Protein 1RQP (pdb70)

Structure (mmCIF, N/CA/C/O backbone):
data_1RQP
#
_entry.id   1RQP
#
_cell.length_a   75.908
_cell.length_b   130.302
_cell.length_c   183.435
_cell.angle_alpha   90.00
_cell.angle_beta   90.00
_cell.angle_gamma   90.00
#
_symmetry.space_group_name_H-M   'C 2 2 21'
#
loop_
_entity.id
_entity.type
_entity.pdbx_description
1 polymer "5'-fluoro-5'-deoxyadenosine synthase"
2 non-polymer S-ADENOSYLMETHIONINE
3 water water
#
loop_
_atom_site.group_PDB
_atom_site.id
_atom_site.type_symbol
_atom_site.label_atom_id
_atom_site.label_alt_id
_atom_site.label_comp_id
_atom_site.label_asym_id
_atom_site.label_entity_id
_atom_site.label_seq_id
_atom_site.pdbx_PDB_ins_code
_atom_site.Cartn_x
_atom_site.Cartn_y
_atom_site.Cartn_z
_atom_site.occupancy
_atom_site.B_iso_or_equiv
_atom_site.auth_seq_id
_atom_site.auth_comp_id
_atom_site.auth_asym_id
_atom_site.auth_atom_id
_atom_site.pdbx_PDB_model_num
ATOM 1 N N . ARG A 1 8 ? 23.975 22.528 92.039 1.00 28.65 8 ARG A N 1
ATOM 2 C CA . ARG A 1 8 ? 24.719 23.129 90.883 1.00 27.05 8 ARG A CA 1
ATOM 3 C C . ARG A 1 8 ? 24.175 22.755 89.480 1.00 24.54 8 ARG A C 1
ATOM 4 O O . ARG A 1 8 ? 24.794 21.953 88.735 1.00 23.49 8 ARG A O 1
ATOM 12 N N . PRO A 1 9 ? 23.077 23.383 89.073 1.00 21.15 9 PRO A N 1
ATOM 13 C CA . PRO A 1 9 ? 22.391 22.991 87.839 1.00 19.44 9 PRO A CA 1
ATOM 14 C C . PRO A 1 9 ? 23.243 23.227 86.617 1.00 17.74 9 PRO A C 1
ATOM 15 O O . PRO A 1 9 ? 23.994 24.201 86.638 1.00 16.31 9 PRO A O 1
ATOM 19 N N . ILE A 1 10 ? 23.139 22.338 85.624 1.00 16.04 10 ILE A N 1
ATOM 20 C CA . ILE A 1 10 ? 23.758 22.498 84.301 1.00 14.69 10 ILE A CA 1
ATOM 21 C C . ILE A 1 10 ? 22.680 22.597 83.208 1.00 13.75 10 ILE A C 1
ATOM 22 O O . ILE A 1 10 ? 21.736 21.807 83.176 1.00 12.83 10 ILE A O 1
ATOM 27 N N . ILE A 1 11 ? 22.859 23.539 82.290 1.00 12.93 11 ILE A N 1
ATOM 28 C CA . ILE A 1 11 ? 22.143 23.507 81.025 1.00 12.30 11 ILE A CA 1
ATOM 29 C C . ILE A 1 11 ? 23.192 23.260 79.950 1.00 12.54 11 ILE A C 1
ATOM 30 O O . ILE A 1 11 ? 24.177 23.982 79.868 1.00 11.66 11 ILE A O 1
ATOM 35 N N . ALA A 1 12 ? 22.954 22.260 79.118 1.00 11.85 12 ALA A N 1
ATOM 36 C CA . ALA A 1 12 ? 23.829 21.971 77.970 1.00 12.17 12 ALA A CA 1
ATOM 37 C C . ALA A 1 12 ? 23.097 22.470 76.732 1.00 11.47 12 ALA A C 1
ATOM 38 O O . ALA A 1 12 ? 21.972 22.097 76.512 1.00 11.59 12 ALA A O 1
ATOM 40 N N . PHE A 1 13 ? 23.755 23.321 75.942 1.00 11.13 13 PHE A N 1
ATOM 41 C CA . PHE A 1 13 ? 23.093 24.178 74.964 1.00 11.29 13 PHE A CA 1
ATOM 42 C C . PHE A 1 13 ? 23.637 23.871 73.577 1.00 11.54 13 PHE A C 1
ATOM 43 O O . PHE A 1 13 ? 24.828 24.081 73.321 1.00 10.45 13 PHE A O 1
ATOM 51 N N . MET A 1 14 ? 22.757 23.362 72.708 1.00 10.81 14 MET A N 1
ATOM 52 C CA . MET A 1 14 ? 23.083 23.108 71.304 1.00 11.46 14 MET A CA 1
ATOM 53 C C . MET A 1 14 ? 22.161 23.950 70.437 1.00 11.68 14 MET A C 1
ATOM 54 O O . MET A 1 14 ? 20.950 23.871 70.579 1.00 12.06 14 MET A O 1
ATOM 59 N N . SER A 1 15 ? 22.710 24.798 69.561 1.00 12.07 15 SER A N 1
ATOM 60 C CA . SER A 1 15 ? 21.853 25.618 68.683 1.00 11.52 15 SER A CA 1
ATOM 61 C C . SER A 1 15 ? 22.425 25.699 67.264 1.00 10.94 15 SER A C 1
ATOM 62 O O . SER A 1 15 ? 23.511 25.165 66.965 1.00 10.60 15 SER A O 1
ATOM 65 N N . ASP A 1 16 ? 21.699 26.408 66.427 1.00 9.91 16 ASP A N 1
ATOM 66 C CA . ASP A 1 16 ? 22.151 26.820 65.097 1.00 10.23 16 ASP A CA 1
ATOM 67 C C . ASP A 1 16 ? 22.448 28.338 65.019 1.00 9.96 16 ASP A C 1
ATOM 68 O O . ASP A 1 16 ? 22.452 28.938 63.957 1.00 10.07 16 ASP A O 1
ATOM 73 N N . LEU A 1 17 ? 22.752 28.944 66.151 1.00 10.07 17 LEU A N 1
ATOM 74 C CA . LEU A 1 17 ? 22.935 30.403 66.208 1.00 10.60 17 LEU A CA 1
ATOM 75 C C . LEU A 1 17 ? 24.299 30.884 65.751 1.00 10.05 17 LEU A C 1
ATOM 76 O O . LEU A 1 17 ? 24.508 32.079 65.527 1.00 9.91 17 LEU A O 1
ATOM 81 N N . GLY A 1 18 ? 25.228 29.966 65.594 1.00 10.70 18 GLY A N 1
ATOM 82 C CA . GLY A 1 18 ? 26.561 30.334 65.200 1.00 10.91 18 GLY A CA 1
ATOM 83 C C . GLY A 1 18 ? 27.411 30.921 66.311 1.00 11.65 18 GLY A C 1
ATOM 84 O O . GLY A 1 18 ? 26.995 31.090 67.462 1.00 10.06 18 GLY A O 1
ATOM 85 N N . THR A 1 19 ? 28.643 31.193 65.945 1.00 14.05 19 THR A N 1
ATOM 86 C CA . THR A 1 19 ? 29.651 31.755 66.830 1.00 15.99 19 THR A CA 1
ATOM 87 C C . THR A 1 19 ? 30.167 33.109 66.317 1.00 16.16 19 THR A C 1
ATOM 88 O O . THR A 1 19 ? 31.277 33.501 66.643 1.00 17.35 19 THR A O 1
ATOM 92 N N . THR A 1 20 ? 29.412 33.827 65.471 1.00 15.97 20 THR A N 1
ATOM 93 C CA . THR A 1 20 ? 29.963 35.015 64.832 1.00 15.95 20 THR A CA 1
ATOM 94 C C . THR A 1 20 ? 29.354 36.330 65.297 1.00 15.56 20 THR A C 1
ATOM 95 O O . THR A 1 20 ? 29.783 37.407 64.878 1.00 15.86 20 THR A O 1
ATOM 99 N N . ASP A 1 21 ? 28.378 36.246 66.169 1.00 13.96 21 ASP A N 1
ATOM 100 C CA . ASP A 1 21 ? 27.813 37.438 66.766 1.00 12.96 21 ASP A CA 1
ATOM 101 C C . ASP A 1 21 ? 27.409 37.103 68.203 1.00 11.01 21 ASP A C 1
ATOM 102 O O . ASP A 1 21 ? 27.846 36.083 68.773 1.00 10.42 21 ASP A O 1
ATOM 107 N N . ASP A 1 22 ? 26.604 37.965 68.781 1.00 10.83 22 ASP A N 1
ATOM 108 C CA . ASP A 1 22 ? 26.269 37.907 70.205 1.00 10.43 22 ASP A CA 1
ATOM 109 C C . ASP A 1 22 ? 25.057 37.087 70.545 1.00 9.84 22 ASP A C 1
ATOM 110 O O . ASP A 1 22 ? 24.603 37.094 71.698 1.00 9.78 22 ASP A O 1
ATOM 115 N N . SER A 1 23 ? 24.539 36.357 69.564 1.00 9.78 23 SER A N 1
ATOM 116 C CA . SER A 1 23 ? 23.268 35.621 69.734 1.00 9.66 23 SER A CA 1
ATOM 117 C C . SER A 1 23 ? 23.296 34.658 70.872 1.00 8.50 23 SER A C 1
ATOM 118 O O . SER A 1 23 ? 22.420 34.679 71.726 1.00 9.34 23 SER A O 1
ATOM 121 N N . VAL A 1 24 ? 24.333 33.829 70.936 1.00 9.07 24 VAL A N 1
ATOM 122 C CA . VAL A 1 24 ? 24.423 32.856 72.007 1.00 8.47 24 VAL A CA 1
ATOM 123 C C . VAL A 1 24 ? 24.530 33.559 73.354 1.00 8.67 24 VAL A C 1
ATOM 124 O O . VAL A 1 24 ? 23.905 33.151 74.339 1.00 9.27 24 VAL A O 1
ATOM 128 N N . ALA A 1 25 ? 25.266 34.681 73.378 1.00 9.48 25 ALA A N 1
ATOM 129 C CA . ALA A 1 25 ? 25.520 35.412 74.603 1.00 9.19 25 ALA A CA 1
ATOM 130 C C . ALA A 1 25 ? 24.269 36.028 75.181 1.00 9.33 25 ALA A C 1
ATOM 131 O O . ALA A 1 25 ? 24.148 36.130 76.409 1.00 8.08 25 ALA A O 1
ATOM 133 N N . GLN A 1 26 ? 23.364 36.483 74.306 1.00 9.00 26 GLN A N 1
ATOM 134 C CA . GLN A 1 26 ? 22.096 36.999 74.770 1.00 9.71 26 GLN A CA 1
ATOM 135 C C . GLN A 1 26 ? 21.310 35.911 75.523 1.00 9.00 26 GLN A C 1
ATOM 136 O O . GLN A 1 26 ? 20.693 36.201 76.549 1.00 11.10 26 GLN A O 1
ATOM 142 N N . CYS A 1 27 ? 21.270 34.726 74.952 1.00 7.69 27 CYS A N 1
ATOM 143 C CA . CYS A 1 27 ? 20.702 33.543 75.593 1.00 9.81 27 CYS A CA 1
ATOM 144 C C . CYS A 1 27 ? 21.346 33.253 76.958 1.00 9.91 27 CYS A C 1
ATOM 145 O O . CYS A 1 27 ? 20.662 33.122 77.938 1.00 10.21 27 CYS A O 1
ATOM 148 N N . LYS A 1 28 ? 22.674 33.200 77.010 1.00 10.83 28 LYS A N 1
ATOM 149 C CA . LYS A 1 28 ? 23.375 32.920 78.255 1.00 10.94 28 LYS A CA 1
ATOM 150 C C . LYS A 1 28 ? 23.093 33.990 79.303 1.00 11.44 28 LYS A C 1
ATOM 151 O O . LYS A 1 28 ? 22.945 33.664 80.510 1.00 11.92 28 LYS A O 1
ATOM 157 N N . GLY A 1 29 ? 23.089 35.260 78.907 1.00 10.32 29 GLY A N 1
ATOM 158 C CA . GLY A 1 29 ? 22.763 36.332 79.841 1.00 10.62 29 GLY A CA 1
ATOM 159 C C . GLY A 1 29 ? 21.429 36.054 80.567 1.00 9.93 29 GLY A C 1
ATOM 160 O O . GLY A 1 29 ? 21.321 36.174 81.805 1.00 9.87 29 GLY A O 1
ATOM 161 N N . LEU A 1 30 ? 20.416 35.660 79.814 1.00 9.40 30 LEU A N 1
ATOM 162 C CA . LEU A 1 30 ? 19.117 35.377 80.397 1.00 10.31 30 LEU A CA 1
ATOM 163 C C . LEU A 1 30 ? 19.157 34.127 81.247 1.00 10.85 30 LEU A C 1
ATOM 164 O O . LEU A 1 30 ? 18.516 34.074 82.306 1.00 11.90 30 LEU A O 1
ATOM 169 N N . MET A 1 31 ? 19.927 33.135 80.812 1.00 10.59 31 MET A N 1
ATOM 170 C CA . MET A 1 31 ? 20.070 31.897 81.612 1.00 11.94 31 MET A CA 1
ATOM 171 C C . MET A 1 31 ? 20.672 32.156 83.005 1.00 10.93 31 MET A C 1
ATOM 172 O O . MET A 1 31 ? 20.123 31.674 83.984 1.00 10.92 31 MET A O 1
ATOM 177 N N . TYR A 1 32 ? 21.738 32.964 83.084 1.00 11.13 32 TYR A N 1
ATOM 178 C CA . TYR A 1 32 ? 22.332 33.409 84.356 1.00 11.37 32 TYR A CA 1
ATOM 179 C C . TYR A 1 32 ? 21.416 34.305 85.106 1.00 10.92 32 TYR A C 1
ATOM 180 O O . TYR A 1 32 ? 21.454 34.332 86.331 1.00 12.87 32 TYR A O 1
ATOM 189 N N . SER A 1 33 ? 20.574 35.046 84.406 1.00 10.84 33 SER A N 1
ATOM 190 C CA . SER A 1 33 ? 19.631 35.951 85.048 1.00 10.90 33 SER A CA 1
ATOM 191 C C . SER A 1 33 ? 18.596 35.150 85.838 1.00 11.19 33 SER A C 1
ATOM 192 O O . SER A 1 33 ? 18.354 35.401 87.041 1.00 11.48 33 SER A O 1
ATOM 195 N N . ILE A 1 34 ? 18.051 34.133 85.188 1.00 10.84 34 ILE A N 1
ATOM 196 C CA . ILE A 1 34 ? 16.949 33.328 85.722 1.00 10.35 34 ILE A CA 1
ATOM 197 C C . ILE A 1 34 ? 17.418 32.311 86.780 1.00 10.77 34 ILE A C 1
ATOM 198 O O . ILE A 1 34 ? 16.729 32.083 87.759 1.00 10.67 34 ILE A O 1
ATOM 203 N N . CYS A 1 35 ? 18.588 31.720 86.561 1.00 11.49 35 CYS A N 1
ATOM 204 C CA . CYS A 1 35 ? 19.144 30.657 87.387 1.00 12.63 35 CYS A CA 1
ATOM 205 C C . CYS A 1 35 ? 20.577 31.038 87.742 1.00 12.33 35 CYS A C 1
ATOM 206 O O . CYS A 1 35 ? 21.515 30.615 87.080 1.00 12.79 35 CYS A O 1
ATOM 209 N N . PRO A 1 36 ? 20.738 31.859 88.773 1.00 12.31 36 PRO A N 1
ATOM 210 C CA . PRO A 1 36 ? 22.032 32.480 89.092 1.00 12.58 36 PRO A CA 1
ATOM 211 C C . PRO A 1 36 ? 23.179 31.510 89.355 1.00 13.40 36 PRO A C 1
ATOM 212 O O . PRO A 1 36 ? 24.351 31.869 89.106 1.00 14.67 36 PRO A O 1
ATOM 216 N N . ASP A 1 37 ? 22.834 30.314 89.825 1.00 12.76 37 ASP A N 1
ATOM 217 C CA . ASP A 1 37 ? 23.802 29.281 90.157 1.00 14.70 37 ASP A CA 1
ATOM 218 C C . ASP A 1 37 ? 24.193 28.385 88.984 1.00 13.48 37 ASP A C 1
ATOM 219 O O . ASP A 1 37 ? 25.015 27.487 89.154 1.00 13.36 37 ASP A O 1
ATOM 224 N N . VAL A 1 38 ? 23.614 28.627 87.804 1.00 13.48 38 VAL A N 1
ATOM 225 C CA . VAL A 1 38 ? 23.703 27.689 86.693 1.00 13.00 38 VAL A CA 1
ATOM 226 C C . VAL A 1 38 ? 25.106 27.696 86.059 1.00 12.96 38 VAL A C 1
ATOM 227 O O . VAL A 1 38 ? 25.850 28.698 86.145 1.00 13.71 38 VAL A O 1
ATOM 231 N N . THR A 1 39 ? 25.476 26.550 85.486 1.00 12.80 39 THR A N 1
ATOM 232 C CA . THR A 1 39 ? 26.635 26.393 84.600 1.00 13.47 39 THR A CA 1
ATOM 233 C C . THR A 1 39 ? 26.115 26.138 83.200 1.00 12.75 39 THR A C 1
ATOM 234 O O . THR A 1 39 ? 25.302 25.223 82.991 1.00 11.86 39 THR A O 1
ATOM 238 N N . VAL A 1 40 ? 26.519 26.954 82.224 1.00 12.50 40 VAL A N 1
ATOM 239 C CA . VAL A 1 40 ? 26.028 26.695 80.871 1.00 12.79 40 VAL A CA 1
ATOM 240 C C . VAL A 1 40 ? 27.153 26.043 80.100 1.00 12.63 40 VAL A C 1
ATOM 241 O O . VAL A 1 40 ? 28.262 26.603 79.997 1.00 13.58 40 VAL A O 1
ATOM 245 N N . VAL A 1 41 ? 26.895 24.840 79.606 1.00 12.02 41 VAL A N 1
ATOM 246 C CA . VAL A 1 41 ? 27.857 24.118 78.798 1.00 11.36 41 VAL A CA 1
ATOM 247 C C . VAL A 1 41 ? 27.459 24.165 77.301 1.00 10.68 41 VAL A C 1
ATOM 248 O O . VAL A 1 41 ? 26.388 23.674 76.914 1.00 10.67 41 VAL A O 1
ATOM 252 N N . ASP A 1 42 ? 28.345 24.704 76.470 1.00 8.96 42 ASP A N 1
ATOM 253 C CA . ASP A 1 42 ? 28.141 24.693 75.032 1.00 10.79 42 ASP A CA 1
ATOM 254 C C . ASP A 1 42 ? 28.368 23.302 74.484 1.00 11.49 42 ASP A C 1
ATOM 255 O O . ASP A 1 42 ? 29.383 22.657 74.779 1.00 12.49 42 ASP A O 1
ATOM 260 N N . VAL A 1 43 ? 27.397 22.808 73.742 1.00 12.75 43 VAL A N 1
ATOM 261 C CA . VAL A 1 43 ? 27.510 21.541 73.022 1.00 11.78 43 VAL A CA 1
ATOM 262 C C . VAL A 1 43 ? 28.138 21.939 71.685 1.00 13.24 43 VAL A C 1
ATOM 263 O O . VAL A 1 43 ? 29.349 21.743 71.466 1.00 14.01 43 VAL A O 1
ATOM 267 N N . CYS A 1 44 ? 27.368 22.620 70.858 1.00 13.07 44 CYS A N 1
ATOM 268 C CA . CYS A 1 44 ? 27.879 23.226 69.600 1.00 14.47 44 CYS A CA 1
ATOM 269 C C . CYS A 1 44 ? 26.824 24.180 69.043 1.00 12.61 44 CYS A C 1
ATOM 270 O O . CYS A 1 44 ? 25.642 24.066 69.345 1.00 11.58 44 CYS A O 1
ATOM 273 N N . HIS A 1 45 ? 27.262 25.143 68.256 1.00 12.04 45 HIS A N 1
ATOM 274 C CA . HIS A 1 45 ? 26.354 26.130 67.696 1.00 12.08 45 HIS A CA 1
ATOM 275 C C . HIS A 1 45 ? 26.572 26.262 66.192 1.00 13.77 45 HIS A C 1
ATOM 276 O O . HIS A 1 45 ? 26.091 27.206 65.568 1.00 13.97 45 HIS A O 1
ATOM 283 N N . SER A 1 46 ? 27.268 25.270 65.643 1.00 14.49 46 SER A N 1
ATOM 284 C CA . SER A 1 46 ? 27.776 25.258 64.270 1.00 15.62 46 SER A CA 1
ATOM 285 C C . SER A 1 46 ? 26.948 24.421 63.283 1.00 14.75 46 SER A C 1
ATOM 286 O O . SER A 1 46 ? 27.282 24.364 62.108 1.00 15.88 46 SER A O 1
ATOM 289 N N . MET A 1 47 ? 25.879 23.768 63.729 1.00 14.24 47 MET A N 1
ATOM 290 C CA . MET A 1 47 ? 25.071 22.958 62.833 1.00 14.05 47 MET A CA 1
ATOM 291 C C . MET A 1 47 ? 24.559 23.736 61.617 1.00 13.12 47 MET A C 1
ATOM 292 O O . MET A 1 47 ? 24.307 24.930 61.664 1.00 14.83 47 MET A O 1
ATOM 297 N N . THR A 1 48 ? 24.432 23.044 60.504 1.00 13.47 48 THR A N 1
ATOM 298 C CA . THR A 1 48 ? 23.721 23.570 59.376 1.00 12.97 48 THR A CA 1
ATOM 299 C C . THR A 1 48 ? 22.338 23.984 59.817 1.00 12.70 48 THR A C 1
ATOM 300 O O . THR A 1 48 ? 21.569 23.150 60.316 1.00 12.42 48 THR A O 1
ATOM 304 N N . PRO A 1 49 ? 21.994 25.254 59.641 1.00 12.10 49 PRO A N 1
ATOM 305 C CA . PRO A 1 49 ? 20.653 25.701 60.020 1.00 12.28 49 PRO A CA 1
ATOM 306 C C . PRO A 1 49 ? 19.539 24.868 59.375 1.00 12.16 49 PRO A C 1
ATOM 307 O O . PRO A 1 49 ? 19.556 24.503 58.168 1.00 10.94 49 PRO A O 1
ATOM 311 N N . TRP A 1 50 ? 18.567 24.558 60.207 1.00 12.24 50 TRP A N 1
ATOM 312 C CA . TRP A 1 50 ? 17.297 23.947 59.809 1.00 13.69 50 TRP A CA 1
ATOM 313 C C . TRP A 1 50 ? 17.437 22.443 59.527 1.00 14.47 50 TRP A C 1
ATOM 314 O O . TRP A 1 50 ? 16.476 21.772 59.191 1.00 16.70 50 TRP A O 1
ATOM 325 N N . ASP A 1 51 ? 18.606 21.896 59.774 1.00 15.51 51 ASP A N 1
ATOM 326 C CA . ASP A 1 51 ? 18.854 20.496 59.451 1.00 15.67 51 ASP A CA 1
ATOM 327 C C . ASP A 1 51 ? 18.606 19.686 60.735 1.00 14.94 51 ASP A C 1
ATOM 328 O O . ASP A 1 51 ? 19.524 19.476 61.515 1.00 13.58 51 ASP A O 1
ATOM 333 N N . VAL A 1 52 ? 17.352 19.266 60.960 1.00 14.66 52 VAL A N 1
ATOM 334 C CA . VAL A 1 52 ? 16.985 18.648 62.231 1.00 14.74 52 VAL A CA 1
ATOM 335 C C . VAL A 1 52 ? 17.675 17.309 62.435 1.00 14.08 52 VAL A C 1
ATOM 336 O O . VAL A 1 52 ? 17.927 16.920 63.541 1.00 14.08 52 VAL A O 1
ATOM 340 N N . GLU A 1 53 ? 17.974 16.585 61.361 1.00 14.63 53 GLU A N 1
ATOM 341 C CA . GLU A 1 53 ? 18.639 15.301 61.477 1.00 14.97 53 GLU A CA 1
ATOM 342 C C . GLU A 1 53 ? 20.080 15.456 61.929 1.00 14.01 53 GLU A C 1
ATOM 343 O O . GLU A 1 53 ? 20.561 14.639 62.686 1.00 13.31 53 GLU A O 1
ATOM 349 N N . GLU A 1 54 ? 20.756 16.522 61.491 1.00 13.31 54 GLU A N 1
ATOM 350 C CA . GLU A 1 54 ? 22.091 16.833 61.956 1.00 12.69 54 GLU A CA 1
ATOM 351 C C . GLU A 1 54 ? 22.086 17.241 63.414 1.00 12.99 54 GLU A C 1
ATOM 352 O O . GLU A 1 54 ? 22.876 16.763 64.200 1.00 12.78 54 GLU A O 1
ATOM 358 N N . GLY A 1 55 ? 21.178 18.131 63.784 1.00 12.43 55 GLY A N 1
ATOM 359 C CA . GLY A 1 55 ? 21.092 18.539 65.186 1.00 13.10 55 GLY A CA 1
ATOM 360 C C . GLY A 1 55 ? 20.869 17.341 66.103 1.00 12.47 55 GLY A C 1
ATOM 361 O O . GLY A 1 55 ? 21.410 17.278 67.225 1.00 12.47 55 GLY A O 1
ATOM 362 N N . ALA A 1 56 ? 20.042 16.410 65.638 1.00 12.38 56 ALA A N 1
ATOM 363 C CA . ALA A 1 56 ? 19.709 15.223 66.401 1.00 12.39 56 ALA A CA 1
ATOM 364 C C . ALA A 1 56 ? 20.994 14.435 66.733 1.00 12.33 56 ALA A C 1
ATOM 365 O O . ALA A 1 56 ? 21.176 13.978 67.859 1.00 12.49 56 ALA A O 1
ATOM 367 N N . ARG A 1 57 ? 21.909 14.347 65.791 1.00 12.88 57 ARG A N 1
ATOM 368 C CA . ARG A 1 57 ? 23.129 13.568 66.017 1.00 15.03 57 ARG A CA 1
ATOM 369 C C . ARG A 1 57 ? 24.008 14.165 67.102 1.00 14.55 57 ARG A C 1
ATOM 370 O O . ARG A 1 57 ? 24.778 13.441 67.738 1.00 14.96 57 ARG A O 1
ATOM 378 N N . TYR A 1 58 ? 23.921 15.480 67.292 1.00 13.05 58 TYR A N 1
ATOM 379 C CA . TYR A 1 58 ? 24.766 16.165 68.255 1.00 13.57 58 TYR A CA 1
ATOM 380 C C . TYR A 1 58 ? 24.198 16.089 69.647 1.00 13.22 58 TYR A C 1
ATOM 381 O O . TYR A 1 58 ? 24.861 16.506 70.577 1.00 13.59 58 TYR A O 1
ATOM 390 N N . ILE A 1 59 ? 22.965 15.587 69.812 1.00 13.05 59 ILE A N 1
ATOM 391 C CA . ILE A 1 59 ? 22.350 15.590 71.140 1.00 12.19 59 ILE A CA 1
ATOM 392 C C . ILE A 1 59 ? 21.929 14.242 71.692 1.00 12.14 59 ILE A C 1
ATOM 393 O O . ILE A 1 59 ? 21.767 14.081 72.899 1.00 11.86 59 ILE A O 1
ATOM 398 N N . VAL A 1 60 ? 21.763 13.272 70.821 1.00 12.68 60 VAL A N 1
ATOM 399 C CA . VAL A 1 60 ? 21.265 11.938 71.242 1.00 12.92 60 VAL A CA 1
ATOM 400 C C . VAL A 1 60 ? 22.198 11.189 72.224 1.00 13.24 60 VAL A C 1
ATOM 401 O O . VAL A 1 60 ? 21.691 10.439 73.059 1.00 13.51 60 VAL A O 1
ATOM 405 N N . ASP A 1 61 ? 23.523 11.428 72.116 1.00 12.77 61 ASP A N 1
ATOM 406 C CA . ASP A 1 61 ? 24.536 10.696 72.873 1.00 13.23 61 ASP A CA 1
ATOM 407 C C . ASP A 1 61 ? 24.890 11.397 74.206 1.00 12.48 61 ASP A C 1
ATOM 408 O O . ASP A 1 61 ? 25.646 10.863 75.010 1.00 13.18 61 ASP A O 1
ATOM 413 N N . LEU A 1 62 ? 24.303 12.553 74.479 1.00 11.11 62 LEU A N 1
ATOM 414 C CA . LEU A 1 62 ? 24.746 13.357 75.605 1.00 11.38 62 LEU A CA 1
ATOM 415 C C . LEU A 1 62 ? 24.409 12.866 77.015 1.00 11.57 62 LEU A C 1
ATOM 416 O O . LEU A 1 62 ? 25.258 12.995 77.873 1.00 10.43 62 LEU A O 1
ATOM 421 N N . PRO A 1 63 ? 23.217 12.325 77.307 1.00 12.41 63 PRO A N 1
ATOM 422 C CA . PRO A 1 63 ? 22.831 12.096 78.721 1.00 12.51 63 PRO A CA 1
ATOM 423 C C . PRO A 1 63 ? 23.818 11.340 79.613 1.00 12.53 63 PRO A C 1
ATOM 424 O O . PRO A 1 63 ? 24.054 11.739 80.732 1.00 11.84 63 PRO A O 1
ATOM 428 N N . ARG A 1 64 ? 24.375 10.249 79.131 1.00 12.70 64 ARG A N 1
ATOM 429 C CA . ARG A 1 64 ? 25.246 9.444 79.998 1.00 12.72 64 ARG A CA 1
ATOM 430 C C . ARG A 1 64 ? 26.503 10.171 80.466 1.00 12.37 64 ARG A C 1
ATOM 431 O O . ARG A 1 64 ? 27.054 9.868 81.501 1.00 12.79 64 ARG A O 1
ATOM 439 N N . PHE A 1 65 ? 26.884 11.190 79.740 1.00 12.12 65 PHE A N 1
ATOM 440 C CA . PHE A 1 65 ? 28.038 11.997 80.089 1.00 12.27 65 PHE A CA 1
ATOM 441 C C . PHE A 1 65 ? 27.835 13.038 81.231 1.00 12.97 65 PHE A C 1
ATOM 442 O O . PHE A 1 65 ? 28.810 13.500 81.862 1.00 13.38 65 PHE A O 1
ATOM 450 N N . PHE A 1 66 ? 26.593 13.418 81.457 1.00 12.85 66 PHE A N 1
ATOM 451 C CA . PHE A 1 66 ? 26.255 14.552 82.292 1.00 12.43 66 PHE A CA 1
ATOM 452 C C . PHE A 1 66 ? 25.716 14.157 83.637 1.00 12.19 66 PHE A C 1
ATOM 453 O O . PHE A 1 66 ? 25.047 13.145 83.785 1.00 13.22 66 PHE A O 1
ATOM 461 N N . PRO A 1 67 ? 25.926 15.006 84.622 1.00 12.09 67 PRO A N 1
ATOM 462 C CA . PRO A 1 67 ? 25.291 14.766 85.914 1.00 12.23 67 PRO A CA 1
ATOM 463 C C . PRO A 1 67 ? 23.783 14.664 85.820 1.00 11.96 67 PRO A C 1
ATOM 464 O O . PRO A 1 67 ? 23.090 15.317 85.036 1.00 11.65 67 PRO A O 1
ATOM 468 N N . GLU A 1 68 ? 23.235 13.806 86.648 1.00 12.39 68 GLU A N 1
ATOM 469 C CA . GLU A 1 68 ? 21.767 13.680 86.723 1.00 13.28 68 GLU A CA 1
ATOM 470 C C . GLU A 1 68 ? 21.169 15.040 87.044 1.00 13.40 68 GLU A C 1
ATOM 471 O O . GLU A 1 68 ? 21.757 15.811 87.789 1.00 13.22 68 GLU A O 1
ATOM 477 N N . GLY A 1 69 ? 20.027 15.356 86.431 1.00 12.78 69 GLY A N 1
ATOM 478 C CA . GLY A 1 69 ? 19.384 16.647 86.617 1.00 12.59 69 GLY A CA 1
ATOM 479 C C . GLY A 1 69 ? 19.738 17.700 85.564 1.00 12.73 69 GLY A C 1
ATOM 480 O O . GLY A 1 69 ? 19.133 18.760 85.525 1.00 12.27 69 GLY A O 1
ATOM 481 N N . THR A 1 70 ? 20.712 17.397 84.712 1.00 12.84 70 THR A N 1
ATOM 482 C CA . THR A 1 70 ? 21.056 18.245 83.585 1.00 13.05 70 THR A CA 1
ATOM 483 C C . THR A 1 70 ? 19.870 18.466 82.625 1.00 12.70 70 THR A C 1
ATOM 484 O O . THR A 1 70 ? 19.085 17.552 82.335 1.00 12.92 70 THR A O 1
ATOM 488 N N . VAL A 1 71 ? 19.701 19.728 82.219 1.00 12.54 71 VAL A N 1
ATOM 489 C CA . VAL A 1 71 ? 18.756 20.152 81.207 1.00 12.13 71 VAL A CA 1
ATOM 490 C C . VAL A 1 71 ? 19.469 20.381 79.872 1.00 11.17 71 VAL A C 1
ATOM 491 O O . VAL A 1 71 ? 20.414 21.213 79.774 1.00 11.45 71 VAL A O 1
ATOM 495 N N . PHE A 1 72 ? 18.964 19.726 78.833 1.00 9.54 72 PHE A N 1
ATOM 496 C CA . PHE A 1 72 ? 19.479 19.899 77.469 1.00 11.03 72 PHE A CA 1
ATOM 497 C C . PHE A 1 72 ? 18.594 20.878 76.695 1.00 10.40 72 PHE A C 1
ATOM 498 O O . PHE A 1 72 ? 17.409 20.615 76.446 1.00 11.24 72 PHE A O 1
ATOM 506 N N . ALA A 1 73 ? 19.164 22.023 76.362 1.00 10.13 73 ALA A N 1
ATOM 507 C CA . ALA A 1 73 ? 18.445 23.081 75.630 1.00 10.65 73 ALA A CA 1
ATOM 508 C C . ALA A 1 73 ? 18.912 22.953 74.195 1.00 11.25 73 ALA A C 1
ATOM 509 O O . ALA A 1 73 ? 20.085 23.243 73.871 1.00 12.96 73 ALA A O 1
ATOM 511 N N . THR A 1 74 ? 18.057 22.460 73.332 1.00 11.06 74 THR A N 1
ATOM 512 C CA . THR A 1 74 ? 18.506 22.105 71.987 1.00 11.31 74 THR A CA 1
ATOM 513 C C . THR A 1 74 ? 17.620 22.694 70.928 1.00 11.88 74 THR A C 1
ATOM 514 O O . THR A 1 74 ? 16.410 22.404 70.938 1.00 11.85 74 THR A O 1
ATOM 518 N N . THR A 1 75 ? 18.195 23.457 69.971 1.00 11.71 75 THR A N 1
ATOM 519 C CA . THR A 1 75 ? 17.361 24.189 69.033 1.00 11.49 75 THR A CA 1
ATOM 520 C C . THR A 1 75 ? 17.920 24.551 67.638 1.00 11.06 75 THR A C 1
ATOM 521 O O . THR A 1 75 ? 18.987 25.119 67.498 1.00 10.47 75 THR A O 1
ATOM 525 N N . THR A 1 76 ? 17.137 24.197 66.626 1.00 11.22 76 THR A N 1
ATOM 526 C CA . THR A 1 76 ? 17.084 24.892 65.358 1.00 11.52 76 THR A CA 1
ATOM 527 C C . THR A 1 76 ? 15.597 25.188 65.173 1.00 10.94 76 THR A C 1
ATOM 528 O O . THR A 1 76 ? 14.754 24.291 65.334 1.00 9.59 76 THR A O 1
ATOM 532 N N . TYR A 1 77 ? 15.267 26.447 64.872 1.00 11.14 77 TYR A N 1
ATOM 533 C CA . TYR A 1 77 ? 13.888 26.898 64.975 1.00 10.64 77 TYR A CA 1
ATOM 534 C C . TYR A 1 77 ? 13.345 27.619 63.716 1.00 10.05 77 TYR A C 1
ATOM 535 O O . TYR A 1 77 ? 12.902 28.746 63.790 1.00 8.62 77 TYR A O 1
ATOM 544 N N . PRO A 1 78 ? 13.330 26.942 62.559 1.00 10.47 78 PRO A N 1
ATOM 545 C CA . PRO A 1 78 ? 12.831 27.570 61.324 1.00 10.89 78 PRO A CA 1
ATOM 546 C C . PRO A 1 78 ? 11.384 28.046 61.408 1.00 10.99 78 PRO A C 1
ATOM 547 O O . PRO A 1 78 ? 10.964 28.943 60.644 1.00 11.86 78 PRO A O 1
ATOM 551 N N . ALA A 1 79 ? 10.584 27.459 62.319 1.00 11.38 79 ALA A N 1
ATOM 552 C CA . ALA A 1 79 ? 9.205 27.946 62.553 1.00 10.81 79 ALA A CA 1
ATOM 553 C C . ALA A 1 79 ? 9.106 29.008 63.643 1.00 11.34 79 ALA A C 1
ATOM 554 O O . ALA A 1 79 ? 8.018 29.221 64.232 1.00 11.71 79 ALA A O 1
ATOM 556 N N . THR A 1 80 ? 10.216 29.708 63.905 1.00 10.69 80 THR A N 1
ATOM 557 C CA . THR A 1 80 ? 10.186 30.789 64.889 1.00 10.01 80 THR A CA 1
ATOM 558 C C . THR A 1 80 ? 9.121 31.844 64.504 1.00 9.98 80 THR A C 1
ATOM 559 O O . THR A 1 80 ? 8.929 32.154 63.329 1.00 9.99 80 THR A O 1
ATOM 563 N N . GLY A 1 81 ? 8.398 32.332 65.492 1.00 10.01 81 GLY A N 1
ATOM 564 C CA . GLY A 1 81 ? 7.374 33.365 65.333 1.00 9.90 81 GLY A CA 1
ATOM 565 C C . GLY A 1 81 ? 5.996 32.864 64.943 1.00 9.89 81 GLY A C 1
ATOM 566 O O . GLY A 1 81 ? 5.075 33.652 64.795 1.00 9.16 81 GLY A O 1
ATOM 567 N N . THR A 1 82 ? 5.826 31.568 64.786 1.00 10.46 82 THR A N 1
ATOM 568 C CA . THR A 1 82 ? 4.505 31.023 64.448 1.00 11.69 82 THR A CA 1
ATOM 569 C C . THR A 1 82 ? 3.839 30.530 65.748 1.00 12.37 82 THR A C 1
ATOM 570 O O . THR A 1 82 ? 4.404 30.667 66.825 1.00 12.71 82 THR A O 1
ATOM 574 N N . THR A 1 83 ? 2.642 29.946 65.637 1.00 12.88 83 THR A N 1
ATOM 575 C CA . THR A 1 83 ? 1.934 29.439 66.822 1.00 13.29 83 THR A CA 1
ATOM 576 C C . THR A 1 83 ? 2.513 28.163 67.421 1.00 13.88 83 THR A C 1
ATOM 577 O O . THR A 1 83 ? 2.069 27.703 68.489 1.00 13.40 83 THR A O 1
ATOM 581 N N . THR A 1 84 ? 3.528 27.594 66.788 1.00 14.68 84 THR A N 1
ATOM 582 C CA . THR A 1 84 ? 4.129 26.417 67.358 1.00 14.58 84 THR A CA 1
ATOM 583 C C . THR A 1 84 ? 4.730 26.749 68.713 1.00 13.68 84 THR A C 1
ATOM 584 O O . THR A 1 84 ? 5.072 27.901 68.983 1.00 11.83 84 THR A O 1
ATOM 588 N N . ARG A 1 85 ? 4.786 25.729 69.553 1.00 12.67 85 ARG A N 1
ATOM 589 C CA . ARG A 1 85 ? 5.360 25.822 70.864 1.00 12.63 85 ARG A CA 1
ATOM 590 C C . ARG A 1 85 ? 6.318 24.671 71.103 1.00 12.71 85 ARG A C 1
ATOM 591 O O . ARG A 1 85 ? 6.097 23.546 70.638 1.00 13.46 85 ARG A O 1
ATOM 599 N N . SER A 1 86 ? 7.359 24.974 71.859 1.00 12.55 86 SER A N 1
ATOM 600 C CA . SER A 1 86 ? 8.381 24.004 72.205 1.00 11.60 86 SER A CA 1
ATOM 601 C C . SER A 1 86 ? 7.802 22.847 73.006 1.00 11.35 86 SER A C 1
ATOM 602 O O . SER A 1 86 ? 6.703 22.925 73.545 1.00 11.82 86 SER A O 1
ATOM 605 N N . VAL A 1 87 ? 8.528 21.732 72.989 1.00 11.26 87 VAL A N 1
ATOM 606 C CA . VAL A 1 87 ? 8.202 20.548 73.806 1.00 11.86 87 VAL A CA 1
ATOM 607 C C . VAL A 1 87 ? 9.303 20.382 74.846 1.00 12.02 87 VAL A C 1
ATOM 608 O O . VAL A 1 87 ? 10.504 20.616 74.557 1.00 12.79 87 VAL A O 1
ATOM 612 N N . ALA A 1 88 ? 8.911 20.034 76.071 1.00 11.39 88 ALA A N 1
ATOM 613 C CA . ALA A 1 88 ? 9.849 19.695 77.110 1.00 11.93 88 ALA A CA 1
ATOM 614 C C . ALA A 1 88 ? 9.541 18.249 77.578 1.00 12.81 88 ALA A C 1
ATOM 615 O O . ALA A 1 88 ? 8.392 17.942 77.915 1.00 12.68 88 ALA A O 1
ATOM 617 N N . VAL A 1 89 ? 10.547 17.374 77.577 1.00 13.75 89 VAL A N 1
ATOM 618 C CA . VAL A 1 89 ? 10.354 15.968 77.907 1.00 15.00 89 VAL A CA 1
ATOM 619 C C . VAL A 1 89 ? 11.401 15.515 78.895 1.00 14.54 89 VAL A C 1
ATOM 620 O O . VAL A 1 89 ? 12.586 15.946 78.842 1.00 15.82 89 VAL A O 1
ATOM 624 N N . ARG A 1 90 ? 10.982 14.653 79.786 1.00 13.52 90 ARG A N 1
ATOM 625 C CA . ARG A 1 90 ? 11.895 13.998 80.714 1.00 13.78 90 ARG A CA 1
ATOM 626 C C . ARG A 1 90 ? 12.115 12.639 80.083 1.00 13.07 90 ARG A C 1
ATOM 627 O O . ARG A 1 90 ? 11.157 11.872 79.864 1.00 12.70 90 ARG A O 1
ATOM 635 N N . ILE A 1 91 ? 13.351 12.328 79.760 1.00 13.17 91 ILE A N 1
ATOM 636 C CA . ILE A 1 91 ? 13.679 11.010 79.184 1.00 12.63 91 ILE A CA 1
ATOM 637 C C . ILE A 1 91 ? 13.654 9.911 80.222 1.00 13.03 91 ILE A C 1
ATOM 638 O O . ILE A 1 91 ? 13.587 10.190 81.410 1.00 11.29 91 ILE A O 1
ATOM 643 N N . LYS A 1 92 ? 13.604 8.655 79.761 1.00 14.14 92 LYS A N 1
ATOM 644 C CA . LYS A 1 92 ? 13.539 7.518 80.669 1.00 15.76 92 LYS A CA 1
ATOM 645 C C . LYS A 1 92 ? 14.954 6.977 80.907 1.00 16.54 92 LYS A C 1
ATOM 646 O O . LYS A 1 92 ? 15.547 7.196 81.944 1.00 17.57 92 LYS A O 1
ATOM 652 N N . GLN A 1 93 ? 15.504 6.272 79.924 1.00 16.63 93 GLN A N 1
ATOM 653 C CA . GLN A 1 93 ? 16.787 5.622 80.103 1.00 17.48 93 GLN A CA 1
ATOM 654 C C . GLN A 1 93 ? 17.908 6.528 79.608 1.00 16.99 93 GLN A C 1
ATOM 655 O O . GLN A 1 93 ? 17.816 7.116 78.516 1.00 16.55 93 GLN A O 1
ATOM 661 N N . ALA A 1 94 ? 18.957 6.673 80.414 1.00 16.96 94 ALA A N 1
ATOM 662 C CA . ALA A 1 94 ? 20.097 7.517 80.036 1.00 17.99 94 ALA A CA 1
ATOM 663 C C . ALA A 1 94 ? 20.874 6.843 78.909 1.00 19.11 94 ALA A C 1
ATOM 664 O O . ALA A 1 94 ? 21.367 7.498 78.003 1.00 21.38 94 ALA A O 1
ATOM 666 N N . ALA A 1 95 ? 20.988 5.532 78.995 1.00 19.91 95 ALA A N 1
ATOM 667 C CA . ALA A 1 95 ? 21.415 4.679 77.891 1.00 20.39 95 ALA A CA 1
ATOM 668 C C . ALA A 1 95 ? 22.898 4.600 77.755 1.00 20.79 95 ALA A C 1
ATOM 669 O O . ALA A 1 95 ? 23.600 5.612 77.585 1.00 20.49 95 ALA A O 1
ATOM 671 N N . LYS A 1 96 ? 23.371 3.364 77.807 1.00 20.28 96 LYS A N 1
ATOM 672 C CA . LYS A 1 96 ? 24.739 3.042 77.462 1.00 20.68 96 LYS A CA 1
ATOM 673 C C . LYS A 1 96 ? 25.056 3.404 76.005 1.00 20.21 96 LYS A C 1
ATOM 674 O O . LYS A 1 96 ? 24.162 3.584 75.162 1.00 19.92 96 LYS A O 1
ATOM 680 N N . GLY A 1 97 ? 26.330 3.546 75.713 1.00 19.87 97 GLY A N 1
ATOM 681 C CA . GLY A 1 97 ? 26.720 3.866 74.348 1.00 20.37 97 GLY A CA 1
ATOM 682 C C . GLY A 1 97 ? 28.112 3.418 74.004 1.00 20.76 97 GLY A C 1
ATOM 683 O O . GLY A 1 97 ? 28.722 2.604 74.721 1.00 21.13 97 GLY A O 1
ATOM 684 N N . GLY A 1 98 ? 28.633 3.991 72.913 1.00 21.56 98 GLY A N 1
ATOM 685 C CA . GLY A 1 98 ? 29.974 3.697 72.441 1.00 22.04 98 GLY A CA 1
ATOM 686 C C . GLY A 1 98 ? 29.970 2.470 71.527 1.00 23.16 98 GLY A C 1
ATOM 687 O O . GLY A 1 98 ? 28.900 1.863 71.249 1.00 24.00 98 GLY A O 1
ATOM 688 N N . ALA A 1 99 ? 31.170 2.053 71.126 1.00 24.22 99 ALA A N 1
ATOM 689 C CA . ALA A 1 99 ? 31.335 0.912 70.232 1.00 25.89 99 ALA A CA 1
ATOM 690 C C . ALA A 1 99 ? 30.894 -0.372 70.903 1.00 27.03 99 ALA A C 1
ATOM 691 O O . ALA A 1 99 ? 30.471 -1.286 70.225 1.00 27.71 99 ALA A O 1
ATOM 693 N N . ARG A 1 100 ? 31.000 -0.433 72.228 1.00 28.14 100 ARG A N 1
ATOM 694 C CA . ARG A 1 100 ? 30.749 -1.667 72.970 1.00 29.03 100 ARG A CA 1
ATOM 695 C C . ARG A 1 100 ? 29.347 -1.635 73.586 1.00 27.91 100 ARG A C 1
ATOM 696 O O . ARG A 1 100 ? 28.718 -2.676 73.765 1.00 28.24 100 ARG A O 1
ATOM 704 N N . GLY A 1 101 ? 28.888 -0.446 73.960 1.00 26.83 101 GLY A N 1
ATOM 705 C CA . GLY A 1 101 ? 27.661 -0.305 74.750 1.00 25.65 101 GLY A CA 1
ATOM 706 C C . GLY A 1 101 ? 27.890 -0.354 76.262 1.00 24.39 101 GLY A C 1
ATOM 707 O O . GLY A 1 101 ? 27.619 -1.365 76.902 1.00 24.75 101 GLY A O 1
ATOM 708 N N . GLN A 1 102 ? 28.362 0.750 76.839 1.00 22.80 102 GLN A N 1
ATOM 709 C CA . GLN A 1 102 ? 28.727 0.814 78.257 1.00 20.96 102 GLN A CA 1
ATOM 710 C C . GLN A 1 102 ? 28.392 2.186 78.880 1.00 19.18 102 GLN A C 1
ATOM 711 O O . GLN A 1 102 ? 28.099 3.123 78.148 1.00 17.81 102 GLN A O 1
ATOM 717 N N . TRP A 1 103 ? 28.460 2.296 80.207 1.00 16.54 103 TRP A N 1
ATOM 718 C CA . TRP A 1 103 ? 28.434 3.603 80.887 1.00 15.85 103 TRP A CA 1
ATOM 719 C C . TRP A 1 103 ? 29.743 4.329 80.675 1.00 15.08 103 TRP A C 1
ATOM 720 O O . TRP A 1 103 ? 30.795 3.721 80.444 1.00 15.89 103 TRP A O 1
ATOM 731 N N . ALA A 1 104 ? 29.664 5.650 80.711 1.00 14.55 104 ALA A N 1
ATOM 732 C CA . ALA A 1 104 ? 30.807 6.507 80.531 1.00 13.04 104 ALA A CA 1
ATOM 733 C C . ALA A 1 104 ? 31.457 6.760 81.886 1.00 13.26 104 ALA A C 1
ATOM 734 O O . ALA A 1 104 ? 30.787 6.718 82.929 1.00 13.76 104 ALA A O 1
ATOM 736 N N . GLY A 1 105 ? 32.752 7.039 81.858 1.00 13.12 105 GLY A N 1
ATOM 737 C CA . GLY A 1 105 ? 33.467 7.485 83.048 1.00 13.87 105 GLY A CA 1
ATOM 738 C C . GLY A 1 105 ? 34.577 6.520 83.419 1.00 13.62 105 GLY A C 1
ATOM 739 O O . GLY A 1 105 ? 34.745 5.473 82.782 1.00 12.80 105 GLY A O 1
ATOM 740 N N . SER A 1 106 ? 35.295 6.890 84.486 1.00 13.71 106 SER A N 1
ATOM 741 C CA . SER A 1 106 ? 36.389 6.076 85.033 1.00 14.00 106 SER A CA 1
ATOM 742 C C . SER A 1 106 ? 35.838 4.784 85.690 1.00 13.64 106 SER A C 1
ATOM 743 O O . SER A 1 106 ? 34.618 4.632 85.955 1.00 12.74 106 SER A O 1
ATOM 746 N N . GLY A 1 107 ? 36.732 3.846 85.968 1.00 14.22 107 GLY A N 1
ATOM 747 C CA . GLY A 1 107 ? 36.323 2.560 86.527 1.00 14.70 107 GLY A CA 1
ATOM 748 C C . GLY A 1 107 ? 35.344 1.839 85.613 1.00 15.21 107 GLY A C 1
ATOM 749 O O . GLY A 1 107 ? 35.541 1.797 84.400 1.00 15.35 107 GLY A O 1
ATOM 750 N N . ALA A 1 108 ? 34.273 1.309 86.186 1.00 15.59 108 ALA A N 1
ATOM 751 C CA . ALA A 1 108 ? 33.219 0.645 85.404 1.00 17.16 108 ALA A CA 1
ATOM 752 C C . ALA A 1 108 ? 32.208 1.622 84.782 1.00 17.31 108 ALA A C 1
ATOM 753 O O . ALA A 1 108 ? 31.158 1.213 84.307 1.00 18.90 108 ALA A O 1
ATOM 755 N N . GLY A 1 109 ? 32.503 2.918 84.807 1.00 17.70 109 GLY A N 1
ATOM 756 C CA . GLY A 1 109 ? 31.554 3.960 84.409 1.00 16.87 109 GLY A CA 1
ATOM 757 C C . GLY A 1 109 ? 30.554 4.444 85.465 1.00 16.50 109 GLY A C 1
ATOM 758 O O . GLY A 1 109 ? 30.395 3.861 86.541 1.00 17.10 109 GLY A O 1
ATOM 759 N N . PHE A 1 110 ? 29.839 5.511 85.133 1.00 15.52 110 PHE A N 1
ATOM 760 C CA . PHE A 1 110 ? 28.925 6.174 86.027 1.00 15.60 110 PHE A CA 1
ATOM 761 C C . PHE A 1 110 ? 27.518 5.774 85.634 1.00 16.23 110 PHE A C 1
ATOM 762 O O . PHE A 1 110 ? 26.970 6.306 84.669 1.00 16.46 110 PHE A O 1
ATOM 770 N N . GLU A 1 111 ? 26.899 4.835 86.352 1.00 16.50 111 GLU A N 1
ATOM 771 C CA . GLU A 1 111 ? 25.557 4.436 85.922 1.00 17.02 111 GLU A CA 1
ATOM 772 C C . GLU A 1 111 ? 24.587 5.548 86.280 1.00 16.13 111 GLU A C 1
ATOM 773 O O . GLU A 1 111 ? 24.744 6.186 87.305 1.00 17.24 111 GLU A O 1
ATOM 779 N N . ARG A 1 112 ? 23.671 5.873 85.379 1.00 15.28 112 ARG A N 1
ATOM 780 C CA . ARG A 1 112 ? 22.735 6.961 85.590 1.00 15.30 112 ARG A CA 1
ATOM 781 C C . ARG A 1 112 ? 21.313 6.424 85.798 1.00 15.87 112 ARG A C 1
ATOM 782 O O . ARG A 1 112 ? 20.869 5.557 85.052 1.00 14.90 112 ARG A O 1
ATOM 790 N N . ALA A 1 113 ? 20.629 6.952 86.814 1.00 16.14 113 ALA A N 1
ATOM 791 C CA . ALA A 1 113 ? 19.256 6.582 87.147 1.00 16.77 113 ALA A CA 1
ATOM 792 C C . ALA A 1 113 ? 18.296 7.005 86.075 1.00 16.65 113 ALA A C 1
ATOM 793 O O . ALA A 1 113 ? 18.549 7.980 85.348 1.00 16.12 113 ALA A O 1
ATOM 795 N N . GLU A 1 114 ? 17.180 6.278 85.974 1.00 16.86 114 GLU A N 1
ATOM 796 C CA . GLU A 1 114 ? 16.133 6.634 85.036 1.00 17.74 114 GLU A CA 1
ATOM 797 C C . GLU A 1 114 ? 15.538 7.968 85.376 1.00 17.14 114 GLU A C 1
ATOM 798 O O . GLU A 1 114 ? 15.567 8.391 86.530 1.00 16.49 114 GLU A O 1
ATOM 804 N N . GLY A 1 115 ? 14.958 8.610 84.371 1.00 17.05 115 GLY A N 1
ATOM 805 C CA . GLY A 1 115 ? 14.169 9.808 84.576 1.00 17.01 115 GLY A CA 1
ATOM 806 C C . GLY A 1 115 ? 14.947 11.016 85.050 1.00 17.30 115 GLY A C 1
ATOM 807 O O . GLY A 1 115 ? 14.393 11.844 85.742 1.00 17.98 115 GLY A O 1
ATOM 808 N N . SER A 1 116 ? 16.208 11.135 84.647 1.00 16.70 116 SER A N 1
ATOM 809 C CA . SER A 1 116 ? 17.119 12.088 85.287 1.00 17.16 116 SER A CA 1
ATOM 810 C C . SER A 1 116 ? 17.554 13.224 84.366 1.00 15.90 116 SER A C 1
ATOM 811 O O . SER A 1 116 ? 18.447 14.013 84.719 1.00 15.86 116 SER A O 1
ATOM 814 N N . TYR A 1 117 ? 16.966 13.310 83.171 1.00 14.74 117 TYR A N 1
ATOM 815 C CA . TYR A 1 117 ? 17.372 14.339 82.187 1.00 13.62 117 TYR A CA 1
ATOM 816 C C . TYR A 1 117 ? 16.155 14.892 81.485 1.00 13.31 117 TYR A C 1
ATOM 817 O O . TYR A 1 117 ? 15.188 14.139 81.199 1.00 12.54 117 TYR A O 1
ATOM 826 N N . ILE A 1 118 ? 16.186 16.200 81.248 1.00 12.74 118 ILE A N 1
ATOM 827 C CA . ILE A 1 118 ? 15.126 16.877 80.497 1.00 13.34 118 ILE A CA 1
ATOM 828 C C . ILE A 1 118 ? 15.695 17.452 79.223 1.00 12.33 118 ILE A C 1
ATOM 829 O O . ILE A 1 118 ? 16.775 18.089 79.232 1.00 12.56 118 ILE A O 1
ATOM 834 N N . TYR A 1 119 ? 15.012 17.195 78.120 1.00 10.82 119 TYR A N 1
ATOM 835 C CA . TYR A 1 119 ? 15.273 17.948 76.907 1.00 10.58 119 TYR A CA 1
ATOM 836 C C . TYR A 1 119 ? 14.199 19.013 76.644 1.00 10.57 119 TYR A C 1
ATOM 837 O O . TYR A 1 119 ? 12.980 18.760 76.844 1.00 11.60 119 TYR A O 1
ATOM 846 N N . ILE A 1 120 ? 14.617 20.190 76.189 1.00 10.16 120 ILE A N 1
ATOM 847 C CA . ILE A 1 120 ? 13.625 21.191 75.706 1.00 10.13 120 ILE A CA 1
ATOM 848 C C . ILE A 1 120 ? 14.033 21.612 74.283 1.00 9.98 120 ILE A C 1
ATOM 849 O O . ILE A 1 120 ? 15.199 21.946 74.006 1.00 9.17 120 ILE A O 1
ATOM 854 N N . ALA A 1 121 ? 13.069 21.582 73.393 1.00 9.67 121 ALA A N 1
ATOM 855 C CA . ALA A 1 121 ? 13.351 21.805 71.963 1.00 10.00 121 ALA A CA 1
ATOM 856 C C . ALA A 1 121 ? 12.142 22.318 71.221 1.00 10.38 121 ALA A C 1
ATOM 857 O O . ALA A 1 121 ? 11.025 22.127 71.669 1.00 10.76 121 ALA A O 1
ATOM 859 N N . PRO A 1 122 ? 12.335 22.876 70.019 1.00 10.65 122 PRO A N 1
ATOM 860 C CA . PRO A 1 122 ? 11.195 23.036 69.120 1.00 10.52 122 PRO A CA 1
ATOM 861 C C . PRO A 1 122 ? 10.527 21.703 68.888 1.00 10.74 122 PRO A C 1
ATOM 862 O O . PRO A 1 122 ? 11.212 20.645 68.806 1.00 11.07 122 PRO A O 1
ATOM 866 N N . ASN A 1 123 ? 9.212 21.749 68.733 1.00 10.20 123 ASN A N 1
ATOM 867 C CA . ASN A 1 123 ? 8.500 20.549 68.360 1.00 11.23 123 ASN A CA 1
ATOM 868 C C . ASN A 1 123 ? 8.518 20.412 66.833 1.00 11.08 123 ASN A C 1
ATOM 869 O O . ASN A 1 123 ? 7.469 20.564 66.190 1.00 11.83 123 ASN A O 1
ATOM 874 N N . ASN A 1 124 ? 9.693 20.080 66.269 1.00 9.86 124 ASN A N 1
ATOM 875 C CA . ASN A 1 124 ? 9.893 19.963 64.816 1.00 9.88 124 ASN A CA 1
ATOM 876 C C . ASN A 1 124 ? 10.684 18.708 64.396 1.00 10.48 124 ASN A C 1
ATOM 877 O O . ASN A 1 124 ? 11.168 18.596 63.260 1.00 10.55 124 ASN A O 1
ATOM 882 N N . GLY A 1 125 ? 10.788 17.752 65.311 1.00 10.86 125 GLY A N 1
ATOM 883 C CA . GLY A 1 125 ? 11.443 16.502 65.047 1.00 11.47 125 GLY A CA 1
ATOM 884 C C . GLY A 1 125 ? 12.842 16.434 65.571 1.00 11.44 125 GLY A C 1
ATOM 885 O O . GLY A 1 125 ? 13.511 15.417 65.432 1.00 12.66 125 GLY A O 1
ATOM 886 N N . LEU A 1 126 ? 13.339 17.509 66.150 1.00 12.12 126 LEU A N 1
ATOM 887 C CA . LEU A 1 126 ? 14.732 17.517 66.588 1.00 12.11 126 LEU A CA 1
ATOM 888 C C . LEU A 1 126 ? 15.013 16.391 67.565 1.00 11.58 126 LEU A C 1
ATOM 889 O O . LEU A 1 126 ? 16.096 15.853 67.552 1.00 9.82 126 LEU A O 1
ATOM 894 N N . LEU A 1 127 ? 14.036 16.050 68.404 1.00 11.99 127 LEU A N 1
ATOM 895 C CA . LEU A 1 127 ? 14.209 15.052 69.475 1.00 12.56 127 LEU A CA 1
ATOM 896 C C . LEU A 1 127 ? 13.872 13.616 69.029 1.00 11.65 127 LEU A C 1
ATOM 897 O O . LEU A 1 127 ? 13.852 12.713 69.828 1.00 12.83 127 LEU A O 1
ATOM 902 N N . THR A 1 128 ? 13.711 13.401 67.746 1.00 12.07 128 THR A N 1
ATOM 903 C CA . THR A 1 128 ? 13.286 12.115 67.235 1.00 11.22 128 THR A CA 1
ATOM 904 C C . THR A 1 128 ? 14.164 10.957 67.766 1.00 12.00 128 THR A C 1
ATOM 905 O O . THR A 1 128 ? 13.632 9.970 68.311 1.00 12.44 128 THR A O 1
ATOM 909 N N . THR A 1 129 ? 15.486 11.094 67.624 1.00 11.13 129 THR A N 1
ATOM 910 C CA . THR A 1 129 ? 16.387 10.006 67.993 1.00 12.18 129 THR A CA 1
ATOM 911 C C . THR A 1 129 ? 16.589 9.910 69.526 1.00 11.37 129 THR A C 1
ATOM 912 O O . THR A 1 129 ? 16.775 8.827 70.063 1.00 13.00 129 THR A O 1
ATOM 916 N N . VAL A 1 130 ? 16.486 11.041 70.212 1.00 11.84 130 VAL A N 1
ATOM 917 C CA . VAL A 1 130 ? 16.485 11.103 71.671 1.00 11.97 130 VAL A CA 1
ATOM 918 C C . VAL A 1 130 ? 15.313 10.2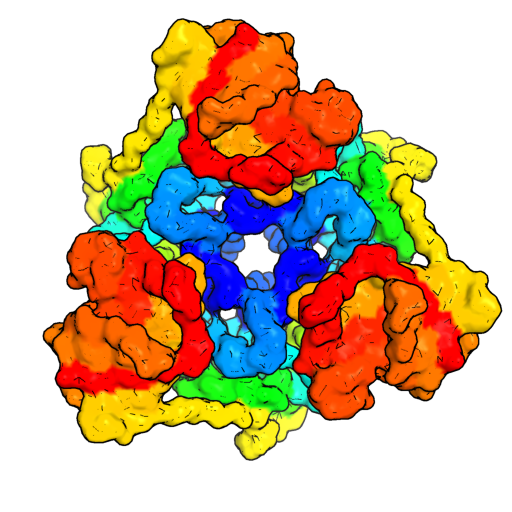41 72.193 1.00 12.65 130 VAL A C 1
ATOM 919 O O . VAL A 1 130 ? 15.493 9.377 73.038 1.00 12.53 130 VAL A O 1
ATOM 923 N N . LEU A 1 131 ? 14.147 10.409 71.621 1.00 13.84 131 LEU A N 1
ATOM 924 C CA . LEU A 1 131 ? 12.998 9.636 72.095 1.00 14.63 131 LEU A CA 1
ATOM 925 C C . LEU A 1 131 ? 13.093 8.141 71.720 1.00 15.45 131 LEU A C 1
ATOM 926 O O . LEU A 1 131 ? 12.743 7.254 72.529 1.00 15.52 131 LEU A O 1
ATOM 931 N N . GLU A 1 132 ? 13.602 7.845 70.525 1.00 16.62 132 GLU A N 1
ATOM 932 C CA . GLU A 1 132 ? 13.784 6.472 70.100 1.00 18.10 132 GLU A CA 1
ATOM 933 C C . GLU A 1 132 ? 14.746 5.691 70.992 1.00 18.30 132 GLU A C 1
ATOM 934 O O . GLU A 1 132 ? 14.465 4.574 71.332 1.00 17.89 132 GLU A O 1
ATOM 940 N N . GLU A 1 133 ? 15.890 6.288 71.326 1.00 17.88 133 GLU A N 1
ATOM 941 C CA . GLU A 1 133 ? 16.951 5.570 71.984 1.00 18.17 133 GLU A CA 1
ATOM 942 C C . GLU A 1 133 ? 16.843 5.637 73.497 1.00 17.72 133 GLU A C 1
ATOM 943 O O . GLU A 1 133 ? 17.317 4.727 74.177 1.00 18.40 133 GLU A O 1
ATOM 949 N N . HIS A 1 134 ? 16.247 6.700 74.035 1.00 15.41 134 HIS A N 1
ATOM 950 C CA . HIS A 1 134 ? 16.129 6.815 75.492 1.00 15.03 134 HIS A CA 1
ATOM 951 C C . HIS A 1 134 ? 14.743 6.528 76.048 1.00 14.69 134 HIS A C 1
ATOM 952 O O . HIS A 1 134 ? 14.625 6.265 77.234 1.00 15.61 134 HIS A O 1
ATOM 959 N N . GLY A 1 135 ? 13.702 6.648 75.234 1.00 13.71 135 GLY A N 1
ATOM 960 C CA . GLY A 1 135 ? 12.332 6.686 75.744 1.00 13.90 135 GLY A CA 1
ATOM 961 C C . GLY A 1 135 ? 12.062 7.992 76.507 1.00 13.75 135 GLY A C 1
ATOM 962 O O . GLY A 1 135 ? 12.941 8.846 76.693 1.00 13.34 135 GLY A O 1
ATOM 963 N N . TYR A 1 136 ? 10.818 8.161 76.922 1.00 13.70 136 TYR A N 1
ATOM 964 C CA . TYR A 1 136 ? 10.467 9.256 77.816 1.00 13.23 136 TYR A CA 1
ATOM 965 C C . TYR A 1 136 ? 9.369 8.877 78.791 1.00 14.09 136 TYR A C 1
ATOM 966 O O . TYR A 1 136 ? 8.597 7.957 78.572 1.00 12.45 136 TYR A O 1
ATOM 975 N N . LEU A 1 137 ? 9.275 9.666 79.859 1.00 14.27 137 LEU A N 1
ATOM 976 C CA . LEU A 1 137 ? 8.313 9.457 80.906 1.00 14.81 137 LEU A CA 1
ATOM 977 C C . LEU A 1 137 ? 7.139 10.401 80.818 1.00 15.47 137 LEU A C 1
ATOM 978 O O . LEU A 1 137 ? 6.038 10.063 81.214 1.00 15.28 137 LEU A O 1
ATOM 983 N N . GLU A 1 138 ? 7.405 11.620 80.383 1.00 16.28 138 GLU A N 1
ATOM 984 C CA . GLU A 1 138 ? 6.391 12.643 80.280 1.00 15.83 138 GLU A CA 1
ATOM 985 C C . GLU A 1 138 ? 6.869 13.705 79.324 1.00 14.83 138 GLU A C 1
ATOM 986 O O . GLU A 1 138 ? 8.091 13.915 79.145 1.00 15.47 138 GLU A O 1
ATOM 992 N N . ALA A 1 139 ? 5.912 14.358 78.680 1.00 14.22 139 ALA A N 1
ATOM 993 C CA . ALA A 1 139 ? 6.195 15.427 77.720 1.00 13.73 139 ALA A CA 1
ATOM 994 C C . ALA A 1 139 ? 5.118 16.506 77.825 1.00 13.58 139 ALA A C 1
ATOM 995 O O . ALA A 1 139 ? 3.918 16.199 77.931 1.00 14.19 139 ALA A O 1
ATOM 997 N N . TYR A 1 140 ? 5.530 17.764 77.736 1.00 13.01 140 TYR A N 1
ATOM 998 C CA . TYR A 1 140 ? 4.632 18.904 77.913 1.00 12.48 140 TYR A CA 1
ATOM 999 C C . TYR A 1 140 ? 4.864 19.959 76.854 1.00 12.69 140 TYR A C 1
ATOM 1000 O O . TYR A 1 140 ? 5.995 20.131 76.411 1.00 11.79 140 TYR A O 1
ATOM 1009 N N . GLU A 1 141 ? 3.800 20.673 76.467 1.00 12.51 141 GLU A N 1
ATOM 1010 C CA . GLU A 1 141 ? 3.917 21.837 75.599 1.00 13.78 141 GLU A CA 1
ATOM 1011 C C . GLU A 1 141 ? 4.358 23.042 76.450 1.00 13.57 141 GLU A C 1
ATOM 1012 O O . GLU A 1 141 ? 3.877 23.203 77.563 1.00 13.87 141 GLU A O 1
ATOM 1018 N N . VAL A 1 142 ? 5.277 23.860 75.948 1.00 12.24 142 VAL A N 1
ATOM 1019 C CA . VAL A 1 142 ? 5.841 24.945 76.729 1.00 12.01 142 VAL A CA 1
ATOM 1020 C C . VAL A 1 142 ? 5.090 26.224 76.391 1.00 12.01 142 VAL A C 1
ATOM 1021 O O . VAL A 1 142 ? 5.327 26.827 75.348 1.00 11.93 142 VAL A O 1
ATOM 1025 N N . THR A 1 143 ? 4.165 26.605 77.271 1.00 12.09 143 THR A N 1
ATOM 1026 C CA . THR A 1 143 ? 3.213 27.738 77.003 1.00 11.98 143 THR A CA 1
ATOM 1027 C C . THR A 1 143 ? 3.059 28.797 78.086 1.00 11.94 143 THR A C 1
ATOM 1028 O O . THR A 1 143 ? 2.520 29.894 77.815 1.00 13.25 143 THR A O 1
ATOM 1032 N N . SER A 1 144 ? 3.454 28.470 79.305 1.00 11.81 144 SER A N 1
ATOM 1033 C CA . SER A 1 144 ? 3.204 29.298 80.479 1.00 11.77 144 SER A CA 1
ATOM 1034 C C . SER A 1 144 ? 4.040 30.563 80.433 1.00 12.52 144 SER A C 1
ATOM 1035 O O . SER A 1 144 ? 5.263 30.464 80.265 1.00 12.93 144 SER A O 1
ATOM 1038 N N . PRO A 1 145 ? 3.429 31.744 80.573 1.00 13.52 145 PRO A N 1
ATOM 1039 C CA . PRO A 1 145 ? 4.217 32.971 80.689 1.00 13.66 145 PRO A CA 1
ATOM 1040 C C . PRO A 1 145 ? 5.075 33.054 81.926 1.00 13.35 145 PRO A C 1
ATOM 1041 O O . PRO A 1 145 ? 5.830 34.011 82.008 1.00 13.14 145 PRO A O 1
ATOM 1045 N N . LYS A 1 146 ? 4.995 32.094 82.844 1.00 13.78 146 LYS A N 1
ATOM 1046 C CA . LYS A 1 146 ? 5.989 31.975 83.915 1.00 14.29 146 LYS A CA 1
ATOM 1047 C C . LYS A 1 146 ? 7.352 31.552 83.360 1.00 13.92 146 LYS A C 1
ATOM 1048 O O . LYS A 1 146 ? 8.373 31.875 83.951 1.00 14.33 146 LYS A O 1
ATOM 1054 N N . VAL A 1 147 ? 7.380 30.892 82.195 1.00 12.46 147 VAL A N 1
ATOM 1055 C CA . VAL A 1 147 ? 8.626 30.342 81.638 1.00 13.37 147 VAL A CA 1
ATOM 1056 C C . VAL A 1 147 ? 8.997 30.785 80.198 1.00 12.39 147 VAL A C 1
ATOM 1057 O O . VAL A 1 147 ? 10.056 30.463 79.736 1.00 13.61 147 VAL A O 1
ATOM 1061 N N . ILE A 1 148 ? 8.090 31.438 79.491 1.00 12.21 148 ILE A N 1
ATOM 1062 C CA . ILE A 1 148 ? 8.359 32.074 78.207 1.00 11.19 148 ILE A CA 1
ATOM 1063 C C . ILE A 1 148 ? 7.862 33.515 78.240 1.00 11.43 148 ILE A C 1
ATOM 1064 O O . ILE A 1 148 ? 7.059 33.875 79.097 1.00 10.17 148 ILE A O 1
ATOM 1069 N N . PRO A 1 149 ? 8.340 34.352 77.315 1.00 11.46 149 PRO A N 1
ATOM 1070 C CA . PRO A 1 149 ? 7.836 35.735 77.209 1.00 11.77 149 PRO A CA 1
ATOM 1071 C C . PRO A 1 149 ? 6.367 35.829 76.800 1.00 12.71 149 PRO A C 1
ATOM 1072 O O . PRO A 1 149 ? 5.902 35.049 75.943 1.00 12.07 149 PRO A O 1
ATOM 1076 N N . GLU A 1 150 ? 5.670 36.799 77.410 1.00 14.05 150 GLU A N 1
ATOM 1077 C CA . GLU A 1 150 ? 4.342 37.253 76.997 1.00 14.62 150 GLU A CA 1
ATOM 1078 C C . GLU A 1 150 ? 4.259 37.755 75.563 1.00 14.39 150 GLU A C 1
ATOM 1079 O O . GLU A 1 150 ? 3.251 37.508 74.883 1.00 12.49 150 GLU A O 1
ATOM 1085 N N . GLN A 1 151 ? 5.282 38.491 75.136 1.00 14.16 151 GLN A N 1
ATOM 1086 C CA . GLN A 1 151 ? 5.416 38.977 73.776 1.00 14.69 151 GLN A CA 1
ATOM 1087 C C . GLN A 1 151 ? 6.783 38.504 73.220 1.00 13.47 151 GLN A C 1
ATOM 1088 O O . GLN A 1 151 ? 7.783 39.210 73.244 1.00 12.74 151 GLN A O 1
ATOM 1094 N N . PRO A 1 152 ? 6.819 37.258 72.782 1.00 12.96 152 PRO A N 1
ATOM 1095 C CA . PRO A 1 152 ? 8.079 36.660 72.342 1.00 13.05 152 PRO A CA 1
ATOM 1096 C C . PRO A 1 152 ? 8.548 37.317 71.018 1.00 12.03 152 PRO A C 1
ATOM 1097 O O . PRO A 1 152 ? 7.737 37.621 70.153 1.00 11.69 152 PRO A O 1
ATOM 1101 N N . GLU A 1 153 ? 9.829 37.630 70.939 1.00 11.33 153 GLU A N 1
ATOM 1102 C CA . GLU A 1 153 ? 10.476 38.107 69.691 1.00 10.71 153 GLU A CA 1
ATOM 1103 C C . GLU A 1 153 ? 10.187 37.186 68.510 1.00 10.31 153 GLU A C 1
ATOM 1104 O O . GLU A 1 153 ? 10.510 35.997 68.588 1.00 9.25 153 GLU A O 1
ATOM 1110 N N . PRO A 1 154 ? 9.531 37.667 67.442 1.00 10.87 154 PRO A N 1
ATOM 1111 C CA . PRO A 1 154 ? 9.120 36.726 66.402 1.00 10.61 154 PRO A CA 1
ATOM 1112 C C . PRO A 1 154 ? 10.275 35.937 65.770 1.00 10.54 154 PRO A C 1
ATOM 1113 O O . PRO A 1 154 ? 10.030 34.807 65.425 1.00 12.19 154 PRO A O 1
ATOM 1117 N N . THR A 1 155 ? 11.451 36.520 65.581 1.00 10.70 155 THR A N 1
ATOM 1118 C CA . THR A 1 155 ? 12.519 35.815 64.897 1.00 10.58 155 THR A CA 1
ATOM 1119 C C . THR A 1 155 ? 13.537 35.124 65.817 1.00 10.36 155 THR A C 1
ATOM 1120 O O . THR A 1 155 ? 14.522 34.632 65.341 1.00 11.81 155 THR A O 1
ATOM 1124 N N . PHE A 1 156 ? 13.310 35.066 67.124 1.00 9.87 156 PHE A N 1
ATOM 1125 C CA . PHE A 1 156 ? 14.287 34.462 68.008 1.00 9.38 156 PHE A CA 1
ATOM 1126 C C . PHE A 1 156 ? 13.678 33.465 68.996 1.00 9.21 156 PHE A C 1
ATOM 1127 O O . PHE A 1 156 ? 13.943 33.551 70.208 1.00 7.53 156 PHE A O 1
ATOM 1135 N N . TYR A 1 157 ? 12.869 32.509 68.496 1.00 9.55 157 TYR A N 1
ATOM 1136 C CA . TYR A 1 157 ? 12.269 31.515 69.369 1.00 9.03 157 TYR A CA 1
ATOM 1137 C C . TYR A 1 157 ? 13.327 30.597 70.000 1.00 10.01 157 TYR A C 1
ATOM 1138 O O . TYR A 1 157 ? 13.082 30.030 71.072 1.00 10.73 157 TYR A O 1
ATOM 1147 N N . SER A 1 158 ? 14.499 30.474 69.390 1.00 10.34 158 SER A N 1
ATOM 1148 C CA . SER A 1 158 ? 15.586 29.732 70.058 1.00 11.11 158 SER A CA 1
ATOM 1149 C C . SER A 1 158 ? 15.926 30.337 71.428 1.00 11.20 158 SER A C 1
ATOM 1150 O O . SER A 1 158 ? 16.317 29.636 72.348 1.00 12.14 158 SER A O 1
ATOM 1153 N N . ARG A 1 159 ? 15.738 31.635 71.587 1.00 11.15 159 ARG A N 1
ATOM 1154 C CA . ARG A 1 159 ? 15.956 32.245 72.895 1.00 10.42 159 ARG A CA 1
ATOM 1155 C C . ARG A 1 159 ? 14.651 32.212 73.698 1.00 10.16 159 ARG A C 1
ATOM 1156 O O . ARG A 1 159 ? 14.606 31.854 74.883 1.00 9.64 159 ARG A O 1
ATOM 1164 N N . GLU A 1 160 ? 13.586 32.631 73.048 1.00 10.04 160 GLU A N 1
ATOM 1165 C CA . GLU A 1 160 ? 12.315 32.870 73.748 1.00 10.06 160 GLU A CA 1
ATOM 1166 C C . GLU A 1 160 ? 11.687 31.580 74.251 1.00 9.98 160 GLU A C 1
ATOM 1167 O O . GLU A 1 160 ? 11.147 31.534 75.349 1.00 10.71 160 GLU A O 1
ATOM 1173 N N . MET A 1 161 ? 11.758 30.517 73.449 1.00 9.98 161 MET A N 1
ATOM 1174 C CA . MET A 1 161 ? 10.992 29.275 73.677 1.00 10.01 161 MET A CA 1
ATOM 1175 C C . MET A 1 161 ? 11.872 28.077 74.002 1.00 10.25 161 MET A C 1
ATOM 1176 O O . MET A 1 161 ? 11.387 26.943 74.128 1.00 10.29 161 MET A O 1
ATOM 1181 N N . VAL A 1 162 ? 13.175 28.311 74.070 1.00 9.82 162 VAL A N 1
ATOM 1182 C CA . VAL A 1 162 ? 14.123 27.261 74.453 1.00 10.30 162 VAL A CA 1
ATOM 1183 C C . VAL A 1 162 ? 15.091 27.726 75.558 1.00 10.41 162 VAL A C 1
ATOM 1184 O O . VAL A 1 162 ? 15.070 27.168 76.665 1.00 10.78 162 VAL A O 1
ATOM 1188 N N . ALA A 1 163 ? 15.933 28.720 75.290 1.00 9.54 163 ALA A N 1
ATOM 1189 C CA . ALA A 1 163 ? 16.904 29.154 76.294 1.00 10.39 163 ALA A CA 1
ATOM 1190 C C . ALA A 1 163 ? 16.264 29.598 77.635 1.00 9.36 163 ALA A C 1
ATOM 1191 O O . ALA A 1 163 ? 16.619 29.065 78.685 1.00 9.51 163 ALA A O 1
ATOM 1193 N N . ILE A 1 164 ? 15.338 30.544 77.576 1.00 9.78 164 ILE A N 1
ATOM 1194 C CA . ILE A 1 164 ? 14.613 31.059 78.738 1.00 10.37 164 ILE A CA 1
ATOM 1195 C C . ILE A 1 164 ? 13.879 29.943 79.528 1.00 10.68 164 ILE A C 1
ATOM 1196 O O . ILE A 1 164 ? 14.151 29.750 80.694 1.00 11.38 164 ILE A O 1
ATOM 1201 N N . PRO A 1 165 ? 12.990 29.174 78.924 1.00 10.40 165 PRO A N 1
ATOM 1202 C CA . PRO A 1 165 ? 12.368 28.105 79.704 1.00 10.49 165 PRO A CA 1
ATOM 1203 C C . PRO A 1 165 ? 13.367 27.049 80.220 1.00 10.03 165 PRO A C 1
ATOM 1204 O O . PRO A 1 165 ? 13.181 26.533 81.340 1.00 10.26 165 PRO A O 1
ATOM 1208 N N . SER A 1 166 ? 14.430 26.773 79.484 1.00 9.98 166 SER A N 1
ATOM 1209 C CA . SER A 1 166 ? 15.436 25.820 79.975 1.00 10.08 166 SER A CA 1
ATOM 1210 C C . SER A 1 166 ? 16.005 26.302 81.325 1.00 9.53 166 SER A C 1
ATOM 1211 O O . SER A 1 166 ? 16.244 25.519 82.248 1.00 9.83 166 SER A O 1
ATOM 1214 N N . ALA A 1 167 ? 16.240 27.599 81.422 1.00 10.22 167 ALA A N 1
ATOM 1215 C CA . ALA A 1 167 ? 16.787 28.213 82.637 1.00 9.76 167 ALA A CA 1
ATOM 1216 C C . ALA A 1 167 ? 15.792 28.135 83.786 1.00 10.20 167 ALA A C 1
ATOM 1217 O O . ALA A 1 167 ? 16.182 27.915 84.934 1.00 10.41 167 ALA A O 1
ATOM 1219 N N . HIS A 1 168 ? 14.491 28.318 83.496 1.00 10.49 168 HIS A N 1
ATOM 1220 C CA . HIS A 1 168 ? 13.481 28.133 84.533 1.00 10.37 168 HIS A CA 1
ATOM 1221 C C . HIS A 1 168 ? 13.481 26.680 85.048 1.00 11.30 168 HIS A C 1
ATOM 1222 O O . HIS A 1 168 ? 13.407 26.465 86.251 1.00 10.99 168 HIS A O 1
ATOM 1229 N N . LEU A 1 169 ? 13.612 25.686 84.154 1.00 10.70 169 LEU A N 1
ATOM 1230 C CA . LEU A 1 169 ? 13.647 24.300 84.595 1.00 11.64 169 LEU A CA 1
ATOM 1231 C C . LEU A 1 169 ? 14.900 24.034 85.421 1.00 11.36 169 LEU A C 1
ATOM 1232 O O . LEU A 1 169 ? 14.832 23.407 86.464 1.00 12.81 169 LEU A O 1
ATOM 1237 N N . ALA A 1 170 ? 16.037 24.565 85.006 1.00 11.05 170 ALA A N 1
ATOM 1238 C CA . ALA A 1 170 ? 17.261 24.382 85.782 1.00 12.84 170 ALA A CA 1
ATOM 1239 C C . ALA A 1 170 ? 17.119 25.004 87.183 1.00 13.06 170 ALA A C 1
ATOM 1240 O O . ALA A 1 170 ? 17.694 24.484 88.160 1.00 13.89 170 ALA A O 1
ATOM 1242 N N . ALA A 1 171 ? 16.376 26.112 87.259 1.00 13.39 171 ALA A N 1
ATOM 1243 C CA . ALA A 1 171 ? 16.091 26.834 88.500 1.00 13.94 171 ALA A CA 1
ATOM 1244 C C . ALA A 1 171 ? 15.018 26.171 89.365 1.00 14.02 171 ALA A C 1
ATOM 1245 O O . ALA A 1 171 ? 14.712 26.676 90.440 1.00 14.63 171 ALA A O 1
ATOM 1247 N N . GLY A 1 172 ? 14.382 25.114 88.876 1.00 13.81 172 GLY A N 1
ATOM 1248 C CA . GLY A 1 172 ? 13.532 24.283 89.710 1.00 13.27 172 GLY A CA 1
ATOM 1249 C C . GLY A 1 172 ? 12.068 24.419 89.443 1.00 13.36 172 GLY A C 1
ATOM 1250 O O . GLY A 1 172 ? 11.258 23.865 90.161 1.00 14.69 172 GLY A O 1
ATOM 1251 N N . PHE A 1 173 ? 11.719 25.134 88.390 1.00 12.33 173 PHE A N 1
ATOM 1252 C CA . PHE A 1 173 ? 10.326 25.255 87.983 1.00 12.64 173 PHE A CA 1
ATOM 1253 C C . PHE A 1 173 ? 9.805 23.868 87.632 1.00 12.86 173 PHE A C 1
ATOM 1254 O O . PHE A 1 173 ? 10.460 23.164 86.847 1.00 12.57 173 PHE A O 1
ATOM 1262 N N . PRO A 1 174 ? 8.678 23.456 88.227 1.00 13.18 174 PRO A N 1
ATOM 1263 C CA . PRO A 1 174 ? 8.164 22.089 87.996 1.00 13.94 174 PRO A CA 1
ATOM 1264 C C . PRO A 1 174 ? 7.888 21.842 86.524 1.00 14.28 174 PRO A C 1
ATOM 1265 O O . PRO A 1 174 ? 7.225 22.642 85.879 1.00 14.66 174 PRO A O 1
ATOM 1269 N N . LEU A 1 175 ? 8.379 20.732 85.998 1.00 14.69 175 LEU A N 1
ATOM 1270 C CA . LEU A 1 175 ? 8.250 20.466 84.578 1.00 14.84 175 LEU A CA 1
ATOM 1271 C C . LEU A 1 175 ? 6.793 20.458 84.134 1.00 15.17 175 LEU A C 1
ATOM 1272 O O . LEU A 1 175 ? 6.439 20.975 83.062 1.00 15.60 175 LEU A O 1
ATOM 1277 N N . SER A 1 176 ? 5.941 19.875 84.965 1.00 15.19 176 SER A N 1
ATOM 1278 C CA . SER A 1 176 ? 4.544 19.668 84.588 1.00 15.32 176 SER A CA 1
ATOM 1279 C C . SER A 1 176 ? 3.780 20.974 84.549 1.00 15.13 176 SER A C 1
ATOM 1280 O O . SER A 1 176 ? 2.630 20.991 84.114 1.00 15.43 176 SER A O 1
ATOM 1283 N N . GLU A 1 177 ? 4.374 22.056 85.050 1.00 14.83 177 GLU A N 1
ATOM 1284 C CA . GLU A 1 177 ? 3.704 23.364 85.078 1.00 15.36 177 GLU A CA 1
ATOM 1285 C C . GLU A 1 177 ? 4.069 24.206 83.831 1.00 14.91 177 GLU A C 1
ATOM 1286 O O . GLU A 1 177 ? 3.553 25.323 83.651 1.00 13.18 177 GLU A O 1
ATOM 1292 N N . VAL A 1 178 ? 4.928 23.693 82.941 1.00 14.28 178 VAL A N 1
ATOM 1293 C CA . VAL A 1 178 ? 5.242 24.494 81.740 1.00 13.95 178 VAL A CA 1
ATOM 1294 C C . VAL A 1 178 ? 4.105 24.597 80.756 1.00 13.87 178 VAL A C 1
ATOM 1295 O O . VAL A 1 178 ? 4.081 25.490 79.938 1.00 13.81 178 VAL A O 1
ATOM 1299 N N . GLY A 1 179 ? 3.157 23.674 80.828 1.00 14.06 179 GLY A N 1
ATOM 1300 C CA . GLY A 1 179 ? 2.069 23.670 79.884 1.00 14.07 179 GLY A CA 1
ATOM 1301 C C . GLY A 1 179 ? 1.370 22.335 79.901 1.00 13.60 179 GLY A C 1
ATOM 1302 O O . GLY A 1 179 ? 1.697 21.515 80.708 1.00 13.49 179 GLY A O 1
ATOM 1303 N N . ARG A 1 180 ? 0.431 22.123 78.996 1.00 14.98 180 ARG A N 1
ATOM 1304 C CA . ARG A 1 180 ? -0.361 20.896 78.974 1.00 15.37 180 ARG A CA 1
ATOM 1305 C C . ARG A 1 180 ? 0.448 19.667 78.537 1.00 15.44 180 ARG A C 1
ATOM 1306 O O . ARG A 1 180 ? 1.375 19.770 77.717 1.00 15.87 180 ARG A O 1
ATOM 1314 N N . PRO A 1 181 ? 0.089 18.484 79.020 1.00 15.56 181 PRO A N 1
ATOM 1315 C CA . PRO A 1 181 ? 0.787 17.278 78.576 1.00 15.30 181 PRO A CA 1
ATOM 1316 C C . PRO A 1 181 ? 0.526 17.001 77.102 1.00 15.70 181 PRO A C 1
ATOM 1317 O O . PRO A 1 181 ? -0.631 17.222 76.621 1.00 15.83 181 PRO A O 1
ATOM 1321 N N . LEU A 1 182 ? 1.539 16.462 76.414 1.00 15.09 182 LEU A N 1
ATOM 1322 C CA . LEU A 1 182 ? 1.428 16.097 74.997 1.00 17.00 182 LEU A CA 1
ATOM 1323 C C . LEU A 1 182 ? 1.214 14.593 74.830 1.00 17.91 182 LEU A C 1
ATOM 1324 O O . LEU A 1 182 ? 1.852 13.781 75.497 1.00 19.44 182 LEU A O 1
ATOM 1329 N N . GLU A 1 183 ? 0.301 14.212 73.946 1.00 17.79 183 GLU A N 1
ATOM 1330 C CA . GLU A 1 183 ? 0.205 12.823 73.549 1.00 18.62 183 GLU A CA 1
ATOM 1331 C C . GLU A 1 183 ? 1.298 12.517 72.535 1.00 17.57 183 GLU A C 1
ATOM 1332 O O . GLU A 1 183 ? 1.807 13.407 71.845 1.00 16.66 183 GLU A O 1
ATOM 1338 N N . ASP A 1 184 ? 1.694 11.260 72.484 1.00 17.38 184 ASP A N 1
ATOM 1339 C CA . ASP A 1 184 ? 2.817 10.846 71.661 1.00 17.06 184 ASP A CA 1
ATOM 1340 C C . ASP A 1 184 ? 2.654 11.260 70.176 1.00 16.83 184 ASP A C 1
ATOM 1341 O O . ASP A 1 184 ? 3.613 11.743 69.536 1.00 15.83 184 ASP A O 1
ATOM 1346 N N . HIS A 1 185 ? 1.460 11.066 69.624 1.00 15.91 185 HIS A N 1
ATOM 1347 C CA . HIS A 1 185 ? 1.237 11.432 68.219 1.00 16.67 185 HIS A CA 1
ATOM 1348 C C . HIS A 1 185 ? 1.410 12.955 67.968 1.00 15.75 185 HIS A C 1
ATOM 1349 O O . HIS A 1 185 ? 1.578 13.374 66.842 1.00 15.65 185 HIS A O 1
ATOM 1356 N N . GLU A 1 186 ? 1.362 13.763 69.016 1.00 14.95 186 GLU A N 1
ATOM 1357 C CA . GLU A 1 186 ? 1.559 15.218 68.888 1.00 15.00 186 GLU A CA 1
ATOM 1358 C C . GLU A 1 186 ? 3.021 15.637 68.889 1.00 14.98 186 GLU A C 1
ATOM 1359 O O . GLU A 1 186 ? 3.316 16.851 68.799 1.00 16.22 186 GLU A O 1
ATOM 1365 N N . ILE A 1 187 ? 3.941 14.702 69.119 1.00 14.30 187 ILE A N 1
ATOM 1366 C CA . ILE A 1 187 ? 5.364 15.067 69.099 1.00 14.14 187 ILE A CA 1
ATOM 1367 C C . ILE A 1 187 ? 5.875 14.719 67.699 1.00 13.81 187 ILE A C 1
ATOM 1368 O O . ILE A 1 187 ? 5.792 13.579 67.278 1.00 12.20 187 ILE A O 1
ATOM 1373 N N . VAL A 1 188 ? 6.345 15.726 66.965 1.00 12.76 188 VAL A N 1
ATOM 1374 C CA . VAL A 1 188 ? 6.752 15.539 65.604 1.00 12.69 188 VAL A CA 1
ATOM 1375 C C . VAL A 1 188 ? 8.011 14.653 65.530 1.00 13.95 188 VAL A C 1
ATOM 1376 O O . VAL A 1 188 ? 8.905 14.757 66.383 1.00 12.94 188 VAL A O 1
ATOM 1380 N N . ARG A 1 189 ? 8.034 13.776 64.527 1.00 14.59 189 ARG A N 1
ATOM 1381 C CA . ARG A 1 189 ? 9.176 12.925 64.250 1.00 15.82 189 ARG A CA 1
ATOM 1382 C C . ARG A 1 189 ? 9.608 13.099 62.798 1.00 16.47 189 ARG A C 1
ATOM 1383 O O . ARG A 1 189 ? 8.760 13.310 61.915 1.00 16.98 189 ARG A O 1
ATOM 1391 N N . PHE A 1 190 ? 10.893 12.933 62.534 1.00 16.52 190 PHE A N 1
ATOM 1392 C CA . PHE A 1 190 ? 11.337 12.655 61.166 1.00 17.41 190 PHE A CA 1
ATOM 1393 C C . PHE A 1 190 ? 11.518 11.157 60.980 1.00 18.68 190 PHE A C 1
ATOM 1394 O O . PHE A 1 190 ? 11.584 10.412 61.940 1.00 17.04 190 PHE A O 1
ATOM 1402 N N . ASN A 1 191 ? 11.550 10.747 59.717 1.00 21.55 191 ASN A N 1
ATOM 1403 C CA . ASN A 1 191 ? 11.790 9.378 59.303 1.00 24.13 191 ASN A CA 1
ATOM 1404 C C . ASN A 1 191 ? 13.271 9.113 59.220 1.00 25.96 191 ASN A C 1
ATOM 1405 O O . ASN A 1 191 ? 14.005 9.859 58.566 1.00 25.96 191 ASN A O 1
ATOM 1410 N N . ARG A 1 192 ? 13.717 8.066 59.904 1.00 28.00 192 ARG A N 1
ATOM 1411 C CA . ARG A 1 192 ? 15.114 7.676 59.856 1.00 29.70 192 ARG A CA 1
ATOM 1412 C C . ARG A 1 192 ? 15.288 6.773 58.624 1.00 30.35 192 ARG A C 1
ATOM 1413 O O . ARG A 1 192 ? 14.563 5.803 58.474 1.00 30.36 192 ARG A O 1
ATOM 1421 N N . PRO A 1 193 ? 16.268 7.053 57.773 1.00 31.62 193 PRO A N 1
ATOM 1422 C CA . PRO A 1 193 ? 16.513 6.174 56.613 1.00 31.77 193 PRO A CA 1
ATOM 1423 C C . PRO A 1 193 ? 16.928 4.768 57.109 1.00 31.15 193 PRO A C 1
ATOM 1424 O O . PRO A 1 193 ? 17.720 4.653 58.050 1.00 30.66 193 PRO A O 1
ATOM 1428 N N . ALA A 1 194 ? 16.358 3.726 56.513 1.00 30.53 194 ALA A N 1
ATOM 1429 C CA . ALA A 1 194 ? 16.528 2.359 57.013 1.00 29.49 194 ALA A CA 1
ATOM 1430 C C . ALA A 1 194 ? 17.783 1.770 56.384 1.00 27.91 194 ALA A C 1
ATOM 1431 O O . ALA A 1 194 ? 18.041 2.025 55.239 1.00 27.95 194 ALA A O 1
ATOM 1433 N N . VAL A 1 195 ? 18.562 1.013 57.140 1.00 26.57 195 VAL A N 1
ATOM 1434 C CA . VAL A 1 195 ? 19.657 0.207 56.562 1.00 26.56 195 VAL A CA 1
ATOM 1435 C C . VAL A 1 195 ? 18.992 -0.974 55.847 1.00 27.21 195 VAL A C 1
ATOM 1436 O O . VAL A 1 195 ? 18.168 -1.657 56.443 1.00 26.65 195 VAL A O 1
ATOM 1440 N N . GLU A 1 196 ? 19.316 -1.195 54.575 1.00 28.85 196 GLU A N 1
ATOM 1441 C CA . GLU A 1 196 ? 18.657 -2.260 53.799 1.00 30.12 196 GLU A CA 1
ATOM 1442 C C . GLU A 1 196 ? 19.584 -3.467 53.667 1.00 30.93 196 GLU A C 1
ATOM 1443 O O . GLU A 1 196 ? 20.806 -3.349 53.709 1.00 30.18 196 GLU A O 1
ATOM 1449 N N . GLN A 1 197 ? 18.990 -4.639 53.525 1.00 31.86 197 GLN A N 1
ATOM 1450 C CA . GLN A 1 197 ? 19.747 -5.846 53.250 1.00 32.66 197 GLN A CA 1
ATOM 1451 C C . GLN A 1 197 ? 19.635 -6.059 51.739 1.00 32.50 197 GLN A C 1
ATOM 1452 O O . GLN A 1 197 ? 18.544 -5.981 51.182 1.00 32.24 197 GLN A O 1
ATOM 1458 N N . ASP A 1 198 ? 20.768 -6.237 51.069 1.00 32.60 198 ASP A N 1
ATOM 1459 C CA . ASP A 1 198 ? 20.786 -6.432 49.620 1.00 32.91 198 ASP A CA 1
ATOM 1460 C C . ASP A 1 198 ? 21.730 -7.576 49.240 1.00 32.74 198 ASP A C 1
ATOM 1461 O O . ASP A 1 198 ? 22.900 -7.355 48.907 1.00 32.61 198 ASP A O 1
ATOM 1466 N N . GLY A 1 199 ? 21.192 -8.797 49.272 1.00 32.87 199 GLY A N 1
ATOM 1467 C CA . GLY A 1 199 ? 22.002 -10.013 49.223 1.00 32.52 199 GLY A CA 1
ATOM 1468 C C . GLY A 1 199 ? 22.474 -10.364 50.632 1.00 32.34 199 GLY A C 1
ATOM 1469 O O . GLY A 1 199 ? 21.659 -10.606 51.520 1.00 32.37 199 GLY A O 1
ATOM 1470 N N . GLU A 1 200 ? 23.789 -10.406 50.847 1.00 32.01 200 GLU A N 1
ATOM 1471 C CA . GLU A 1 200 ? 24.310 -10.440 52.216 1.00 32.01 200 GLU A CA 1
ATOM 1472 C C . GLU A 1 200 ? 25.110 -9.149 52.460 1.00 30.32 200 GLU A C 1
ATOM 1473 O O . GLU A 1 200 ? 25.939 -9.080 53.358 1.00 30.58 200 GLU A O 1
ATOM 1479 N N . ALA A 1 201 ? 24.834 -8.123 51.653 1.00 28.39 201 ALA A N 1
ATOM 1480 C CA . ALA A 1 201 ? 25.395 -6.789 51.868 1.00 27.00 201 ALA A CA 1
ATOM 1481 C C . ALA A 1 201 ? 24.395 -5.894 52.612 1.00 26.06 201 ALA A C 1
ATOM 1482 O O . ALA A 1 201 ? 23.185 -6.131 52.566 1.00 24.79 201 ALA A O 1
ATOM 1484 N N . LEU A 1 202 ? 24.916 -4.882 53.322 1.00 25.14 202 LEU A N 1
ATOM 1485 C CA . LEU A 1 202 ? 24.096 -3.926 54.061 1.00 23.98 202 LEU A CA 1
ATOM 1486 C C . LEU A 1 202 ? 24.265 -2.598 53.361 1.00 23.33 202 LEU A C 1
ATOM 1487 O O . LEU A 1 202 ? 25.388 -2.208 53.049 1.00 22.98 202 LEU A O 1
ATOM 1492 N N . VAL A 1 203 ? 23.165 -1.891 53.096 1.00 22.24 203 VAL A N 1
ATOM 1493 C CA . VAL A 1 203 ? 23.210 -0.699 52.268 1.00 21.78 203 VAL A CA 1
ATOM 1494 C C . VAL A 1 203 ? 22.664 0.453 53.080 1.00 20.99 203 VAL A C 1
ATOM 1495 O O . VAL A 1 203 ? 21.494 0.439 53.451 1.00 21.09 203 VAL A O 1
ATOM 1499 N N . GLY A 1 204 ? 23.542 1.411 53.371 1.00 19.18 204 GLY A N 1
ATOM 1500 C CA . GLY A 1 204 ? 23.207 2.602 54.120 1.00 18.90 204 GLY A CA 1
ATOM 1501 C C . GLY A 1 204 ? 23.633 3.850 53.399 1.00 17.96 204 GLY A C 1
ATOM 1502 O O . GLY A 1 204 ? 23.645 3.910 52.171 1.00 16.94 204 GLY A O 1
ATOM 1503 N N . VAL A 1 205 ? 24.015 4.837 54.201 1.00 17.27 205 VAL A N 1
ATOM 1504 C CA . VAL A 1 205 ? 24.439 6.138 53.739 1.00 16.62 205 VAL A CA 1
ATOM 1505 C C . VAL A 1 205 ? 25.596 6.628 54.627 1.00 15.78 205 VAL A C 1
ATOM 1506 O O . VAL A 1 205 ? 25.762 6.190 55.772 1.00 15.32 205 VAL A O 1
ATOM 1510 N N . VAL A 1 206 ? 26.386 7.559 54.097 1.00 14.42 206 VAL A N 1
ATOM 1511 C CA . VAL A 1 206 ? 27.298 8.345 54.897 1.00 14.06 206 VAL A CA 1
ATOM 1512 C C . VAL A 1 206 ? 26.437 9.324 55.695 1.00 14.21 206 VAL A C 1
ATOM 1513 O O . VAL A 1 206 ? 25.715 10.145 55.129 1.00 14.31 206 VAL A O 1
ATOM 1517 N N . SER A 1 207 ? 26.473 9.195 57.009 1.00 13.87 207 SER A N 1
ATOM 1518 C CA . SER A 1 207 ? 25.609 9.979 57.869 1.00 15.65 207 SER A CA 1
ATOM 1519 C C . SER A 1 207 ? 26.273 11.293 58.220 1.00 15.27 207 SER A C 1
ATOM 1520 O O . SER A 1 207 ? 25.582 12.271 58.485 1.00 16.29 207 SER A O 1
ATOM 1523 N N . ALA A 1 208 ? 27.607 11.315 58.201 1.00 14.19 208 ALA A N 1
ATOM 1524 C CA . ALA A 1 208 ? 28.385 12.477 58.602 1.00 14.39 208 ALA A CA 1
ATOM 1525 C C . ALA A 1 208 ? 29.837 12.310 58.215 1.00 14.34 208 ALA A C 1
ATOM 1526 O O . ALA A 1 208 ? 30.380 11.175 58.191 1.00 13.98 208 ALA A O 1
ATOM 1528 N N . ILE A 1 209 ? 30.461 13.437 57.888 1.00 14.43 209 ILE A N 1
ATOM 1529 C CA . ILE A 1 209 ? 31.912 13.560 57.908 1.00 14.75 209 ILE A CA 1
ATOM 1530 C C . ILE A 1 209 ? 32.310 14.034 59.323 1.00 15.09 209 ILE A C 1
ATOM 1531 O O . ILE A 1 209 ? 31.783 15.025 59.842 1.00 15.75 209 ILE A O 1
ATOM 1536 N N . ASP A 1 210 ? 33.250 13.324 59.920 1.00 14.90 210 ASP A N 1
ATOM 1537 C CA . ASP A 1 210 ? 33.651 13.541 61.296 1.00 15.01 210 ASP A CA 1
ATOM 1538 C C . ASP A 1 210 ? 34.764 14.579 61.309 1.00 15.60 210 ASP A C 1
ATOM 1539 O O . ASP A 1 210 ? 35.939 14.226 61.189 1.00 16.11 210 ASP A O 1
ATOM 1544 N N . HIS A 1 211 ? 34.386 15.863 61.409 1.00 15.27 211 HIS A N 1
ATOM 1545 C CA . HIS A 1 211 ? 35.356 16.969 61.419 1.00 15.54 211 HIS A CA 1
ATOM 1546 C C . HIS A 1 211 ? 35.990 17.042 62.798 1.00 15.77 211 HIS A C 1
ATOM 1547 O O . HIS A 1 211 ? 35.294 16.705 63.767 1.00 16.92 211 HIS A O 1
ATOM 1554 N N . PRO A 1 212 ? 37.258 17.493 62.942 1.00 14.66 212 PRO A N 1
ATOM 1555 C CA . PRO A 1 212 ? 38.117 18.009 61.883 1.00 14.88 212 PRO A CA 1
ATOM 1556 C C . PRO A 1 212 ? 39.005 17.002 61.168 1.00 14.52 212 PRO A C 1
ATOM 1557 O O . PRO A 1 212 ? 39.916 17.402 60.477 1.00 16.66 212 PRO A O 1
ATOM 1561 N N . PHE A 1 213 ? 38.783 15.724 61.369 1.00 13.75 213 PHE A N 1
ATOM 1562 C CA . PHE A 1 213 ? 39.705 14.673 60.912 1.00 13.61 213 PHE A CA 1
ATOM 1563 C C . PHE A 1 213 ? 39.432 14.221 59.467 1.00 14.21 213 PHE A C 1
ATOM 1564 O O . PHE A 1 213 ? 40.304 13.748 58.804 1.00 15.36 213 PHE A O 1
ATOM 1572 N N . GLY A 1 214 ? 38.187 14.327 59.036 1.00 14.01 214 GLY A N 1
ATOM 1573 C CA . GLY A 1 214 ? 37.760 13.760 57.796 1.00 14.29 214 GLY A CA 1
ATOM 1574 C C . GLY A 1 214 ? 37.500 12.273 57.794 1.00 14.11 214 GLY A C 1
ATOM 1575 O O . GLY A 1 214 ? 37.645 11.615 56.749 1.00 13.47 214 GLY A O 1
ATOM 1576 N N . ASN A 1 215 ? 37.108 11.722 58.942 1.00 13.59 215 ASN A N 1
ATOM 1577 C CA . ASN A 1 215 ? 36.655 10.352 58.975 1.00 12.42 215 ASN A CA 1
ATOM 1578 C C . ASN A 1 215 ? 35.246 10.286 58.386 1.00 12.46 215 ASN A C 1
ATOM 1579 O O . ASN A 1 215 ? 34.538 11.278 58.342 1.00 11.63 215 ASN A O 1
ATOM 1584 N N . VAL A 1 216 ? 34.857 9.113 57.928 1.00 12.79 216 VAL A N 1
ATOM 1585 C CA . VAL A 1 216 ? 33.540 8.895 57.341 1.00 13.37 216 VAL A CA 1
ATOM 1586 C C . VAL A 1 216 ? 32.701 7.995 58.220 1.00 13.29 216 VAL A C 1
ATOM 1587 O O . VAL A 1 216 ? 33.068 6.873 58.473 1.00 13.27 216 VAL A O 1
ATOM 1591 N N . TRP A 1 217 ? 31.583 8.534 58.689 1.00 14.02 217 TRP A N 1
ATOM 1592 C CA . TRP A 1 217 ? 30.607 7.820 59.496 1.00 14.02 217 TRP A CA 1
ATOM 1593 C C . TRP A 1 217 ? 29.432 7.386 58.642 1.00 14.45 217 TRP A C 1
ATOM 1594 O O . TRP A 1 217 ? 28.899 8.169 57.825 1.00 14.22 217 TRP A O 1
ATOM 1605 N N . THR A 1 218 ? 28.992 6.152 58.844 1.00 13.95 218 THR A N 1
ATOM 1606 C CA . THR A 1 218 ? 27.773 5.663 58.196 1.00 14.24 218 THR A CA 1
ATOM 1607 C C . THR A 1 218 ? 26.667 5.513 59.198 1.00 14.59 218 THR A C 1
ATOM 1608 O O . THR A 1 218 ? 26.892 5.594 60.409 1.00 14.13 218 THR A O 1
ATOM 1612 N N . ASN A 1 219 ? 25.472 5.241 58.690 1.00 15.27 219 ASN A N 1
ATOM 1613 C CA . ASN A 1 219 ? 24.313 4.868 59.548 1.00 15.11 219 ASN A CA 1
ATOM 1614 C C . ASN A 1 219 ? 24.166 3.361 59.764 1.00 15.28 219 ASN A C 1
ATOM 1615 O O . ASN A 1 219 ? 23.140 2.893 60.240 1.00 14.69 219 ASN A O 1
ATOM 1620 N N . ILE A 1 220 ? 25.218 2.597 59.492 1.00 15.84 220 ILE A N 1
ATOM 1621 C CA . ILE A 1 220 ? 25.177 1.149 59.728 1.00 17.14 220 ILE A CA 1
ATOM 1622 C C . ILE A 1 220 ? 25.648 0.906 61.164 1.00 17.33 220 ILE A C 1
ATOM 1623 O O . ILE A 1 220 ? 26.804 1.161 61.466 1.00 17.14 220 ILE A O 1
ATOM 1628 N N . HIS A 1 221 ? 24.730 0.454 62.044 1.00 17.83 221 HIS A N 1
ATOM 1629 C CA . HIS A 1 221 ? 25.016 0.286 63.496 1.00 18.87 221 HIS A CA 1
ATOM 1630 C C . HIS A 1 221 ? 25.743 -1.015 63.836 1.00 18.91 221 HIS A C 1
ATOM 1631 O O . HIS A 1 221 ? 25.618 -1.973 63.108 1.00 18.28 221 HIS A O 1
ATOM 1638 N N . ARG A 1 222 ? 26.437 -1.052 64.977 1.00 20.03 222 ARG A N 1
ATOM 1639 C CA . ARG A 1 222 ? 27.037 -2.287 65.494 1.00 21.38 222 ARG A CA 1
ATOM 1640 C C . ARG A 1 222 ? 26.018 -3.427 65.613 1.00 21.34 222 ARG A C 1
ATOM 1641 O O . ARG A 1 222 ? 26.371 -4.585 65.415 1.00 20.09 222 ARG A O 1
ATOM 1649 N N . THR A 1 223 ? 24.771 -3.098 65.945 1.00 21.03 223 THR A N 1
ATOM 1650 C CA . THR A 1 223 ? 23.714 -4.128 66.003 1.00 22.12 223 THR A CA 1
ATOM 1651 C C . THR A 1 223 ? 23.391 -4.681 64.633 1.00 23.14 223 THR A C 1
ATOM 1652 O O . THR A 1 223 ? 23.058 -5.856 64.519 1.00 23.53 223 THR A O 1
ATOM 1656 N N . ASP A 1 224 ? 23.462 -3.844 63.596 1.00 24.19 224 ASP A N 1
ATOM 1657 C CA . ASP A 1 224 ? 23.330 -4.338 62.220 1.00 25.00 224 ASP A CA 1
ATOM 1658 C C . ASP A 1 224 ? 24.490 -5.274 61.873 1.00 26.14 224 ASP A C 1
ATOM 1659 O O . ASP A 1 224 ? 24.318 -6.193 61.076 1.00 26.48 224 ASP A O 1
ATOM 1664 N N . LEU A 1 225 ? 25.668 -5.030 62.444 1.00 27.13 225 LEU A N 1
ATOM 1665 C CA . LEU A 1 225 ? 26.852 -5.857 62.171 1.00 27.90 225 LEU A CA 1
ATOM 1666 C C . LEU A 1 225 ? 26.794 -7.166 62.960 1.00 29.73 225 LEU A C 1
ATOM 1667 O O . LEU A 1 225 ? 27.113 -8.224 62.415 1.00 30.71 225 LEU A O 1
ATOM 1672 N N . GLU A 1 226 ? 26.381 -7.126 64.229 1.00 31.18 226 GLU A N 1
ATOM 1673 C CA . GLU A 1 226 ? 26.378 -8.361 65.029 1.00 32.29 226 GLU A CA 1
ATOM 1674 C C . GLU A 1 226 ? 25.256 -9.285 64.589 1.00 32.45 226 GLU A C 1
ATOM 1675 O O . GLU A 1 226 ? 25.337 -10.496 64.812 1.00 32.89 226 GLU A O 1
ATOM 1681 N N . LYS A 1 227 ? 24.260 -8.737 63.900 1.00 32.22 227 LYS A N 1
ATOM 1682 C CA . LYS A 1 227 ? 23.182 -9.551 63.355 1.00 32.58 227 LYS A CA 1
ATOM 1683 C C . LYS A 1 227 ? 23.589 -10.182 62.015 1.00 31.87 227 LYS A C 1
ATOM 1684 O O . LYS A 1 227 ? 22.922 -11.102 61.519 1.00 31.99 227 LYS A O 1
ATOM 1690 N N . ALA A 1 228 ? 24.685 -9.710 61.439 1.00 30.77 228 ALA A N 1
ATOM 1691 C CA . ALA A 1 228 ? 25.267 -10.372 60.270 1.00 30.31 228 ALA A CA 1
ATOM 1692 C C . ALA A 1 228 ? 26.423 -11.304 60.638 1.00 29.87 228 ALA A C 1
ATOM 1693 O O . ALA A 1 228 ? 27.065 -11.878 59.744 1.00 29.35 228 ALA A O 1
ATOM 1695 N N . GLY A 1 229 ? 26.665 -11.474 61.949 1.00 29.45 229 GLY A N 1
ATOM 1696 C CA . GLY A 1 229 ? 27.811 -12.230 62.460 1.00 29.35 229 GLY A CA 1
ATOM 1697 C C . GLY A 1 229 ? 29.158 -11.585 62.130 1.00 29.13 229 GLY A C 1
ATOM 1698 O O . GLY A 1 229 ? 30.208 -12.260 62.063 1.00 28.49 229 GLY A O 1
ATOM 1699 N N . ILE A 1 230 ? 29.121 -10.276 61.897 1.00 28.81 230 ILE A N 1
ATOM 1700 C CA . ILE A 1 230 ? 30.328 -9.507 61.601 1.00 28.67 230 ILE A CA 1
ATOM 1701 C C . ILE A 1 230 ? 30.857 -8.934 62.903 1.00 28.33 230 ILE A C 1
ATOM 1702 O O . ILE A 1 230 ? 30.182 -8.144 63.552 1.00 28.97 230 ILE A O 1
ATOM 1707 N N . GLY A 1 231 ? 32.035 -9.403 63.305 1.00 27.54 231 GLY A N 1
ATOM 1708 C CA . GLY A 1 231 ? 32.724 -8.909 64.486 1.00 27.41 231 GLY A CA 1
ATOM 1709 C C . GLY A 1 231 ? 34.096 -8.366 64.112 1.00 26.71 231 GLY A C 1
ATOM 1710 O O . GLY A 1 231 ? 34.518 -8.490 62.967 1.00 26.79 231 GLY A O 1
ATOM 1711 N N . TYR A 1 232 ? 34.796 -7.775 65.077 1.00 26.34 232 TYR A N 1
ATOM 1712 C CA . TYR A 1 232 ? 36.173 -7.357 64.864 1.00 26.65 232 TYR A CA 1
ATOM 1713 C C . TYR A 1 232 ? 36.933 -8.529 64.267 1.00 26.59 232 TYR A C 1
ATOM 1714 O O . TYR A 1 232 ? 36.712 -9.667 64.659 1.00 25.97 232 TYR A O 1
ATOM 1723 N N . GLY A 1 233 ? 37.807 -8.265 63.304 1.00 26.54 233 GLY A N 1
ATOM 1724 C CA . GLY A 1 233 ? 38.537 -9.351 62.653 1.00 26.60 233 GLY A CA 1
ATOM 1725 C C . GLY A 1 233 ? 38.045 -9.735 61.272 1.00 26.23 233 GLY A C 1
ATOM 1726 O O . GLY A 1 233 ? 38.749 -10.463 60.555 1.00 26.56 233 GLY A O 1
ATOM 1727 N N . ALA A 1 234 ? 36.902 -9.197 60.862 1.00 25.84 234 ALA A N 1
ATOM 1728 C CA . ALA A 1 234 ? 36.230 -9.574 59.609 1.00 25.96 234 ALA A CA 1
ATOM 1729 C C . ALA A 1 234 ? 36.673 -8.743 58.379 1.00 26.12 234 ALA A C 1
ATOM 1730 O O . ALA A 1 234 ? 36.782 -7.533 58.444 1.00 26.01 234 ALA A O 1
ATOM 1732 N N . ARG A 1 235 ? 36.882 -9.397 57.239 1.00 25.92 235 ARG A N 1
ATOM 1733 C CA . ARG A 1 235 ? 37.349 -8.715 56.037 1.00 25.48 235 ARG A CA 1
ATOM 1734 C C . ARG A 1 235 ? 36.212 -8.128 55.226 1.00 24.70 235 ARG A C 1
ATOM 1735 O O . ARG A 1 235 ? 35.400 -8.851 54.640 1.00 24.74 235 ARG A O 1
ATOM 1743 N N . LEU A 1 236 ? 36.170 -6.805 55.179 1.00 23.33 236 LEU A N 1
ATOM 1744 C CA . LEU A 1 236 ? 35.044 -6.082 54.608 1.00 22.41 236 LEU A CA 1
ATOM 1745 C C . LEU A 1 236 ? 35.427 -5.377 53.333 1.00 21.76 236 LEU A C 1
ATOM 1746 O O . LEU A 1 236 ? 36.577 -4.901 53.160 1.00 20.47 236 LEU A O 1
ATOM 1751 N N . ARG A 1 237 ? 34.464 -5.336 52.426 1.00 21.07 237 ARG A N 1
ATOM 1752 C CA . ARG A 1 237 ? 34.475 -4.410 51.321 1.00 21.92 237 ARG A CA 1
ATOM 1753 C C . ARG A 1 237 ? 33.413 -3.335 51.583 1.00 22.20 237 ARG A C 1
ATOM 1754 O O . ARG A 1 237 ? 32.249 -3.646 51.761 1.00 22.39 237 ARG A O 1
ATOM 1762 N N . LEU A 1 238 ? 33.823 -2.071 51.624 1.00 22.61 238 LEU A N 1
ATOM 1763 C CA . LEU A 1 238 ? 32.918 -0.986 51.942 1.00 22.63 238 LEU A CA 1
ATOM 1764 C C . LEU A 1 238 ? 32.985 -0.015 50.786 1.00 22.08 238 LEU A C 1
ATOM 1765 O O . LEU A 1 238 ? 34.003 0.586 50.515 1.00 22.57 238 LEU A O 1
ATOM 1770 N N . THR A 1 239 ? 31.886 0.106 50.063 1.00 22.08 239 THR A N 1
ATOM 1771 C CA . THR A 1 239 ? 31.802 0.895 48.850 1.00 22.39 239 THR A CA 1
ATOM 1772 C C . THR A 1 239 ? 31.066 2.274 49.036 1.00 23.32 239 THR A C 1
ATOM 1773 O O . THR A 1 239 ? 29.962 2.276 49.589 1.00 23.73 239 THR A O 1
ATOM 1777 N N . LEU A 1 240 ? 31.620 3.401 48.555 1.00 23.49 240 LEU A N 1
ATOM 1778 C CA . LEU A 1 240 ? 31.032 4.782 48.741 1.00 24.29 240 LEU A CA 1
ATOM 1779 C C . LEU A 1 240 ? 30.652 5.650 47.478 1.00 25.97 240 LEU A C 1
ATOM 1780 O O . LEU A 1 240 ? 31.410 5.708 46.500 1.00 27.43 240 LEU A O 1
ATOM 1785 N N . ASP A 1 241 ? 29.551 6.403 47.529 1.00 26.67 241 ASP A N 1
ATOM 1786 C CA . ASP A 1 241 ? 29.070 7.223 46.384 1.00 28.04 241 ASP A CA 1
ATOM 1787 C C . ASP A 1 241 ? 28.854 6.362 45.154 1.00 28.43 241 ASP A C 1
ATOM 1788 O O . ASP A 1 241 ? 28.744 6.890 44.054 1.00 29.85 241 ASP A O 1
ATOM 1793 N N . GLY A 1 242 ? 28.834 5.044 45.318 1.00 28.50 242 GLY A N 1
ATOM 1794 C CA . GLY A 1 242 ? 28.517 4.155 44.230 1.00 28.67 242 GLY A CA 1
ATOM 1795 C C . GLY A 1 242 ? 29.648 3.988 43.224 1.00 29.06 242 GLY A C 1
ATOM 1796 O O . GLY A 1 242 ? 29.381 3.604 42.091 1.00 29.28 242 GLY A O 1
ATOM 1797 N N . VAL A 1 243 ? 30.892 4.256 43.627 1.00 29.31 243 VAL A N 1
ATOM 1798 C CA . VAL A 1 243 ? 32.077 3.954 42.788 1.00 29.45 243 VAL A CA 1
ATOM 1799 C C . VAL A 1 243 ? 33.423 3.799 43.528 1.00 28.74 243 VAL A C 1
ATOM 1800 O O . VAL A 1 243 ? 34.166 2.852 43.208 1.00 28.12 243 VAL A O 1
ATOM 1804 N N . LEU A 1 244 ? 33.703 4.713 44.491 1.00 28.42 244 LEU A N 1
ATOM 1805 C CA . LEU A 1 244 ? 34.937 4.729 45.315 1.00 27.45 244 LEU A CA 1
ATOM 1806 C C . LEU A 1 244 ? 34.898 3.607 46.336 1.00 26.17 244 LEU A C 1
ATOM 1807 O O . LEU A 1 244 ? 34.347 3.795 47.394 1.00 24.95 244 LEU A O 1
ATOM 1812 N N . PRO A 1 245 ? 35.484 2.450 46.034 1.00 25.34 245 PRO A N 1
ATOM 1813 C CA . PRO A 1 245 ? 35.417 1.282 46.916 1.00 24.98 245 PRO A CA 1
ATOM 1814 C C . PRO A 1 245 ? 36.587 1.243 47.941 1.00 25.12 245 PRO A C 1
ATOM 1815 O O . PRO A 1 245 ? 37.550 2.004 47.732 1.00 26.88 245 PRO A O 1
ATOM 1819 N N . PHE A 1 246 ? 36.509 0.414 49.000 1.00 22.88 246 PHE A N 1
ATOM 1820 C CA . PHE A 1 246 ? 37.585 0.232 50.004 1.00 21.00 246 PHE A CA 1
ATOM 1821 C C . PHE A 1 246 ? 37.608 -1.184 50.614 1.00 20.93 246 PHE A C 1
ATOM 1822 O O . PHE A 1 246 ? 36.596 -1.846 50.729 1.00 22.22 246 PHE A O 1
ATOM 1830 N N . GLU A 1 247 ? 38.771 -1.658 51.037 1.00 20.56 247 GLU A N 1
ATOM 1831 C CA . GLU A 1 247 ? 38.870 -2.989 51.609 1.00 20.03 247 GLU A CA 1
ATOM 1832 C C . GLU A 1 247 ? 39.752 -3.006 52.841 1.00 20.09 247 GLU A C 1
ATOM 1833 O O . GLU A 1 247 ? 40.870 -2.448 52.818 1.00 20.35 247 GLU A O 1
ATOM 1839 N N . ALA A 1 248 ? 39.257 -3.636 53.914 1.00 19.21 248 ALA A N 1
ATOM 1840 C CA . ALA A 1 248 ? 39.995 -3.735 55.188 1.00 18.35 248 ALA A CA 1
ATOM 1841 C C . ALA A 1 248 ? 39.249 -4.587 56.169 1.00 18.02 248 ALA A C 1
ATOM 1842 O O . ALA A 1 248 ? 38.027 -4.663 56.122 1.00 18.16 248 ALA A O 1
ATOM 1844 N N . PRO A 1 249 ? 39.956 -5.138 57.140 1.00 17.33 249 PRO A N 1
ATOM 1845 C CA . PRO A 1 249 ? 39.281 -5.810 58.241 1.00 17.12 249 PRO A CA 1
ATOM 1846 C C . PRO A 1 249 ? 38.647 -4.789 59.208 1.00 16.41 249 PRO A C 1
ATOM 1847 O O . PRO A 1 249 ? 39.040 -3.609 59.282 1.00 14.77 249 PRO A O 1
ATOM 1851 N N . LEU A 1 250 ? 37.655 -5.258 59.944 1.00 16.48 250 LEU A N 1
ATOM 1852 C CA . LEU A 1 250 ? 37.024 -4.450 60.984 1.00 17.09 250 LEU A CA 1
ATOM 1853 C C . LEU A 1 250 ? 37.932 -4.406 62.202 1.00 17.26 250 LEU A C 1
ATOM 1854 O O . LEU A 1 250 ? 38.231 -5.453 62.760 1.00 18.05 250 LEU A O 1
ATOM 1859 N N . THR A 1 251 ? 38.389 -3.216 62.624 1.00 17.16 251 THR A N 1
ATOM 1860 C CA . THR A 1 251 ? 39.305 -3.129 63.766 1.00 16.85 251 THR A CA 1
ATOM 1861 C C . THR A 1 251 ? 38.792 -2.124 64.796 1.00 17.38 251 THR A C 1
ATOM 1862 O O . THR A 1 251 ? 37.998 -1.242 64.459 1.00 18.05 251 THR A O 1
ATOM 1866 N N . PRO A 1 252 ? 39.240 -2.239 66.039 1.00 17.23 252 PRO A N 1
ATOM 1867 C CA . PRO A 1 252 ? 38.793 -1.288 67.072 1.00 16.82 252 PRO A CA 1
ATOM 1868 C C . PRO A 1 252 ? 39.176 0.176 66.792 1.00 16.41 252 PRO A C 1
ATOM 1869 O O . PRO A 1 252 ? 38.405 1.096 67.131 1.00 15.80 252 PRO A O 1
ATOM 1873 N N . THR A 1 253 ? 40.330 0.394 66.180 1.00 16.62 253 THR A N 1
ATOM 1874 C CA . THR A 1 253 ? 40.873 1.752 66.076 1.00 16.65 253 THR A CA 1
ATOM 1875 C C . THR A 1 253 ? 41.716 2.021 64.827 1.00 17.46 253 THR A C 1
ATOM 1876 O O . THR A 1 253 ? 41.992 1.097 64.022 1.00 18.71 253 THR A O 1
ATOM 1880 N N . PHE A 1 254 ? 42.137 3.268 64.698 1.00 16.89 254 PHE A N 1
ATOM 1881 C CA . PHE A 1 254 ? 42.808 3.772 63.488 1.00 17.51 254 PHE A CA 1
ATOM 1882 C C . PHE A 1 254 ? 44.186 3.189 63.333 1.00 17.41 254 PHE A C 1
ATOM 1883 O O . PHE A 1 254 ? 44.587 2.835 62.228 1.00 18.34 254 PHE A O 1
ATOM 1891 N N . ALA A 1 255 ? 44.939 3.141 64.429 1.00 18.38 255 ALA A N 1
ATOM 1892 C CA . ALA A 1 255 ? 46.311 2.598 64.406 1.00 18.77 255 ALA A CA 1
ATOM 1893 C C . ALA A 1 255 ? 46.430 1.152 63.966 1.00 19.00 255 ALA A C 1
ATOM 1894 O O . ALA A 1 255 ? 47.524 0.719 63.605 1.00 19.45 255 ALA A O 1
ATOM 1896 N N . ASP A 1 256 ? 45.338 0.399 64.008 1.00 19.12 256 ASP A N 1
ATOM 1897 C CA . ASP A 1 256 ? 45.338 -1.024 63.576 1.00 20.17 256 ASP A CA 1
ATOM 1898 C C . ASP A 1 256 ? 45.505 -1.192 62.057 1.00 20.52 256 ASP A C 1
ATOM 1899 O O . ASP A 1 256 ? 45.665 -2.301 61.565 1.00 21.55 256 ASP A O 1
ATOM 1904 N N . ALA A 1 257 ? 45.454 -0.096 61.306 1.00 20.84 257 ALA A N 1
ATOM 1905 C CA . ALA A 1 257 ? 45.672 -0.150 59.872 1.00 20.79 257 ALA A CA 1
ATOM 1906 C C . ALA A 1 257 ? 47.176 -0.176 59.544 1.00 20.78 257 ALA A C 1
ATOM 1907 O O . ALA A 1 257 ? 47.576 -0.375 58.391 1.00 20.35 257 ALA A O 1
ATOM 1909 N N . GLY A 1 258 ? 48.011 0.005 60.566 1.00 20.80 258 GLY A N 1
ATOM 1910 C CA . GLY A 1 258 ? 49.452 -0.098 60.388 1.00 21.52 258 GLY A CA 1
ATOM 1911 C C . GLY A 1 258 ? 50.040 1.253 60.021 1.00 21.69 258 GLY A C 1
ATOM 1912 O O . GLY A 1 258 ? 49.952 2.181 60.811 1.00 20.28 258 GLY A O 1
ATOM 1913 N N . GLU A 1 259 ? 50.620 1.369 58.823 1.00 22.02 259 GLU A N 1
ATOM 1914 C CA . GLU A 1 259 ? 51.329 2.589 58.447 1.00 23.21 259 GLU A CA 1
ATOM 1915 C C . GLU A 1 259 ? 50.309 3.732 58.353 1.00 22.01 259 GLU A C 1
ATOM 1916 O O . GLU A 1 259 ? 49.128 3.498 58.104 1.00 20.58 259 GLU A O 1
ATOM 1922 N N . ILE A 1 260 ? 50.798 4.944 58.574 1.00 21.52 260 ILE A N 1
ATOM 1923 C CA . ILE A 1 260 ? 50.020 6.174 58.524 1.00 21.33 260 ILE A CA 1
ATOM 1924 C C . ILE A 1 260 ? 49.517 6.295 57.109 1.00 19.80 260 ILE A C 1
ATOM 1925 O O . ILE A 1 260 ? 50.281 6.011 56.152 1.00 19.59 260 ILE A O 1
ATOM 1930 N N . GLY A 1 261 ? 48.262 6.732 56.963 1.00 18.38 261 GLY A N 1
ATOM 1931 C CA . GLY A 1 261 ? 47.593 6.826 55.675 1.00 16.87 261 GLY A CA 1
ATOM 1932 C C . GLY A 1 261 ? 46.794 5.600 55.268 1.00 17.00 261 GLY A C 1
ATOM 1933 O O . GLY A 1 261 ? 45.972 5.688 54.358 1.00 16.91 261 GLY A O 1
ATOM 1934 N N . ASN A 1 262 ? 47.036 4.452 55.911 1.00 16.23 262 ASN A N 1
ATOM 1935 C CA . ASN A 1 262 ? 46.348 3.215 55.535 1.00 15.36 262 ASN A CA 1
ATOM 1936 C C . ASN A 1 262 ? 44.894 3.296 56.001 1.00 14.67 262 ASN A C 1
ATOM 1937 O O . ASN A 1 262 ? 44.574 3.957 57.005 1.00 13.26 262 ASN A O 1
ATOM 1942 N N . ILE A 1 263 ? 44.049 2.593 55.278 1.00 12.89 263 ILE A N 1
ATOM 1943 C CA . ILE A 1 263 ? 42.612 2.556 55.546 1.00 13.43 263 ILE A CA 1
ATOM 1944 C C . ILE A 1 263 ? 42.277 1.707 56.774 1.00 13.26 263 ILE A C 1
ATOM 1945 O O . ILE A 1 263 ? 42.673 0.572 56.877 1.00 12.08 263 ILE A O 1
ATOM 1950 N N . ALA A 1 264 ? 41.493 2.289 57.673 1.00 12.88 264 ALA A N 1
ATOM 1951 C CA . ALA A 1 264 ? 40.870 1.537 58.773 1.00 13.15 264 ALA A CA 1
ATOM 1952 C C . ALA A 1 264 ? 39.337 1.487 58.614 1.00 12.67 264 ALA A C 1
ATOM 1953 O O . ALA A 1 264 ? 38.678 2.493 58.335 1.00 12.43 264 ALA A O 1
ATOM 1955 N N . ILE A 1 265 ? 38.764 0.307 58.813 1.00 13.17 265 ILE A N 1
ATOM 1956 C CA . ILE A 1 265 ? 37.326 0.175 58.928 1.00 12.59 265 ILE A CA 1
ATOM 1957 C C . ILE A 1 265 ? 37.070 -0.186 60.393 1.00 13.40 265 ILE A C 1
ATOM 1958 O O . ILE A 1 265 ? 37.689 -1.116 60.939 1.00 13.41 265 ILE A O 1
ATOM 1963 N N . TYR A 1 266 ? 36.213 0.606 61.053 1.00 13.19 266 TYR A N 1
ATOM 1964 C CA . TYR A 1 266 ? 36.090 0.536 62.514 1.00 13.23 266 TYR A CA 1
ATOM 1965 C C . TYR A 1 266 ? 34.709 0.908 63.017 1.00 13.75 266 TYR A C 1
ATOM 1966 O O . TYR A 1 266 ? 33.845 1.344 62.243 1.00 12.91 266 TYR A O 1
ATOM 1975 N N . LEU A 1 267 ? 34.484 0.713 64.318 1.00 14.27 267 LEU A N 1
ATOM 1976 C CA . LEU A 1 267 ? 33.267 1.224 64.978 1.00 13.74 267 LEU A CA 1
ATOM 1977 C C . LEU A 1 267 ? 33.591 2.523 65.738 1.00 13.58 267 LEU A C 1
ATOM 1978 O O . LEU A 1 267 ? 34.489 2.547 66.595 1.00 13.82 267 LEU A O 1
ATOM 1983 N N . ASN A 1 268 ? 32.888 3.599 65.409 1.00 12.97 268 ASN A N 1
ATOM 1984 C CA . ASN A 1 268 ? 33.154 4.902 66.036 1.00 13.86 268 ASN A CA 1
ATOM 1985 C C . ASN A 1 268 ? 32.592 4.941 67.456 1.00 13.49 268 ASN A C 1
ATOM 1986 O O . ASN A 1 268 ? 31.919 4.022 67.886 1.00 13.42 268 ASN A O 1
ATOM 1991 N N . SER A 1 269 ? 32.840 6.042 68.145 1.00 14.34 269 SER A N 1
ATOM 1992 C CA . SER A 1 269 ? 32.544 6.138 69.571 1.00 14.60 269 SER A CA 1
ATOM 1993 C C . SER A 1 269 ? 31.055 6.295 69.820 1.00 15.14 269 SER A C 1
ATOM 1994 O O . SER A 1 269 ? 30.634 6.374 70.964 1.00 14.97 269 SER A O 1
ATOM 1997 N N . ARG A 1 270 ? 30.270 6.388 68.746 1.00 15.35 270 ARG A N 1
ATOM 1998 C CA . ARG A 1 270 ? 28.825 6.443 68.833 1.00 15.78 270 ARG A CA 1
ATOM 1999 C C . ARG A 1 270 ? 28.162 5.128 68.495 1.00 16.07 270 ARG A C 1
ATOM 2000 O O . ARG A 1 270 ? 26.950 5.050 68.621 1.00 16.38 270 ARG A O 1
ATOM 2008 N N . GLY A 1 271 ? 28.948 4.109 68.112 1.00 16.54 271 GLY A N 1
ATOM 2009 C CA . GLY A 1 271 ? 28.475 2.749 67.831 1.00 16.01 271 GLY A CA 1
ATOM 2010 C C . GLY A 1 271 ? 28.274 2.373 66.368 1.00 15.70 271 GLY A C 1
ATOM 2011 O O . GLY A 1 271 ? 27.592 1.385 66.074 1.00 17.16 271 GLY A O 1
ATOM 2012 N N . TYR A 1 272 ? 28.824 3.143 65.430 1.00 15.02 272 TYR A N 1
ATOM 2013 C CA . TYR A 1 272 ? 28.465 2.987 64.010 1.00 13.91 272 TYR A CA 1
ATOM 2014 C C . TYR A 1 272 ? 29.672 2.670 63.142 1.00 13.56 272 TYR A C 1
ATOM 2015 O O . TYR A 1 272 ? 30.759 3.186 63.366 1.00 14.27 272 TYR A O 1
ATOM 2024 N N . LEU A 1 273 ? 29.464 1.843 62.132 1.00 12.36 273 LEU A N 1
ATOM 2025 C CA . LEU A 1 273 ? 30.479 1.558 61.135 1.00 14.22 273 LEU A CA 1
ATOM 2026 C C . LEU A 1 273 ? 31.015 2.839 60.458 1.00 12.59 273 LEU A C 1
ATOM 2027 O O . LEU A 1 273 ? 30.271 3.688 59.988 1.00 12.53 273 LEU A O 1
ATOM 2032 N N . SER A 1 274 ? 32.318 2.959 60.441 1.00 12.54 274 SER A N 1
ATOM 2033 C CA . SER A 1 274 ? 32.958 4.144 59.950 1.00 12.13 274 SER A CA 1
ATOM 2034 C C . SER A 1 274 ? 34.222 3.741 59.141 1.00 12.38 274 SER A C 1
ATOM 2035 O O . SER A 1 274 ? 34.670 2.598 59.228 1.00 12.18 274 SER A O 1
ATOM 2038 N N . ILE A 1 275 ? 34.780 4.662 58.342 1.00 11.16 275 ILE A N 1
ATOM 2039 C CA . ILE A 1 275 ? 35.993 4.399 57.607 1.00 11.30 275 ILE A CA 1
ATOM 2040 C C . ILE A 1 275 ? 36.850 5.658 57.665 1.00 10.84 275 ILE A C 1
ATOM 2041 O O . ILE A 1 275 ? 36.327 6.777 57.672 1.00 9.14 275 ILE A O 1
ATOM 2046 N N . ALA A 1 276 ? 38.146 5.443 57.793 1.00 10.85 276 ALA A N 1
ATOM 2047 C CA . ALA A 1 276 ? 39.152 6.476 57.933 1.00 11.35 276 ALA A CA 1
ATOM 2048 C C . ALA A 1 276 ? 40.475 6.071 57.368 1.00 13.22 276 ALA A C 1
ATOM 2049 O O . ALA A 1 276 ? 40.692 4.938 56.926 1.00 13.99 276 ALA A O 1
ATOM 2051 N N . ARG A 1 277 ? 41.400 7.007 57.402 1.00 15.25 277 ARG A N 1
ATOM 2052 C CA . ARG A 1 277 ? 42.821 6.710 57.244 1.00 16.08 277 ARG A CA 1
ATOM 2053 C C . ARG A 1 277 ? 43.483 6.891 58.588 1.00 15.69 277 ARG A C 1
ATOM 2054 O O . ARG A 1 277 ? 43.061 7.710 59.399 1.00 15.64 277 ARG A O 1
ATOM 2062 N N . ASN A 1 278 ? 44.543 6.124 58.827 1.00 15.47 278 ASN A N 1
ATOM 2063 C CA . ASN A 1 278 ? 45.290 6.225 60.053 1.00 15.55 278 ASN A CA 1
ATOM 2064 C C . ASN A 1 278 ? 46.110 7.539 60.096 1.00 15.55 278 ASN A C 1
ATOM 2065 O O . ASN A 1 278 ? 47.032 7.677 59.349 1.00 15.34 278 ASN A O 1
ATOM 2070 N N . ALA A 1 279 ? 45.726 8.467 60.972 1.00 14.89 279 ALA A N 1
ATOM 2071 C CA . ALA A 1 279 ? 46.350 9.781 61.150 1.00 15.20 279 ALA A CA 1
ATOM 2072 C C . ALA A 1 279 ? 46.575 10.480 59.795 1.00 15.91 279 ALA A C 1
ATOM 2073 O O . ALA A 1 279 ? 47.615 11.079 59.525 1.00 16.74 279 ALA A O 1
ATOM 2075 N N . ALA A 1 280 ? 45.577 10.346 58.941 1.00 15.85 280 ALA A N 1
ATOM 2076 C CA . ALA A 1 280 ? 45.431 11.176 57.774 1.00 16.24 280 ALA A CA 1
ATOM 2077 C C . ALA A 1 280 ? 43.935 11.324 57.505 1.00 16.18 280 ALA A C 1
ATOM 2078 O O . ALA A 1 280 ? 43.113 10.538 57.986 1.00 15.29 280 ALA A O 1
ATOM 2080 N N . SER A 1 281 ? 43.579 12.326 56.730 1.00 16.22 281 SER A N 1
ATOM 2081 C CA . SER A 1 281 ? 42.164 12.513 56.362 1.00 17.31 281 SER A CA 1
ATOM 2082 C C . SER A 1 281 ? 41.732 11.689 55.148 1.00 16.64 281 SER A C 1
ATOM 2083 O O . SER A 1 281 ? 42.406 11.682 54.097 1.00 17.30 281 SER A O 1
ATOM 2086 N N . LEU A 1 282 ? 40.615 10.990 55.289 1.00 14.91 282 LEU A N 1
ATOM 2087 C CA . LEU A 1 282 ? 40.048 10.262 54.179 1.00 14.91 282 LEU A CA 1
ATOM 2088 C C . LEU A 1 282 ? 39.133 11.133 53.345 1.00 15.04 282 LEU A C 1
ATOM 2089 O O . LEU A 1 282 ? 39.218 11.133 52.117 1.00 15.07 282 LEU A O 1
ATOM 2094 N N . ALA A 1 283 ? 38.265 11.891 54.004 1.00 15.25 283 ALA A N 1
ATOM 2095 C CA . ALA A 1 283 ? 37.197 12.583 53.310 1.00 15.44 283 ALA A CA 1
ATOM 2096 C C . ALA A 1 283 ? 37.698 13.820 52.572 1.00 15.49 283 ALA A C 1
ATOM 2097 O O . ALA A 1 283 ? 37.184 14.130 51.501 1.00 15.69 283 ALA A O 1
ATOM 2099 N N . TYR A 1 284 ? 38.639 14.553 53.144 1.00 16.05 284 TYR A N 1
ATOM 2100 C CA . TYR A 1 284 ? 38.973 15.852 52.562 1.00 16.44 284 TYR A CA 1
ATOM 2101 C C . TYR A 1 284 ? 39.657 15.801 51.215 1.00 16.04 284 TYR A C 1
ATOM 2102 O O . TYR A 1 284 ? 39.219 16.536 50.308 1.00 16.00 284 TYR A O 1
ATOM 2111 N N . PRO A 1 285 ? 40.675 14.960 51.025 1.00 15.52 285 PRO A N 1
ATOM 2112 C CA . PRO A 1 285 ? 41.335 14.949 49.722 1.00 15.69 285 PRO A CA 1
ATOM 2113 C C . PRO A 1 285 ? 40.407 14.525 48.597 1.00 16.06 285 PRO A C 1
ATOM 2114 O O . PRO A 1 285 ? 40.627 14.998 47.482 1.00 16.29 285 PRO A O 1
ATOM 2118 N N . TYR A 1 286 ? 39.407 13.680 48.883 1.00 15.61 286 TYR A N 1
ATOM 2119 C CA . TYR A 1 286 ? 38.545 13.108 47.846 1.00 16.19 286 TYR A CA 1
ATOM 2120 C C . TYR A 1 286 ? 37.173 13.740 47.886 1.00 15.14 286 TYR A C 1
ATOM 2121 O O . TYR A 1 286 ? 36.293 13.337 47.137 1.00 13.15 286 TYR A O 1
ATOM 2130 N N . HIS A 1 287 ? 37.009 14.759 48.736 1.00 15.00 287 HIS A N 1
ATOM 2131 C CA . HIS A 1 287 ? 35.749 15.512 48.824 1.00 16.56 287 HIS A CA 1
ATOM 2132 C C . HIS A 1 287 ? 34.531 14.560 49.033 1.00 17.27 287 HIS A C 1
ATOM 2133 O O . HIS A 1 287 ? 33.513 14.681 48.373 1.00 17.13 287 HIS A O 1
ATOM 2140 N N . LEU A 1 288 ? 34.702 13.583 49.923 1.00 17.78 288 LEU A N 1
ATOM 2141 C CA . LEU A 1 288 ? 33.631 12.702 50.363 1.00 18.18 288 LEU A CA 1
ATOM 2142 C C . LEU A 1 288 ? 32.635 13.454 51.242 1.00 18.63 288 LEU A C 1
ATOM 2143 O O . LEU A 1 288 ? 32.988 14.398 51.941 1.00 17.35 288 LEU A O 1
ATOM 2148 N N . LYS A 1 289 ? 31.373 13.045 51.197 1.00 20.15 289 LYS A N 1
ATOM 2149 C CA . LYS A 1 289 ? 30.293 13.894 51.682 1.00 21.69 289 LYS A CA 1
ATOM 2150 C C . LYS A 1 289 ? 29.163 13.099 52.334 1.00 22.14 289 LYS A C 1
ATOM 2151 O O . LYS A 1 289 ? 28.849 12.007 51.927 1.00 22.43 289 LYS A O 1
ATOM 2157 N N . GLU A 1 290 ? 28.561 13.694 53.340 1.00 22.32 290 GLU A N 1
ATOM 2158 C CA . GLU A 1 290 ? 27.322 13.211 53.899 1.00 23.15 290 GLU A CA 1
ATOM 2159 C C . GLU A 1 290 ? 26.277 13.043 52.761 1.00 22.55 290 GLU A C 1
ATOM 2160 O O . GLU A 1 290 ? 26.264 13.821 51.797 1.00 21.97 290 GLU A O 1
ATOM 2166 N N . GLY A 1 291 ? 25.456 11.991 52.820 1.00 21.69 291 GLY A N 1
ATOM 2167 C CA . GLY A 1 291 ? 24.475 11.748 51.793 1.00 21.18 291 GLY A CA 1
ATOM 2168 C C . GLY A 1 291 ? 24.888 10.766 50.730 1.00 20.58 291 GLY A C 1
ATOM 2169 O O . GLY A 1 291 ? 24.050 10.269 50.044 1.00 20.46 291 GLY A O 1
ATOM 2170 N N . MET A 1 292 ? 26.179 10.499 50.584 1.00 20.38 292 MET A N 1
ATOM 2171 C CA . MET A 1 292 ? 26.680 9.498 49.669 1.00 19.78 292 MET A CA 1
ATOM 2172 C C . MET A 1 292 ? 26.321 8.098 50.157 1.00 19.43 292 MET A C 1
ATOM 2173 O O . MET A 1 292 ? 26.238 7.839 51.360 1.00 19.17 292 MET A O 1
ATOM 2178 N N . SER A 1 293 ? 26.078 7.214 49.214 1.00 19.13 293 SER A N 1
ATOM 2179 C CA . SER A 1 293 ? 25.720 5.850 49.506 1.00 18.58 293 SER A CA 1
ATOM 2180 C C . SER A 1 293 ? 26.913 5.146 50.146 1.00 18.64 293 SER A C 1
ATOM 2181 O O . SER A 1 293 ? 28.089 5.525 49.947 1.00 19.27 293 SER A O 1
ATOM 2184 N N . ALA A 1 294 ? 26.593 4.184 50.984 1.00 18.58 294 ALA A N 1
ATOM 2185 C CA . ALA A 1 294 ? 27.567 3.394 51.721 1.00 19.67 294 ALA A CA 1
ATOM 2186 C C . ALA A 1 294 ? 27.079 1.968 51.773 1.00 21.57 294 ALA A C 1
ATOM 2187 O O . ALA A 1 294 ? 26.013 1.697 52.315 1.00 20.35 294 ALA A O 1
ATOM 2189 N N . ARG A 1 295 ? 27.831 1.059 51.160 1.00 23.94 295 ARG A N 1
ATOM 2190 C CA . ARG A 1 295 ? 27.474 -0.358 51.085 1.00 26.51 295 ARG A CA 1
ATOM 2191 C C . ARG A 1 295 ? 28.598 -1.194 51.655 1.00 27.67 295 ARG A C 1
ATOM 2192 O O . ARG A 1 295 ? 29.736 -1.004 51.233 1.00 28.75 295 ARG A O 1
ATOM 2200 N N . VAL A 1 296 ? 28.297 -2.121 52.564 1.00 28.85 296 VAL A N 1
ATOM 2201 C CA . VAL A 1 296 ? 29.295 -3.017 53.166 1.00 29.75 296 VAL A CA 1
ATOM 2202 C C . VAL A 1 296 ? 28.948 -4.478 52.869 1.00 31.50 296 VAL A C 1
ATOM 2203 O O . VAL A 1 296 ? 27.818 -4.922 53.094 1.00 30.83 296 VAL A O 1
ATOM 2207 N N . GLU A 1 297 ? 29.939 -5.196 52.321 1.00 33.07 297 GLU A N 1
ATOM 2208 C CA . GLU A 1 297 ? 29.875 -6.637 52.019 1.00 34.59 297 GLU A CA 1
ATOM 2209 C C . GLU A 1 297 ? 31.017 -7.353 52.775 1.00 35.47 297 GLU A C 1
ATOM 2210 O O . GLU A 1 297 ? 32.102 -6.798 52.917 1.00 35.22 297 GLU A O 1
ATOM 2216 N N . ALA A 1 298 ? 30.757 -8.549 53.293 1.00 37.12 298 ALA A N 1
ATOM 2217 C CA . ALA A 1 298 ? 31.785 -9.413 53.897 1.00 37.92 298 ALA A CA 1
ATOM 2218 C C . ALA A 1 298 ? 32.019 -10.632 53.021 1.00 39.03 298 ALA A C 1
ATOM 2219 O O . ALA A 1 298 ? 32.506 -10.476 51.897 1.00 40.97 298 ALA A O 1
ATOM 2221 N N . ARG B 1 8 ? 28.197 37.127 92.652 1.00 28.38 8 ARG B N 1
ATOM 2222 C CA . ARG B 1 8 ? 28.451 36.279 91.462 1.00 28.59 8 ARG B CA 1
ATOM 2223 C C . ARG B 1 8 ? 28.716 37.165 90.252 1.00 25.42 8 ARG B C 1
ATOM 2224 O O . ARG B 1 8 ? 27.893 37.239 89.340 1.00 26.00 8 ARG B O 1
ATOM 2232 N N . PRO B 1 9 ? 29.864 37.831 90.217 1.00 21.34 9 PRO B N 1
ATOM 2233 C CA . PRO B 1 9 ? 30.084 38.819 89.168 1.00 18.98 9 PRO B CA 1
ATOM 2234 C C . PRO B 1 9 ? 30.265 38.158 87.827 1.00 16.40 9 PRO B C 1
ATOM 2235 O O . PRO B 1 9 ? 30.717 37.013 87.744 1.00 15.05 9 PRO B O 1
ATOM 2239 N N . ILE B 1 10 ? 29.892 38.871 86.790 1.00 14.66 10 ILE B N 1
ATOM 2240 C CA . ILE B 1 10 ? 29.979 38.364 85.427 1.00 14.45 10 ILE B CA 1
ATOM 2241 C C . ILE B 1 10 ? 30.784 39.349 84.602 1.00 13.53 10 ILE B C 1
ATOM 2242 O O . ILE B 1 10 ? 30.555 40.537 84.685 1.00 13.14 10 ILE B O 1
ATOM 2247 N N . ILE B 1 11 ? 31.689 38.826 83.777 1.00 12.40 11 ILE B N 1
ATOM 2248 C CA . ILE B 1 11 ? 32.337 39.605 82.709 1.00 12.76 11 ILE B CA 1
ATOM 2249 C C . ILE B 1 11 ? 31.869 38.998 81.405 1.00 12.61 11 ILE B C 1
ATOM 2250 O O . ILE B 1 11 ? 31.972 37.782 81.219 1.00 13.10 11 ILE B O 1
ATOM 2255 N N . ALA B 1 12 ? 31.312 39.818 80.527 1.00 11.28 12 ALA B N 1
ATOM 2256 C CA . ALA B 1 12 ? 30.942 39.347 79.197 1.00 11.87 12 ALA B CA 1
ATOM 2257 C C . ALA B 1 12 ? 32.002 39.903 78.254 1.00 11.54 12 ALA B C 1
ATOM 2258 O O . ALA B 1 12 ? 32.225 41.109 78.235 1.00 10.99 12 ALA B O 1
ATOM 2260 N N . PHE B 1 13 ? 32.673 39.010 77.506 1.00 11.72 13 PHE B N 1
ATOM 2261 C CA . PHE B 1 13 ? 33.950 39.307 76.823 1.00 11.93 13 PHE B CA 1
ATOM 2262 C C . PHE B 1 13 ? 33.775 39.225 75.301 1.00 10.70 13 PHE B C 1
ATOM 2263 O O . PHE B 1 13 ? 33.463 38.165 74.766 1.00 11.63 13 PHE B O 1
ATOM 2271 N N . MET B 1 14 ? 33.965 40.329 74.608 1.00 9.71 14 MET B N 1
ATOM 2272 C CA . MET B 1 14 ? 33.906 40.354 73.152 1.00 11.07 14 MET B CA 1
ATOM 2273 C C . MET B 1 14 ? 35.267 40.826 72.672 1.00 11.70 14 MET B C 1
ATOM 2274 O O . MET B 1 14 ? 35.680 41.909 73.078 1.00 12.15 14 MET B O 1
ATOM 2279 N N . SER B 1 15 ? 35.938 40.091 71.777 1.00 11.70 15 SER B N 1
ATOM 2280 C CA . SER B 1 15 ? 37.246 40.557 71.287 1.00 11.66 15 SER B CA 1
ATOM 2281 C C . SER B 1 15 ? 37.446 40.263 69.817 1.00 10.92 15 SER B C 1
ATOM 2282 O O . SER B 1 15 ? 36.654 39.530 69.219 1.00 11.32 15 SER B O 1
ATOM 2285 N N . ASP B 1 16 ? 38.586 40.681 69.284 1.00 11.90 16 ASP B N 1
ATOM 2286 C CA . ASP B 1 16 ? 39.026 40.231 67.961 1.00 11.65 16 ASP B CA 1
ATOM 2287 C C . ASP B 1 16 ? 40.183 39.195 67.998 1.00 11.59 16 ASP B C 1
ATOM 2288 O O . ASP B 1 16 ? 40.990 39.096 67.051 1.00 11.92 16 ASP B O 1
ATOM 2293 N N . LEU B 1 17 ? 40.254 38.436 69.073 1.00 10.33 17 LEU B N 1
ATOM 2294 C CA . LEU B 1 17 ? 41.406 37.561 69.343 1.00 10.56 17 LEU B CA 1
ATOM 2295 C C . LEU B 1 17 ? 41.343 36.200 68.616 1.00 11.67 17 LEU B C 1
ATOM 2296 O O . LEU B 1 17 ? 42.360 35.491 68.509 1.00 11.59 17 LEU B O 1
ATOM 2301 N N . GLY B 1 18 ? 40.160 35.865 68.073 1.00 12.49 18 GLY B N 1
ATOM 2302 C CA . GLY B 1 18 ? 39.910 34.601 67.402 1.00 12.46 18 GLY B CA 1
ATOM 2303 C C . GLY B 1 18 ? 39.758 33.410 68.318 1.00 12.75 18 GLY B C 1
ATOM 2304 O O . GLY B 1 18 ? 39.794 33.564 69.531 1.00 13.12 18 GLY B O 1
ATOM 2305 N N . THR B 1 19 ? 39.513 32.256 67.718 1.00 12.81 19 THR B N 1
ATOM 2306 C CA . THR B 1 19 ? 39.238 31.003 68.407 1.00 14.74 19 THR B CA 1
ATOM 2307 C C . THR B 1 19 ? 40.293 29.947 68.049 1.00 14.73 19 THR B C 1
ATOM 2308 O O . THR B 1 19 ? 40.067 28.748 68.173 1.00 14.45 19 THR B O 1
ATOM 2312 N N . THR B 1 20 ? 41.467 30.367 67.590 1.00 14.36 20 THR B N 1
ATOM 2313 C CA . THR B 1 20 ? 42.384 29.363 67.032 1.00 14.88 20 THR B CA 1
ATOM 2314 C C . THR B 1 20 ? 43.698 29.202 67.808 1.00 15.20 20 THR B C 1
ATOM 2315 O O . THR B 1 20 ? 44.581 28.432 67.407 1.00 16.97 20 THR B O 1
ATOM 2319 N N . ASP B 1 21 ? 43.862 29.950 68.883 1.00 14.28 21 ASP B N 1
ATOM 2320 C CA . ASP B 1 21 ? 45.034 29.871 69.718 1.00 14.88 21 ASP B CA 1
ATOM 2321 C C . ASP B 1 21 ? 44.651 30.162 71.166 1.00 13.27 21 ASP B C 1
ATOM 2322 O O . ASP B 1 21 ? 43.463 30.211 71.486 1.00 12.30 21 ASP B O 1
ATOM 2327 N N . ASP B 1 22 ? 45.640 30.389 72.007 1.00 12.95 22 ASP B N 1
ATOM 2328 C CA . ASP B 1 22 ? 45.393 30.527 73.461 1.00 13.33 22 ASP B CA 1
ATOM 2329 C C . ASP B 1 22 ? 45.213 31.947 73.955 1.00 12.96 22 ASP B C 1
ATOM 2330 O O . ASP B 1 22 ? 45.173 32.195 75.154 1.00 13.24 22 ASP B O 1
ATOM 2335 N N . SER B 1 23 ? 45.066 32.898 73.042 1.00 11.99 23 SER B N 1
ATOM 2336 C CA . SER B 1 23 ? 44.944 34.324 73.430 1.00 12.22 23 SER B CA 1
ATOM 2337 C C . SER B 1 23 ? 43.775 34.629 74.380 1.00 11.45 23 SER B C 1
ATOM 2338 O O . SER B 1 23 ? 43.935 35.312 75.385 1.00 11.16 23 SER B O 1
ATOM 2341 N N . VAL B 1 24 ? 42.586 34.125 74.063 1.00 11.55 24 VAL B N 1
ATOM 2342 C CA . VAL B 1 24 ? 41.420 34.309 74.917 1.00 11.56 24 VAL B CA 1
ATOM 2343 C C . VAL B 1 24 ? 41.621 33.632 76.251 1.00 10.62 24 VAL B C 1
ATOM 2344 O O . VAL B 1 24 ? 41.314 34.214 77.269 1.00 10.80 24 VAL B O 1
ATOM 2348 N N . ALA B 1 25 ? 42.195 32.431 76.249 1.00 11.41 25 ALA B N 1
ATOM 2349 C CA . ALA B 1 25 ? 42.484 31.712 77.502 1.00 11.27 25 ALA B CA 1
ATOM 2350 C C . ALA B 1 25 ? 43.470 32.444 78.407 1.00 10.47 25 ALA B C 1
ATOM 2351 O O . ALA B 1 25 ? 43.283 32.498 79.617 1.00 10.22 25 ALA B O 1
ATOM 2353 N N . GLN B 1 26 ? 44.480 33.082 77.850 1.00 10.48 26 GLN B N 1
ATOM 2354 C CA . GLN B 1 26 ? 45.372 33.920 78.641 1.00 10.80 26 GLN B CA 1
ATOM 2355 C C . GLN B 1 26 ? 44.593 34.967 79.412 1.00 10.65 26 GLN B C 1
ATOM 2356 O O . GLN B 1 26 ? 44.813 35.145 80.606 1.00 9.63 26 GLN B O 1
ATOM 2362 N N . CYS B 1 27 ? 43.761 35.712 78.698 1.00 10.78 27 CYS B N 1
ATOM 2363 C CA . CYS B 1 27 ? 42.907 36.743 79.303 1.00 11.28 27 CYS B CA 1
ATOM 2364 C C . CYS B 1 27 ? 41.967 36.171 80.388 1.00 11.20 27 CYS B C 1
ATOM 2365 O O . CYS B 1 27 ? 41.861 36.741 81.508 1.00 10.37 27 CYS B O 1
ATOM 2368 N N . LYS B 1 28 ? 41.281 35.062 80.082 1.00 11.06 28 LYS B N 1
ATOM 2369 C CA . LYS B 1 28 ? 40.455 34.367 81.087 1.00 10.78 28 LYS B CA 1
ATOM 2370 C C . LYS B 1 28 ? 41.201 33.925 82.337 1.00 10.84 28 LYS B C 1
ATOM 2371 O O . LYS B 1 28 ? 40.733 34.150 83.481 1.00 9.83 28 LYS B O 1
ATOM 2377 N N . GLY B 1 29 ? 42.360 33.306 82.146 1.00 10.15 29 GLY B N 1
ATOM 2378 C CA . GLY B 1 29 ? 43.208 32.927 83.259 1.00 10.82 29 GLY B CA 1
ATOM 2379 C C . GLY B 1 29 ? 43.449 34.087 84.206 1.00 9.85 29 GLY B C 1
ATOM 2380 O O . GLY B 1 29 ? 43.358 33.948 85.445 1.00 9.90 29 GLY B O 1
ATOM 2381 N N . LEU B 1 30 ? 43.685 35.260 83.639 1.00 10.85 30 LEU B N 1
ATOM 2382 C CA . LEU B 1 30 ? 43.920 36.463 84.437 1.00 10.84 30 LEU B CA 1
ATOM 2383 C C . LEU B 1 30 ? 42.642 36.982 85.136 1.00 11.19 30 LEU B C 1
ATOM 2384 O O . LEU B 1 30 ? 42.715 37.438 86.295 1.00 9.87 30 LEU B O 1
ATOM 2389 N N . MET B 1 31 ? 41.496 36.866 84.464 1.00 11.62 31 MET B N 1
ATOM 2390 C CA . MET B 1 31 ? 40.189 37.159 85.034 1.00 12.13 31 MET B CA 1
ATOM 2391 C C . MET B 1 31 ? 39.910 36.318 86.293 1.00 11.74 31 MET B C 1
ATOM 2392 O O . MET B 1 31 ? 39.619 36.910 87.329 1.00 11.89 31 MET B O 1
ATOM 2397 N N . TYR B 1 32 ? 40.076 34.992 86.223 1.00 11.50 32 TYR B N 1
ATOM 2398 C CA . TYR B 1 32 ? 39.945 34.133 87.405 1.00 12.21 32 TYR B CA 1
ATOM 2399 C C . TYR B 1 32 ? 40.982 34.398 88.492 1.00 11.96 32 TYR B C 1
ATOM 2400 O O . TYR B 1 32 ? 40.709 34.246 89.689 1.00 13.68 32 TYR B O 1
ATOM 2409 N N . SER B 1 33 ? 42.185 34.793 88.109 1.00 11.05 33 SER B N 1
ATOM 2410 C CA . SER B 1 33 ? 43.229 35.153 89.088 1.00 11.12 33 SER B CA 1
ATOM 2411 C C . SER B 1 33 ? 42.842 36.367 89.901 1.00 11.42 33 SER B C 1
ATOM 2412 O O . SER B 1 33 ? 43.071 36.418 91.119 1.00 12.04 33 SER B O 1
ATOM 2415 N N . ILE B 1 34 ? 42.246 37.344 89.237 1.00 10.73 34 ILE B N 1
ATOM 2416 C CA . ILE B 1 34 ? 41.892 38.615 89.880 1.00 11.18 34 ILE B CA 1
ATOM 2417 C C . ILE B 1 34 ? 40.538 38.567 90.616 1.00 11.32 34 ILE B C 1
ATOM 2418 O O . ILE B 1 34 ? 40.417 39.137 91.719 1.00 11.14 34 ILE B O 1
ATOM 2423 N N . CYS B 1 35 ? 39.588 37.815 90.065 1.00 11.84 35 CYS B N 1
ATOM 2424 C CA . CYS B 1 35 ? 38.206 37.737 90.548 1.00 12.96 35 CYS B CA 1
ATOM 2425 C C . CYS B 1 35 ? 37.815 36.256 90.567 1.00 13.99 35 CYS B C 1
ATOM 2426 O O . CYS B 1 35 ? 37.199 35.735 89.656 1.00 13.60 35 CYS B O 1
ATOM 2429 N N . PRO B 1 36 ? 38.249 35.558 91.604 1.00 15.19 36 PRO B N 1
ATOM 2430 C CA . PRO B 1 36 ? 38.085 34.097 91.661 1.00 15.84 36 PRO B CA 1
ATOM 2431 C C . PRO B 1 36 ? 36.652 33.613 91.499 1.00 16.37 36 PRO B C 1
ATOM 2432 O O . PRO B 1 36 ? 36.509 32.572 90.912 1.00 17.18 36 PRO B O 1
ATOM 2436 N N . ASP B 1 37 ? 35.642 34.382 91.923 1.00 16.54 37 ASP B N 1
ATOM 2437 C CA . ASP B 1 37 ? 34.236 33.921 91.828 1.00 17.23 37 ASP B CA 1
ATOM 2438 C C . ASP B 1 37 ? 33.525 34.360 90.533 1.00 16.42 37 ASP B C 1
ATOM 2439 O O . ASP B 1 37 ? 32.297 34.169 90.388 1.00 15.85 37 ASP B O 1
ATOM 2444 N N . VAL B 1 38 ? 34.292 34.869 89.574 1.00 14.96 38 VAL B N 1
ATOM 2445 C CA . VAL B 1 38 ? 33.704 35.411 88.351 1.00 15.04 38 VAL B CA 1
ATOM 2446 C C . VAL B 1 38 ? 33.207 34.330 87.412 1.00 13.94 38 VAL B C 1
ATOM 2447 O O . VAL B 1 38 ? 33.703 33.208 87.409 1.00 13.22 38 VAL B O 1
ATOM 2451 N N . THR B 1 39 ? 32.191 34.674 86.627 1.00 15.28 39 THR B N 1
ATOM 2452 C CA . THR B 1 39 ? 31.787 33.890 85.477 1.00 15.48 39 THR B CA 1
ATOM 2453 C C . THR B 1 39 ? 32.116 34.710 84.234 1.00 15.54 39 THR B C 1
ATOM 2454 O O . THR B 1 39 ? 31.667 35.865 84.111 1.00 14.68 39 THR B O 1
ATOM 2458 N N . VAL B 1 40 ? 32.837 34.113 83.291 1.00 14.01 40 VAL B N 1
ATOM 2459 C CA . VAL B 1 40 ? 33.182 34.799 82.044 1.00 14.23 40 VAL B CA 1
ATOM 2460 C C . VAL B 1 40 ? 32.304 34.227 80.971 1.00 14.02 40 VAL B C 1
ATOM 2461 O O . VAL B 1 40 ? 32.288 32.983 80.741 1.00 14.97 40 VAL B O 1
ATOM 2465 N N . VAL B 1 41 ? 31.538 35.115 80.341 1.00 13.46 41 VAL B N 1
ATOM 2466 C CA . VAL B 1 41 ? 30.623 34.730 79.277 1.00 13.45 41 VAL B CA 1
ATOM 2467 C C . VAL B 1 41 ? 31.241 35.236 77.974 1.00 13.44 41 VAL B C 1
ATOM 2468 O O . VAL B 1 41 ? 31.521 36.430 77.810 1.00 13.54 41 VAL B O 1
ATOM 2472 N N . ASP B 1 42 ? 31.478 34.316 77.047 1.00 13.54 42 ASP B N 1
ATOM 2473 C CA . ASP B 1 42 ? 31.956 34.721 75.712 1.00 13.84 42 ASP B CA 1
ATOM 2474 C C . ASP B 1 42 ? 30.811 35.307 74.920 1.00 13.89 42 ASP B C 1
ATOM 2475 O O . ASP B 1 42 ? 29.747 34.677 74.818 1.00 12.93 42 ASP B O 1
ATOM 2480 N N . VAL B 1 43 ? 31.047 36.502 74.385 1.00 14.21 43 VAL B N 1
ATOM 2481 C CA . VAL B 1 43 ? 30.171 37.158 73.457 1.00 14.99 43 VAL B CA 1
ATOM 2482 C C . VAL B 1 43 ? 30.558 36.598 72.071 1.00 16.09 43 VAL B C 1
ATOM 2483 O O . VAL B 1 43 ? 29.869 35.748 71.564 1.00 16.38 43 VAL B O 1
ATOM 2487 N N . CYS B 1 44 ? 31.645 37.086 71.471 1.00 16.32 44 CYS B N 1
ATOM 2488 C CA . CYS B 1 44 ? 32.227 36.445 70.292 1.00 17.08 44 CYS B CA 1
ATOM 2489 C C . CYS B 1 44 ? 33.640 36.946 70.164 1.00 15.06 44 CYS B C 1
ATOM 2490 O O . CYS B 1 44 ? 33.989 37.966 70.735 1.00 11.71 44 CYS B O 1
ATOM 2493 N N . HIS B 1 45 ? 34.459 36.186 69.444 1.00 14.48 45 HIS B N 1
ATOM 2494 C CA . HIS B 1 45 ? 35.839 36.476 69.296 1.00 13.10 45 HIS B CA 1
ATOM 2495 C C . HIS B 1 45 ? 36.229 36.441 67.825 1.00 14.42 45 HIS B C 1
ATOM 2496 O O . HIS B 1 45 ? 37.401 36.503 67.498 1.00 13.93 45 HIS B O 1
ATOM 2503 N N . SER B 1 46 ? 35.208 36.495 66.965 1.00 14.93 46 SER B N 1
ATOM 2504 C CA . SER B 1 46 ? 35.332 36.216 65.549 1.00 16.78 46 SER B CA 1
ATOM 2505 C C . SER B 1 46 ? 35.189 37.413 64.660 1.00 17.13 46 SER B C 1
ATOM 2506 O O . SER B 1 46 ? 35.266 37.288 63.436 1.00 19.07 46 SER B O 1
ATOM 2509 N N . MET B 1 47 ? 35.058 38.594 65.241 1.00 17.68 47 MET B N 1
ATOM 2510 C CA . MET B 1 47 ? 34.899 39.798 64.467 1.00 18.43 47 MET B CA 1
ATOM 2511 C C . MET B 1 47 ? 36.057 40.027 63.522 1.00 18.68 47 MET B C 1
ATOM 2512 O O . MET B 1 47 ? 37.190 39.535 63.729 1.00 19.33 47 MET B O 1
ATOM 2517 N N . THR B 1 48 ? 35.798 40.792 62.467 1.00 17.90 48 THR B N 1
ATOM 2518 C CA . THR B 1 48 ? 36.873 41.276 61.641 1.00 17.99 48 THR B CA 1
ATOM 2519 C C . THR B 1 48 ? 37.769 42.181 62.432 1.00 18.04 48 THR B C 1
ATOM 2520 O O . THR B 1 48 ? 37.299 43.187 62.969 1.00 17.16 48 THR B O 1
ATOM 2524 N N . PRO B 1 49 ? 39.046 41.837 62.515 1.00 17.65 49 PRO B N 1
ATOM 2525 C CA . PRO B 1 49 ? 39.979 42.663 63.283 1.00 17.87 49 PRO B CA 1
ATOM 2526 C C . PRO B 1 49 ? 39.923 44.113 62.815 1.00 17.97 49 PRO B C 1
ATOM 2527 O O . PRO B 1 49 ? 39.874 44.379 61.611 1.00 15.90 49 PRO B O 1
ATOM 2531 N N . TRP B 1 50 ? 39.881 45.018 63.794 1.00 18.29 50 TRP B N 1
ATOM 2532 C CA . TRP B 1 50 ? 40.008 46.474 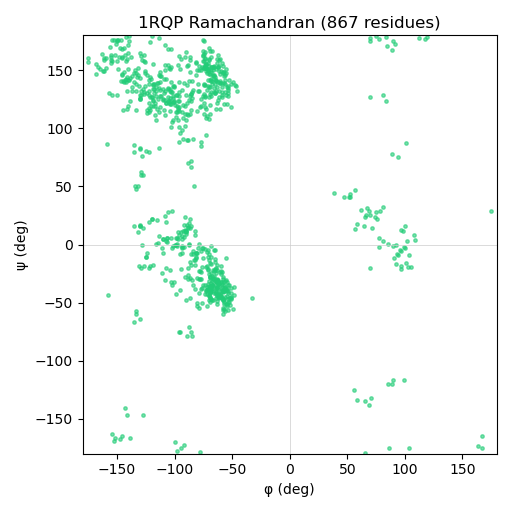63.608 1.00 18.32 50 TRP B CA 1
ATOM 2533 C C . TRP B 1 50 ? 38.737 47.163 63.089 1.00 18.91 50 TRP B C 1
ATOM 2534 O O . TRP B 1 50 ? 38.713 48.393 62.984 1.00 20.49 50 TRP B O 1
ATOM 2545 N N . ASP B 1 51 ? 37.672 46.393 62.818 1.00 18.14 51 ASP B N 1
ATOM 2546 C CA . ASP B 1 51 ? 36.426 46.959 62.305 1.00 18.22 51 ASP B CA 1
ATOM 2547 C C . ASP B 1 51 ? 35.616 47.326 63.521 1.00 16.74 51 ASP B C 1
ATOM 2548 O O . ASP B 1 51 ? 34.839 46.542 64.023 1.00 14.73 51 ASP B O 1
ATOM 2553 N N . VAL B 1 52 ? 35.804 48.541 63.984 1.00 16.94 52 VAL B N 1
ATOM 2554 C CA . VAL B 1 52 ? 35.179 48.983 65.208 1.00 16.35 52 VAL B CA 1
ATOM 2555 C C . VAL B 1 52 ? 33.674 49.087 65.050 1.00 15.89 52 VAL B C 1
ATOM 2556 O O . VAL B 1 52 ? 32.966 48.823 65.975 1.00 14.16 52 VAL B O 1
ATOM 2560 N N . GLU B 1 53 ? 33.191 49.413 63.852 1.00 17.00 53 GLU B N 1
ATOM 2561 C CA . GLU B 1 53 ? 31.746 49.420 63.564 1.00 17.25 53 GLU B CA 1
ATOM 2562 C C . GLU B 1 53 ? 31.049 48.024 63.676 1.00 16.22 53 GLU B C 1
ATOM 2563 O O . GLU B 1 53 ? 29.920 47.956 64.115 1.00 16.54 53 GLU B O 1
ATOM 2569 N N . GLU B 1 54 ? 31.726 46.948 63.287 1.00 15.64 54 GLU B N 1
ATOM 2570 C CA . GLU B 1 54 ? 31.222 45.562 63.435 1.00 15.81 54 GLU B CA 1
ATOM 2571 C C . GLU B 1 54 ? 31.222 45.179 64.908 1.00 15.18 54 GLU B C 1
ATOM 2572 O O . GLU B 1 54 ? 30.281 44.623 65.391 1.00 14.34 54 GLU B O 1
ATOM 2578 N N . GLY B 1 55 ? 32.330 45.453 65.594 1.00 14.85 55 GLY B N 1
ATOM 2579 C CA . GLY B 1 55 ? 32.430 45.247 67.023 1.00 14.18 55 GLY B CA 1
ATOM 2580 C C . GLY B 1 55 ? 31.317 45.917 67.791 1.00 14.57 55 GLY B C 1
ATOM 2581 O O . GLY B 1 55 ? 30.732 45.313 68.696 1.00 13.03 55 GLY B O 1
ATOM 2582 N N . ALA B 1 56 ? 31.042 47.193 67.443 1.00 14.02 56 ALA B N 1
ATOM 2583 C CA . ALA B 1 56 ? 29.982 47.924 68.079 1.00 13.91 56 ALA B CA 1
ATOM 2584 C C . ALA B 1 56 ? 28.690 47.121 67.995 1.00 13.34 56 ALA B C 1
ATOM 2585 O O . ALA B 1 56 ? 27.941 47.056 68.964 1.00 13.25 56 ALA B O 1
ATOM 2587 N N . ARG B 1 57 ? 28.443 46.513 66.853 1.00 13.75 57 ARG B N 1
ATOM 2588 C CA . ARG B 1 57 ? 27.192 45.793 66.634 1.00 15.02 57 ARG B CA 1
ATOM 2589 C C . ARG B 1 57 ? 26.991 44.614 67.535 1.00 14.11 57 ARG B C 1
ATOM 2590 O O . ARG B 1 57 ? 25.873 44.293 67.868 1.00 14.18 57 ARG B O 1
ATOM 2598 N N . TYR B 1 58 ? 28.086 43.983 67.919 1.00 12.24 58 TYR B N 1
ATOM 2599 C CA . TYR B 1 58 ? 28.018 42.817 68.775 1.00 12.46 58 TYR B CA 1
ATOM 2600 C C . TYR B 1 58 ? 27.874 43.162 70.215 1.00 12.71 58 TYR B C 1
ATOM 2601 O O . TYR B 1 58 ? 27.643 42.248 71.026 1.00 13.61 58 TYR B O 1
ATOM 2610 N N . ILE B 1 59 ? 27.981 44.443 70.575 1.00 11.42 59 ILE B N 1
ATOM 2611 C CA . ILE B 1 59 ? 27.905 44.735 72.001 1.00 12.25 59 ILE B CA 1
ATOM 2612 C C . ILE B 1 59 ? 26.795 45.681 72.427 1.00 12.27 59 ILE B C 1
ATOM 2613 O O . ILE B 1 59 ? 26.486 45.741 73.590 1.00 13.00 59 ILE B O 1
ATOM 2618 N N . VAL B 1 60 ? 26.241 46.442 71.500 1.00 13.00 60 VAL B N 1
ATOM 2619 C CA . VAL B 1 60 ? 25.310 47.537 71.844 1.00 13.43 60 VAL B CA 1
ATOM 2620 C C . VAL B 1 60 ? 23.985 46.983 72.438 1.00 13.25 60 VAL B C 1
ATOM 2621 O O . VAL B 1 60 ? 23.319 47.641 73.244 1.00 14.11 60 VAL B O 1
ATOM 2625 N N . ASP B 1 61 ? 23.624 45.754 72.072 1.00 13.36 61 ASP B N 1
ATOM 2626 C CA . ASP B 1 61 ? 22.342 45.166 72.455 1.00 14.12 61 ASP B CA 1
ATOM 2627 C C . ASP B 1 61 ? 22.395 44.321 73.747 1.00 14.38 61 ASP B C 1
ATOM 2628 O O . ASP B 1 61 ? 21.367 43.788 74.187 1.00 14.22 61 ASP B O 1
ATOM 2633 N N . LEU B 1 62 ? 23.578 44.189 74.342 1.00 13.26 62 LEU B N 1
ATOM 2634 C CA . LEU B 1 62 ? 23.798 43.266 75.427 1.00 13.46 62 LEU B CA 1
ATOM 2635 C C . LEU B 1 62 ? 23.157 43.518 76.779 1.00 12.69 62 LEU B C 1
ATOM 2636 O O . LEU B 1 62 ? 22.730 42.566 77.424 1.00 12.12 62 LEU B O 1
ATOM 2641 N N . PRO B 1 63 ? 23.140 44.753 77.266 1.00 12.60 63 PRO B N 1
ATOM 2642 C CA . PRO B 1 63 ? 22.844 44.979 78.690 1.00 12.75 63 PRO B CA 1
ATOM 2643 C C . PRO B 1 63 ? 21.525 44.401 79.193 1.00 12.79 63 PRO B C 1
ATOM 2644 O O . PRO B 1 63 ? 21.504 43.754 80.259 1.00 12.70 63 PRO B O 1
ATOM 2648 N N . ARG B 1 64 ? 20.433 44.572 78.449 1.00 12.89 64 ARG B N 1
ATOM 2649 C CA . ARG B 1 64 ? 19.126 44.107 78.951 1.00 12.43 64 ARG B CA 1
ATOM 2650 C C . ARG B 1 64 ? 19.092 42.593 79.228 1.00 13.06 64 ARG B C 1
ATOM 2651 O O . ARG B 1 64 ? 18.287 42.122 80.060 1.00 13.37 64 ARG B O 1
ATOM 2659 N N . PHE B 1 65 ? 19.982 41.838 78.575 1.00 12.68 65 PHE B N 1
ATOM 2660 C CA . PHE B 1 65 ? 20.001 40.377 78.734 1.00 12.19 65 PHE B CA 1
ATOM 2661 C C . PHE B 1 65 ? 20.752 39.904 79.975 1.00 12.68 65 PHE B C 1
ATOM 2662 O O . PHE B 1 65 ? 20.626 38.727 80.332 1.00 13.58 65 PHE B O 1
ATOM 2670 N N . PHE B 1 66 ? 21.598 40.766 80.576 1.00 13.16 66 PHE B N 1
ATOM 2671 C CA . PHE B 1 66 ? 22.499 40.370 81.667 1.00 12.81 66 PHE B CA 1
ATOM 2672 C C . PHE B 1 66 ? 22.093 40.913 83.033 1.00 13.15 66 PHE B C 1
ATOM 2673 O O . PHE B 1 66 ? 21.423 41.940 83.125 1.00 12.06 66 PHE B O 1
ATOM 2681 N N . PRO B 1 67 ? 22.502 40.226 84.090 1.00 12.86 67 PRO B N 1
ATOM 2682 C CA . PRO B 1 67 ? 22.255 40.737 85.445 1.00 12.88 67 PRO B CA 1
ATOM 2683 C C . PRO B 1 67 ? 22.921 42.092 85.664 1.00 12.77 67 PRO B C 1
ATOM 2684 O O . PRO B 1 67 ? 24.020 42.331 85.153 1.00 12.83 67 PRO B O 1
ATOM 2688 N N . GLU B 1 68 ? 22.237 42.981 86.371 1.00 12.49 68 GLU B N 1
ATOM 2689 C CA . GLU B 1 68 ? 22.821 44.219 86.788 1.00 12.73 68 GLU B CA 1
ATOM 2690 C C . GLU B 1 68 ? 24.153 43.988 87.477 1.00 11.92 68 GLU B C 1
ATOM 2691 O O . GLU B 1 68 ? 24.298 43.089 88.277 1.00 11.98 68 GLU B O 1
ATOM 2697 N N . GLY B 1 69 ? 25.117 44.840 87.166 1.00 12.29 69 GLY B N 1
ATOM 2698 C CA . GLY B 1 69 ? 26.466 44.738 87.699 1.00 12.34 69 GLY B CA 1
ATOM 2699 C C . GLY B 1 69 ? 27.420 44.024 86.769 1.00 12.56 69 GLY B C 1
ATOM 2700 O O . GLY B 1 69 ? 28.605 43.928 87.052 1.00 13.56 69 GLY B O 1
ATOM 2701 N N . THR B 1 70 ? 26.903 43.490 85.663 1.00 12.61 70 THR B N 1
ATOM 2702 C CA . THR B 1 70 ? 27.735 42.903 84.645 1.00 12.02 70 THR B CA 1
ATOM 2703 C C . THR B 1 70 ? 28.699 43.944 84.057 1.00 11.03 70 THR B C 1
ATOM 2704 O O . THR B 1 70 ? 28.372 45.131 83.925 1.00 12.51 70 THR B O 1
ATOM 2708 N N . VAL B 1 71 ? 29.921 43.508 83.845 1.00 10.22 71 VAL B N 1
ATOM 2709 C CA . VAL B 1 71 ? 30.975 44.271 83.229 1.00 10.37 71 VAL B CA 1
ATOM 2710 C C . VAL B 1 71 ? 31.166 43.715 81.824 1.00 10.95 71 VAL B C 1
ATOM 2711 O O . VAL B 1 71 ? 31.397 42.495 81.649 1.00 11.56 71 VAL B O 1
ATOM 2715 N N . PHE B 1 72 ? 31.123 44.603 80.847 1.00 11.02 72 PHE B N 1
ATOM 2716 C CA . PHE B 1 72 ? 31.364 44.261 79.439 1.00 11.51 72 PHE B CA 1
ATOM 2717 C C . PHE B 1 72 ? 32.798 44.602 79.054 1.00 11.82 72 PHE B C 1
ATOM 2718 O O . PHE B 1 72 ? 33.183 45.791 79.026 1.00 12.74 72 PHE B O 1
ATOM 2726 N N . ALA B 1 73 ? 33.612 43.567 78.845 1.00 10.28 73 ALA B N 1
ATOM 2727 C CA . ALA B 1 73 ? 34.994 43.751 78.419 1.00 11.39 73 ALA B CA 1
ATOM 2728 C C . ALA B 1 73 ? 35.026 43.584 76.868 1.00 11.25 73 ALA B C 1
ATOM 2729 O O . ALA B 1 73 ? 34.840 42.500 76.328 1.00 10.58 73 ALA B O 1
ATOM 2731 N N . THR B 1 74 ? 35.191 44.683 76.176 1.00 10.77 74 THR B N 1
ATOM 2732 C CA . THR B 1 74 ? 35.046 44.709 74.728 1.00 11.64 74 THR B CA 1
ATOM 2733 C C . THR B 1 74 ? 36.188 45.370 74.040 1.00 12.76 74 THR B C 1
ATOM 2734 O O . THR B 1 74 ? 36.468 46.518 74.316 1.00 12.06 74 THR B O 1
ATOM 2738 N N . THR B 1 75 ? 36.813 44.674 73.083 1.00 14.61 75 THR B N 1
ATOM 2739 C CA . THR B 1 75 ? 38.082 45.175 72.542 1.00 14.88 75 THR B CA 1
ATOM 2740 C C . THR B 1 75 ? 38.436 44.657 71.135 1.00 15.68 75 THR B C 1
ATOM 2741 O O . THR B 1 75 ? 38.374 43.469 70.868 1.00 16.05 75 THR B O 1
ATOM 2745 N N . THR B 1 76 ? 38.791 45.601 70.271 1.00 16.26 76 THR B N 1
ATOM 2746 C CA . THR B 1 76 ? 39.630 45.397 69.120 1.00 15.65 76 THR B CA 1
ATOM 2747 C C . THR B 1 76 ? 40.652 46.547 69.306 1.00 16.10 76 THR B C 1
ATOM 2748 O O . THR B 1 76 ? 40.280 47.695 69.476 1.00 16.44 76 THR B O 1
ATOM 2752 N N . TYR B 1 77 ? 41.925 46.244 69.310 1.00 16.39 77 TYR B N 1
ATOM 2753 C CA . TYR B 1 77 ? 42.894 47.220 69.795 1.00 17.27 77 TYR B CA 1
ATOM 2754 C C . TYR B 1 77 ? 44.062 47.478 68.851 1.00 17.78 77 TYR B C 1
ATOM 2755 O O . TYR B 1 77 ? 45.215 47.234 69.200 1.00 17.80 77 TYR B O 1
ATOM 2764 N N . PRO B 1 78 ? 43.783 47.988 67.656 1.00 18.02 78 PRO B N 1
ATOM 2765 C CA . PRO B 1 78 ? 44.858 48.265 66.695 1.00 17.87 78 PRO B CA 1
ATOM 2766 C C . PRO B 1 78 ? 45.920 49.266 67.204 1.00 17.23 78 PRO B C 1
ATOM 2767 O O . PRO B 1 78 ? 47.041 49.180 66.723 1.00 18.46 78 PRO B O 1
ATOM 2771 N N . ALA B 1 79 ? 45.590 50.156 68.145 1.00 16.90 79 ALA B N 1
ATOM 2772 C CA . ALA B 1 79 ? 46.587 51.068 68.758 1.00 17.06 79 ALA B CA 1
ATOM 2773 C C . ALA B 1 79 ? 47.319 50.459 69.953 1.00 16.94 79 ALA B C 1
ATOM 2774 O O . ALA B 1 79 ? 47.898 51.171 70.796 1.00 16.37 79 ALA B O 1
ATOM 2776 N N . THR B 1 80 ? 47.339 49.132 70.009 1.00 17.33 80 THR B N 1
ATOM 2777 C CA . THR B 1 80 ? 47.959 48.449 71.132 1.00 16.49 80 THR B CA 1
ATOM 2778 C C . THR B 1 80 ? 49.417 48.868 71.128 1.00 17.29 80 THR B C 1
ATOM 2779 O O . THR B 1 80 ? 50.034 49.030 70.050 1.00 18.75 80 THR B O 1
ATOM 2783 N N . GLY B 1 81 ? 49.952 49.127 72.322 1.00 17.41 81 GLY B N 1
ATOM 2784 C CA . GLY B 1 81 ? 51.374 49.454 72.477 1.00 17.15 81 GLY B CA 1
ATOM 2785 C C . GLY B 1 81 ? 51.723 50.924 72.462 1.00 17.31 81 GLY B C 1
ATOM 2786 O O . GLY B 1 81 ? 52.855 51.311 72.743 1.00 17.26 81 GLY B O 1
ATOM 2787 N N . THR B 1 82 ? 50.747 51.760 72.142 1.00 18.68 82 THR B N 1
ATOM 2788 C CA . THR B 1 82 ? 50.959 53.197 72.134 1.00 19.08 82 THR B CA 1
ATOM 2789 C C . THR B 1 82 ? 50.575 53.733 73.507 1.00 19.47 82 THR B C 1
ATOM 2790 O O . THR B 1 82 ? 50.278 52.972 74.431 1.00 19.30 82 THR B O 1
ATOM 2794 N N . THR B 1 83 ? 50.567 55.060 73.618 1.00 20.20 83 THR B N 1
ATOM 2795 C CA . THR B 1 83 ? 50.289 55.754 74.880 1.00 19.58 83 THR B CA 1
ATOM 2796 C C . THR B 1 83 ? 48.787 55.974 75.063 1.00 19.88 83 THR B C 1
ATOM 2797 O O . THR B 1 83 ? 48.360 56.563 76.057 1.00 20.01 83 THR B O 1
ATOM 2801 N N . THR B 1 84 ? 47.987 55.524 74.105 1.00 19.50 84 THR B N 1
ATOM 2802 C CA . THR B 1 84 ? 46.539 55.410 74.329 1.00 19.90 84 THR B CA 1
ATOM 2803 C C . THR B 1 84 ? 46.172 54.470 75.479 1.00 19.06 84 THR B C 1
ATOM 2804 O O . THR B 1 84 ? 46.875 53.498 75.783 1.00 17.86 84 THR B O 1
ATOM 2808 N N . ARG B 1 85 ? 45.060 54.807 76.115 1.00 18.62 85 ARG B N 1
ATOM 2809 C CA . ARG B 1 85 ? 44.596 54.114 77.277 1.00 17.82 85 ARG B CA 1
ATOM 2810 C C . ARG B 1 85 ? 43.107 53.875 77.085 1.00 16.71 85 ARG B C 1
ATOM 2811 O O . ARG B 1 85 ? 42.406 54.641 76.407 1.00 17.56 85 ARG B O 1
ATOM 2819 N N . SER B 1 86 ? 42.626 52.802 77.668 1.00 14.51 86 SER B N 1
ATOM 2820 C CA . SER B 1 86 ? 41.236 52.457 77.571 1.00 13.64 86 SER B CA 1
ATOM 2821 C C . SER B 1 86 ? 40.319 53.422 78.293 1.00 13.96 86 SER B C 1
ATOM 2822 O O . SER B 1 86 ? 40.746 54.227 79.089 1.00 13.24 86 SER B O 1
ATOM 2825 N N . VAL B 1 87 ? 39.038 53.302 77.988 1.00 13.60 87 VAL B N 1
ATOM 2826 C CA . VAL B 1 87 ? 38.004 54.104 78.609 1.00 13.82 87 VAL B CA 1
ATOM 2827 C C . VAL B 1 87 ? 37.090 53.128 79.317 1.00 13.66 87 VAL B C 1
ATOM 2828 O O . VAL B 1 87 ? 36.823 52.038 78.801 1.00 14.31 87 VAL B O 1
ATOM 2832 N N . ALA B 1 88 ? 36.752 53.461 80.560 1.00 12.89 88 ALA B N 1
ATOM 2833 C CA . ALA B 1 88 ? 35.762 52.734 81.342 1.00 13.26 88 ALA B CA 1
ATOM 2834 C C . ALA B 1 88 ? 34.577 53.660 81.637 1.00 14.37 88 ALA B C 1
ATOM 2835 O O . ALA B 1 88 ? 34.753 54.784 82.188 1.00 13.86 88 ALA B O 1
ATOM 2837 N N . VAL B 1 89 ? 33.369 53.172 81.319 1.00 14.24 89 VAL B N 1
ATOM 2838 C CA . VAL B 1 89 ? 32.160 53.990 81.402 1.00 15.67 89 VAL B CA 1
ATOM 2839 C C . VAL B 1 89 ? 31.036 53.195 82.069 1.00 15.68 89 VAL B C 1
ATOM 2840 O O . VAL B 1 89 ? 30.903 52.033 81.821 1.00 16.48 89 VAL B O 1
ATOM 2844 N N . ARG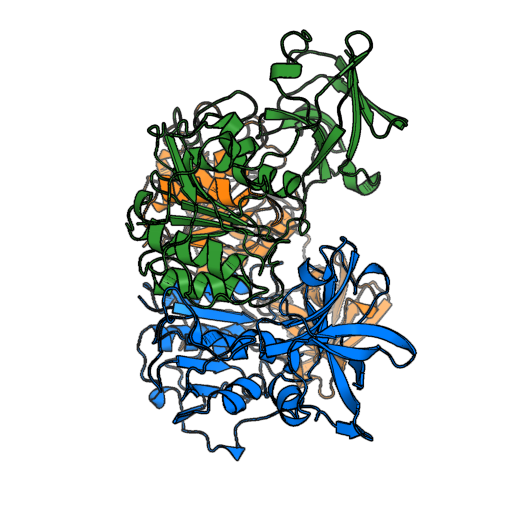 B 1 90 ? 30.269 53.849 82.920 1.00 15.82 90 ARG B N 1
ATOM 2845 C CA . ARG B 1 90 ? 29.037 53.321 83.476 1.00 16.34 90 ARG B CA 1
ATOM 2846 C C . ARG B 1 90 ? 27.880 53.890 82.632 1.00 15.84 90 ARG B C 1
ATOM 2847 O O . ARG B 1 90 ? 27.715 55.093 82.550 1.00 14.20 90 ARG B O 1
ATOM 2855 N N . ILE B 1 91 ? 27.145 53.025 81.938 1.00 16.28 91 ILE B N 1
ATOM 2856 C CA . ILE B 1 91 ? 26.070 53.486 81.044 1.00 16.20 91 ILE B CA 1
ATOM 2857 C C . ILE B 1 91 ? 24.861 53.923 81.861 1.00 15.95 91 ILE B C 1
ATOM 2858 O O . ILE B 1 91 ? 24.762 53.633 83.065 1.00 16.02 91 ILE B O 1
ATOM 2863 N N . LYS B 1 92 ? 23.941 54.614 81.213 1.00 16.15 92 LYS B N 1
ATOM 2864 C CA . LYS B 1 92 ? 22.749 55.121 81.903 1.00 17.10 92 LYS B CA 1
ATOM 2865 C C . LYS B 1 92 ? 21.574 54.141 81.706 1.00 16.89 92 LYS B C 1
ATOM 2866 O O . LYS B 1 92 ? 21.203 53.404 82.614 1.00 17.25 92 LYS B O 1
ATOM 2872 N N . GLN B 1 93 ? 20.992 54.140 80.523 1.00 17.17 93 GLN B N 1
ATOM 2873 C CA . GLN B 1 93 ? 19.823 53.310 80.265 1.00 18.28 93 GLN B CA 1
ATOM 2874 C C . GLN B 1 93 ? 20.243 51.934 79.810 1.00 17.67 93 GLN B C 1
ATOM 2875 O O . GLN B 1 93 ? 20.937 51.824 78.844 1.00 17.89 93 GLN B O 1
ATOM 2881 N N . ALA B 1 94 ? 19.808 50.883 80.484 1.00 18.30 94 ALA B N 1
ATOM 2882 C CA . ALA B 1 94 ? 19.994 49.529 79.971 1.00 18.97 94 ALA B CA 1
ATOM 2883 C C . ALA B 1 94 ? 19.386 49.414 78.576 1.00 19.80 94 ALA B C 1
ATOM 2884 O O . ALA B 1 94 ? 19.948 48.749 77.742 1.00 20.93 94 ALA B O 1
ATOM 2886 N N . ALA B 1 95 ? 18.248 50.088 78.345 1.00 20.40 95 ALA B N 1
ATOM 2887 C CA . ALA B 1 95 ? 17.524 50.111 77.071 1.00 20.47 95 ALA B CA 1
ATOM 2888 C C . ALA B 1 95 ? 16.804 48.816 76.621 1.00 20.58 95 ALA B C 1
ATOM 2889 O O . ALA B 1 95 ? 17.386 47.731 76.534 1.00 19.94 95 ALA B O 1
ATOM 2891 N N . LYS B 1 96 ? 15.523 48.981 76.315 1.00 19.89 96 LYS B N 1
ATOM 2892 C CA . LYS B 1 96 ? 14.726 47.972 75.666 1.00 20.13 96 LYS B CA 1
ATOM 2893 C C . LYS B 1 96 ? 15.218 47.800 74.233 1.00 19.86 96 LYS B C 1
ATOM 2894 O O . LYS B 1 96 ? 15.936 48.645 73.693 1.00 21.05 96 LYS B O 1
ATOM 2900 N N . GLY B 1 97 ? 14.862 46.688 73.638 1.00 19.98 97 GLY B N 1
ATOM 2901 C CA . GLY B 1 97 ? 15.279 46.363 72.281 1.00 19.77 97 GLY B CA 1
ATOM 2902 C C . GLY B 1 97 ? 14.301 45.467 71.579 1.00 19.64 97 GLY B C 1
ATOM 2903 O O . GLY B 1 97 ? 13.182 45.243 72.039 1.00 19.29 97 GLY B O 1
ATOM 2904 N N . GLY B 1 98 ? 14.725 44.960 70.436 1.00 19.96 98 GLY B N 1
ATOM 2905 C CA . GLY B 1 98 ? 13.895 44.066 69.656 1.00 20.75 98 GLY B CA 1
ATOM 2906 C C . GLY B 1 98 ? 13.013 44.786 68.661 1.00 21.26 98 GLY B C 1
ATOM 2907 O O . GLY B 1 98 ? 12.963 46.037 68.601 1.00 20.53 98 GLY B O 1
ATOM 2908 N N . ALA B 1 99 ? 12.320 43.973 67.863 1.00 21.58 99 ALA B N 1
ATOM 2909 C CA . ALA B 1 99 ? 11.400 44.474 66.867 1.00 22.54 99 ALA B CA 1
ATOM 2910 C C . ALA B 1 99 ? 10.363 45.412 67.513 1.00 23.33 99 ALA B C 1
ATOM 2911 O O . ALA B 1 99 ? 9.938 46.348 66.882 1.00 23.71 99 ALA B O 1
ATOM 2913 N N . ARG B 1 100 ? 9.983 45.178 68.770 1.00 24.08 100 ARG B N 1
ATOM 2914 C CA . ARG B 1 100 ? 8.977 46.022 69.452 1.00 25.27 100 ARG B CA 1
ATOM 2915 C C . ARG B 1 100 ? 9.564 47.128 70.293 1.00 24.74 100 ARG B C 1
ATOM 2916 O O . ARG B 1 100 ? 9.007 48.212 70.393 1.00 24.92 100 ARG B O 1
ATOM 2924 N N . GLY B 1 101 ? 10.657 46.824 70.974 1.00 23.69 101 GLY B N 1
ATOM 2925 C CA . GLY B 1 101 ? 11.173 47.727 71.990 1.00 22.88 101 GLY B CA 1
ATOM 2926 C C . GLY B 1 101 ? 10.652 47.359 73.373 1.00 22.00 101 GLY B C 1
ATOM 2927 O O . GLY B 1 101 ? 9.795 48.031 73.921 1.00 22.72 101 GLY B O 1
ATOM 2928 N N . GLN B 1 102 ? 11.207 46.299 73.948 1.00 20.45 102 GLN B N 1
ATOM 2929 C CA . GLN B 1 102 ? 10.705 45.696 75.180 1.00 19.38 102 GLN B CA 1
ATOM 2930 C C . GLN B 1 102 ? 11.840 45.137 76.028 1.00 18.67 102 GLN B C 1
ATOM 2931 O O . GLN B 1 102 ? 12.986 44.983 75.541 1.00 18.58 102 GLN B O 1
ATOM 2937 N N . TRP B 1 103 ? 11.529 44.785 77.279 1.00 17.07 103 TRP B N 1
ATOM 2938 C CA . TRP B 1 103 ? 12.491 44.080 78.108 1.00 16.18 103 TRP B CA 1
ATOM 2939 C C . TRP B 1 103 ? 12.584 42.607 77.681 1.00 15.80 103 TRP B C 1
ATOM 2940 O O . TRP B 1 103 ? 11.652 42.024 77.157 1.00 16.09 103 TRP B O 1
ATOM 2951 N N . ALA B 1 104 ? 13.733 42.013 77.912 1.00 15.93 104 ALA B N 1
ATOM 2952 C CA . ALA B 1 104 ? 13.963 40.634 77.600 1.00 15.29 104 ALA B CA 1
ATOM 2953 C C . ALA B 1 104 ? 13.559 39.743 78.785 1.00 15.23 104 ALA B C 1
ATOM 2954 O O . ALA B 1 104 ? 13.616 40.150 79.936 1.00 15.98 104 ALA B O 1
ATOM 2956 N N . GLY B 1 105 ? 13.222 38.502 78.493 1.00 14.29 105 GLY B N 1
ATOM 2957 C CA . GLY B 1 105 ? 12.961 37.504 79.515 1.00 14.16 105 GLY B CA 1
ATOM 2958 C C . GLY B 1 105 ? 11.538 37.016 79.461 1.00 15.25 105 GLY B C 1
ATOM 2959 O O . GLY B 1 105 ? 10.741 37.490 78.654 1.00 15.80 105 GLY B O 1
ATOM 2960 N N . SER B 1 106 ? 11.219 36.054 80.325 1.00 16.02 106 SER B N 1
ATOM 2961 C CA . SER B 1 106 ? 9.842 35.528 80.444 1.00 15.14 106 SER B CA 1
ATOM 2962 C C . SER B 1 106 ? 8.900 36.547 81.075 1.00 14.75 106 SER B C 1
ATOM 2963 O O . SER B 1 106 ? 9.320 37.574 81.585 1.00 14.57 106 SER B O 1
ATOM 2966 N N . GLY B 1 107 ? 7.626 36.255 81.009 1.00 13.78 107 GLY B N 1
ATOM 2967 C CA . GLY B 1 107 ? 6.576 37.179 81.423 1.00 15.09 107 GLY B CA 1
ATOM 2968 C C . GLY B 1 107 ? 6.671 38.510 80.699 1.00 15.33 107 GLY B C 1
ATOM 2969 O O . GLY B 1 107 ? 6.733 38.543 79.473 1.00 15.07 107 GLY B O 1
ATOM 2970 N N . ALA B 1 108 ? 6.729 39.592 81.475 1.00 16.14 108 ALA B N 1
ATOM 2971 C CA . ALA B 1 108 ? 6.744 40.951 80.932 1.00 17.29 108 ALA B CA 1
ATOM 2972 C C . ALA B 1 108 ? 8.177 41.417 80.771 1.00 18.32 108 ALA B C 1
ATOM 2973 O O . ALA B 1 108 ? 8.431 42.580 80.470 1.00 20.30 108 ALA B O 1
ATOM 2975 N N . GLY B 1 109 ? 9.121 40.502 80.985 1.00 17.66 109 GLY B N 1
ATOM 2976 C CA . GLY B 1 109 ? 10.517 40.809 80.886 1.00 18.33 109 GLY B CA 1
ATOM 2977 C C . GLY B 1 109 ? 11.147 41.304 82.160 1.00 17.93 109 GLY B C 1
ATOM 2978 O O . GLY B 1 109 ? 10.467 41.648 83.082 1.00 17.28 109 GLY B O 1
ATOM 2979 N N . PHE B 1 110 ? 12.477 41.341 82.162 1.00 18.28 110 PHE B N 1
ATOM 2980 C CA . PHE B 1 110 ? 13.308 41.847 83.261 1.00 19.07 110 PHE B CA 1
ATOM 2981 C C . PHE B 1 110 ? 13.602 43.336 83.090 1.00 18.76 110 PHE B C 1
ATOM 2982 O O . PHE B 1 110 ? 14.505 43.716 82.340 1.00 16.98 110 PHE B O 1
ATOM 2990 N N . GLU B 1 111 ? 12.903 44.186 83.832 1.00 18.52 111 GLU B N 1
ATOM 2991 C CA . GLU B 1 111 ? 13.259 45.582 83.861 1.00 19.72 111 GLU B CA 1
ATOM 2992 C C . GLU B 1 111 ? 14.672 45.747 84.494 1.00 18.78 111 GLU B C 1
ATOM 2993 O O . GLU B 1 111 ? 14.979 45.138 85.521 1.00 18.48 111 GLU B O 1
ATOM 2999 N N . ARG B 1 112 ? 15.557 46.493 83.829 1.00 18.02 112 ARG B N 1
ATOM 3000 C CA . ARG B 1 112 ? 16.888 46.742 84.356 1.00 17.94 112 ARG B CA 1
ATOM 3001 C C . ARG B 1 112 ? 17.064 48.186 84.804 1.00 18.33 112 ARG B C 1
ATOM 3002 O O . ARG B 1 112 ? 16.757 49.123 84.066 1.00 18.45 112 ARG B O 1
ATOM 3010 N N . ALA B 1 113 ? 17.562 48.359 86.005 1.00 19.13 113 ALA B N 1
ATOM 3011 C CA . ALA B 1 113 ? 17.797 49.702 86.541 1.00 19.62 113 ALA B CA 1
ATOM 3012 C C . ALA B 1 113 ? 18.837 50.477 85.741 1.00 19.53 113 ALA B C 1
ATOM 3013 O O . ALA B 1 113 ? 19.687 49.897 85.045 1.00 19.55 113 ALA B O 1
ATOM 3015 N N . GLU B 1 114 ? 18.789 51.793 85.890 1.00 19.21 114 GLU B N 1
ATOM 3016 C CA . GLU B 1 114 ? 19.795 52.677 85.323 1.00 19.94 114 GLU B CA 1
ATOM 3017 C C . GLU B 1 114 ? 21.133 52.573 86.046 1.00 18.56 114 GLU B C 1
ATOM 3018 O O . GLU B 1 114 ? 21.190 52.169 87.195 1.00 18.84 114 GLU B O 1
ATOM 3024 N N . GLY B 1 115 ? 22.204 52.926 85.354 1.00 17.55 115 GLY B N 1
ATOM 3025 C CA . GLY B 1 115 ? 23.537 53.007 85.951 1.00 17.64 115 GLY B CA 1
ATOM 3026 C C . GLY B 1 115 ? 24.115 51.689 86.402 1.00 16.95 115 GLY B C 1
ATOM 3027 O O . GLY B 1 115 ? 24.997 51.672 87.238 1.00 16.69 115 GLY B O 1
ATOM 3028 N N . SER B 1 116 ? 23.656 50.602 85.786 1.00 17.11 116 SER B N 1
ATOM 3029 C CA . SER B 1 116 ? 23.871 49.227 86.259 1.00 16.03 116 SER B CA 1
ATOM 3030 C C . SER B 1 116 ? 24.882 48.367 85.470 1.00 15.24 116 SER B C 1
ATOM 3031 O O . SER B 1 116 ? 25.027 47.218 85.770 1.00 14.85 116 SER B O 1
ATOM 3034 N N . TYR B 1 117 ? 25.590 48.923 84.489 1.00 14.38 117 TYR B N 1
ATOM 3035 C CA . TYR B 1 117 ? 26.518 48.144 83.653 1.00 12.86 117 TYR B CA 1
ATOM 3036 C C . TYR B 1 117 ? 27.708 49.001 83.373 1.00 13.25 117 TYR B C 1
ATOM 3037 O O . TYR B 1 117 ? 27.568 50.216 83.195 1.00 11.41 117 TYR B O 1
ATOM 3046 N N . ILE B 1 118 ? 28.879 48.354 83.358 1.00 12.23 118 ILE B N 1
ATOM 3047 C CA . ILE B 1 118 ? 30.107 49.015 82.968 1.00 13.00 118 ILE B CA 1
ATOM 3048 C C . ILE B 1 118 ? 30.642 48.389 81.678 1.00 12.01 118 ILE B C 1
ATOM 3049 O O . ILE B 1 118 ? 30.602 47.125 81.469 1.00 10.20 118 ILE B O 1
ATOM 3054 N N . TYR B 1 119 ? 31.129 49.262 80.793 1.00 12.37 119 TYR B N 1
ATOM 3055 C CA . TYR B 1 119 ? 31.884 48.812 79.621 1.00 11.68 119 TYR B CA 1
ATOM 3056 C C . TYR B 1 119 ? 33.312 49.319 79.736 1.00 12.12 119 TYR B C 1
ATOM 3057 O O . TYR B 1 119 ? 33.557 50.459 80.149 1.00 12.66 119 TYR B O 1
ATOM 3066 N N . ILE B 1 120 ? 34.252 48.471 79.377 1.00 11.84 120 ILE B N 1
ATOM 3067 C CA . ILE B 1 120 ? 35.637 48.897 79.278 1.00 11.60 120 ILE B CA 1
ATOM 3068 C C . ILE B 1 120 ? 36.167 48.470 77.941 1.00 10.39 120 ILE B C 1
ATOM 3069 O O . ILE B 1 120 ? 35.979 47.301 77.514 1.00 10.47 120 ILE B O 1
ATOM 3074 N N . ALA B 1 121 ? 36.813 49.425 77.271 1.00 10.53 121 ALA B N 1
ATOM 3075 C CA . ALA B 1 121 ? 37.219 49.296 75.863 1.00 10.78 121 ALA B CA 1
ATOM 3076 C C . ALA B 1 121 ? 38.383 50.171 75.520 1.00 10.42 121 ALA B C 1
ATOM 3077 O O . ALA B 1 121 ? 38.607 51.157 76.166 1.00 11.00 121 ALA B O 1
ATOM 3079 N N . PRO B 1 122 ? 39.075 49.885 74.430 1.00 11.70 122 PRO B N 1
ATOM 3080 C CA . PRO B 1 122 ? 39.994 50.902 73.876 1.00 12.05 122 PRO B CA 1
ATOM 3081 C C . PRO B 1 122 ? 39.193 52.144 73.566 1.00 12.98 122 PRO B C 1
ATOM 3082 O O . PRO B 1 122 ? 37.986 52.031 73.203 1.00 13.48 122 PRO B O 1
ATOM 3086 N N . ASN B 1 123 ? 39.831 53.306 73.696 1.00 12.50 123 ASN B N 1
ATOM 3087 C CA . ASN B 1 123 ? 39.191 54.583 73.354 1.00 13.23 123 ASN B CA 1
ATOM 3088 C C . ASN B 1 123 ? 39.433 54.858 71.881 1.00 13.81 123 ASN B C 1
ATOM 3089 O O . ASN B 1 123 ? 40.199 55.769 71.507 1.00 14.25 123 ASN B O 1
ATOM 3094 N N . ASN B 1 124 ? 38.772 54.059 71.060 1.00 14.48 124 ASN B N 1
ATOM 3095 C CA . ASN B 1 124 ? 38.981 54.037 69.610 1.00 14.73 124 ASN B CA 1
ATOM 3096 C C . ASN B 1 124 ? 37.675 54.081 68.805 1.00 14.74 124 ASN B C 1
ATOM 3097 O O . ASN B 1 124 ? 37.672 53.860 67.571 1.00 15.15 124 ASN B O 1
ATOM 3102 N N . GLY B 1 125 ? 36.580 54.359 69.503 1.00 13.73 125 GLY B N 1
ATOM 3103 C CA . GLY B 1 125 ? 35.277 54.448 68.907 1.00 13.78 125 GLY B CA 1
ATOM 3104 C C . GLY B 1 125 ? 34.423 53.194 68.965 1.00 13.26 125 GLY B C 1
ATOM 3105 O O . GLY B 1 125 ? 33.285 53.216 68.533 1.00 13.00 125 GLY B O 1
ATOM 3106 N N . LEU B 1 126 ? 34.986 52.106 69.467 1.00 12.98 126 LEU B N 1
ATOM 3107 C CA . LEU B 1 126 ? 34.237 50.864 69.691 1.00 12.85 126 LEU B CA 1
ATOM 3108 C C . LEU B 1 126 ? 32.900 51.058 70.435 1.00 13.01 126 LEU B C 1
ATOM 3109 O O . LEU B 1 126 ? 31.925 50.350 70.132 1.00 13.03 126 LEU B O 1
ATOM 3114 N N . LEU B 1 127 ? 32.870 51.982 71.402 1.00 13.05 127 LEU B N 1
ATOM 3115 C CA . LEU B 1 127 ? 31.694 52.262 72.244 1.00 12.63 127 LEU B CA 1
ATOM 3116 C C . LEU B 1 127 ? 30.760 53.329 71.695 1.00 12.86 127 LEU B C 1
ATOM 3117 O O . LEU B 1 127 ? 29.874 53.743 72.386 1.00 12.25 127 LEU B O 1
ATOM 3122 N N . THR B 1 128 ? 30.940 53.741 70.449 1.00 14.10 128 THR B N 1
ATOM 3123 C CA . THR B 1 128 ? 30.168 54.828 69.846 1.00 15.00 128 THR B CA 1
ATOM 3124 C C . THR B 1 128 ? 28.654 54.584 69.956 1.00 15.12 128 THR B C 1
ATOM 3125 O O . THR B 1 128 ? 27.907 55.445 70.462 1.00 15.81 128 THR B O 1
ATOM 3129 N N . THR B 1 129 ? 28.212 53.398 69.537 1.00 15.24 129 THR B N 1
ATOM 3130 C CA . THR B 1 129 ? 26.789 53.084 69.581 1.00 16.22 129 THR B CA 1
ATOM 3131 C C . THR B 1 129 ? 26.280 52.776 70.985 1.00 15.83 129 THR B C 1
ATOM 3132 O O . THR B 1 129 ? 25.145 53.151 71.320 1.00 15.39 129 THR B O 1
ATOM 3136 N N . VAL B 1 130 ? 27.101 52.145 71.817 1.00 15.26 130 VAL B N 1
ATOM 3137 C CA . VAL B 1 130 ? 26.748 51.976 73.220 1.00 15.29 130 VAL B CA 1
ATOM 3138 C C . VAL B 1 130 ? 26.401 53.357 73.836 1.00 15.64 130 VAL B C 1
ATOM 3139 O O . VAL B 1 130 ? 25.369 53.523 74.491 1.00 14.74 130 VAL B O 1
ATOM 3143 N N . LEU B 1 131 ? 27.266 54.352 73.639 1.00 16.10 131 LEU B N 1
ATOM 3144 C CA . LEU B 1 131 ? 27.068 55.662 74.282 1.00 17.13 131 LEU B CA 1
ATOM 3145 C C . LEU B 1 131 ? 25.852 56.410 73.710 1.00 18.01 131 LEU B C 1
ATOM 3146 O O . LEU B 1 131 ? 25.152 57.120 74.436 1.00 17.56 131 LEU B O 1
ATOM 3151 N N . GLU B 1 132 ? 25.622 56.248 72.418 1.00 19.59 132 GLU B N 1
ATOM 3152 C CA . GLU B 1 132 ? 24.516 56.917 71.736 1.00 21.48 132 GLU B CA 1
ATOM 3153 C C . GLU B 1 132 ? 23.141 56.371 72.167 1.00 21.24 132 GLU B C 1
ATOM 3154 O O . GLU B 1 132 ? 22.210 57.141 72.353 1.00 20.83 132 GLU B O 1
ATOM 3160 N N . GLU B 1 133 ? 23.043 55.051 72.316 1.00 21.46 133 GLU B N 1
ATOM 3161 C CA . GLU B 1 133 ? 21.762 54.359 72.556 1.00 21.91 133 GLU B CA 1
ATOM 3162 C C . GLU B 1 133 ? 21.470 54.130 74.024 1.00 20.99 133 GLU B C 1
ATOM 3163 O O . GLU B 1 133 ? 20.332 53.846 74.400 1.00 21.30 133 GLU B O 1
ATOM 3169 N N . HIS B 1 134 ? 22.504 54.163 74.851 1.00 19.43 134 HIS B N 1
ATOM 3170 C CA . HIS B 1 134 ? 22.317 53.979 76.284 1.00 19.16 134 HIS B CA 1
ATOM 3171 C C . HIS B 1 134 ? 22.580 55.240 77.086 1.00 18.73 134 HIS B C 1
ATOM 3172 O O . HIS B 1 134 ? 22.111 55.355 78.202 1.00 18.83 134 HIS B O 1
ATOM 3179 N N . GLY B 1 135 ? 23.386 56.155 76.553 1.00 18.56 135 GLY B N 1
ATOM 3180 C CA . GLY B 1 135 ? 23.906 57.257 77.355 1.00 18.07 135 GLY B CA 1
ATOM 3181 C C . GLY B 1 135 ? 24.914 56.798 78.391 1.00 17.78 135 GLY B C 1
ATOM 3182 O O . GLY B 1 135 ? 25.213 55.578 78.502 1.00 17.68 135 GLY B O 1
ATOM 3183 N N . TYR B 1 136 ? 25.482 57.739 79.137 1.00 16.60 136 TYR B N 1
ATOM 3184 C CA . TYR B 1 136 ? 26.414 57.356 80.210 1.00 16.88 136 TYR B CA 1
ATOM 3185 C C . TYR B 1 136 ? 26.398 58.344 81.337 1.00 16.77 136 TYR B C 1
ATOM 3186 O O . TYR B 1 136 ? 25.937 59.435 81.171 1.00 17.06 136 TYR B O 1
ATOM 3195 N N . LEU B 1 137 ? 26.831 57.880 82.505 1.00 16.57 137 LEU B N 1
ATOM 3196 C CA . LEU B 1 137 ? 26.814 58.658 83.724 1.00 17.04 137 LEU B CA 1
ATOM 3197 C C . LEU B 1 137 ? 28.197 59.175 84.085 1.00 17.07 137 LEU B C 1
ATOM 3198 O O . LEU B 1 137 ? 28.335 60.223 84.702 1.00 16.83 137 LEU B O 1
ATOM 3203 N N . GLU B 1 138 ? 29.222 58.404 83.750 1.00 17.03 138 GLU B N 1
ATOM 3204 C CA . GLU B 1 138 ? 30.597 58.736 84.106 1.00 17.07 138 GLU B CA 1
ATOM 3205 C C . GLU B 1 138 ? 31.530 57.912 83.224 1.00 16.45 138 GLU B C 1
ATOM 3206 O O . GLU B 1 138 ? 31.169 56.848 82.713 1.00 17.17 138 GLU B O 1
ATOM 3212 N N . ALA B 1 139 ? 32.684 58.484 82.941 1.00 15.09 139 ALA B N 1
ATOM 3213 C CA . ALA B 1 139 ? 33.674 57.879 82.076 1.00 14.36 139 ALA B CA 1
ATOM 3214 C C . ALA B 1 139 ? 35.036 58.284 82.595 1.00 14.82 139 ALA B C 1
ATOM 3215 O O . ALA B 1 139 ? 35.206 59.414 83.001 1.00 14.85 139 ALA B O 1
ATOM 3217 N N . TYR B 1 140 ? 35.987 57.347 82.570 1.00 15.08 140 TYR B N 1
ATOM 3218 C CA . TYR B 1 140 ? 37.327 57.497 83.148 1.00 15.06 140 TYR B CA 1
ATOM 3219 C C . TYR B 1 140 ? 38.359 56.891 82.216 1.00 15.02 140 TYR B C 1
ATOM 3220 O O . TYR B 1 140 ? 38.107 55.866 81.575 1.00 15.29 140 TYR B O 1
ATOM 3229 N N . GLU B 1 141 ? 39.527 57.508 82.122 1.00 14.70 141 GLU B N 1
ATOM 3230 C CA . GLU B 1 141 ? 40.670 56.854 81.526 1.00 14.46 141 GLU B CA 1
ATOM 3231 C C . GLU B 1 141 ? 41.197 55.750 82.416 1.00 13.97 141 GLU B C 1
ATOM 3232 O O . GLU B 1 141 ? 41.282 55.896 83.640 1.00 14.64 141 GLU B O 1
ATOM 3238 N N . VAL B 1 142 ? 41.615 54.655 81.806 1.00 13.37 142 VAL B N 1
ATOM 3239 C CA . VAL B 1 142 ? 42.163 53.552 82.554 1.00 13.08 142 VAL B CA 1
ATOM 3240 C C . VAL B 1 142 ? 43.710 53.636 82.655 1.00 14.24 142 VAL B C 1
ATOM 3241 O O . VAL B 1 142 ? 44.439 53.277 81.743 1.00 15.33 142 VAL B O 1
ATOM 3245 N N . THR B 1 143 ? 44.191 54.141 83.784 1.00 14.98 143 THR B N 1
ATOM 3246 C CA . THR B 1 143 ? 45.632 54.348 83.969 1.00 15.70 143 THR B CA 1
ATOM 3247 C C . THR B 1 143 ? 46.264 53.798 85.228 1.00 16.12 143 THR B C 1
ATOM 3248 O O . THR B 1 143 ? 47.494 53.678 85.263 1.00 16.85 143 THR B O 1
ATOM 3252 N N . SER B 1 144 ? 45.479 53.537 86.259 1.00 15.70 144 SER B N 1
ATOM 3253 C CA . SER B 1 144 ? 46.058 53.214 87.572 1.00 16.33 144 SER B CA 1
ATOM 3254 C C . SER B 1 144 ? 46.768 51.855 87.515 1.00 15.84 144 SER B C 1
ATOM 3255 O O . SER B 1 144 ? 46.177 50.902 87.052 1.00 15.81 144 SER B O 1
ATOM 3258 N N . PRO B 1 145 ? 48.009 51.759 88.009 1.00 15.47 145 PRO B N 1
ATOM 3259 C CA . PRO B 1 145 ? 48.724 50.478 88.052 1.00 15.08 145 PRO B CA 1
ATOM 3260 C C . PRO B 1 145 ? 48.110 49.472 89.053 1.00 15.13 145 PRO B C 1
ATOM 3261 O O . PRO B 1 145 ? 48.614 48.361 89.133 1.00 14.58 145 PRO B O 1
ATOM 3265 N N . LYS B 1 146 ? 47.060 49.860 89.773 1.00 14.94 146 LYS B N 1
ATOM 3266 C CA . LYS B 1 146 ? 46.275 48.921 90.566 1.00 14.78 146 LYS B CA 1
ATOM 3267 C C . LYS B 1 146 ? 45.486 47.982 89.669 1.00 14.58 146 LYS B C 1
ATOM 3268 O O . LYS B 1 146 ? 45.218 46.857 90.060 1.00 14.00 146 LYS B O 1
ATOM 3274 N N . VAL B 1 147 ? 45.138 48.447 88.472 1.00 13.74 147 VAL B N 1
ATOM 3275 C CA . VAL B 1 147 ? 44.273 47.704 87.568 1.00 13.47 147 VAL B CA 1
ATOM 3276 C C . VAL B 1 147 ? 44.834 47.417 86.148 1.00 12.46 147 VAL B C 1
ATOM 3277 O O . VAL B 1 147 ? 44.169 46.716 85.388 1.00 11.32 147 VAL B O 1
ATOM 3281 N N . ILE B 1 148 ? 45.998 47.978 85.784 1.00 11.47 148 ILE B N 1
ATOM 3282 C CA . ILE B 1 148 ? 46.711 47.576 84.560 1.00 11.30 148 ILE B CA 1
ATOM 3283 C C . ILE B 1 148 ? 48.151 47.214 84.934 1.00 11.08 148 ILE B C 1
ATOM 3284 O O . ILE B 1 148 ? 48.581 47.575 86.017 1.00 11.04 148 ILE B O 1
ATOM 3289 N N . PRO B 1 149 ? 48.880 46.512 84.069 1.00 11.09 149 PRO B N 1
ATOM 3290 C CA . PRO B 1 149 ? 50.318 46.290 84.298 1.00 12.02 149 PRO B CA 1
ATOM 3291 C C . PRO B 1 149 ? 51.116 47.596 84.279 1.00 14.26 149 PRO B C 1
ATOM 3292 O O . PRO B 1 149 ? 50.846 48.543 83.491 1.00 14.34 149 PRO B O 1
ATOM 3296 N N . GLU B 1 150 ? 52.078 47.672 85.178 1.00 16.87 150 GLU B N 1
ATOM 3297 C CA . GLU B 1 150 ? 53.097 48.712 85.127 1.00 18.10 150 GLU B CA 1
ATOM 3298 C C . GLU B 1 150 ? 53.927 48.602 83.858 1.00 18.57 150 GLU B C 1
ATOM 3299 O O . GLU B 1 150 ? 54.371 49.620 83.307 1.00 18.92 150 GLU B O 1
ATOM 3305 N N . GLN B 1 151 ? 54.157 47.382 83.393 1.00 18.18 151 GLN B N 1
ATOM 3306 C CA . GLN B 1 151 ? 54.883 47.196 82.153 1.00 19.32 151 GLN B CA 1
ATOM 3307 C C . GLN B 1 151 ? 54.026 46.394 81.148 1.00 17.85 151 GLN B C 1
ATOM 3308 O O . GLN B 1 151 ? 54.226 45.202 80.946 1.00 17.49 151 GLN B O 1
ATOM 3314 N N . PRO B 1 152 ? 53.096 47.051 80.493 1.00 17.07 152 PRO B N 1
ATOM 3315 C CA . PRO B 1 152 ? 52.185 46.317 79.609 1.00 16.63 152 PRO B CA 1
ATOM 3316 C C . PRO B 1 152 ? 52.880 45.747 78.362 1.00 15.87 152 PRO B C 1
ATOM 3317 O O . PRO B 1 152 ? 53.764 46.328 77.755 1.00 16.39 152 PRO B O 1
ATOM 3321 N N . GLU B 1 153 ? 52.471 44.544 78.017 1.00 14.98 153 GLU B N 1
ATOM 3322 C CA . GLU B 1 153 ? 52.903 43.880 76.791 1.00 14.74 153 GLU B CA 1
ATOM 3323 C C . GLU B 1 153 ? 52.465 44.749 75.606 1.00 13.74 153 GLU B C 1
ATOM 3324 O O . GLU B 1 153 ? 51.292 44.947 75.394 1.00 11.09 153 GLU B O 1
ATOM 3330 N N . PRO B 1 154 ? 53.409 45.264 74.839 1.00 14.06 154 PRO B N 1
ATOM 3331 C CA . PRO B 1 154 ? 53.068 46.145 73.717 1.00 14.57 154 PRO B CA 1
ATOM 3332 C C . PRO B 1 154 ? 52.069 45.611 72.680 1.00 14.93 154 PRO B C 1
ATOM 3333 O O . PRO B 1 154 ? 51.216 46.402 72.255 1.00 16.02 154 PRO B O 1
ATOM 3337 N N . THR B 1 155 ? 52.142 44.336 72.300 1.00 14.65 155 THR B N 1
ATOM 3338 C CA . THR B 1 155 ? 51.214 43.789 71.281 1.00 14.74 155 THR B CA 1
ATOM 3339 C C . THR B 1 155 ? 49.927 43.167 71.831 1.00 14.83 155 THR B C 1
ATOM 3340 O O . THR B 1 155 ? 49.144 42.635 71.076 1.00 15.36 155 THR B O 1
ATOM 3344 N N . PHE B 1 156 ? 49.670 43.267 73.134 1.00 13.77 156 PHE B N 1
ATOM 3345 C CA . PHE B 1 156 ? 48.498 42.647 73.704 1.00 13.57 156 PHE B CA 1
ATOM 3346 C C . PHE B 1 156 ? 47.739 43.558 74.663 1.00 13.56 156 PHE B C 1
ATOM 3347 O O . PHE B 1 156 ? 47.369 43.148 75.747 1.00 12.46 156 PHE B O 1
ATOM 3355 N N . TYR B 1 157 ? 47.436 44.781 74.241 1.00 13.92 157 TYR B N 1
ATOM 3356 C CA . TYR B 1 157 ? 46.621 45.661 75.087 1.00 13.71 157 TYR B CA 1
ATOM 3357 C C . TYR B 1 157 ? 45.208 45.104 75.297 1.00 13.29 157 TYR B C 1
ATOM 3358 O O . TYR B 1 157 ? 44.542 45.517 76.229 1.00 12.21 157 TYR B O 1
ATOM 3367 N N . SER B 1 158 ? 44.725 44.200 74.451 1.00 12.76 158 SER B N 1
ATOM 3368 C CA . SER B 1 158 ? 43.374 43.673 74.714 1.00 12.91 158 SER B CA 1
ATOM 3369 C C . SER B 1 158 ? 43.389 42.920 76.075 1.00 13.34 158 SER B C 1
ATOM 3370 O O . SER B 1 158 ? 42.446 42.963 76.811 1.00 13.95 158 SER B O 1
ATOM 3373 N N . ARG B 1 159 ? 44.504 42.251 76.382 1.00 12.20 159 ARG B N 1
ATOM 3374 C CA . ARG B 1 159 ? 44.724 41.613 77.676 1.00 12.40 159 ARG B CA 1
ATOM 3375 C C . ARG B 1 159 ? 45.070 42.608 78.755 1.00 12.07 159 ARG B C 1
ATOM 3376 O O . ARG B 1 159 ? 44.482 42.584 79.839 1.00 14.21 159 ARG B O 1
ATOM 3384 N N . GLU B 1 160 ? 46.041 43.469 78.470 1.00 11.53 160 GLU B N 1
ATOM 3385 C CA . GLU B 1 160 ? 46.637 44.349 79.474 1.00 11.37 160 GLU B CA 1
ATOM 3386 C C . GLU B 1 160 ? 45.711 45.476 79.901 1.00 10.93 160 GLU B C 1
ATOM 3387 O O . GLU B 1 160 ? 45.640 45.828 81.098 1.00 10.38 160 GLU B O 1
ATOM 3393 N N . MET B 1 161 ? 45.042 46.059 78.911 1.00 10.62 161 MET B N 1
ATOM 3394 C CA . MET B 1 161 ? 44.243 47.257 79.114 1.00 12.04 161 MET B CA 1
ATOM 3395 C C . MET B 1 161 ? 42.759 47.019 79.085 1.00 11.61 161 MET B C 1
ATOM 3396 O O . MET B 1 161 ? 42.027 47.953 79.245 1.00 12.66 161 MET B O 1
ATOM 3401 N N . VAL B 1 162 ? 42.296 45.785 78.922 1.00 11.81 162 VAL B N 1
ATOM 3402 C CA . VAL B 1 162 ? 40.862 45.531 78.916 1.00 12.66 162 VAL B CA 1
ATOM 3403 C C . VAL B 1 162 ? 40.555 44.323 79.825 1.00 12.70 162 VAL B C 1
ATOM 3404 O O . VAL B 1 162 ? 39.848 44.451 80.826 1.00 13.10 162 VAL B O 1
ATOM 3408 N N . ALA B 1 163 ? 41.119 43.168 79.517 1.00 13.39 163 ALA B N 1
ATOM 3409 C CA . ALA B 1 163 ? 40.824 41.973 80.262 1.00 12.49 163 ALA B CA 1
ATOM 3410 C C . ALA B 1 163 ? 41.157 42.180 81.750 1.00 12.41 163 ALA B C 1
ATOM 3411 O O . ALA B 1 163 ? 40.300 41.941 82.635 1.00 11.44 163 ALA B O 1
ATOM 3413 N N . ILE B 1 164 ? 42.408 42.592 82.002 1.00 11.32 164 ILE B N 1
ATOM 3414 C CA . ILE B 1 164 ? 42.898 42.754 83.361 1.00 12.39 164 ILE B CA 1
ATOM 3415 C C . ILE B 1 164 ? 42.035 43.744 84.158 1.00 12.65 164 ILE B C 1
ATOM 3416 O O . ILE B 1 164 ? 41.520 43.389 85.214 1.00 12.69 164 ILE B O 1
ATOM 3421 N N . PRO B 1 165 ? 41.912 45.006 83.731 1.00 12.86 165 PRO B N 1
ATOM 3422 C CA . PRO B 1 165 ? 41.110 45.945 84.522 1.00 11.80 165 PRO B CA 1
ATOM 3423 C C . PRO B 1 165 ? 39.656 45.523 84.581 1.00 11.63 165 PRO B C 1
ATOM 3424 O O . PRO B 1 165 ? 39.032 45.778 85.594 1.00 11.99 165 PRO B O 1
ATOM 3428 N N . SER B 1 166 ? 39.119 44.861 83.560 1.00 11.66 166 SER B N 1
ATOM 3429 C CA . SER B 1 166 ? 37.731 44.375 83.667 1.00 10.77 166 SER B CA 1
ATOM 3430 C C . SER B 1 166 ? 37.504 43.478 84.893 1.00 11.06 166 SER B C 1
ATOM 3431 O O . SER B 1 166 ? 36.466 43.519 85.536 1.00 11.20 166 SER B O 1
ATOM 3434 N N . ALA B 1 167 ? 38.501 42.655 85.195 1.00 10.72 167 ALA B N 1
ATOM 3435 C CA . ALA B 1 167 ? 38.382 41.738 86.285 1.00 9.58 167 ALA B CA 1
ATOM 3436 C C . ALA B 1 167 ? 38.469 42.485 87.591 1.00 9.62 167 ALA B C 1
ATOM 3437 O O . ALA B 1 167 ? 37.772 42.148 88.492 1.00 10.90 167 ALA B O 1
ATOM 3439 N N . HIS B 1 168 ? 39.340 43.487 87.706 1.00 10.67 168 HIS B N 1
ATOM 3440 C CA . HIS B 1 168 ? 39.358 44.336 88.929 1.00 9.90 168 HIS B CA 1
ATOM 3441 C C . HIS B 1 168 ? 37.978 44.983 89.166 1.00 10.69 168 HIS B C 1
ATOM 3442 O O . HIS B 1 168 ? 37.475 45.021 90.297 1.00 11.55 168 HIS B O 1
ATOM 3449 N N . LEU B 1 169 ? 37.332 45.425 88.095 1.00 10.99 169 LEU B N 1
ATOM 3450 C CA . LEU B 1 169 ? 36.027 46.065 88.220 1.00 12.12 169 LEU B CA 1
ATOM 3451 C C . LEU B 1 169 ? 34.971 45.037 88.651 1.00 12.83 169 LEU B C 1
ATOM 3452 O O . LEU B 1 169 ? 34.132 45.325 89.510 1.00 14.29 169 LEU B O 1
ATOM 3457 N N . ALA B 1 170 ? 35.077 43.818 88.129 1.00 12.62 170 ALA B N 1
ATOM 3458 C CA . ALA B 1 170 ? 34.129 42.758 88.466 1.00 13.58 170 ALA B CA 1
ATOM 3459 C C . ALA B 1 170 ? 34.259 42.429 89.961 1.00 13.92 170 ALA B C 1
ATOM 3460 O O . ALA B 1 170 ? 33.286 42.147 90.617 1.00 13.91 170 ALA B O 1
ATOM 3462 N N . ALA B 1 171 ? 35.487 42.468 90.468 1.00 14.83 171 ALA B N 1
ATOM 3463 C CA . ALA B 1 171 ? 35.826 42.166 91.857 1.00 14.52 171 ALA B CA 1
ATOM 3464 C C . ALA B 1 171 ? 35.514 43.319 92.809 1.00 15.13 171 ALA B C 1
ATOM 3465 O O . ALA B 1 171 ? 35.782 43.221 94.014 1.00 14.64 171 ALA B O 1
ATOM 3467 N N . GLY B 1 172 ? 34.986 44.414 92.274 1.00 14.85 172 GLY B N 1
ATOM 3468 C CA . GLY B 1 172 ? 34.576 45.560 93.065 1.00 16.75 172 GLY B CA 1
AT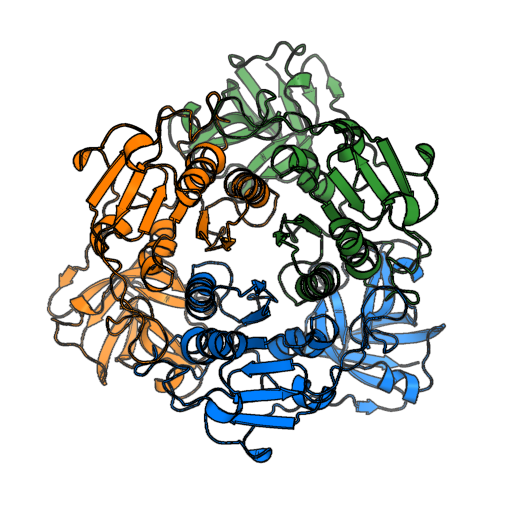OM 3469 C C . GLY B 1 172 ? 35.520 46.753 93.172 1.00 15.92 172 GLY B C 1
ATOM 3470 O O . GLY B 1 172 ? 35.299 47.606 94.026 1.00 15.99 172 GLY B O 1
ATOM 3471 N N . PHE B 1 173 ? 36.572 46.824 92.365 1.00 16.18 173 PHE B N 1
ATOM 3472 C CA . PHE B 1 173 ? 37.418 48.033 92.317 1.00 16.40 173 PHE B CA 1
ATOM 3473 C C . PHE B 1 173 ? 36.572 49.239 91.916 1.00 16.76 173 PHE B C 1
ATOM 3474 O O . PHE B 1 173 ? 35.872 49.190 90.892 1.00 16.31 173 PHE B O 1
ATOM 3482 N N . PRO B 1 174 ? 36.633 50.316 92.679 1.00 16.39 174 PRO B N 1
ATOM 3483 C CA . PRO B 1 174 ? 35.810 51.489 92.362 1.00 16.78 174 PRO B CA 1
ATOM 3484 C C . PRO B 1 174 ? 36.092 52.051 90.984 1.00 16.32 174 PRO B C 1
ATOM 3485 O O . PRO B 1 174 ? 37.226 52.342 90.661 1.00 15.72 174 PRO B O 1
ATOM 3489 N N . LEU B 1 175 ? 35.055 52.213 90.179 1.00 16.31 175 LEU B N 1
ATOM 3490 C CA . LEU B 1 175 ? 35.207 52.737 88.823 1.00 16.24 175 LEU B CA 1
ATOM 3491 C C . LEU B 1 175 ? 36.001 54.037 88.741 1.00 16.75 175 LEU B C 1
ATOM 3492 O O . LEU B 1 175 ? 36.893 54.189 87.914 1.00 17.24 175 LEU B O 1
ATOM 3497 N N . SER B 1 176 ? 35.658 54.976 89.605 1.00 17.49 176 SER B N 1
ATOM 3498 C CA . SER B 1 176 ? 36.238 56.317 89.556 1.00 17.91 176 SER B CA 1
ATOM 3499 C C . SER B 1 176 ? 37.707 56.356 89.999 1.00 17.56 176 SER B C 1
ATOM 3500 O O . SER B 1 176 ? 38.352 57.389 89.881 1.00 18.68 176 SER B O 1
ATOM 3503 N N . GLU B 1 177 ? 38.245 55.227 90.463 1.00 17.26 177 GLU B N 1
ATOM 3504 C CA . GLU B 1 177 ? 39.672 55.151 90.803 1.00 17.46 177 GLU B CA 1
ATOM 3505 C C . GLU B 1 177 ? 40.576 54.513 89.723 1.00 15.96 177 GLU B C 1
ATOM 3506 O O . GLU B 1 177 ? 41.766 54.348 89.925 1.00 15.31 177 GLU B O 1
ATOM 3512 N N . VAL B 1 178 ? 40.044 54.198 88.547 1.00 15.80 178 VAL B N 1
ATOM 3513 C CA . VAL B 1 178 ? 40.906 53.613 87.509 1.00 14.95 178 VAL B CA 1
ATOM 3514 C C . VAL B 1 178 ? 41.759 54.692 86.858 1.00 14.37 178 VAL B C 1
ATOM 3515 O O . VAL B 1 178 ? 42.771 54.407 86.269 1.00 13.00 178 VAL B O 1
ATOM 3519 N N . GLY B 1 179 ? 41.308 55.937 86.927 1.00 14.22 179 GLY B N 1
ATOM 3520 C CA . GLY B 1 179 ? 42.111 57.060 86.441 1.00 14.57 179 GLY B CA 1
ATOM 3521 C C . GLY B 1 179 ? 41.219 58.277 86.361 1.00 14.96 179 GLY B C 1
ATOM 3522 O O . GLY B 1 179 ? 40.128 58.258 86.920 1.00 13.94 179 GLY B O 1
ATOM 3523 N N . ARG B 1 180 ? 41.671 59.310 85.652 1.00 15.83 180 ARG B N 1
ATOM 3524 C CA . ARG B 1 180 ? 40.962 60.579 85.644 1.00 16.57 180 ARG B CA 1
ATOM 3525 C C . ARG B 1 180 ? 39.666 60.542 84.849 1.00 16.01 180 ARG B C 1
ATOM 3526 O O . ARG B 1 180 ? 39.535 59.775 83.885 1.00 15.41 180 ARG B O 1
ATOM 3534 N N . PRO B 1 181 ? 38.736 61.436 85.182 1.00 15.53 181 PRO B N 1
ATOM 3535 C CA . PRO B 1 181 ? 37.510 61.539 84.394 1.00 15.78 181 PRO B CA 1
ATOM 3536 C C . PRO B 1 181 ? 37.833 62.033 82.989 1.00 16.47 181 PRO B C 1
ATOM 3537 O O . PRO B 1 181 ? 38.775 62.845 82.818 1.00 16.69 181 PRO B O 1
ATOM 3541 N N . LEU B 1 182 ? 37.071 61.547 81.998 1.00 17.13 182 LEU B N 1
ATOM 3542 C CA . LEU B 1 182 ? 37.189 62.003 80.626 1.00 18.12 182 LEU B CA 1
ATOM 3543 C C . LEU B 1 182 ? 36.019 62.893 80.290 1.00 18.43 182 LEU B C 1
ATOM 3544 O O . LEU B 1 182 ? 34.871 62.555 80.581 1.00 19.95 182 LEU B O 1
ATOM 3549 N N . GLU B 1 183 ? 36.317 64.017 79.658 1.00 19.25 183 GLU B N 1
ATOM 3550 C CA . GLU B 1 183 ? 35.304 64.898 79.101 1.00 19.78 183 GLU B CA 1
ATOM 3551 C C . GLU B 1 183 ? 34.711 64.233 77.862 1.00 18.93 183 GLU B C 1
ATOM 3552 O O . GLU B 1 183 ? 35.336 63.374 77.240 1.00 17.92 183 GLU B O 1
ATOM 3558 N N . ASP B 1 184 ? 33.482 64.595 77.518 1.00 18.67 184 ASP B N 1
ATOM 3559 C CA . ASP B 1 184 ? 32.790 63.937 76.439 1.00 18.26 184 ASP B CA 1
ATOM 3560 C C . ASP B 1 184 ? 33.583 63.998 75.122 1.00 18.40 184 ASP B C 1
ATOM 3561 O O . ASP B 1 184 ? 33.638 63.010 74.344 1.00 17.56 184 ASP B O 1
ATOM 3566 N N . HIS B 1 185 ? 34.251 65.129 74.884 1.00 18.28 185 HIS B N 1
ATOM 3567 C CA . HIS B 1 185 ? 34.931 65.331 73.602 1.00 18.78 185 HIS B CA 1
ATOM 3568 C C . HIS B 1 185 ? 36.181 64.450 73.484 1.00 18.30 185 HIS B C 1
ATOM 3569 O O . HIS B 1 185 ? 36.673 64.187 72.377 1.00 18.89 185 HIS B O 1
ATOM 3576 N N . GLU B 1 186 ? 36.659 63.973 74.627 1.00 17.60 186 GLU B N 1
ATOM 3577 C CA . GLU B 1 186 ? 37.843 63.090 74.702 1.00 17.12 186 GLU B CA 1
ATOM 3578 C C . GLU B 1 186 ? 37.547 61.611 74.388 1.00 17.67 186 GLU B C 1
ATOM 3579 O O . GLU B 1 186 ? 38.464 60.781 74.323 1.00 17.55 186 GLU B O 1
ATOM 3585 N N . ILE B 1 187 ? 36.266 61.290 74.233 1.00 17.14 187 ILE B N 1
ATOM 3586 C CA . ILE B 1 187 ? 35.852 59.946 73.925 1.00 17.40 187 ILE B CA 1
ATOM 3587 C C . ILE B 1 187 ? 35.676 59.852 72.437 1.00 17.63 187 ILE B C 1
ATOM 3588 O O . ILE B 1 187 ? 34.817 60.519 71.878 1.00 18.05 187 ILE B O 1
ATOM 3593 N N . VAL B 1 188 ? 36.509 59.041 71.800 1.00 17.37 188 VAL B N 1
ATOM 3594 C CA . VAL B 1 188 ? 36.505 58.894 70.350 1.00 17.80 188 VAL B CA 1
ATOM 3595 C C . VAL B 1 188 ? 35.227 58.221 69.864 1.00 18.55 188 VAL B C 1
ATOM 3596 O O . VAL B 1 188 ? 34.729 57.259 70.499 1.00 16.80 188 VAL B O 1
ATOM 3600 N N . ARG B 1 189 ? 34.694 58.756 68.761 1.00 19.13 189 ARG B N 1
ATOM 3601 C CA . ARG B 1 189 ? 33.479 58.246 68.122 1.00 20.88 189 ARG B CA 1
ATOM 3602 C C . ARG B 1 189 ? 33.739 58.055 66.654 1.00 21.12 189 ARG B C 1
ATOM 3603 O O . ARG B 1 189 ? 34.424 58.860 66.054 1.00 20.88 189 ARG B O 1
ATOM 3611 N N . PHE B 1 190 ? 33.164 57.013 66.058 1.00 22.11 190 PHE B N 1
ATOM 3612 C CA . PHE B 1 190 ? 33.085 56.967 64.591 1.00 22.58 190 PHE B CA 1
ATOM 3613 C C . PHE B 1 190 ? 31.768 57.602 64.166 1.00 23.96 190 PHE B C 1
ATOM 3614 O O . PHE B 1 190 ? 30.869 57.776 64.976 1.00 23.61 190 PHE B O 1
ATOM 3622 N N . ASN B 1 191 ? 31.655 57.996 62.908 1.00 26.24 191 ASN B N 1
ATOM 3623 C CA . ASN B 1 191 ? 30.399 58.570 62.482 1.00 28.62 191 ASN B CA 1
ATOM 3624 C C . ASN B 1 191 ? 29.570 57.420 61.942 1.00 29.99 191 ASN B C 1
ATOM 3625 O O . ASN B 1 191 ? 30.109 56.516 61.306 1.00 30.44 191 ASN B O 1
ATOM 3630 N N . ARG B 1 192 ? 28.279 57.405 62.242 1.00 31.80 192 ARG B N 1
ATOM 3631 C CA . ARG B 1 192 ? 27.404 56.413 61.645 1.00 33.75 192 ARG B CA 1
ATOM 3632 C C . ARG B 1 192 ? 26.615 57.098 60.521 1.00 34.18 192 ARG B C 1
ATOM 3633 O O . ARG B 1 192 ? 26.063 58.168 60.733 1.00 34.52 192 ARG B O 1
ATOM 3641 N N . PRO B 1 193 ? 26.562 56.495 59.333 1.00 34.75 193 PRO B N 1
ATOM 3642 C CA . PRO B 1 193 ? 25.813 57.094 58.211 1.00 34.93 193 PRO B CA 1
ATOM 3643 C C . PRO B 1 193 ? 24.323 57.118 58.538 1.00 34.02 193 PRO B C 1
ATOM 3644 O O . PRO B 1 193 ? 23.8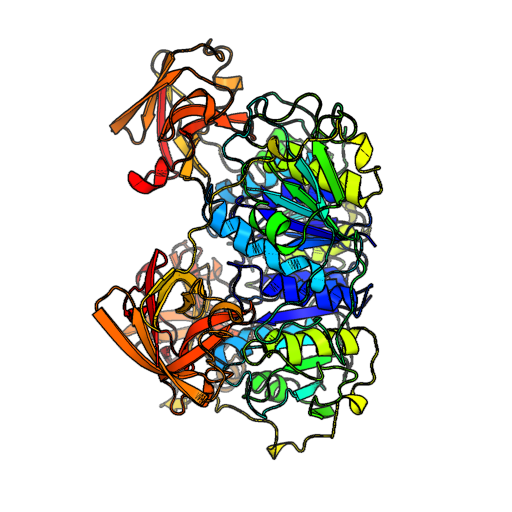00 56.140 59.064 1.00 33.51 193 PRO B O 1
ATOM 3648 N N . ALA B 1 194 ? 23.655 58.232 58.289 1.00 33.28 194 ALA B N 1
ATOM 3649 C CA . ALA B 1 194 ? 22.235 58.302 58.619 1.00 32.69 194 ALA B CA 1
ATOM 3650 C C . ALA B 1 194 ? 21.385 57.640 57.528 1.00 31.73 194 ALA B C 1
ATOM 3651 O O . ALA B 1 194 ? 21.801 57.499 56.381 1.00 31.45 194 ALA B O 1
ATOM 3653 N N . VAL B 1 195 ? 20.197 57.222 57.930 1.00 31.17 195 VAL B N 1
ATOM 3654 C CA . VAL B 1 195 ? 19.144 56.842 57.016 1.00 30.65 195 VAL B CA 1
ATOM 3655 C C . VAL B 1 195 ? 18.524 58.138 56.462 1.00 31.11 195 VAL B C 1
ATOM 3656 O O . VAL B 1 195 ? 18.110 58.994 57.217 1.00 29.90 195 VAL B O 1
ATOM 3660 N N . GLU B 1 196 ? 18.487 58.250 55.142 1.00 32.20 196 GLU B N 1
ATOM 3661 C CA . GLU B 1 196 ? 18.074 59.465 54.443 1.00 33.44 196 GLU B CA 1
ATOM 3662 C C . GLU B 1 196 ? 16.614 59.363 54.023 1.00 34.04 196 GLU B C 1
ATOM 3663 O O . GLU B 1 196 ? 16.224 58.387 53.402 1.00 33.50 196 GLU B O 1
ATOM 3669 N N . GLN B 1 197 ? 15.811 60.372 54.361 1.00 35.03 197 GLN B N 1
ATOM 3670 C CA . GLN B 1 197 ? 14.458 60.502 53.809 1.00 35.75 197 GLN B CA 1
ATOM 3671 C C . GLN B 1 197 ? 14.577 60.982 52.351 1.00 36.05 197 GLN B C 1
ATOM 3672 O O . GLN B 1 197 ? 15.394 61.845 52.040 1.00 36.05 197 GLN B O 1
ATOM 3678 N N . ASP B 1 198 ? 13.771 60.409 51.462 1.00 36.29 198 ASP B N 1
ATOM 3679 C CA . ASP B 1 198 ? 13.999 60.530 50.025 1.00 36.73 198 ASP B CA 1
ATOM 3680 C C . ASP B 1 198 ? 12.701 60.247 49.251 1.00 36.74 198 ASP B C 1
ATOM 3681 O O . ASP B 1 198 ? 12.450 59.124 48.808 1.00 36.67 198 ASP B O 1
ATOM 3686 N N . GLY B 1 199 ? 11.893 61.289 49.075 1.00 36.60 199 GLY B N 1
ATOM 3687 C CA . GLY B 1 199 ? 10.511 61.123 48.663 1.00 36.29 199 GLY B CA 1
ATOM 3688 C C . GLY B 1 199 ? 9.781 60.526 49.858 1.00 35.98 199 GLY B C 1
ATOM 3689 O O . GLY B 1 199 ? 9.932 61.016 50.996 1.00 36.40 199 GLY B O 1
ATOM 3690 N N . GLU B 1 200 ? 9.006 59.468 49.618 1.00 35.09 200 GLU B N 1
ATOM 3691 C CA . GLU B 1 200 ? 8.471 58.670 50.722 1.00 34.62 200 GLU B CA 1
ATOM 3692 C C . GLU B 1 200 ? 9.346 57.425 50.964 1.00 32.89 200 GLU B C 1
ATOM 3693 O O . GLU B 1 200 ? 9.026 56.617 51.831 1.00 33.16 200 GLU B O 1
ATOM 3699 N N . ALA B 1 201 ? 10.465 57.314 50.242 1.00 30.96 201 ALA B N 1
ATOM 3700 C CA . ALA B 1 201 ? 11.431 56.212 50.447 1.00 29.43 201 ALA B CA 1
ATOM 3701 C C . ALA B 1 201 ? 12.460 56.506 51.536 1.00 28.14 201 ALA B C 1
ATOM 3702 O O . ALA B 1 201 ? 12.854 57.640 51.744 1.00 27.75 201 ALA B O 1
ATOM 3704 N N . LEU B 1 202 ? 12.906 55.457 52.223 1.00 26.64 202 LEU B N 1
ATOM 3705 C CA . LEU B 1 202 ? 13.979 55.560 53.217 1.00 25.32 202 LEU B CA 1
ATOM 3706 C C . LEU B 1 202 ? 15.176 54.886 52.583 1.00 23.31 202 LEU B C 1
ATOM 3707 O O . LEU B 1 202 ? 15.040 53.788 52.057 1.00 21.95 202 LEU B O 1
ATOM 3712 N N . VAL B 1 203 ? 16.334 55.534 52.630 1.00 21.83 203 VAL B N 1
ATOM 3713 C CA . VAL B 1 203 ? 17.539 55.048 51.937 1.00 20.61 203 VAL B CA 1
ATOM 3714 C C . VAL B 1 203 ? 18.705 54.796 52.899 1.00 19.76 203 VAL B C 1
ATOM 3715 O O . VAL B 1 203 ? 19.169 55.703 53.601 1.00 19.37 203 VAL B O 1
ATOM 3719 N N . GLY B 1 204 ? 19.159 53.550 52.947 1.00 18.55 204 GLY B N 1
ATOM 3720 C CA . GLY B 1 204 ? 20.227 53.154 53.835 1.00 18.06 204 GLY B CA 1
ATOM 3721 C C . GLY B 1 204 ? 21.174 52.170 53.186 1.00 17.63 204 GLY B C 1
ATOM 3722 O O . GLY B 1 204 ? 21.423 52.246 51.975 1.00 17.05 204 GLY B O 1
ATOM 3723 N N . VAL B 1 205 ? 21.703 51.258 54.012 1.00 17.39 205 VAL B N 1
ATOM 3724 C CA . VAL B 1 205 ? 22.628 50.209 53.569 1.00 16.73 205 VAL B CA 1
ATOM 3725 C C . VAL B 1 205 ? 22.318 48.864 54.207 1.00 16.84 205 VAL B C 1
ATOM 3726 O O . VAL B 1 205 ? 21.639 48.773 55.242 1.00 15.27 205 VAL B O 1
ATOM 3730 N N . VAL B 1 206 ? 22.841 47.808 53.581 1.00 16.56 206 VAL B N 1
ATOM 3731 C CA . VAL B 1 206 ? 23.006 46.535 54.259 1.00 16.40 206 VAL B CA 1
ATOM 3732 C C . VAL B 1 206 ? 24.126 46.721 55.329 1.00 16.40 206 VAL B C 1
ATOM 3733 O O . VAL B 1 206 ? 25.302 46.956 55.036 1.00 15.58 206 VAL B O 1
ATOM 3737 N N . SER B 1 207 ? 23.727 46.646 56.584 1.00 15.94 207 SER B N 1
ATOM 3738 C CA . SER B 1 207 ? 24.646 46.759 57.692 1.00 15.98 207 SER B CA 1
ATOM 3739 C C . SER B 1 207 ? 25.393 45.442 57.986 1.00 15.33 207 SER B C 1
ATOM 3740 O O . SER B 1 207 ? 26.520 45.448 58.493 1.00 16.37 207 SER B O 1
ATOM 3743 N N . ALA B 1 208 ? 24.769 44.311 57.677 1.00 14.49 208 ALA B N 1
ATOM 3744 C CA . ALA B 1 208 ? 25.370 43.023 57.990 1.00 14.22 208 ALA B CA 1
ATOM 3745 C C . ALA B 1 208 ? 24.672 41.892 57.291 1.00 13.31 208 ALA B C 1
ATOM 3746 O O . ALA B 1 208 ? 23.480 41.972 57.006 1.00 14.80 208 ALA B O 1
ATOM 3748 N N . ILE B 1 209 ? 25.426 40.827 57.051 1.00 13.54 209 ILE B N 1
ATOM 3749 C CA . ILE B 1 209 ? 24.888 39.560 56.643 1.00 13.38 209 ILE B CA 1
ATOM 3750 C C . ILE B 1 209 ? 24.792 38.760 57.942 1.00 13.38 209 ILE B C 1
ATOM 3751 O O . ILE B 1 209 ? 25.769 38.664 58.695 1.00 13.78 209 ILE B O 1
ATOM 3756 N N . ASP B 1 210 ? 23.588 38.285 58.236 1.00 12.61 210 ASP B N 1
ATOM 3757 C CA . ASP B 1 210 ? 23.270 37.593 59.459 1.00 13.35 210 ASP B CA 1
ATOM 3758 C C . ASP B 1 210 ? 23.637 36.103 59.364 1.00 13.51 210 ASP B C 1
ATOM 3759 O O . ASP B 1 210 ? 22.876 35.294 58.883 1.00 12.82 210 ASP B O 1
ATOM 3764 N N . HIS B 1 211 ? 24.851 35.794 59.766 1.00 13.40 211 HIS B N 1
ATOM 3765 C CA . HIS B 1 211 ? 25.365 34.415 59.737 1.00 13.29 211 HIS B CA 1
ATOM 3766 C C . HIS B 1 211 ? 24.831 33.625 60.908 1.00 13.26 211 HIS B C 1
ATOM 3767 O O . HIS B 1 211 ? 24.613 34.202 61.935 1.00 14.13 211 HIS B O 1
ATOM 3774 N N . PRO B 1 212 ? 24.648 32.306 60.825 1.00 14.81 212 PRO B N 1
ATOM 3775 C CA . PRO B 1 212 ? 24.952 31.468 59.662 1.00 14.49 212 PRO B CA 1
ATOM 3776 C C . PRO B 1 212 ? 23.822 31.298 58.625 1.00 13.77 212 PRO B C 1
ATOM 3777 O O . PRO B 1 212 ? 23.923 30.412 57.802 1.00 14.83 212 PRO B O 1
ATOM 3781 N N . PHE B 1 213 ? 22.796 32.153 58.643 1.00 13.10 213 PHE B N 1
ATOM 3782 C CA . PHE B 1 213 ? 21.593 31.947 57.839 1.00 13.51 213 PHE B CA 1
ATOM 3783 C C . PHE B 1 213 ? 21.696 32.560 56.423 1.00 13.98 213 PHE B C 1
ATOM 3784 O O . PHE B 1 213 ? 21.033 32.102 55.481 1.00 15.43 213 PHE B O 1
ATOM 3792 N N . GLY B 1 214 ? 22.470 33.628 56.300 1.00 13.76 214 GLY B N 1
ATOM 3793 C CA . GLY B 1 214 ? 22.457 34.482 55.132 1.00 12.97 214 GLY B CA 1
ATOM 3794 C C . GLY B 1 214 ? 21.253 35.438 54.990 1.00 12.84 214 GLY B C 1
ATOM 3795 O O . GLY B 1 214 ? 20.834 35.775 53.863 1.00 12.36 214 GLY B O 1
ATOM 3796 N N . ASN B 1 215 ? 20.672 35.834 56.112 1.00 11.92 215 ASN B N 1
ATOM 3797 C CA . ASN B 1 215 ? 19.679 36.906 56.114 1.00 11.83 215 ASN B CA 1
ATOM 3798 C C . ASN B 1 215 ? 20.426 38.217 55.906 1.00 12.24 215 ASN B C 1
ATOM 3799 O O . ASN B 1 215 ? 21.632 38.266 56.127 1.00 13.90 215 ASN B O 1
ATOM 3804 N N . VAL B 1 216 ? 19.708 39.245 55.456 1.00 12.43 216 VAL B N 1
ATOM 3805 C CA . VAL B 1 216 ? 20.264 40.524 55.107 1.00 11.82 216 VAL B CA 1
ATOM 3806 C C . VAL B 1 216 ? 19.667 41.533 56.037 1.00 11.80 216 VAL B C 1
ATOM 3807 O O . VAL B 1 216 ? 18.465 41.753 56.074 1.00 12.20 216 VAL B O 1
ATOM 3811 N N . TRP B 1 217 ? 20.537 42.172 56.790 1.00 12.84 217 TRP B N 1
ATOM 3812 C CA . TRP B 1 217 ? 20.146 43.153 57.747 1.00 14.12 217 TRP B CA 1
ATOM 3813 C C . TRP B 1 217 ? 20.488 44.537 57.207 1.00 14.18 217 TRP B C 1
ATOM 3814 O O . TRP B 1 217 ? 21.611 44.747 56.692 1.00 16.09 217 TRP B O 1
ATOM 3825 N N . THR B 1 218 ? 19.545 45.479 57.327 1.00 13.58 218 THR B N 1
ATOM 3826 C CA . THR B 1 218 ? 19.810 46.897 56.988 1.00 13.54 218 THR B CA 1
ATOM 3827 C C . THR B 1 218 ? 19.954 47.797 58.209 1.00 13.76 218 THR B C 1
ATOM 3828 O O . THR B 1 218 ? 19.614 47.399 59.321 1.00 13.50 218 THR B O 1
ATOM 3832 N N . ASN B 1 219 ? 20.426 49.026 57.984 1.00 13.96 219 ASN B N 1
ATOM 3833 C CA . ASN B 1 219 ? 20.432 50.058 59.044 1.00 14.90 219 ASN B CA 1
ATOM 3834 C C . ASN B 1 219 ? 19.165 50.910 59.144 1.00 15.41 219 ASN B C 1
ATOM 3835 O O . ASN B 1 219 ? 19.182 51.963 59.775 1.00 16.74 219 ASN B O 1
ATOM 3840 N N . ILE B 1 220 ? 18.076 50.474 58.518 1.00 16.01 220 ILE B N 1
ATOM 3841 C CA . ILE B 1 220 ? 16.792 51.180 58.577 1.00 16.45 220 ILE B CA 1
ATOM 3842 C C . ILE B 1 220 ? 16.046 50.665 59.792 1.00 17.07 220 ILE B C 1
ATOM 3843 O O . ILE B 1 220 ? 15.650 49.505 59.827 1.00 16.14 220 ILE B O 1
ATOM 3848 N N . HIS B 1 221 ? 15.878 51.529 60.801 1.00 18.02 221 HIS B N 1
ATOM 3849 C CA . HIS B 1 221 ? 15.383 51.103 62.102 1.00 18.73 221 HIS B CA 1
ATOM 3850 C C . HIS B 1 221 ? 13.855 51.100 62.148 1.00 18.92 221 HIS B C 1
ATOM 3851 O O . HIS B 1 221 ? 13.199 51.757 61.331 1.00 18.58 221 HIS B O 1
ATOM 3858 N N . ARG B 1 222 ? 13.283 50.383 63.112 1.00 19.36 222 ARG B N 1
ATOM 3859 C CA . ARG B 1 222 ? 11.836 50.414 63.288 1.00 20.90 222 ARG B CA 1
ATOM 3860 C C . ARG B 1 222 ? 11.323 51.861 63.407 1.00 20.71 222 ARG B C 1
ATOM 3861 O O . ARG B 1 222 ? 10.262 52.165 62.896 1.00 19.32 222 ARG B O 1
ATOM 3869 N N . THR B 1 223 ? 12.104 52.746 64.035 1.00 21.70 223 THR B N 1
ATOM 3870 C CA . THR B 1 223 ? 11.692 54.155 64.190 1.00 22.23 223 THR B CA 1
ATOM 3871 C C . THR B 1 223 ? 11.659 54.960 62.885 1.00 23.21 223 THR B C 1
ATOM 3872 O O . THR B 1 223 ? 10.830 55.839 62.744 1.00 22.69 223 THR B O 1
ATOM 3876 N N . ASP B 1 224 ? 12.549 54.654 61.947 1.00 23.98 224 ASP B N 1
ATOM 3877 C CA . ASP B 1 224 ? 12.476 55.207 60.602 1.00 24.57 224 ASP B CA 1
ATOM 3878 C C . ASP B 1 224 ? 11.186 54.723 59.936 1.00 25.63 224 ASP B C 1
ATOM 3879 O O . ASP B 1 224 ? 10.393 55.525 59.447 1.00 25.01 224 ASP B O 1
ATOM 3884 N N . LEU B 1 225 ? 10.927 53.414 59.947 1.00 26.83 225 LEU B N 1
ATOM 3885 C CA . LEU B 1 225 ? 9.616 52.918 59.479 1.00 27.91 225 LEU B CA 1
ATOM 3886 C C . LEU B 1 225 ? 8.445 53.597 60.229 1.00 29.46 225 LEU B C 1
ATOM 3887 O O . LEU B 1 225 ? 7.400 53.876 59.647 1.00 29.63 225 LEU B O 1
ATOM 3892 N N . GLU B 1 226 ? 8.627 53.822 61.521 1.00 31.25 226 GLU B N 1
ATOM 3893 C CA . GLU B 1 226 ? 7.614 54.436 62.371 1.00 33.22 226 GLU B CA 1
ATOM 3894 C C . GLU B 1 226 ? 7.719 55.935 62.203 1.00 33.84 226 GLU B C 1
ATOM 3895 O O . GLU B 1 226 ? 7.909 56.660 63.181 1.00 35.60 226 GLU B O 1
ATOM 3901 N N . LYS B 1 227 ? 7.722 56.378 60.958 1.00 33.86 227 LYS B N 1
ATOM 3902 C CA . LYS B 1 227 ? 7.186 57.676 60.591 1.00 33.84 227 LYS B CA 1
ATOM 3903 C C . LYS B 1 227 ? 7.430 57.985 59.119 1.00 32.59 227 LYS B C 1
ATOM 3904 O O . LYS B 1 227 ? 7.540 59.137 58.678 1.00 33.33 227 LYS B O 1
ATOM 3910 N N . ALA B 1 228 ? 7.494 56.901 58.368 1.00 30.19 228 ALA B N 1
ATOM 3911 C CA . ALA B 1 228 ? 6.866 56.837 57.083 1.00 28.53 228 ALA B CA 1
ATOM 3912 C C . ALA B 1 228 ? 5.476 56.238 57.298 1.00 26.34 228 ALA B C 1
ATOM 3913 O O . ALA B 1 228 ? 4.722 56.162 56.365 1.00 25.67 228 ALA B O 1
ATOM 3915 N N . GLY B 1 229 ? 5.170 55.771 58.513 1.00 24.76 229 GLY B N 1
ATOM 3916 C CA . GLY B 1 229 ? 3.872 55.173 58.845 1.00 23.85 229 GLY B CA 1
ATOM 3917 C C . GLY B 1 229 ? 3.727 53.702 58.434 1.00 23.06 229 GLY B C 1
ATOM 3918 O O . GLY B 1 229 ? 2.632 53.235 58.104 1.00 22.91 229 GLY B O 1
ATOM 3919 N N . ILE B 1 230 ? 4.836 52.974 58.471 1.00 21.91 230 ILE B N 1
ATOM 3920 C CA . ILE B 1 230 ? 4.913 51.631 57.914 1.00 21.50 230 ILE B CA 1
ATOM 3921 C C . ILE B 1 230 ? 4.891 50.635 59.044 1.00 21.31 230 ILE B C 1
ATOM 3922 O O . ILE B 1 230 ? 5.812 50.602 59.869 1.00 21.21 230 ILE B O 1
ATOM 3927 N N . GLY B 1 231 ? 3.843 49.836 59.109 1.00 21.21 231 GLY B N 1
ATOM 3928 C CA . GLY B 1 231 ? 3.767 48.758 60.081 1.00 21.71 231 GLY B CA 1
ATOM 3929 C C . GLY B 1 231 ? 3.642 47.416 59.378 1.00 21.43 231 GLY B C 1
ATOM 3930 O O . GLY B 1 231 ? 3.602 47.338 58.125 1.00 22.15 231 GLY B O 1
ATOM 3931 N N . TYR B 1 232 ? 3.580 46.365 60.193 1.00 20.94 232 TYR B N 1
ATOM 3932 C CA . TYR B 1 232 ? 3.283 45.007 59.741 1.00 20.26 232 TYR B CA 1
ATOM 3933 C C . TYR B 1 232 ? 2.058 45.024 58.824 1.00 20.43 232 TYR B C 1
ATOM 3934 O O . TYR B 1 232 ? 1.102 45.799 59.051 1.00 20.29 232 TYR B O 1
ATOM 3943 N N . GLY B 1 233 ? 2.127 44.268 57.728 1.00 19.74 233 GLY B N 1
ATOM 3944 C CA . GLY B 1 233 ? 1.063 44.188 56.751 1.00 19.69 233 GLY B CA 1
ATOM 3945 C C . GLY B 1 233 ? 1.259 45.112 55.554 1.00 19.65 233 GLY B C 1
ATOM 3946 O O . GLY B 1 233 ? 0.658 44.886 54.503 1.00 19.64 233 GLY B O 1
ATOM 3947 N N . ALA B 1 234 ? 2.085 46.155 55.699 1.00 18.99 234 ALA B N 1
ATOM 3948 C CA . ALA B 1 234 ? 2.321 47.079 54.596 1.00 18.33 234 ALA B CA 1
ATOM 3949 C C . ALA B 1 234 ? 2.994 46.369 53.432 1.00 18.44 234 ALA B C 1
ATOM 3950 O O . ALA B 1 234 ? 3.992 45.642 53.632 1.00 17.06 234 ALA B O 1
ATOM 3952 N N . ARG B 1 235 ? 2.480 46.568 52.226 1.00 17.97 235 ARG B N 1
ATOM 3953 C CA . ARG B 1 235 ? 3.137 45.998 51.031 1.00 18.89 235 ARG B CA 1
ATOM 3954 C C . ARG B 1 235 ? 4.366 46.865 50.643 1.00 17.55 235 ARG B C 1
ATOM 3955 O O . ARG B 1 235 ? 4.221 48.042 50.400 1.00 17.85 235 ARG B O 1
ATOM 3963 N N . LEU B 1 236 ? 5.587 46.299 50.665 1.00 17.25 236 LEU B N 1
ATOM 3964 C CA . LEU B 1 236 ? 6.829 47.089 50.533 1.00 15.96 236 LEU B CA 1
ATOM 3965 C C . LEU B 1 236 ? 7.621 46.681 49.304 1.00 15.76 236 LEU B C 1
ATOM 3966 O O . LEU B 1 236 ? 7.503 45.557 48.822 1.00 14.96 236 LEU B O 1
ATOM 3971 N N . ARG B 1 237 ? 8.428 47.612 48.809 1.00 15.29 237 ARG B N 1
ATOM 3972 C CA . ARG B 1 237 ? 9.450 47.312 47.830 1.00 15.94 237 ARG B CA 1
ATOM 3973 C C . ARG B 1 237 ? 10.789 47.672 48.483 1.00 16.00 237 ARG B C 1
ATOM 3974 O O . ARG B 1 237 ? 10.986 48.805 48.941 1.00 15.92 237 ARG B O 1
ATOM 3982 N N . LEU B 1 238 ? 11.659 46.667 48.631 1.00 15.48 238 LEU B N 1
ATOM 3983 C CA . LEU B 1 238 ? 12.971 46.848 49.272 1.00 15.52 238 LEU B CA 1
ATOM 3984 C C . LEU B 1 238 ? 13.993 46.561 48.209 1.00 14.82 238 LEU B C 1
ATOM 3985 O O . LEU B 1 238 ? 14.157 45.408 47.828 1.00 15.54 238 LEU B O 1
ATOM 3990 N N . THR B 1 239 ? 14.657 47.592 47.711 1.00 13.41 239 THR B N 1
ATOM 3991 C CA . THR B 1 239 ? 15.599 47.436 46.608 1.00 13.93 239 THR B CA 1
ATOM 3992 C C . THR B 1 239 ? 16.998 47.309 47.145 1.00 13.93 239 THR B C 1
ATOM 3993 O O . THR B 1 239 ? 17.421 48.182 47.884 1.00 14.16 239 THR B O 1
ATOM 3997 N N . LEU B 1 240 ? 17.707 46.227 46.821 1.00 15.07 240 LEU B N 1
ATOM 3998 C CA . LEU B 1 240 ? 19.113 46.060 47.265 1.00 15.70 240 LEU B CA 1
ATOM 3999 C C . LEU B 1 240 ? 20.046 46.252 46.071 1.00 16.78 240 LEU B C 1
ATOM 4000 O O . LEU B 1 240 ? 19.699 45.865 44.940 1.00 15.58 240 LEU B O 1
ATOM 4005 N N . ASP B 1 241 ? 21.200 46.880 46.318 1.00 18.21 241 ASP B N 1
ATOM 4006 C CA . ASP B 1 241 ? 22.288 47.010 45.334 1.00 19.70 241 ASP B CA 1
ATOM 4007 C C . ASP B 1 241 ? 21.871 47.781 44.095 1.00 19.89 241 ASP B C 1
ATOM 4008 O O . ASP B 1 241 ? 22.380 47.569 42.985 1.00 20.55 241 ASP B O 1
ATOM 4013 N N . GLY B 1 242 ? 20.924 48.696 44.283 1.00 19.73 242 GLY B N 1
ATOM 4014 C CA . GLY B 1 242 ? 20.373 49.490 43.202 1.00 19.14 242 GLY B CA 1
ATOM 4015 C C . GLY B 1 242 ? 19.502 48.753 42.193 1.00 18.43 242 GLY B C 1
ATOM 4016 O O . GLY B 1 242 ? 18.704 49.394 41.505 1.00 19.20 242 GLY B O 1
ATOM 4017 N N . VAL B 1 243 ? 19.615 47.423 42.101 1.00 17.54 243 VAL B N 1
ATOM 4018 C CA . VAL B 1 243 ? 19.039 46.684 40.979 1.00 16.45 243 VAL B CA 1
ATOM 4019 C C . VAL B 1 243 ? 18.147 45.488 41.309 1.00 15.35 243 VAL B C 1
ATOM 4020 O O . VAL B 1 243 ? 17.596 44.902 40.421 1.00 14.69 243 VAL B O 1
ATOM 4024 N N . LEU B 1 244 ? 17.952 45.184 42.587 1.00 14.51 244 LEU B N 1
ATOM 4025 C CA . LEU B 1 244 ? 17.133 44.060 43.031 1.00 13.95 244 LEU B CA 1
ATOM 4026 C C . LEU B 1 244 ? 15.853 44.518 43.772 1.00 14.02 244 LEU B C 1
ATOM 4027 O O . LEU B 1 244 ? 15.857 44.591 45.021 1.00 14.93 244 LEU B O 1
ATOM 4032 N N . PRO B 1 245 ? 14.786 44.872 43.062 1.00 13.97 245 PRO B N 1
ATOM 4033 C CA . PRO B 1 245 ? 13.527 45.277 43.734 1.00 13.85 245 PRO B CA 1
ATOM 4034 C C . PRO B 1 245 ? 12.680 44.142 44.296 1.00 13.48 245 PRO B C 1
ATOM 4035 O O . PRO B 1 245 ? 11.712 43.677 43.690 1.00 13.87 245 PRO B O 1
ATOM 4039 N N . PHE B 1 246 ? 13.019 43.735 45.506 1.00 12.93 246 PHE B N 1
ATOM 4040 C CA . PHE B 1 246 ? 12.240 42.736 46.218 1.00 13.33 246 PHE B CA 1
ATOM 4041 C C . PHE B 1 246 ? 10.883 43.293 46.639 1.00 13.73 246 PHE B C 1
ATOM 4042 O O . PHE B 1 246 ? 10.744 44.491 46.951 1.00 15.17 246 PHE B O 1
ATOM 4050 N N . GLU B 1 247 ? 9.875 42.439 46.648 1.00 14.52 247 GLU B N 1
ATOM 4051 C CA . GLU B 1 247 ? 8.525 42.881 47.044 1.00 16.46 247 GLU B CA 1
ATOM 4052 C C . GLU B 1 247 ? 7.873 41.823 47.923 1.00 17.08 247 GLU B C 1
ATOM 4053 O O . GLU B 1 247 ? 7.802 40.638 47.547 1.00 17.26 247 GLU B O 1
ATOM 4059 N N . ALA B 1 248 ? 7.480 42.260 49.119 1.00 15.93 248 ALA B N 1
ATOM 4060 C CA . ALA B 1 248 ? 6.764 41.460 50.090 1.00 15.89 248 ALA B CA 1
ATOM 4061 C C . ALA B 1 248 ? 6.055 42.429 51.079 1.00 15.09 248 ALA B C 1
ATOM 4062 O O . ALA B 1 248 ? 6.448 43.606 51.220 1.00 14.79 248 ALA B O 1
ATOM 4064 N N . PRO B 1 249 ? 5.043 41.946 51.787 1.00 14.77 249 PRO B N 1
ATOM 4065 C CA . PRO B 1 249 ? 4.500 42.718 52.911 1.00 14.97 249 PRO B CA 1
ATOM 4066 C C . PRO B 1 249 ? 5.478 42.654 54.087 1.00 15.16 249 PRO B C 1
ATOM 4067 O O . PRO B 1 249 ? 6.236 41.706 54.149 1.00 15.59 249 PRO B O 1
ATOM 4071 N N . LEU B 1 250 ? 5.497 43.632 54.979 1.00 14.94 250 LEU B N 1
ATOM 4072 C CA . LEU B 1 250 ? 6.305 43.532 56.188 1.00 15.59 250 LEU B CA 1
ATOM 4073 C C . LEU B 1 250 ? 5.598 42.555 57.140 1.00 15.12 250 LEU B C 1
ATOM 4074 O O . LEU B 1 250 ? 4.422 42.768 57.504 1.00 14.73 250 LEU B O 1
ATOM 4079 N N . THR B 1 251 ? 6.292 41.482 57.518 1.00 13.69 251 THR B N 1
ATOM 4080 C CA . THR B 1 251 ? 5.716 40.458 58.367 1.00 14.65 251 THR B CA 1
ATOM 4081 C C . THR B 1 251 ? 6.567 40.222 59.586 1.00 14.70 251 THR B C 1
ATOM 4082 O O . THR B 1 251 ? 7.755 40.544 59.566 1.00 15.78 251 THR B O 1
ATOM 4086 N N . PRO B 1 252 ? 5.982 39.692 60.654 1.00 15.00 252 PRO B N 1
ATOM 4087 C CA . PRO B 1 252 ? 6.762 39.424 61.865 1.00 15.52 252 PRO B CA 1
ATOM 4088 C C . PRO B 1 252 ? 7.927 38.462 61.688 1.00 15.19 252 PRO B C 1
ATOM 4089 O O . PRO B 1 252 ? 8.978 38.615 62.326 1.00 15.64 252 PRO B O 1
ATOM 4093 N N . THR B 1 253 ? 7.733 37.450 60.870 1.00 14.63 253 THR B N 1
ATOM 4094 C CA . THR B 1 253 ? 8.735 36.399 60.795 1.00 14.35 253 THR B CA 1
ATOM 4095 C C . THR B 1 253 ? 8.878 35.776 59.433 1.00 13.91 253 THR B C 1
ATOM 4096 O O . THR B 1 253 ? 8.138 36.120 58.487 1.00 13.82 253 THR B O 1
ATOM 4100 N N . PHE B 1 254 ? 9.858 34.865 59.334 1.00 12.58 254 PHE B N 1
ATOM 4101 C CA . PHE B 1 254 ? 10.209 34.217 58.074 1.00 12.92 254 PHE B CA 1
ATOM 4102 C C . PHE B 1 254 ? 9.079 33.366 57.466 1.00 13.24 254 PHE B C 1
ATOM 4103 O O . PHE B 1 254 ? 8.833 33.386 56.250 1.00 13.38 254 PHE B O 1
ATOM 4111 N N . ALA B 1 255 ? 8.431 32.572 58.296 1.00 14.46 255 ALA B N 1
ATOM 4112 C CA . ALA B 1 255 ? 7.458 31.570 57.794 1.00 14.81 255 ALA B CA 1
ATOM 4113 C C . ALA B 1 255 ? 6.184 32.257 57.236 1.00 14.97 255 ALA B C 1
ATOM 4114 O O . ALA B 1 255 ? 5.377 31.617 56.513 1.00 13.91 255 ALA B O 1
ATOM 4116 N N . ASP B 1 256 ? 6.028 33.538 57.534 1.00 15.12 256 ASP B N 1
ATOM 4117 C CA . ASP B 1 256 ? 4.910 34.301 56.993 1.00 15.78 256 ASP B CA 1
ATOM 4118 C C . ASP B 1 256 ? 4.983 34.432 55.468 1.00 15.58 256 ASP B C 1
ATOM 4119 O O . ASP B 1 256 ? 3.970 34.701 54.811 1.00 15.63 256 ASP B O 1
ATOM 4124 N N . ALA B 1 257 ? 6.177 34.258 54.911 1.00 14.58 257 ALA B N 1
ATOM 4125 C CA . ALA B 1 257 ? 6.349 34.319 53.444 1.00 15.46 257 ALA B CA 1
ATOM 4126 C C . ALA B 1 257 ? 5.689 33.141 52.723 1.00 15.20 257 ALA B C 1
ATOM 4127 O O . ALA B 1 257 ? 5.549 33.148 51.493 1.00 15.32 257 ALA B O 1
ATOM 4129 N N . GLY B 1 258 ? 5.379 32.090 53.480 1.00 16.28 258 GLY B N 1
ATOM 4130 C CA . GLY B 1 258 ? 4.678 30.930 52.951 1.00 16.04 258 GLY B CA 1
ATOM 4131 C C . GLY B 1 258 ? 5.607 29.778 52.624 1.00 16.44 258 GLY B C 1
ATOM 4132 O O . GLY B 1 258 ? 6.217 29.221 53.520 1.00 15.38 258 GLY B O 1
ATOM 4133 N N . GLU B 1 259 ? 5.694 29.397 51.342 1.00 17.16 259 GLU B N 1
ATOM 4134 C CA . GLU B 1 259 ? 6.466 28.231 50.931 1.00 17.37 259 GLU B CA 1
ATOM 4135 C C . GLU B 1 259 ? 7.942 28.445 51.330 1.00 16.97 259 GLU B C 1
ATOM 4136 O O . GLU B 1 259 ? 8.408 29.563 51.320 1.00 15.19 259 GLU B O 1
ATOM 4142 N N . ILE B 1 260 ? 8.663 27.374 51.678 1.00 16.93 260 ILE B N 1
ATOM 4143 C CA . ILE B 1 260 ? 10.110 27.473 51.900 1.00 17.16 260 ILE B CA 1
ATOM 4144 C C . ILE B 1 260 ? 10.771 28.111 50.664 1.00 16.28 260 ILE B C 1
ATOM 4145 O O . ILE B 1 260 ? 10.471 27.708 49.519 1.00 15.52 260 ILE B O 1
ATOM 4150 N N . GLY B 1 261 ? 11.645 29.099 50.895 1.00 14.75 261 GLY B N 1
ATOM 4151 C CA . GLY B 1 261 ? 12.373 29.796 49.839 1.00 14.51 261 GLY B CA 1
ATOM 4152 C C . GLY B 1 261 ? 11.810 31.162 49.473 1.00 13.83 261 GLY B C 1
ATOM 4153 O O . GLY B 1 261 ? 12.501 31.978 48.856 1.00 13.35 261 GLY B O 1
ATOM 4154 N N . ASN B 1 262 ? 10.582 31.433 49.886 1.00 12.60 262 ASN B N 1
ATOM 4155 C CA . ASN B 1 262 ? 9.918 32.693 49.536 1.00 12.56 262 ASN B CA 1
ATOM 4156 C C . ASN B 1 262 ? 10.532 33.832 50.324 1.00 12.61 262 ASN B C 1
ATOM 4157 O O . ASN B 1 262 ? 11.047 33.637 51.450 1.00 12.80 262 ASN B O 1
ATOM 4162 N N . ILE B 1 263 ? 10.533 35.008 49.721 1.00 12.02 263 ILE B N 1
ATOM 4163 C CA . ILE B 1 263 ? 11.073 36.207 50.342 1.00 12.07 263 ILE B CA 1
ATOM 4164 C C . ILE B 1 263 ? 10.199 36.716 51.471 1.00 12.45 263 ILE B C 1
ATOM 4165 O O . ILE B 1 263 ? 8.957 36.841 51.342 1.00 12.29 263 ILE B O 1
ATOM 4170 N N . ALA B 1 264 ? 10.865 37.023 52.576 1.00 12.81 264 ALA B N 1
ATOM 4171 C CA . ALA B 1 264 ? 10.253 37.677 53.738 1.00 12.23 264 ALA B CA 1
ATOM 4172 C C . ALA B 1 264 ? 10.997 38.989 54.034 1.00 12.43 264 ALA B C 1
ATOM 4173 O O . ALA B 1 264 ? 12.240 39.039 54.051 1.00 13.10 264 ALA B O 1
ATOM 4175 N N . ILE B 1 265 ? 10.229 40.036 54.221 1.00 12.32 265 ILE B N 1
ATOM 4176 C CA . ILE B 1 265 ? 10.683 41.341 54.753 1.00 13.00 265 ILE B CA 1
ATOM 4177 C C . ILE B 1 265 ? 10.138 41.508 56.169 1.00 13.00 265 ILE B C 1
ATOM 4178 O O . ILE B 1 265 ? 8.939 41.390 56.410 1.00 11.62 265 ILE B O 1
ATOM 4183 N N . TYR B 1 266 ? 11.023 41.738 57.127 1.00 13.90 266 TYR B N 1
ATOM 4184 C CA . TYR B 1 266 ? 10.654 41.709 58.544 1.00 13.64 266 TYR B CA 1
ATOM 4185 C C . TYR B 1 266 ? 11.516 42.655 59.392 1.00 14.03 266 TYR B C 1
ATOM 4186 O O . TYR B 1 266 ? 12.441 43.286 58.907 1.00 14.19 266 TYR B O 1
ATOM 4195 N N . LEU B 1 267 ? 11.193 42.769 60.669 1.00 13.89 267 LEU B N 1
ATOM 4196 C CA . LEU B 1 267 ? 12.035 43.482 61.622 1.00 14.23 267 LEU B CA 1
ATOM 4197 C C . LEU B 1 267 ? 12.825 42.448 62.419 1.00 13.38 267 LEU B C 1
ATOM 4198 O O . LEU B 1 267 ? 12.250 41.560 63.030 1.00 13.77 267 LEU B O 1
ATOM 4203 N N . ASN B 1 268 ? 14.143 42.545 62.379 1.00 14.21 268 ASN B N 1
ATOM 4204 C CA . ASN B 1 268 ? 14.978 41.556 63.014 1.00 14.04 268 ASN B CA 1
ATOM 4205 C C . ASN B 1 268 ? 14.930 41.763 64.542 1.00 14.17 268 ASN B C 1
ATOM 4206 O O . ASN B 1 268 ? 14.360 42.750 65.003 1.00 12.98 268 ASN B O 1
ATOM 4211 N N . SER B 1 269 ? 15.575 40.856 65.276 1.00 14.39 269 SER B N 1
ATOM 4212 C CA . SER B 1 269 ? 15.549 40.880 66.751 1.00 14.30 269 SER B CA 1
ATOM 4213 C C . SER B 1 269 ? 16.301 42.076 67.360 1.00 14.09 269 SER B C 1
ATOM 4214 O O . SER B 1 269 ? 16.220 42.309 68.559 1.00 14.49 269 SER B O 1
ATOM 4217 N N . ARG B 1 270 ? 17.053 42.803 66.551 1.00 13.38 270 ARG B N 1
ATOM 4218 C CA . ARG B 1 270 ? 17.712 44.044 66.983 1.00 13.81 270 ARG B CA 1
ATOM 4219 C C . ARG B 1 270 ? 16.924 45.309 66.705 1.00 13.87 270 ARG B C 1
ATOM 4220 O O . ARG B 1 270 ? 17.382 46.396 67.043 1.00 14.45 270 ARG B O 1
ATOM 4228 N N . GLY B 1 271 ? 15.786 45.157 66.060 1.00 14.28 271 GLY B N 1
ATOM 4229 C CA . GLY B 1 271 ? 14.900 46.264 65.730 1.00 14.38 271 GLY B CA 1
ATOM 4230 C C . GLY B 1 271 ? 15.048 46.841 64.319 1.00 14.36 271 GLY B C 1
ATOM 4231 O O . GLY B 1 271 ? 14.506 47.902 64.057 1.00 14.39 271 GLY B O 1
ATOM 4232 N N . TYR B 1 272 ? 15.773 46.163 63.413 1.00 13.92 272 TYR B N 1
ATOM 4233 C CA . TYR B 1 272 ? 16.039 46.735 62.094 1.00 14.08 272 TYR B CA 1
ATOM 4234 C C . TYR B 1 272 ? 15.365 45.999 60.929 1.00 13.66 272 TYR B C 1
ATOM 4235 O O . TYR B 1 272 ? 15.226 44.785 60.905 1.00 14.53 272 TYR B O 1
ATOM 4244 N N . LEU B 1 273 ? 15.021 46.750 59.916 1.00 13.71 273 LEU B N 1
ATOM 4245 C CA . LEU B 1 273 ? 14.425 46.187 58.724 1.00 12.79 273 LEU B CA 1
ATOM 4246 C C . LEU B 1 273 ? 15.396 45.196 58.065 1.00 12.59 273 LEU B C 1
ATOM 4247 O O . LEU B 1 273 ? 16.553 45.510 57.824 1.00 11.91 273 LEU B O 1
ATOM 4252 N N . SER B 1 274 ? 14.861 44.044 57.729 1.00 12.07 274 SER B N 1
ATOM 4253 C CA . SER B 1 274 ? 15.644 42.930 57.215 1.00 12.52 274 SER B CA 1
ATOM 4254 C C . SER B 1 274 ? 14.910 42.176 56.111 1.00 12.23 274 SER B C 1
ATOM 4255 O O . SER B 1 274 ? 13.670 42.237 55.976 1.00 11.83 274 SER B O 1
ATOM 4258 N N . ILE B 1 275 ? 15.678 41.455 55.318 1.00 12.55 275 ILE B N 1
ATOM 4259 C CA . ILE B 1 275 ? 15.112 40.608 54.274 1.00 12.51 275 ILE B CA 1
ATOM 4260 C C . ILE B 1 275 ? 15.830 39.279 54.263 1.00 12.18 275 ILE B C 1
ATOM 4261 O O . ILE B 1 275 ? 17.001 39.229 54.499 1.00 13.28 275 ILE B O 1
ATOM 4266 N N . ALA B 1 276 ? 15.077 38.228 53.969 1.00 11.97 276 ALA B N 1
ATOM 4267 C CA . ALA B 1 276 ? 15.492 36.851 54.086 1.00 12.91 276 ALA B CA 1
ATOM 4268 C C . ALA B 1 276 ? 14.651 36.009 53.161 1.00 12.91 276 ALA B C 1
ATOM 4269 O O . ALA B 1 276 ? 13.659 36.494 52.610 1.00 13.34 276 ALA B O 1
ATOM 4271 N N . ARG B 1 277 ? 15.037 34.753 53.003 1.00 12.89 277 ARG B N 1
ATOM 4272 C CA . ARG B 1 277 ? 14.134 33.710 52.535 1.00 13.93 277 ARG B CA 1
ATOM 4273 C C . ARG B 1 277 ? 13.671 32.789 53.656 1.00 13.41 277 ARG B C 1
ATOM 4274 O O . ARG B 1 277 ? 14.356 32.630 54.689 1.00 13.82 277 ARG B O 1
ATOM 4282 N N . ASN B 1 278 ? 12.470 32.227 53.496 1.00 13.21 278 ASN B N 1
ATOM 4283 C CA . ASN B 1 278 ? 11.907 31.353 54.525 1.00 13.62 278 ASN B CA 1
ATOM 4284 C C . ASN B 1 278 ? 12.637 30.019 54.523 1.00 13.27 278 ASN B C 1
ATOM 4285 O O . ASN B 1 278 ? 12.486 29.252 53.587 1.00 13.39 278 ASN B O 1
ATOM 4290 N N . ALA B 1 279 ? 13.434 29.777 55.560 1.00 13.49 279 ALA B N 1
ATOM 4291 C CA . ALA B 1 279 ? 14.229 28.571 55.748 1.00 13.12 279 ALA B CA 1
ATOM 4292 C C . ALA B 1 279 ? 15.084 28.252 54.504 1.00 13.55 279 ALA B C 1
ATOM 4293 O O . ALA B 1 279 ? 15.264 27.126 54.088 1.00 12.74 279 ALA B O 1
ATOM 4295 N N . ALA B 1 280 ? 15.641 29.299 53.930 1.00 14.84 280 ALA B N 1
ATOM 4296 C CA . ALA B 1 280 ? 16.699 29.180 52.950 1.00 14.88 280 ALA B CA 1
ATOM 4297 C C . ALA B 1 280 ? 17.549 30.427 53.036 1.00 14.70 280 ALA B C 1
ATOM 4298 O O . ALA B 1 280 ? 17.136 31.425 53.608 1.00 13.39 280 ALA B O 1
ATOM 4300 N N . SER B 1 281 ? 18.754 30.357 52.476 1.00 15.04 281 SER B N 1
ATOM 4301 C CA . SER B 1 281 ? 19.665 31.470 52.512 1.00 14.02 281 SER B CA 1
ATOM 4302 C C . SER B 1 281 ? 19.428 32.421 51.352 1.00 14.09 281 SER B C 1
ATOM 4303 O O . SER B 1 281 ? 19.396 31.993 50.179 1.00 13.40 281 SER B O 1
ATOM 4306 N N . LEU B 1 282 ? 19.257 33.704 51.681 1.00 13.73 282 LEU B N 1
ATOM 4307 C CA . LEU B 1 282 ? 19.210 34.776 50.673 1.00 12.87 282 LEU B CA 1
ATOM 4308 C C . LEU B 1 282 ? 20.610 35.208 50.209 1.00 12.72 282 LEU B C 1
ATOM 4309 O O . LEU B 1 282 ? 20.893 35.228 49.013 1.00 13.94 282 LEU B O 1
ATOM 4314 N N . ALA B 1 283 ? 21.482 35.539 51.143 1.00 12.26 283 ALA B N 1
ATOM 4315 C CA . ALA B 1 283 ? 22.760 36.230 50.845 1.00 12.57 283 ALA B CA 1
ATOM 4316 C C . ALA B 1 283 ? 23.776 35.306 50.204 1.00 13.46 283 ALA B C 1
ATOM 4317 O O . ALA B 1 283 ? 24.573 35.714 49.355 1.00 14.67 283 ALA B O 1
ATOM 4319 N N . TYR B 1 284 ? 23.780 34.043 50.608 1.00 13.74 284 TYR B N 1
ATOM 4320 C CA . TYR B 1 284 ? 24.866 33.186 50.232 1.00 13.78 284 TYR B CA 1
ATOM 4321 C C . TYR B 1 284 ? 24.870 32.787 48.754 1.00 13.64 284 TYR B C 1
ATOM 4322 O O . TYR B 1 284 ? 25.932 32.872 48.102 1.00 14.45 284 TYR B O 1
ATOM 4331 N N . PRO B 1 285 ? 23.782 32.262 48.219 1.00 13.06 285 PRO B N 1
ATOM 4332 C CA . PRO B 1 285 ? 23.842 31.834 46.817 1.00 13.75 285 PRO B CA 1
ATOM 4333 C C . PRO B 1 285 ? 24.201 32.960 45.886 1.00 13.10 285 PRO B C 1
ATOM 4334 O O . PRO B 1 285 ? 24.825 32.686 44.874 1.00 13.26 285 PRO B O 1
ATOM 4338 N N . TYR B 1 286 ? 23.755 34.189 46.192 1.00 13.53 286 TYR B N 1
ATOM 4339 C CA . TYR B 1 286 ? 23.901 35.335 45.288 1.00 14.12 286 TYR B CA 1
ATOM 4340 C C . TYR B 1 286 ? 25.024 36.293 45.698 1.00 14.97 286 TYR B C 1
ATOM 4341 O O . TYR B 1 286 ? 25.194 37.331 45.065 1.00 14.39 286 TYR B O 1
ATOM 4350 N N . HIS B 1 287 ? 25.779 35.897 46.728 1.00 16.00 287 HIS B N 1
ATOM 4351 C CA . HIS B 1 287 ? 26.894 36.676 47.267 1.00 17.08 287 HIS B CA 1
ATOM 4352 C C . HIS B 1 287 ? 26.544 38.120 47.619 1.00 17.28 287 HIS B C 1
ATOM 4353 O O . HIS B 1 287 ? 27.311 39.008 47.330 1.00 17.39 287 HIS B O 1
ATOM 4360 N N . LEU B 1 288 ? 25.366 38.353 48.216 1.00 17.85 288 LEU B N 1
ATOM 4361 C CA . LEU B 1 288 ? 25.023 39.683 48.744 1.00 17.38 288 LEU B CA 1
ATOM 4362 C C . LEU B 1 288 ? 25.908 39.994 49.954 1.00 18.16 288 LEU B C 1
ATOM 4363 O O . LEU B 1 288 ? 26.334 39.093 50.676 1.00 17.70 288 LEU B O 1
ATOM 4368 N N . LYS B 1 289 ? 26.185 41.278 50.158 1.00 19.04 289 LYS B N 1
ATOM 4369 C CA . LYS B 1 289 ? 27.241 41.734 51.049 1.00 20.14 289 LYS B CA 1
ATOM 4370 C C . LYS B 1 289 ? 26.866 43.038 51.756 1.00 20.15 289 LYS B C 1
ATOM 4371 O O . LYS B 1 289 ? 26.126 43.893 51.225 1.00 19.10 289 LYS B O 1
ATOM 4377 N N . GLU B 1 290 ? 27.369 43.136 52.985 1.00 20.28 290 GLU B N 1
ATOM 4378 C CA . GLU B 1 290 ? 27.439 44.346 53.753 1.00 20.38 290 GLU B CA 1
ATOM 4379 C C . GLU B 1 290 ? 27.968 45.490 52.890 1.00 20.55 290 GLU B C 1
ATOM 4380 O O . GLU B 1 290 ? 28.978 45.340 52.174 1.00 19.85 290 GLU B O 1
ATOM 4386 N N . GLY B 1 291 ? 27.274 46.624 52.951 1.00 20.12 291 GLY B N 1
ATOM 4387 C CA . GLY B 1 291 ? 27.703 47.813 52.242 1.00 21.22 291 GLY B CA 1
ATOM 4388 C C . GLY B 1 291 ? 26.889 48.121 51.001 1.00 21.35 291 GLY B C 1
ATOM 4389 O O . GLY B 1 291 ? 26.879 49.264 50.517 1.00 23.32 291 GLY B O 1
ATOM 4390 N N . MET B 1 292 ? 26.182 47.132 50.481 1.00 20.70 292 MET B N 1
ATOM 4391 C CA . MET B 1 292 ? 25.250 47.381 49.390 1.00 20.74 292 MET B CA 1
ATOM 4392 C C . MET B 1 292 ? 24.114 48.301 49.842 1.00 20.04 292 MET B C 1
ATOM 4393 O O . MET B 1 292 ? 23.730 48.340 51.003 1.00 20.28 292 MET B O 1
ATOM 4398 N N . SER B 1 293 ? 23.576 49.049 48.907 1.00 19.18 293 SER B N 1
ATOM 4399 C CA . SER B 1 293 ? 22.490 49.960 49.179 1.00 18.62 293 SER B CA 1
ATOM 4400 C C . SER B 1 293 ? 21.187 49.218 49.487 1.00 18.18 293 SER B C 1
ATOM 4401 O O . SER B 1 293 ? 20.964 48.094 49.011 1.00 17.01 293 SER B O 1
ATOM 4404 N N . ALA B 1 294 ? 20.336 49.889 50.259 1.00 17.23 294 ALA B N 1
ATOM 4405 C CA . ALA B 1 294 ? 19.030 49.405 50.648 1.00 17.68 294 ALA B CA 1
ATOM 4406 C C . ALA B 1 294 ? 18.031 50.568 50.737 1.00 18.04 294 ALA B C 1
ATOM 4407 O O . ALA B 1 294 ? 18.171 51.465 51.568 1.00 17.62 294 ALA B O 1
ATOM 4409 N N . ARG B 1 295 ? 17.020 50.531 49.867 1.00 18.18 295 ARG B N 1
ATOM 4410 C CA . ARG B 1 295 ? 15.956 51.499 49.812 1.00 18.25 295 ARG B CA 1
ATOM 4411 C C . ARG B 1 295 ? 14.650 50.769 50.090 1.00 18.58 295 ARG B C 1
ATOM 4412 O O . ARG B 1 295 ? 14.390 49.708 49.538 1.00 17.85 295 ARG B O 1
ATOM 4420 N N . VAL B 1 296 ? 13.822 51.332 50.954 1.00 18.19 296 VAL B N 1
ATOM 4421 C CA . VAL B 1 296 ? 12.514 50.759 51.209 1.00 18.36 296 VAL B CA 1
ATOM 4422 C C . VAL B 1 296 ? 11.429 51.828 50.944 1.00 19.23 296 VAL B C 1
ATOM 4423 O O . VAL B 1 296 ? 11.663 52.998 51.192 1.00 17.88 296 VAL B O 1
ATOM 4427 N N . GLU B 1 297 ? 10.273 51.393 50.440 1.00 20.95 297 GLU B N 1
ATOM 4428 C CA . GLU B 1 297 ? 9.116 52.255 50.178 1.00 23.01 297 GLU B CA 1
ATOM 4429 C C . GLU B 1 297 ? 7.823 51.440 49.999 1.00 25.01 297 GLU B C 1
ATOM 4430 O O . GLU B 1 297 ? 7.869 50.234 49.821 1.00 23.30 297 GLU B O 1
ATOM 4436 N N . ALA B 1 298 ? 6.664 52.103 50.089 1.00 28.58 298 ALA B N 1
ATOM 4437 C CA . ALA B 1 298 ? 5.361 51.457 49.779 1.00 30.82 298 ALA B CA 1
ATOM 4438 C C . ALA B 1 298 ? 5.346 50.877 48.396 1.00 32.25 298 ALA B C 1
ATOM 4439 O O . ALA B 1 298 ? 5.476 51.624 47.424 1.00 34.25 298 ALA B O 1
ATOM 4441 N N . ARG C 1 8 ? 38.177 26.296 94.358 1.00 25.83 8 ARG C N 1
ATOM 4442 C CA . ARG C 1 8 ? 37.651 26.608 92.991 1.00 25.70 8 ARG C CA 1
ATOM 4443 C C . ARG C 1 8 ? 38.557 26.029 91.897 1.00 23.49 8 ARG C C 1
ATOM 4444 O O . ARG C 1 8 ? 39.256 26.756 91.229 1.00 24.08 8 ARG C O 1
ATOM 4452 N N . PRO C 1 9 ? 38.525 24.720 91.705 1.00 20.43 9 PRO C N 1
ATOM 4453 C CA . PRO C 1 9 ? 39.425 24.048 90.757 1.00 18.23 9 PRO C CA 1
ATOM 4454 C C . PRO C 1 9 ? 39.171 24.495 89.301 1.00 16.53 9 PRO C C 1
ATOM 4455 O O . PRO C 1 9 ? 38.017 24.742 88.896 1.00 14.72 9 PRO C O 1
ATOM 4459 N N . ILE C 1 10 ? 40.240 24.642 88.547 1.00 14.64 10 ILE C N 1
ATOM 4460 C CA . ILE C 1 10 ? 40.121 24.948 87.124 1.00 14.33 10 ILE C CA 1
ATOM 4461 C C . ILE C 1 10 ? 40.812 23.904 86.281 1.00 13.50 10 ILE C C 1
ATOM 4462 O O . ILE C 1 10 ? 41.932 23.459 86.595 1.00 13.14 10 ILE C O 1
ATOM 4467 N N . ILE C 1 11 ? 40.158 23.521 85.188 1.00 13.02 11 ILE C N 1
ATOM 4468 C CA . ILE C 1 11 ? 40.792 22.728 84.147 1.00 12.18 11 ILE C CA 1
ATOM 4469 C C . ILE C 1 11 ? 40.784 23.572 82.893 1.00 11.76 11 ILE C C 1
ATOM 4470 O O . ILE C 1 11 ? 39.714 23.984 82.461 1.00 12.56 11 ILE C O 1
ATOM 4475 N N . ALA C 1 12 ? 41.977 23.832 82.339 1.00 11.38 12 ALA C N 1
ATOM 4476 C CA . ALA C 1 12 ? 42.132 24.457 81.029 1.00 11.38 12 ALA C CA 1
ATOM 4477 C C . ALA C 1 12 ? 42.329 23.366 79.971 1.00 10.34 12 ALA C C 1
ATOM 4478 O O . ALA C 1 12 ? 43.162 22.475 80.128 1.00 10.51 12 ALA C O 1
ATOM 4480 N N . PHE C 1 13 ? 41.526 23.407 78.905 1.00 11.50 13 PHE C N 1
ATOM 4481 C CA . PHE C 1 13 ? 41.290 22.273 78.029 1.00 9.80 13 PHE C CA 1
ATOM 4482 C C . PHE C 1 13 ? 41.648 22.689 76.597 1.00 9.21 13 PHE C C 1
ATOM 4483 O O . PHE C 1 13 ? 41.046 23.627 76.020 1.00 9.34 13 PHE C O 1
ATOM 4491 N N . MET C 1 14 ? 42.673 22.039 76.047 1.00 9.75 14 MET C N 1
ATOM 4492 C CA . MET C 1 14 ? 43.147 22.236 74.660 1.00 10.29 14 MET C CA 1
ATOM 4493 C C . MET C 1 14 ? 43.079 20.877 73.959 1.00 11.18 14 MET C C 1
ATOM 4494 O O . MET C 1 14 ? 43.711 19.918 74.417 1.00 11.17 14 MET C O 1
ATOM 4499 N N . SER C 1 15 ? 42.319 20.796 72.854 1.00 10.59 15 SER C N 1
ATOM 4500 C CA . SER C 1 15 ? 42.224 19.558 72.107 1.00 10.74 15 SER C CA 1
ATOM 4501 C C . SER C 1 15 ? 42.236 19.775 70.621 1.00 11.09 15 SER C C 1
ATOM 4502 O O . SER C 1 15 ? 42.210 20.900 70.142 1.00 11.48 15 SER C O 1
ATOM 4505 N N . ASP C 1 16 ? 42.257 18.653 69.903 1.00 11.60 16 ASP C N 1
ATOM 4506 C CA . ASP C 1 16 ? 41.988 18.656 68.455 1.00 11.83 16 ASP C CA 1
ATOM 4507 C C . ASP C 1 16 ? 40.568 18.173 68.085 1.00 12.26 16 ASP C C 1
ATOM 4508 O O . ASP C 1 16 ? 40.331 17.679 66.985 1.00 13.36 16 ASP C O 1
ATOM 4513 N N . LEU C 1 17 ? 39.615 18.371 68.984 1.00 11.78 17 LEU C N 1
ATOM 4514 C CA . LEU C 1 17 ? 38.289 17.774 68.849 1.00 11.13 17 LEU C CA 1
ATOM 4515 C C . LEU C 1 17 ? 37.329 18.625 68.003 1.00 10.80 17 LEU C C 1
ATOM 4516 O O . LEU C 1 17 ? 36.269 18.131 67.539 1.00 10.85 17 LEU C O 1
ATOM 4521 N N . GLY C 1 18 ? 37.691 19.875 67.769 1.00 11.23 18 GLY C N 1
ATOM 4522 C CA . GLY C 1 18 ? 36.915 20.732 66.920 1.00 10.44 18 GLY C CA 1
ATOM 4523 C C . GLY C 1 18 ? 35.760 21.372 67.674 1.00 11.01 18 GLY C C 1
ATOM 4524 O O . GLY C 1 18 ? 35.557 21.174 68.883 1.00 9.40 18 GLY C O 1
ATOM 4525 N N . THR C 1 19 ? 35.036 22.194 66.945 1.00 12.09 19 THR C N 1
ATOM 4526 C CA . THR C 1 19 ? 33.904 22.951 67.479 1.00 14.38 19 THR C CA 1
ATOM 4527 C C . THR C 1 19 ? 32.604 22.656 66.735 1.00 14.50 19 THR C C 1
ATOM 4528 O O . THR C 1 19 ? 31.638 23.428 66.838 1.00 16.24 19 THR C O 1
ATOM 4532 N N . THR C 1 20 ? 32.539 21.542 66.015 1.00 14.86 20 THR C N 1
ATOM 4533 C CA . THR C 1 20 ? 31.408 21.262 65.129 1.00 15.78 20 THR C CA 1
ATOM 4534 C C . THR C 1 20 ? 30.490 20.130 65.575 1.00 16.31 20 THR C C 1
ATOM 4535 O O . THR C 1 20 ? 29.456 19.937 64.950 1.00 17.45 20 THR C O 1
ATOM 4539 N N . ASP C 1 21 ? 30.834 19.377 66.624 1.00 14.69 21 ASP C N 1
ATOM 4540 C CA . ASP C 1 21 ? 29.902 18.383 67.163 1.00 13.84 21 ASP C CA 1
ATOM 4541 C C . ASP C 1 21 ? 29.974 18.430 68.667 1.00 12.30 21 ASP C C 1
ATOM 4542 O O . ASP C 1 21 ? 30.475 19.372 69.232 1.00 11.47 21 ASP C O 1
ATOM 4547 N N . ASP C 1 22 ? 29.408 17.425 69.299 1.00 12.35 22 ASP C N 1
ATOM 4548 C CA . ASP C 1 22 ? 29.359 17.329 70.763 1.00 11.97 22 ASP C CA 1
ATOM 4549 C C . ASP C 1 22 ? 30.560 16.698 71.472 1.00 11.95 22 ASP C C 1
ATOM 4550 O O . ASP C 1 22 ? 30.471 16.409 72.672 1.00 12.18 22 ASP C O 1
ATOM 4555 N N . SER C 1 23 ? 31.694 16.577 70.788 1.00 11.92 23 SER C N 1
ATOM 4556 C CA . SER C 1 23 ? 32.836 15.830 71.346 1.00 12.05 23 SER C CA 1
ATOM 4557 C C . SER C 1 23 ? 33.376 16.450 72.606 1.00 11.86 23 SER C C 1
ATOM 4558 O O . SER C 1 23 ? 33.631 15.754 73.630 1.00 11.02 23 SER C O 1
ATOM 4561 N N . VAL C 1 24 ? 33.596 17.767 72.537 1.00 11.57 24 VAL C N 1
ATOM 4562 C CA . VAL C 1 24 ? 34.123 18.505 73.692 1.00 11.61 24 VAL C CA 1
ATOM 4563 C C . VAL C 1 24 ? 33.081 18.507 74.833 1.00 10.51 24 VAL C C 1
ATOM 4564 O O . VAL C 1 24 ? 33.438 18.343 76.005 1.00 9.21 24 VAL C O 1
ATOM 4568 N N . ALA C 1 25 ? 31.794 18.662 74.496 1.00 9.24 25 ALA C N 1
ATOM 4569 C CA . ALA C 1 25 ? 30.762 18.610 75.524 1.00 10.13 25 ALA C CA 1
ATOM 4570 C C . ALA C 1 25 ? 30.640 17.279 76.273 1.00 10.20 25 ALA C C 1
ATOM 4571 O O . ALA C 1 25 ? 30.314 17.272 77.472 1.00 9.09 25 ALA C O 1
ATOM 4573 N N . GLN C 1 26 ? 30.929 16.157 75.594 1.00 10.14 26 GLN C N 1
ATOM 4574 C CA . GLN C 1 26 ? 31.008 14.846 76.280 1.00 10.69 26 GLN C CA 1
ATOM 4575 C C . GLN C 1 26 ? 32.092 14.846 77.341 1.00 11.05 26 GLN C C 1
ATOM 4576 O O . GLN C 1 26 ? 31.873 14.448 78.477 1.00 10.71 26 GLN C O 1
ATOM 4582 N N . CYS C 1 27 ? 33.240 15.406 76.989 1.00 11.09 27 CYS C N 1
ATOM 4583 C CA . CYS C 1 27 ? 34.347 15.550 77.939 1.00 11.60 27 CYS C CA 1
ATOM 4584 C C . CYS C 1 27 ? 33.993 16.465 79.107 1.00 11.82 27 CYS C C 1
ATOM 4585 O O . CYS C 1 27 ? 34.233 16.140 80.246 1.00 11.55 27 CYS C O 1
ATOM 4588 N N . LYS C 1 28 ? 33.395 17.613 78.801 1.00 11.38 28 LYS C N 1
ATOM 4589 C CA . LYS C 1 28 ? 32.980 18.567 79.843 1.00 11.40 28 LYS C CA 1
ATOM 4590 C C . LYS C 1 28 ? 31.967 17.955 80.820 1.00 10.08 28 LYS C C 1
ATOM 4591 O O . LYS C 1 28 ? 32.091 18.119 82.014 1.00 9.62 28 LYS C O 1
ATOM 4597 N N . GLY C 1 29 ? 30.983 17.227 80.295 1.00 10.82 29 GLY C N 1
ATOM 4598 C CA . GLY C 1 29 ? 29.971 16.545 81.078 1.00 11.12 29 GLY C CA 1
ATOM 4599 C C . GLY C 1 29 ? 30.597 15.646 82.114 1.00 11.12 29 GLY C C 1
ATOM 4600 O O . GLY C 1 29 ? 30.248 15.657 83.298 1.00 11.23 29 GLY C O 1
ATOM 4601 N N . LEU C 1 30 ? 31.577 14.870 81.702 1.00 11.64 30 LEU C N 1
ATOM 4602 C CA . LEU C 1 30 ? 32.244 14.022 82.653 1.00 11.49 30 LEU C CA 1
ATOM 4603 C C . LEU C 1 30 ? 33.118 14.835 83.633 1.00 11.48 30 LEU C C 1
ATOM 4604 O O . LEU C 1 30 ? 33.271 14.415 84.803 1.00 10.34 30 LEU C O 1
ATOM 4609 N N . MET C 1 31 ? 33.729 15.954 83.185 1.00 12.21 31 MET C N 1
ATOM 4610 C CA . MET C 1 31 ? 34.540 16.745 84.097 1.00 12.20 31 MET C CA 1
ATOM 4611 C C . MET C 1 31 ? 33.629 17.255 85.233 1.00 12.42 31 MET C C 1
ATOM 4612 O O . MET C 1 31 ? 34.009 17.165 86.402 1.00 11.60 31 MET C O 1
ATOM 4617 N N . TYR C 1 32 ? 32.430 17.744 84.895 1.00 12.98 32 TYR C N 1
ATOM 4618 C CA . TYR C 1 32 ? 31.484 18.182 85.923 1.00 13.26 32 TYR C CA 1
ATOM 4619 C C . TYR C 1 32 ? 30.961 17.040 86.785 1.00 13.37 32 TYR C C 1
ATOM 4620 O O . TYR C 1 32 ? 30.702 17.237 87.989 1.00 12.34 32 TYR C O 1
ATOM 4629 N N . SER C 1 33 ? 30.790 15.860 86.179 1.00 13.10 33 SER C N 1
ATOM 4630 C CA . SER C 1 33 ? 30.370 14.661 86.918 1.00 13.31 33 SER C CA 1
ATOM 4631 C C . SER C 1 33 ? 31.397 14.310 88.023 1.00 13.73 33 SER C C 1
ATOM 4632 O O . SER C 1 33 ? 31.021 13.997 89.169 1.00 14.38 33 SER C O 1
ATOM 4635 N N . ILE C 1 34 ? 32.683 14.363 87.693 1.00 13.33 34 ILE C N 1
ATOM 4636 C CA . ILE C 1 34 ? 33.749 13.972 88.618 1.00 13.83 34 ILE C CA 1
ATOM 4637 C C . ILE C 1 34 ? 34.132 15.056 89.603 1.00 14.24 34 ILE C C 1
ATOM 4638 O O . ILE C 1 34 ? 34.456 14.754 90.753 1.00 15.03 34 ILE C O 1
ATOM 4643 N N . CYS C 1 35 ? 34.145 16.305 89.128 1.00 16.23 35 CYS C N 1
ATOM 4644 C CA . CYS C 1 35 ? 34.597 17.465 89.905 1.00 16.94 35 CYS C CA 1
ATOM 4645 C C . CYS C 1 35 ? 33.519 18.557 89.867 1.00 17.68 35 CYS C C 1
ATOM 4646 O O . CYS C 1 35 ? 33.622 19.502 89.118 1.00 16.24 35 CYS C O 1
ATOM 4649 N N . PRO C 1 36 ? 32.440 18.392 90.626 1.00 18.99 36 PRO C N 1
ATOM 4650 C CA . PRO C 1 36 ? 31.270 19.280 90.475 1.00 19.19 36 PRO C CA 1
ATOM 4651 C C . PRO C 1 36 ? 31.538 20.781 90.627 1.00 19.99 36 PRO C C 1
ATOM 4652 O O . PRO C 1 36 ? 30.871 21.571 89.937 1.00 20.66 36 PRO C O 1
ATOM 4656 N N . ASP C 1 37 ? 32.502 21.178 91.443 1.00 19.20 37 ASP C N 1
ATOM 4657 C CA . ASP C 1 37 ? 32.807 22.604 91.549 1.00 20.09 37 ASP C CA 1
ATOM 4658 C C . ASP C 1 37 ? 33.847 23.141 90.544 1.00 18.33 37 ASP C C 1
ATOM 4659 O O . ASP C 1 37 ? 34.332 24.261 90.721 1.00 18.37 37 ASP C O 1
ATOM 4664 N N . VAL C 1 38 ? 34.158 22.373 89.490 1.00 17.10 38 VAL C N 1
ATOM 4665 C CA . VAL C 1 38 ? 35.198 22.766 88.517 1.00 15.93 38 VAL C CA 1
ATOM 4666 C C . VAL C 1 38 ? 34.737 23.933 87.629 1.00 15.07 38 VAL C C 1
ATOM 4667 O O . VAL C 1 38 ? 33.557 24.090 87.349 1.00 12.48 38 VAL C O 1
ATOM 4671 N N . THR C 1 39 ? 35.700 24.778 87.230 1.00 15.27 39 THR C N 1
ATOM 4672 C CA . THR C 1 39 ? 35.554 25.626 86.061 1.00 15.97 39 THR C CA 1
ATOM 4673 C C . THR C 1 39 ? 36.383 25.076 84.915 1.00 14.48 39 THR C C 1
ATOM 4674 O O . THR C 1 39 ? 37.608 24.864 85.056 1.00 13.04 39 THR C O 1
ATOM 4678 N N . VAL C 1 40 ? 35.719 24.813 83.792 1.00 14.57 40 VAL C N 1
ATOM 4679 C CA . VAL C 1 40 ? 36.417 24.414 82.580 1.00 14.31 40 VAL C CA 1
ATOM 4680 C C . VAL C 1 40 ? 36.599 25.602 81.675 1.00 14.32 40 VAL C C 1
ATOM 4681 O O . VAL C 1 40 ? 35.624 26.280 81.363 1.00 14.53 40 VAL C O 1
ATOM 4685 N N . VAL C 1 41 ? 37.871 25.935 81.397 1.00 13.86 41 VAL C N 1
ATOM 4686 C CA . VAL C 1 41 ? 38.249 27.034 80.518 1.00 13.13 41 VAL C CA 1
ATOM 4687 C C . VAL C 1 41 ? 38.733 26.463 79.216 1.00 13.12 41 VAL C C 1
ATOM 4688 O O . VAL C 1 41 ? 39.683 25.666 79.173 1.00 13.26 41 VAL C O 1
ATOM 4692 N N . ASP C 1 42 ? 38.118 26.868 78.120 1.00 12.05 42 ASP C N 1
ATOM 4693 C CA . ASP C 1 42 ? 38.594 26.398 76.831 1.00 12.94 42 ASP C CA 1
ATOM 4694 C C . ASP C 1 42 ? 39.843 27.212 76.427 1.00 11.87 42 ASP C C 1
ATOM 4695 O O . ASP C 1 42 ? 39.864 28.443 76.554 1.00 13.01 42 ASP C O 1
ATOM 4700 N N . VAL C 1 43 ? 40.895 26.525 75.997 1.00 11.43 43 VAL C N 1
ATOM 4701 C CA . VAL C 1 43 ? 42.073 27.144 75.371 1.00 10.53 43 VAL C CA 1
ATOM 4702 C C . VAL C 1 43 ? 41.726 27.288 73.880 1.00 12.32 43 VAL C C 1
ATOM 4703 O O . VAL C 1 43 ? 41.330 28.365 73.448 1.00 13.75 43 VAL C O 1
ATOM 4707 N N . CYS C 1 44 ? 41.758 26.179 73.142 1.00 13.79 44 CYS C N 1
ATOM 4708 C CA . CYS C 1 44 ? 41.242 26.064 71.757 1.00 14.23 44 CYS C CA 1
ATOM 4709 C C . CYS C 1 44 ? 41.042 24.608 71.440 1.00 14.14 44 CYS C C 1
ATOM 4710 O O . CYS C 1 44 ? 41.635 23.693 72.073 1.00 13.94 44 CYS C O 1
ATOM 4713 N N . HIS C 1 45 ? 40.224 24.377 70.421 1.00 13.20 45 HIS C N 1
ATOM 4714 C CA . HIS C 1 45 ? 39.941 23.056 69.947 1.00 12.78 45 HIS C CA 1
ATOM 4715 C C . HIS C 1 45 ? 40.104 22.948 68.462 1.00 13.05 45 HIS C C 1
ATOM 4716 O O . HIS C 1 45 ? 39.694 21.973 67.883 1.00 13.67 45 HIS C O 1
ATOM 4723 N N . SER C 1 46 ? 40.783 23.917 67.855 1.00 14.41 46 SER C N 1
ATOM 4724 C CA . SER C 1 46 ? 40.847 24.071 66.406 1.00 16.18 46 SER C CA 1
ATOM 4725 C C . SER C 1 46 ? 42.216 23.684 65.809 1.00 17.01 46 SER C C 1
ATOM 4726 O O . SER C 1 46 ? 42.422 23.792 64.587 1.00 18.48 46 SER C O 1
ATOM 4729 N N . MET C 1 47 ? 43.149 23.207 66.628 1.00 16.36 47 MET C N 1
ATOM 4730 C CA . MET C 1 47 ? 44.477 22.866 66.082 1.00 16.54 47 MET C CA 1
ATOM 4731 C C . MET C 1 47 ? 44.364 21.831 64.962 1.00 16.77 47 MET C C 1
ATOM 4732 O O . MET C 1 47 ? 43.410 21.017 64.904 1.00 15.77 47 MET C O 1
ATOM 4737 N N . THR C 1 48 ? 45.338 21.865 64.070 1.00 16.32 48 THR C N 1
ATOM 4738 C CA . THR C 1 48 ? 45.465 20.839 63.063 1.00 16.86 48 THR C CA 1
ATOM 4739 C C . THR C 1 48 ? 45.574 19.477 63.736 1.00 16.05 48 THR C C 1
ATOM 4740 O O . THR C 1 48 ? 46.482 19.272 64.519 1.00 14.72 48 THR C O 1
ATOM 4744 N N . PRO C 1 49 ? 44.663 18.566 63.444 1.00 15.98 49 PRO C N 1
ATOM 4745 C CA . PRO C 1 49 ? 44.717 17.250 64.066 1.00 15.84 49 PRO C CA 1
ATOM 4746 C C . PRO C 1 49 ? 46.084 16.582 63.882 1.00 15.82 49 PRO C C 1
ATOM 4747 O O . PRO C 1 49 ? 46.641 16.596 62.780 1.00 14.77 49 PRO C O 1
ATOM 4751 N N . TRP C 1 50 ? 46.648 16.086 64.978 1.00 15.85 50 TRP C N 1
ATOM 4752 C CA . TRP C 1 50 ? 47.863 15.246 64.996 1.00 16.38 50 TRP C CA 1
ATOM 4753 C C . TRP C 1 50 ? 49.155 16.064 64.903 1.00 17.03 50 TRP C C 1
ATOM 4754 O O . TRP C 1 50 ? 50.241 15.481 64.827 1.00 18.98 50 TRP C O 1
ATOM 4765 N N . ASP C 1 51 ? 49.040 17.396 64.881 1.00 16.71 51 ASP C N 1
ATOM 4766 C CA . ASP C 1 51 ? 50.221 18.288 64.765 1.00 16.30 51 ASP C CA 1
ATOM 4767 C C . ASP C 1 51 ? 50.664 18.656 66.173 1.00 16.05 51 ASP C C 1
ATOM 4768 O O . ASP C 1 51 ? 50.211 19.654 66.766 1.00 15.36 51 ASP C O 1
ATOM 4773 N N . VAL C 1 52 ? 51.567 17.837 66.708 1.00 15.10 52 VAL C N 1
ATOM 4774 C CA . VAL C 1 52 ? 51.921 17.953 68.110 1.00 14.32 52 VAL C CA 1
ATOM 4775 C C . VAL C 1 52 ? 52.705 19.217 68.356 1.00 13.99 52 VAL C C 1
ATOM 4776 O O . VAL C 1 52 ? 52.599 19.757 69.422 1.00 12.63 52 VAL C O 1
ATOM 4780 N N . GLU C 1 53 ? 53.483 19.676 67.380 1.00 14.81 53 GLU C N 1
ATOM 4781 C CA . GLU C 1 53 ? 54.225 20.908 67.501 1.00 16.29 53 GLU C CA 1
ATOM 4782 C C . GLU C 1 53 ? 53.319 22.142 67.547 1.00 15.49 53 GLU C C 1
ATOM 4783 O O . GLU C 1 53 ? 53.652 23.094 68.237 1.00 15.82 53 GLU C O 1
ATOM 4789 N N . GLU C 1 54 ? 52.197 22.134 66.815 1.00 15.43 54 GLU C N 1
ATOM 4790 C CA . GLU C 1 54 ? 51.215 23.223 66.878 1.00 15.67 54 GLU C CA 1
ATOM 4791 C C . GLU C 1 54 ? 50.504 23.245 68.223 1.00 14.75 54 GLU C C 1
ATOM 4792 O O . GLU C 1 54 ? 50.346 24.309 68.864 1.00 15.06 54 GLU C O 1
ATOM 4798 N N . GLY C 1 55 ? 50.021 22.084 68.627 1.00 14.08 55 GLY C N 1
ATOM 4799 C CA . GLY C 1 55 ? 49.453 21.887 69.955 1.00 13.49 55 GLY C CA 1
ATOM 4800 C C . GLY C 1 55 ? 50.288 22.408 71.096 1.00 12.58 55 GLY C C 1
ATOM 4801 O O . GLY C 1 55 ? 49.778 23.066 71.999 1.00 12.62 55 GLY C O 1
ATOM 4802 N N . ALA C 1 56 ? 51.595 22.151 71.021 1.00 11.43 56 ALA C N 1
ATOM 4803 C CA . ALA C 1 56 ? 52.545 22.542 72.038 1.00 11.17 56 ALA C CA 1
ATOM 4804 C C . ALA C 1 56 ? 52.606 24.044 72.125 1.00 11.27 56 ALA C C 1
ATOM 4805 O O . ALA C 1 56 ? 52.650 24.575 73.237 1.00 12.39 56 ALA C O 1
ATOM 4807 N N . ARG C 1 57 ? 52.532 24.733 70.988 1.00 11.34 57 ARG C N 1
ATOM 4808 C CA . ARG C 1 57 ? 52.517 26.214 70.965 1.00 12.83 57 ARG C CA 1
ATOM 4809 C C . ARG C 1 57 ? 51.354 26.864 71.734 1.00 12.44 57 ARG C C 1
ATOM 4810 O O . ARG C 1 57 ? 51.515 27.913 72.342 1.00 11.76 57 ARG C O 1
ATOM 4818 N N . TYR C 1 58 ? 50.196 26.202 71.757 1.00 12.47 58 TYR C N 1
ATOM 4819 C CA . TYR C 1 58 ? 48.993 26.717 72.400 1.00 12.96 58 TYR C CA 1
ATOM 4820 C C . TYR C 1 58 ? 48.951 26.511 73.906 1.00 13.17 58 TYR C C 1
ATOM 4821 O O . TYR C 1 58 ? 48.062 27.056 74.563 1.00 13.87 58 TYR C O 1
ATOM 4830 N N . ILE C 1 59 ? 49.878 25.708 74.444 1.00 11.17 59 ILE C N 1
ATOM 4831 C CA . ILE C 1 59 ? 49.865 25.392 75.870 1.00 11.07 59 ILE C CA 1
ATOM 4832 C C . ILE C 1 59 ? 51.101 25.812 76.676 1.00 11.28 59 ILE C C 1
ATOM 4833 O O . ILE C 1 59 ? 51.078 25.812 77.914 1.00 11.76 59 ILE C O 1
ATOM 4838 N N . VAL C 1 60 ? 52.196 26.094 75.990 1.00 11.68 60 VAL C N 1
ATOM 4839 C CA . VAL C 1 60 ? 53.485 26.271 76.696 1.00 12.93 60 VAL C CA 1
ATOM 4840 C C . VAL C 1 60 ? 53.516 27.568 77.543 1.00 14.00 60 VAL C C 1
ATOM 4841 O O . VAL C 1 60 ? 54.196 27.643 78.531 1.00 14.82 60 VAL C O 1
ATOM 4845 N N . ASP C 1 61 ? 52.718 28.551 77.165 1.00 15.49 61 ASP C N 1
ATOM 4846 C CA . ASP C 1 61 ? 52.754 29.881 77.737 1.00 16.60 61 ASP C CA 1
ATOM 4847 C C . ASP C 1 61 ? 51.628 30.070 78.795 1.00 15.89 61 ASP C C 1
ATOM 4848 O O . ASP C 1 61 ? 51.488 31.154 79.365 1.00 15.16 61 ASP C O 1
ATOM 4853 N N . LEU C 1 62 ? 50.817 29.026 79.022 1.00 14.54 62 LEU C N 1
ATOM 4854 C CA . LEU C 1 62 ? 49.611 29.177 79.840 1.00 13.39 62 LEU C CA 1
ATOM 4855 C C . LEU C 1 62 ? 49.861 29.402 81.342 1.00 11.79 62 LEU C C 1
ATOM 4856 O O . LEU C 1 62 ? 49.122 30.173 81.926 1.00 11.51 62 LEU C O 1
ATOM 4861 N N . PRO C 1 63 ? 50.777 28.679 81.991 1.00 11.43 63 PRO C N 1
ATOM 4862 C CA . PRO C 1 63 ? 50.794 28.645 83.463 1.00 11.64 63 PRO C CA 1
ATOM 4863 C C . PRO C 1 63 ? 50.782 29.986 84.176 1.00 12.05 63 PRO C C 1
ATOM 4864 O O . PRO C 1 63 ? 49.983 30.122 85.096 1.00 12.04 63 PRO C O 1
ATOM 4868 N N . ARG C 1 64 ? 51.590 30.961 83.772 1.00 11.76 64 ARG C N 1
ATOM 4869 C CA . ARG C 1 64 ? 51.676 32.211 84.522 1.00 11.55 64 ARG C CA 1
ATOM 4870 C C . ARG C 1 64 ? 50.359 32.970 84.517 1.00 12.06 64 ARG C C 1
ATOM 4871 O O . ARG C 1 64 ? 50.101 33.744 85.425 1.00 13.33 64 ARG C O 1
ATOM 4879 N N . PHE C 1 65 ? 49.519 32.739 83.519 1.00 11.25 65 PHE C N 1
ATOM 4880 C CA . PHE C 1 65 ? 48.170 33.374 83.479 1.00 11.59 65 PHE C CA 1
ATOM 4881 C C . PHE C 1 65 ? 47.116 32.785 84.401 1.00 10.27 65 PHE C C 1
ATOM 4882 O O . PHE C 1 65 ? 46.141 33.441 84.674 1.00 11.16 65 PHE C O 1
ATOM 4890 N N . PHE C 1 66 ? 47.290 31.566 84.886 1.00 10.67 66 PHE C N 1
ATOM 4891 C CA . PHE C 1 66 ? 46.223 30.891 85.625 1.00 10.47 66 PHE C CA 1
ATOM 4892 C C . PHE C 1 66 ? 46.482 30.830 87.141 1.00 10.77 66 PHE C C 1
ATOM 4893 O O . PHE C 1 66 ? 47.623 30.869 87.602 1.00 12.40 66 PHE C O 1
ATOM 4901 N N . PRO C 1 67 ? 45.421 30.742 87.914 1.00 11.02 67 PRO C N 1
ATOM 4902 C CA . PRO C 1 67 ? 45.539 30.503 89.355 1.00 11.65 67 PRO C CA 1
ATOM 4903 C C . PRO C 1 67 ? 46.297 29.244 89.654 1.00 12.81 67 PRO C C 1
ATOM 4904 O O . PRO C 1 67 ? 46.208 28.277 88.881 1.00 13.77 67 PRO C O 1
ATOM 4908 N N . GLU C 1 68 ? 47.018 29.245 90.780 1.00 12.80 68 GLU C N 1
ATOM 4909 C CA . GLU C 1 68 ? 47.749 28.069 91.227 1.00 12.96 68 GLU C CA 1
ATOM 4910 C C . GLU C 1 68 ? 46.786 26.909 91.411 1.00 12.57 68 GLU C C 1
ATOM 4911 O O . GLU C 1 68 ? 45.668 27.112 91.841 1.00 13.08 68 GLU C O 1
ATOM 4917 N N . GLY C 1 69 ? 47.211 25.719 90.984 1.00 11.89 69 GLY C N 1
ATOM 4918 C CA . GLY C 1 69 ? 46.440 24.511 91.118 1.00 13.04 69 GLY C CA 1
ATOM 4919 C C . GLY C 1 69 ? 45.684 24.111 89.854 1.00 12.36 69 GLY C C 1
ATOM 4920 O O . GLY C 1 69 ? 45.073 23.032 89.810 1.00 13.28 69 GLY C O 1
ATOM 4921 N N . THR C 1 70 ? 45.789 24.935 88.817 1.00 11.94 70 THR C N 1
ATOM 4922 C CA . THR C 1 70 ? 45.101 24.693 87.554 1.00 11.50 70 THR C CA 1
ATOM 4923 C C . THR C 1 70 ? 45.671 23.400 86.933 1.00 11.28 70 THR C C 1
ATOM 4924 O O . THR C 1 70 ? 46.873 23.145 86.999 1.00 11.79 70 THR C O 1
ATOM 4928 N N . VAL C 1 71 ? 44.780 22.567 86.391 1.00 11.70 71 VAL C N 1
ATOM 4929 C CA . VAL C 1 71 ? 45.158 21.392 85.610 1.00 11.04 71 VAL C CA 1
ATOM 4930 C C . VAL C 1 71 ? 44.936 21.751 84.123 1.00 10.19 71 VAL C C 1
ATOM 4931 O O . VAL C 1 71 ? 43.857 22.253 83.723 1.00 9.72 71 VAL C O 1
ATOM 4935 N N . PHE C 1 72 ? 45.948 21.459 83.336 1.00 9.06 72 PHE C N 1
ATOM 4936 C CA . PHE C 1 72 ? 45.982 21.629 81.896 1.00 9.96 72 PHE C CA 1
ATOM 4937 C C . PHE C 1 72 ? 45.765 20.251 81.236 1.00 10.56 72 PHE C C 1
ATOM 4938 O O . PHE C 1 72 ? 46.621 19.364 81.305 1.00 11.98 72 PHE C O 1
ATOM 4946 N N . ALA C 1 73 ? 44.573 20.049 80.695 1.00 11.36 73 ALA C N 1
ATOM 4947 C CA . ALA C 1 73 ? 44.180 18.864 79.923 1.00 10.87 73 ALA C CA 1
ATOM 4948 C C . ALA C 1 73 ? 44.423 19.132 78.440 1.00 11.35 73 ALA C C 1
ATOM 4949 O O . ALA C 1 73 ? 43.728 19.937 77.862 1.00 10.12 73 ALA C O 1
ATOM 4951 N N . THR C 1 74 ? 45.433 18.469 77.861 1.00 10.95 74 THR C N 1
ATOM 4952 C CA . THR C 1 74 ? 46.001 18.842 76.563 1.00 11.65 74 THR C CA 1
ATOM 4953 C C . THR C 1 74 ? 46.168 17.634 75.697 1.00 12.23 74 THR C C 1
ATOM 4954 O O . THR C 1 74 ? 46.933 16.703 76.054 1.00 12.71 74 THR C O 1
ATOM 4958 N N . THR C 1 75 ? 45.439 17.580 74.574 1.00 12.62 75 THR C N 1
ATOM 4959 C CA . THR C 1 75 ? 45.406 16.356 73.820 1.00 12.43 75 THR C CA 1
ATOM 4960 C C . THR C 1 75 ? 45.202 16.470 72.297 1.00 12.98 75 THR C C 1
ATOM 4961 O O . THR C 1 75 ? 44.257 17.108 71.819 1.00 13.24 75 THR C O 1
ATOM 4965 N N . THR C 1 76 ? 46.107 15.808 71.580 1.00 13.40 76 THR C N 1
ATOM 4966 C CA . THR C 1 76 ? 45.827 15.232 70.253 1.00 12.88 76 THR C CA 1
ATOM 4967 C C . THR C 1 76 ? 46.311 13.786 70.377 1.00 14.03 76 THR C C 1
ATOM 4968 O O . THR C 1 76 ? 47.453 13.515 70.771 1.00 13.71 76 THR C O 1
ATOM 4972 N N . TYR C 1 77 ? 45.456 12.845 70.018 1.00 14.04 77 TYR C N 1
ATOM 4973 C CA . TYR C 1 77 ? 45.666 11.456 70.381 1.00 13.18 77 TYR C CA 1
ATOM 4974 C C . TYR C 1 77 ? 45.606 10.493 69.174 1.00 13.61 77 TYR C C 1
ATO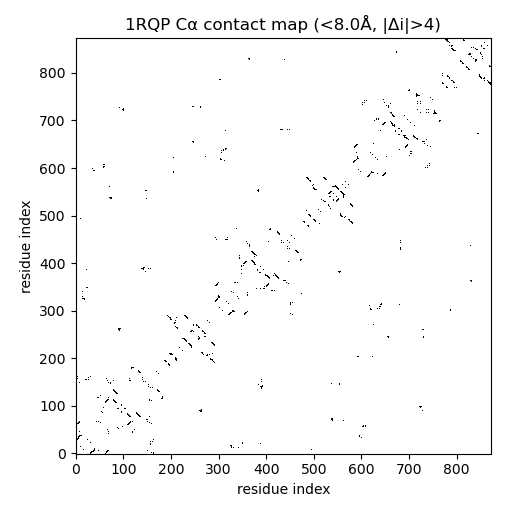M 4975 O O . TYR C 1 77 ? 44.749 9.610 69.148 1.00 12.30 77 TYR C O 1
ATOM 4984 N N . PRO C 1 78 ? 46.469 10.654 68.157 1.00 14.01 78 PRO C N 1
ATOM 4985 C CA . PRO C 1 78 ? 46.446 9.714 67.001 1.00 14.08 78 PRO C CA 1
ATOM 4986 C C . PRO C 1 78 ? 46.722 8.236 67.356 1.00 14.56 78 PRO C C 1
ATOM 4987 O O . PRO C 1 78 ? 46.295 7.345 66.614 1.00 14.45 78 PRO C O 1
ATOM 4991 N N . ALA C 1 79 ? 47.405 7.976 68.477 1.00 14.78 79 ALA C N 1
ATOM 4992 C CA . ALA C 1 79 ? 47.614 6.601 68.985 1.00 14.31 79 ALA C CA 1
ATOM 4993 C C . ALA C 1 79 ? 46.471 6.102 69.890 1.00 14.55 79 ALA C C 1
ATOM 4994 O O . ALA C 1 79 ? 46.625 5.090 70.619 1.00 14.24 79 ALA C O 1
ATOM 4996 N N . THR C 1 80 ? 45.296 6.757 69.816 1.00 13.64 80 THR C N 1
ATOM 4997 C CA . THR C 1 80 ? 44.117 6.326 70.605 1.00 12.98 80 THR C CA 1
ATOM 4998 C C . THR C 1 80 ? 43.777 4.851 70.359 1.00 13.18 80 THR C C 1
ATOM 4999 O O . THR C 1 80 ? 43.836 4.369 69.222 1.00 13.39 80 THR C O 1
ATOM 5003 N N . GLY C 1 81 ? 43.495 4.117 71.436 1.00 13.02 81 GLY C N 1
ATOM 5004 C CA . GLY C 1 81 ? 43.044 2.729 71.328 1.00 13.10 81 GLY C CA 1
ATOM 5005 C C . GLY C 1 81 ? 44.162 1.709 71.325 1.00 13.88 81 GLY C C 1
ATOM 5006 O O . GLY C 1 81 ? 43.937 0.514 71.286 1.00 14.57 81 GLY C O 1
ATOM 5007 N N . THR C 1 82 ? 45.384 2.187 71.399 1.00 15.48 82 THR C N 1
ATOM 5008 C CA . THR C 1 82 ? 46.532 1.327 71.496 1.00 17.08 82 THR C CA 1
ATOM 5009 C C . THR C 1 82 ? 46.895 1.146 72.969 1.00 17.76 82 THR C C 1
ATOM 5010 O O . THR C 1 82 ? 46.193 1.647 73.848 1.00 17.33 82 THR C O 1
ATOM 5014 N N . THR C 1 83 ? 48.016 0.455 73.225 1.00 18.33 83 THR C N 1
ATOM 5015 C CA . THR C 1 83 ? 48.429 0.177 74.592 1.00 18.67 83 THR C CA 1
ATOM 5016 C C . THR C 1 83 ? 49.117 1.393 75.236 1.00 18.12 83 THR C C 1
ATOM 5017 O O . THR C 1 83 ? 49.443 1.349 76.417 1.00 17.17 83 THR C O 1
ATOM 5021 N N . THR C 1 84 ? 49.301 2.477 74.477 1.00 17.32 84 THR C N 1
ATOM 5022 C CA . THR C 1 84 ? 49.933 3.673 75.023 1.00 17.41 84 THR C CA 1
ATOM 5023 C C . THR C 1 84 ? 49.055 4.210 76.144 1.00 17.37 84 THR C C 1
ATOM 5024 O O . THR C 1 84 ? 47.831 3.990 76.151 1.00 18.81 84 THR C O 1
ATOM 5028 N N . ARG C 1 85 ? 49.680 4.906 77.085 1.00 16.75 85 ARG C N 1
ATOM 5029 C CA . ARG C 1 85 ? 48.971 5.544 78.182 1.00 15.58 85 ARG C CA 1
ATOM 5030 C C . ARG C 1 85 ? 49.457 6.989 78.390 1.00 13.71 85 ARG C C 1
ATOM 5031 O O . ARG C 1 85 ? 50.589 7.326 78.110 1.00 13.08 85 ARG C O 1
ATOM 5039 N N . SER C 1 86 ? 48.569 7.857 78.823 1.00 12.27 86 SER C N 1
ATOM 5040 C CA . SER C 1 86 ? 48.918 9.265 79.066 1.00 11.84 86 SER C CA 1
ATOM 5041 C C . SER C 1 86 ? 49.967 9.453 80.149 1.00 12.30 86 SER C C 1
ATOM 5042 O O . SER C 1 86 ? 50.249 8.526 80.939 1.00 12.36 86 SER C O 1
ATOM 5045 N N . VAL C 1 87 ? 50.553 10.655 80.153 1.00 12.44 87 VAL C N 1
ATOM 5046 C CA . VAL C 1 87 ? 51.505 11.089 81.149 1.00 12.73 87 VAL C CA 1
ATOM 5047 C C . VAL C 1 87 ? 50.933 12.293 81.859 1.00 12.70 87 VAL C C 1
ATOM 5048 O O . VAL C 1 87 ? 50.326 13.153 81.213 1.00 12.07 87 VAL C O 1
ATOM 5052 N N . ALA C 1 88 ? 51.076 12.324 83.179 1.00 12.93 88 ALA C N 1
ATOM 5053 C CA . ALA C 1 88 ? 50.610 13.445 83.988 1.00 14.03 88 ALA C CA 1
ATOM 5054 C C . ALA C 1 88 ? 51.838 13.948 84.720 1.00 14.69 88 ALA C C 1
ATOM 5055 O O . ALA C 1 88 ? 52.493 13.143 85.370 1.00 14.71 88 ALA C O 1
ATOM 5057 N N . VAL C 1 89 ? 52.095 15.258 84.635 1.00 15.63 89 VAL C N 1
ATOM 5058 C CA . VAL C 1 89 ? 53.289 15.874 85.179 1.00 16.38 89 VAL C CA 1
ATOM 5059 C C . VAL C 1 89 ? 53.012 17.137 85.960 1.00 16.79 89 VAL C C 1
ATOM 5060 O O . VAL C 1 89 ? 52.218 17.984 85.506 1.00 17.94 89 VAL C O 1
ATOM 5064 N N . ARG C 1 90 ? 53.692 17.305 87.098 1.00 14.64 90 ARG C N 1
ATOM 5065 C CA . ARG C 1 90 ? 53.654 18.569 87.818 1.00 14.86 90 ARG C CA 1
ATOM 5066 C C . ARG C 1 90 ? 54.901 19.331 87.402 1.00 13.53 90 ARG C C 1
ATOM 5067 O O . ARG C 1 90 ? 56.025 18.846 87.569 1.00 12.99 90 ARG C O 1
ATOM 5075 N N . ILE C 1 91 ? 54.690 20.471 86.775 1.00 13.20 91 ILE C N 1
ATOM 5076 C CA . ILE C 1 91 ? 55.782 21.313 86.321 1.00 13.50 91 ILE C CA 1
ATOM 5077 C C . ILE C 1 91 ? 56.432 21.999 87.489 1.00 13.91 91 ILE C C 1
ATOM 5078 O O . ILE C 1 91 ? 55.871 22.072 88.567 1.00 14.55 91 ILE C O 1
ATOM 5083 N N . LYS C 1 92 ? 57.655 22.463 87.265 1.00 15.25 92 LYS C N 1
ATOM 5084 C CA . LYS C 1 92 ? 58.403 23.193 88.261 1.00 16.07 92 LYS C CA 1
ATOM 5085 C C . LYS C 1 92 ? 58.130 24.709 88.195 1.00 16.13 92 LYS C C 1
ATOM 5086 O O . LYS C 1 92 ? 57.356 25.213 88.985 1.00 16.85 92 LYS C O 1
ATOM 5092 N N . GLN C 1 93 ? 58.743 25.412 87.250 1.00 16.62 93 GLN C N 1
ATOM 5093 C CA . GLN C 1 93 ? 58.701 26.858 87.146 1.00 17.78 93 GLN C CA 1
ATOM 5094 C C . GLN C 1 93 ? 57.478 27.302 86.368 1.00 16.87 93 GLN C C 1
ATOM 5095 O O . GLN C 1 93 ? 57.272 26.826 85.254 1.00 16.58 93 GLN C O 1
ATOM 5101 N N . ALA C 1 94 ? 56.691 28.234 86.880 1.00 17.23 94 ALA C N 1
ATOM 5102 C CA . ALA C 1 94 ? 55.581 28.759 86.073 1.00 18.69 94 ALA C CA 1
ATOM 5103 C C . ALA C 1 94 ? 56.099 29.576 84.895 1.00 20.36 94 ALA C C 1
ATOM 5104 O O . ALA C 1 94 ? 55.494 29.591 83.848 1.00 22.16 94 ALA C O 1
ATOM 5106 N N . ALA C 1 95 ? 57.190 30.297 85.076 1.00 21.81 95 ALA C N 1
ATOM 5107 C CA . ALA C 1 95 ? 57.907 30.931 83.952 1.00 22.88 95 ALA C CA 1
ATOM 5108 C C . ALA C 1 95 ? 57.279 32.235 83.489 1.00 24.26 95 ALA C C 1
ATOM 5109 O O . ALA C 1 95 ? 56.069 32.300 83.153 1.00 24.59 95 ALA C O 1
ATOM 5111 N N . LYS C 1 96 ? 58.135 33.247 83.417 1.00 25.11 96 LYS C N 1
ATOM 5112 C CA . LYS C 1 96 ? 57.798 34.566 82.899 1.00 25.27 96 LYS C CA 1
ATOM 5113 C C . LYS C 1 96 ? 57.731 34.431 81.395 1.00 25.40 96 LYS C C 1
ATOM 5114 O O . LYS C 1 96 ? 58.226 33.450 80.837 1.00 26.30 96 LYS C O 1
ATOM 5120 N N . GLY C 1 97 ? 57.110 35.394 80.736 1.00 25.38 97 GLY C N 1
ATOM 5121 C CA . GLY C 1 97 ? 56.990 35.345 79.284 1.00 25.27 97 GLY C CA 1
ATOM 5122 C C . GLY C 1 97 ? 56.901 36.718 78.689 1.00 25.67 97 GLY C C 1
ATOM 5123 O O . GLY C 1 97 ? 57.187 37.700 79.358 1.00 25.17 97 GLY C O 1
ATOM 5124 N N . GLY C 1 98 ? 56.513 36.790 77.418 1.00 26.06 98 GLY C N 1
ATOM 5125 C CA . GLY C 1 98 ? 56.206 38.072 76.788 1.00 27.41 98 GLY C CA 1
ATOM 5126 C C . GLY C 1 98 ? 57.355 38.476 75.890 1.00 28.54 98 GLY C C 1
ATOM 5127 O O . GLY C 1 98 ? 58.275 37.696 75.722 1.00 28.04 98 GLY C O 1
ATOM 5128 N N . ALA C 1 99 ? 57.285 39.675 75.306 1.00 29.88 99 ALA C N 1
ATOM 5129 C CA . ALA C 1 99 ? 58.370 40.192 74.463 1.00 31.03 99 ALA C CA 1
ATOM 5130 C C . ALA C 1 99 ? 59.612 40.515 75.316 1.00 32.15 99 ALA C C 1
ATOM 5131 O O . ALA C 1 99 ? 60.753 40.446 74.820 1.00 33.28 99 ALA C O 1
ATOM 5133 N N . ARG C 1 100 ? 59.382 40.849 76.592 1.00 32.95 100 ARG C N 1
ATOM 5134 C CA . ARG C 1 100 ? 60.440 41.202 77.551 1.00 33.85 100 ARG C CA 1
ATOM 5135 C C . ARG C 1 100 ? 60.854 40.032 78.490 1.00 32.91 100 ARG C C 1
ATOM 5136 O O . ARG C 1 100 ? 62.056 39.817 78.759 1.00 33.24 100 ARG C O 1
ATOM 5144 N N . GLY C 1 101 ? 59.857 39.291 78.984 1.00 31.11 101 GLY C N 1
ATOM 5145 C CA . GLY C 1 101 ? 60.050 38.305 80.037 1.00 29.44 101 GLY C CA 1
ATOM 5146 C C . GLY C 1 101 ? 59.596 38.854 81.396 1.00 28.01 101 GLY C C 1
ATOM 5147 O O . GLY C 1 101 ? 60.407 39.375 82.132 1.00 27.72 101 GLY C O 1
ATOM 5148 N N . GLN C 1 102 ? 58.306 38.707 81.720 1.00 26.10 102 GLN C N 1
ATOM 5149 C CA . GLN C 1 102 ? 57.721 39.206 82.979 1.00 24.28 102 GLN C CA 1
ATOM 5150 C C . GLN C 1 102 ? 56.608 38.305 83.521 1.00 21.97 102 GLN C C 1
ATOM 5151 O O . GLN C 1 102 ? 56.061 37.494 82.768 1.00 21.90 102 GLN C O 1
ATOM 5157 N N . TRP C 1 103 ? 56.287 38.419 84.818 1.00 18.47 103 TRP C N 1
ATOM 5158 C CA . TRP C 1 103 ? 54.996 37.921 85.351 1.00 16.85 103 TRP C CA 1
ATOM 5159 C C . TRP C 1 103 ? 53.806 38.701 84.797 1.00 14.95 103 TRP C C 1
ATOM 5160 O O . TRP C 1 103 ? 53.873 39.877 84.560 1.00 14.89 103 TRP C O 1
ATOM 5171 N N . ALA C 1 104 ? 52.704 38.002 84.595 1.00 14.00 104 ALA C N 1
ATOM 5172 C CA . ALA C 1 104 ? 51.479 38.576 84.032 1.00 12.55 104 ALA C CA 1
ATOM 5173 C C . ALA C 1 104 ? 50.615 39.194 85.104 1.00 11.60 104 ALA C C 1
ATOM 5174 O O . ALA C 1 104 ? 50.704 38.801 86.268 1.00 14.12 104 ALA C O 1
ATOM 5176 N N . GLY C 1 105 ? 49.721 40.102 84.722 1.00 10.40 105 GLY C N 1
ATOM 5177 C CA . GLY C 1 105 ? 48.817 40.762 85.668 1.00 10.95 105 GLY C CA 1
ATOM 5178 C C . GLY C 1 105 ? 49.082 42.243 85.852 1.00 11.11 105 GLY C C 1
ATOM 5179 O O . GLY C 1 105 ? 50.051 42.819 85.310 1.00 10.75 105 GLY C O 1
ATOM 5180 N N . SER C 1 106 ? 48.232 42.858 86.673 1.00 11.25 106 SER C N 1
ATOM 5181 C CA . SER C 1 106 ? 48.309 44.256 87.004 1.00 12.10 106 SER C CA 1
ATOM 5182 C C . SER C 1 106 ? 49.495 44.512 87.974 1.00 12.26 106 SER C C 1
ATOM 5183 O O . SER C 1 106 ? 50.054 43.586 88.542 1.00 12.47 106 SER C O 1
ATOM 5186 N N . GLY C 1 107 ? 49.867 45.766 88.122 1.00 13.00 107 GLY C N 1
ATOM 5187 C CA . GLY C 1 107 ? 50.972 46.151 89.007 1.00 14.19 107 GLY C CA 1
ATOM 5188 C C . GLY C 1 107 ? 52.265 45.568 88.456 1.00 14.58 107 GLY C C 1
ATOM 5189 O O . GLY C 1 107 ? 52.508 45.618 87.239 1.00 14.86 107 GLY C O 1
ATOM 5190 N N . ALA C 1 108 ? 53.069 44.989 89.337 1.00 14.70 108 ALA C N 1
ATOM 5191 C CA . ALA C 1 108 ? 54.268 44.245 88.918 1.00 15.52 108 ALA C CA 1
ATOM 5192 C C . ALA C 1 108 ? 53.955 42.820 88.483 1.00 15.51 108 ALA C C 1
ATOM 5193 O O . ALA C 1 108 ? 54.880 42.056 88.233 1.00 16.31 108 ALA C O 1
ATOM 5195 N N . GLY C 1 109 ? 52.676 42.444 88.362 1.00 15.14 109 GLY C N 1
ATOM 5196 C CA . GLY C 1 109 ? 52.350 41.086 87.982 1.00 14.47 109 GLY C CA 1
ATOM 5197 C C . GLY C 1 109 ? 52.168 40.154 89.161 1.00 14.29 109 GLY C C 1
ATOM 5198 O O . GLY C 1 109 ? 52.460 40.489 90.322 1.00 13.64 109 GLY C O 1
ATOM 5199 N N . PHE C 1 110 ? 51.723 38.943 88.852 1.00 13.76 110 PHE C N 1
ATOM 5200 C CA . PHE C 1 110 ? 51.408 37.938 89.848 1.00 13.63 110 PHE C CA 1
ATOM 5201 C C . PHE C 1 110 ? 52.463 36.848 89.800 1.00 13.95 110 PHE C C 1
ATOM 5202 O O . PHE C 1 110 ? 52.543 36.132 88.793 1.00 14.77 110 PHE C O 1
ATOM 5210 N N . GLU C 1 111 ? 53.291 36.751 90.844 1.00 13.62 111 GLU C N 1
ATOM 5211 C CA . GLU C 1 111 ? 54.200 35.605 90.970 1.00 13.75 111 GLU C CA 1
ATOM 5212 C C . GLU C 1 111 ? 53.460 34.301 91.253 1.00 13.67 111 GLU C C 1
ATOM 5213 O O . GLU C 1 111 ? 52.485 34.242 92.023 1.00 15.57 111 GLU C O 1
ATOM 5219 N N . ARG C 1 112 ? 53.936 33.215 90.670 1.00 12.83 112 ARG C N 1
ATOM 5220 C CA . ARG C 1 112 ? 53.347 31.908 90.945 1.00 12.51 112 ARG C CA 1
ATOM 5221 C C . ARG C 1 112 ? 54.378 30.996 91.593 1.00 12.86 112 ARG C C 1
ATOM 5222 O O . ARG C 1 112 ? 55.490 30.886 91.102 1.00 13.66 112 ARG C O 1
ATOM 5230 N N . ALA C 1 113 ? 54.008 30.371 92.687 1.00 13.87 113 ALA C N 1
ATOM 5231 C CA . ALA C 1 113 ? 54.832 29.390 93.354 1.00 13.63 113 ALA C CA 1
ATOM 5232 C C . ALA C 1 113 ? 55.229 28.281 92.386 1.00 14.47 113 ALA C C 1
ATOM 5233 O O . ALA C 1 113 ? 54.519 28.018 91.390 1.00 13.80 113 ALA C O 1
ATOM 5235 N N . GLU C 1 114 ? 56.402 27.690 92.653 1.00 14.31 114 GLU C N 1
ATOM 5236 C CA . GLU C 1 114 ? 56.899 26.537 91.904 1.00 14.54 114 GLU C CA 1
ATOM 5237 C C . GLU C 1 114 ? 55.989 25.343 92.165 1.00 13.52 114 GLU C C 1
ATOM 5238 O O . GLU C 1 114 ? 55.330 25.282 93.200 1.00 13.00 114 GLU C O 1
ATOM 5244 N N . GLY C 1 115 ? 55.919 24.405 91.223 1.00 13.02 115 GLY C N 1
ATOM 5245 C CA . GLY C 1 115 ? 55.220 23.146 91.454 1.00 12.85 115 GLY C CA 1
ATOM 5246 C C . GLY C 1 115 ? 53.697 23.304 91.550 1.00 14.46 115 GLY C C 1
ATOM 5247 O O . GLY C 1 115 ? 53.036 22.476 92.137 1.00 15.50 115 GLY C O 1
ATOM 5248 N N . SER C 1 116 ? 53.147 24.346 90.930 1.00 14.29 116 SER C N 1
ATOM 5249 C CA . SER C 1 116 ? 51.735 24.704 91.092 1.00 14.52 116 SER C CA 1
ATOM 5250 C C . SER C 1 116 ? 50.762 24.233 90.028 1.00 14.04 116 SER C C 1
ATOM 5251 O O . SER C 1 116 ? 49.604 24.580 90.128 1.00 14.40 116 SER C O 1
ATOM 5254 N N . TYR C 1 117 ? 51.217 23.538 88.984 1.00 13.72 117 TYR C N 1
ATOM 5255 C CA . TYR C 1 117 ? 50.357 23.202 87.834 1.00 13.04 117 TYR C CA 1
ATOM 5256 C C . TYR C 1 117 ? 50.653 21.801 87.338 1.00 12.80 117 TYR C C 1
ATOM 5257 O O . TYR C 1 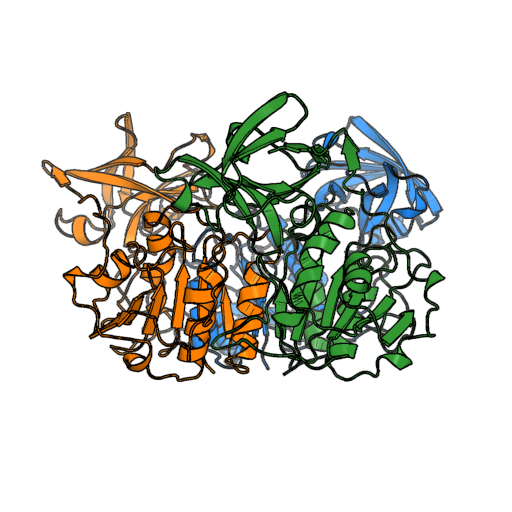117 ? 51.813 21.356 87.360 1.00 11.92 117 TYR C O 1
ATOM 5266 N N . ILE C 1 118 ? 49.613 21.090 86.886 1.00 12.29 118 ILE C N 1
ATOM 5267 C CA . ILE C 1 118 ? 49.787 19.734 86.356 1.00 12.96 118 ILE C CA 1
ATOM 5268 C C . ILE C 1 118 ? 49.351 19.794 84.910 1.00 12.21 118 ILE C C 1
ATOM 5269 O O . ILE C 1 118 ? 48.312 20.419 84.580 1.00 12.18 118 ILE C O 1
ATOM 5274 N N . TYR C 1 119 ? 50.117 19.133 84.055 1.00 11.86 119 TYR C N 1
ATOM 5275 C CA . TYR C 1 119 ? 49.636 18.839 82.695 1.00 11.41 119 TYR C CA 1
ATOM 5276 C C . TYR C 1 119 ? 49.364 17.339 82.588 1.00 12.20 119 TYR C C 1
ATOM 5277 O O . TYR C 1 119 ? 50.068 16.517 83.135 1.00 12.36 119 TYR C O 1
ATOM 5286 N N . ILE C 1 120 ? 48.304 16.999 81.867 1.00 12.39 120 ILE C N 1
ATOM 5287 C CA . ILE C 1 120 ? 47.993 15.637 81.495 1.00 12.14 120 ILE C CA 1
ATOM 5288 C C . ILE C 1 120 ? 47.720 15.579 79.983 1.00 10.87 120 ILE C C 1
ATOM 5289 O O . ILE C 1 120 ? 46.947 16.375 79.430 1.00 10.70 120 ILE C O 1
ATOM 5294 N N . ALA C 1 121 ? 48.417 14.651 79.333 1.00 10.19 121 ALA C N 1
ATOM 5295 C CA . ALA C 1 121 ? 48.584 14.642 77.882 1.00 9.73 121 ALA C CA 1
ATOM 5296 C C . ALA C 1 121 ? 48.858 13.217 77.400 1.00 9.67 121 ALA C C 1
ATOM 5297 O O . ALA C 1 121 ? 49.366 12.387 78.153 1.00 9.40 121 ALA C O 1
ATOM 5299 N N . PRO C 1 122 ? 48.563 12.902 76.129 1.00 10.27 122 PRO C N 1
ATOM 5300 C CA . PRO C 1 122 ? 49.109 11.666 75.554 1.00 10.03 122 PRO C CA 1
ATOM 5301 C C . PRO C 1 122 ? 50.641 11.734 75.665 1.00 11.03 122 PRO C C 1
ATOM 5302 O O . PRO C 1 122 ? 51.200 12.834 75.619 1.00 12.12 122 PRO C O 1
ATOM 5306 N N . ASN C 1 123 ? 51.293 10.585 75.846 1.00 11.22 123 ASN C N 1
ATOM 5307 C CA . ASN C 1 123 ? 52.749 10.523 75.870 1.00 11.96 123 ASN C CA 1
ATOM 5308 C C . ASN C 1 123 ? 53.248 10.395 74.400 1.00 12.74 123 ASN C C 1
ATOM 5309 O O . ASN C 1 123 ? 53.802 9.366 73.957 1.00 13.30 123 ASN C O 1
ATOM 5314 N N . ASN C 1 124 ? 53.034 11.454 73.649 1.00 12.23 124 ASN C N 1
ATOM 5315 C CA . ASN C 1 124 ? 53.365 11.516 72.213 1.00 12.66 124 ASN C CA 1
ATOM 5316 C C . ASN C 1 124 ? 54.235 12.741 71.808 1.00 12.59 124 ASN C C 1
ATOM 5317 O O . ASN C 1 124 ? 54.330 13.090 70.624 1.00 12.81 124 ASN C O 1
ATOM 5322 N N . GLY C 1 125 ? 54.814 13.400 72.798 1.00 12.39 125 GLY C N 1
ATOM 5323 C CA . GLY C 1 125 ? 55.623 14.594 72.611 1.00 13.02 125 GLY C CA 1
ATOM 5324 C C . GLY C 1 125 ? 54.935 15.932 72.698 1.00 12.69 125 GLY C C 1
ATOM 5325 O O . GLY C 1 125 ? 55.568 16.988 72.567 1.00 12.71 125 GLY C O 1
ATOM 5326 N N . LEU C 1 126 ? 53.634 15.923 72.924 1.00 12.63 126 LEU C N 1
ATOM 5327 C CA . LEU C 1 126 ? 52.882 17.152 72.994 1.00 12.76 126 LEU C CA 1
ATOM 5328 C C . LEU C 1 126 ? 53.399 18.111 74.080 1.00 12.56 126 LEU C C 1
ATOM 5329 O O . LEU C 1 126 ? 53.310 19.350 73.936 1.00 12.96 126 LEU C O 1
ATOM 5334 N N . LEU C 1 127 ? 53.913 17.564 75.162 1.00 11.66 127 LEU C N 1
ATOM 5335 C CA . LEU C 1 127 ? 54.414 18.350 76.272 1.00 11.42 127 LEU C CA 1
ATOM 5336 C C . LEU C 1 127 ? 55.882 18.690 76.134 1.00 11.76 127 LEU C C 1
ATOM 5337 O O . LEU C 1 127 ? 56.483 19.193 77.065 1.00 12.41 127 LEU C O 1
ATOM 5342 N N . THR C 1 128 ? 56.453 18.458 74.965 1.00 12.75 128 THR C N 1
ATOM 5343 C CA . THR C 1 128 ? 57.895 18.687 74.751 1.00 13.02 128 THR C CA 1
ATOM 5344 C C . THR C 1 128 ? 58.379 20.067 75.233 1.00 12.59 128 THR C C 1
ATOM 5345 O O . THR C 1 128 ? 59.337 20.153 76.031 1.00 12.71 128 THR C O 1
ATOM 5349 N N . THR C 1 129 ? 57.748 21.135 74.744 1.00 11.97 129 THR C N 1
ATOM 5350 C CA . THR C 1 129 ? 58.183 22.482 75.084 1.00 12.37 129 THR C CA 1
ATOM 5351 C C . THR C 1 129 ? 57.736 22.923 76.488 1.00 12.75 129 THR C C 1
ATOM 5352 O O . THR C 1 129 ? 58.429 23.696 77.128 1.00 12.61 129 THR C O 1
ATOM 5356 N N . VAL C 1 130 ? 56.609 22.415 76.971 1.00 12.46 130 VAL C N 1
ATOM 5357 C CA . VAL C 1 130 ? 56.242 22.589 78.364 1.00 12.70 130 VAL C CA 1
ATOM 5358 C C . VAL C 1 130 ? 57.362 22.140 79.325 1.00 12.97 130 VAL C C 1
ATOM 5359 O O . VAL C 1 130 ? 57.726 22.898 80.250 1.00 13.05 130 VAL C O 1
ATOM 5363 N N . LEU C 1 131 ? 57.910 20.932 79.112 1.00 13.32 131 LEU C N 1
ATOM 5364 C CA . LEU C 1 131 ? 58.955 20.407 79.987 1.00 14.85 131 LEU C CA 1
ATOM 5365 C C . LEU C 1 131 ? 60.296 21.120 79.810 1.00 15.12 131 LEU C C 1
ATOM 5366 O O . LEU C 1 131 ? 60.999 21.436 80.791 1.00 15.11 131 LEU C O 1
ATOM 5371 N N . GLU C 1 132 ? 60.634 21.439 78.573 1.00 16.56 132 GLU C N 1
ATOM 5372 C CA . GLU C 1 132 ? 61.816 22.272 78.317 1.00 17.69 132 GLU C CA 1
ATOM 5373 C C . GLU C 1 132 ? 61.726 23.642 79.005 1.00 17.49 132 GLU C C 1
ATOM 5374 O O . GLU C 1 132 ? 62.700 24.070 79.657 1.00 16.12 132 GLU C O 1
ATOM 5380 N N . GLU C 1 133 ? 60.577 24.323 78.908 1.00 17.31 133 GLU C N 1
ATOM 5381 C CA . GLU C 1 133 ? 60.531 25.687 79.394 1.00 18.99 133 GLU C CA 1
ATOM 5382 C C . GLU C 1 133 ? 60.260 25.790 80.882 1.00 17.98 133 GLU C C 1
ATOM 5383 O O . GLU C 1 133 ? 60.734 26.696 81.524 1.00 18.18 133 GLU C O 1
ATOM 5389 N N . HIS C 1 134 ? 59.523 24.844 81.430 1.00 16.83 134 HIS C N 1
ATOM 5390 C CA . HIS C 1 134 ? 59.099 24.914 82.830 1.00 17.07 134 HIS C CA 1
ATOM 5391 C C . HIS C 1 134 ? 59.812 23.931 83.740 1.00 16.62 134 HIS C C 1
ATOM 5392 O O . HIS C 1 134 ? 59.819 24.105 84.957 1.00 16.08 134 HIS C O 1
ATOM 5399 N N . GLY C 1 135 ? 60.390 22.877 83.175 1.00 16.45 135 GLY C N 1
ATOM 5400 C CA . GLY C 1 135 ? 60.859 21.768 83.981 1.00 15.61 135 GLY C CA 1
ATOM 5401 C C . GLY C 1 135 ? 59.727 21.022 84.692 1.00 15.43 135 GLY C C 1
ATOM 5402 O O . GLY C 1 135 ? 58.562 21.399 84.588 1.00 15.07 135 GLY C O 1
ATOM 5403 N N . TYR C 1 136 ? 60.072 20.000 85.466 1.00 15.04 136 TYR C N 1
ATOM 5404 C CA . TYR C 1 136 ? 59.045 19.200 86.160 1.00 15.58 136 TYR C CA 1
ATOM 5405 C C . TYR C 1 136 ? 59.567 18.522 87.405 1.00 15.78 136 TYR C C 1
ATOM 5406 O O . TYR C 1 136 ? 60.782 18.290 87.520 1.00 15.69 136 TYR C O 1
ATOM 5415 N N . LEU C 1 137 ? 58.639 18.1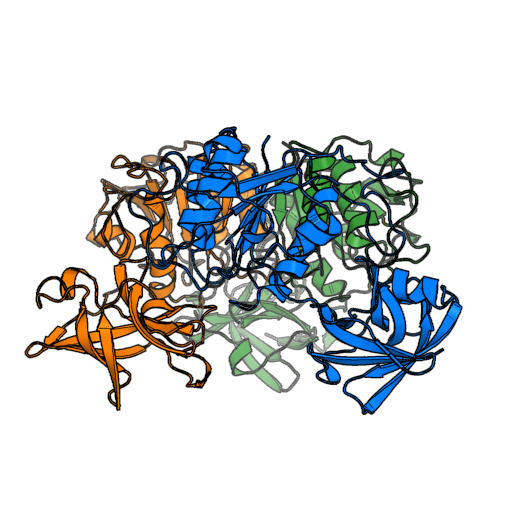92 88.304 1.00 15.09 137 LEU C N 1
ATOM 5416 C CA . LEU C 1 137 ? 58.976 17.699 89.624 1.00 16.62 137 LEU C CA 1
ATOM 5417 C C . LEU C 1 137 ? 58.669 16.239 89.732 1.00 17.06 137 LEU C C 1
ATOM 5418 O O . LEU C 1 137 ? 59.307 15.549 90.517 1.00 17.98 137 LEU C O 1
ATOM 5423 N N . GLU C 1 138 ? 57.656 15.796 89.001 1.00 16.71 138 GLU C N 1
ATOM 5424 C CA . GLU C 1 138 ? 57.246 14.397 88.991 1.00 16.98 138 GLU C CA 1
ATOM 5425 C C . GLU C 1 138 ? 56.404 14.078 87.777 1.00 16.02 138 GLU C C 1
ATOM 5426 O O . GLU C 1 138 ? 55.679 14.929 87.260 1.00 15.73 138 GLU C O 1
ATOM 5432 N N . ALA C 1 139 ? 56.505 12.830 87.333 1.00 15.14 139 ALA C N 1
ATOM 5433 C CA . ALA C 1 139 ? 55.766 12.363 86.172 1.00 14.52 139 ALA C CA 1
ATOM 5434 C C . ALA C 1 139 ? 55.310 10.914 86.354 1.00 13.37 139 ALA C C 1
ATOM 5435 O O . ALA C 1 139 ? 56.025 10.071 86.870 1.00 13.31 139 ALA C O 1
ATOM 5437 N N . TYR C 1 140 ? 54.110 10.623 85.892 1.00 13.42 140 TYR C N 1
ATOM 5438 C CA . TYR C 1 140 ? 53.472 9.354 86.096 1.00 13.33 140 TYR C CA 1
ATOM 5439 C C . TYR C 1 140 ? 52.685 8.927 84.868 1.00 13.87 140 TYR C C 1
ATOM 5440 O O . TYR C 1 140 ? 52.070 9.741 84.192 1.00 14.20 140 TYR C O 1
ATOM 5449 N N . GLU C 1 141 ? 52.759 7.643 84.568 1.00 14.13 141 GLU C N 1
ATOM 5450 C CA . GLU C 1 141 ? 51.940 6.989 83.588 1.00 14.46 141 GLU C CA 1
ATOM 5451 C C . GLU C 1 141 ? 50.524 6.921 84.112 1.00 13.44 141 GLU C C 1
ATOM 5452 O O . GLU C 1 141 ? 50.330 6.633 85.298 1.00 14.42 141 GLU C O 1
ATOM 5458 N N . VAL C 1 142 ? 49.538 7.223 83.279 1.00 12.95 142 VAL C N 1
ATOM 5459 C CA . VAL C 1 142 ? 48.151 7.256 83.742 1.00 12.82 142 VAL C CA 1
ATOM 5460 C C . VAL C 1 142 ? 47.445 5.920 83.455 1.00 14.11 142 VAL C C 1
ATOM 5461 O O . VAL C 1 142 ? 46.947 5.676 82.335 1.00 14.34 142 VAL C O 1
ATOM 5465 N N . THR C 1 143 ? 47.420 5.044 84.464 1.00 14.81 143 THR C N 1
ATOM 5466 C CA . THR C 1 143 ? 46.851 3.683 84.329 1.00 14.48 143 THR C CA 1
ATOM 5467 C C . THR C 1 143 ? 45.785 3.257 85.333 1.00 14.34 143 THR C C 1
ATOM 5468 O O . THR C 1 143 ? 45.108 2.256 85.123 1.00 16.43 143 THR C O 1
ATOM 5472 N N . SER C 1 144 ? 45.666 3.926 86.459 1.00 14.11 144 SER C N 1
ATOM 5473 C CA . SER C 1 144 ? 44.748 3.451 87.486 1.00 13.82 144 SER C CA 1
ATOM 5474 C C . SER C 1 144 ? 43.264 3.493 87.078 1.00 13.80 144 SER C C 1
ATOM 5475 O O . SER C 1 144 ? 42.787 4.529 86.593 1.00 15.06 144 SER C O 1
ATOM 5478 N N . PRO C 1 145 ? 42.507 2.408 87.279 1.00 14.03 145 PRO C N 1
ATOM 5479 C CA . PRO C 1 145 ? 41.074 2.453 87.010 1.00 13.65 145 PRO C CA 1
ATOM 5480 C C . PRO C 1 145 ? 40.305 3.405 87.944 1.00 13.71 145 PRO C C 1
ATOM 5481 O O . PRO C 1 145 ? 39.107 3.589 87.750 1.00 14.01 145 PRO C O 1
ATOM 5485 N N . LYS C 1 146 ? 40.963 3.998 88.940 1.00 14.21 146 LYS C N 1
ATOM 5486 C CA . LYS C 1 146 ? 40.326 5.060 89.709 1.00 14.76 146 LYS C CA 1
ATOM 5487 C C . LYS C 1 146 ? 40.189 6.331 88.902 1.00 14.19 146 LYS C C 1
ATOM 5488 O O . LYS C 1 146 ? 39.342 7.200 89.226 1.00 14.84 146 LYS C O 1
ATOM 5494 N N . VAL C 1 147 ? 41.020 6.468 87.870 1.00 13.63 147 VAL C N 1
ATOM 5495 C CA . VAL C 1 147 ? 41.056 7.715 87.083 1.00 12.22 147 VAL C CA 1
ATOM 5496 C C . VAL C 1 147 ? 40.840 7.581 85.579 1.00 11.89 147 VAL C C 1
ATOM 5497 O O . VAL C 1 147 ? 40.616 8.607 84.918 1.00 11.91 147 VAL C O 1
ATOM 5501 N N . ILE C 1 148 ? 40.852 6.359 85.029 1.00 11.49 148 ILE C N 1
ATOM 5502 C CA . ILE C 1 148 ? 40.520 6.127 83.611 1.00 10.74 148 ILE C CA 1
ATOM 5503 C C . ILE C 1 148 ? 39.480 4.987 83.564 1.00 11.70 148 ILE C C 1
ATOM 5504 O O . ILE C 1 148 ? 39.324 4.257 84.577 1.00 12.04 148 ILE C O 1
ATOM 5509 N N . PRO C 1 149 ? 38.794 4.782 82.441 1.00 12.35 149 PRO C N 1
ATOM 5510 C CA . PRO C 1 149 ? 37.863 3.647 82.347 1.00 12.45 149 PRO C CA 1
ATOM 5511 C C . PRO C 1 149 ? 38.586 2.307 82.335 1.00 14.12 149 PRO C C 1
ATOM 5512 O O . PRO C 1 149 ? 39.727 2.238 81.857 1.00 13.34 149 PRO C O 1
ATOM 5516 N N . GLU C 1 150 ? 37.938 1.265 82.888 1.00 14.42 150 GLU C N 1
ATOM 5517 C CA . GLU C 1 150 ? 38.443 -0.099 82.775 1.00 16.79 150 GLU C CA 1
ATOM 5518 C C . GLU C 1 150 ? 38.329 -0.615 81.348 1.00 17.25 150 GLU C C 1
ATOM 5519 O O . GLU C 1 150 ? 39.089 -1.475 80.940 1.00 17.33 150 GLU C O 1
ATOM 5525 N N . GLN C 1 151 ? 37.369 -0.110 80.592 1.00 17.83 151 GLN C N 1
ATOM 5526 C CA . GLN C 1 151 ? 37.188 -0.517 79.212 1.00 18.76 151 GLN C CA 1
ATOM 5527 C C . GLN C 1 151 ? 37.096 0.733 78.385 1.00 17.84 151 GLN C C 1
ATOM 5528 O O . GLN C 1 151 ? 35.992 1.211 78.117 1.00 18.17 151 GLN C O 1
ATOM 5534 N N . PRO C 1 152 ? 38.245 1.312 78.035 1.00 17.29 152 PRO C N 1
ATOM 5535 C CA . PRO C 1 152 ? 38.269 2.599 77.360 1.00 16.77 152 PRO C CA 1
ATOM 5536 C C . PRO C 1 152 ? 37.732 2.495 75.947 1.00 15.59 152 PRO C C 1
ATOM 5537 O O . PRO C 1 152 ? 38.036 1.526 75.263 1.00 15.15 152 PRO C O 1
ATOM 5541 N N . GLU C 1 153 ? 36.994 3.516 75.523 1.00 13.97 153 GLU C N 1
ATOM 5542 C CA . GLU C 1 153 ? 36.514 3.626 74.150 1.00 13.39 153 GLU C CA 1
ATOM 5543 C C . GLU C 1 153 ? 37.680 3.766 73.206 1.00 12.90 153 GLU C C 1
ATOM 5544 O O . GLU C 1 153 ? 38.421 4.716 73.323 1.00 11.86 153 GLU C O 1
ATOM 5550 N N . PRO C 1 154 ? 37.868 2.802 72.310 1.00 13.83 154 PRO C N 1
ATOM 5551 C CA . PRO C 1 154 ? 39.066 2.730 71.491 1.00 14.15 154 PRO C CA 1
ATOM 5552 C C . PRO C 1 154 ? 39.388 4.011 70.704 1.00 12.70 154 PRO C C 1
ATOM 5553 O O . PRO C 1 154 ? 40.555 4.391 70.687 1.00 13.66 154 PRO C O 1
ATOM 5557 N N . THR C 1 155 ? 38.405 4.695 70.136 1.00 11.55 155 THR C N 1
ATOM 5558 C CA . THR C 1 155 ? 38.717 5.871 69.285 1.00 11.62 155 THR C CA 1
ATOM 5559 C C . THR C 1 155 ? 38.594 7.177 70.030 1.00 11.41 155 THR C C 1
ATOM 5560 O O . THR C 1 155 ? 38.640 8.209 69.417 1.00 14.69 155 THR C O 1
ATOM 5564 N N . PHE C 1 156 ? 38.451 7.158 71.346 1.00 10.56 156 PHE C N 1
ATOM 5565 C CA . PHE C 1 156 ? 38.247 8.408 72.072 1.00 10.60 156 PHE C CA 1
ATOM 5566 C C . PHE C 1 156 ? 39.121 8.532 73.290 1.00 11.67 156 PHE C C 1
ATOM 5567 O O . PHE C 1 156 ? 38.636 8.900 74.339 1.00 11.69 156 PHE C O 1
ATOM 5575 N N . TYR C 1 157 ? 40.424 8.259 73.148 1.00 12.28 157 TYR C N 1
ATOM 5576 C CA . TYR C 1 157 ? 41.328 8.380 74.282 1.00 12.11 157 TYR C CA 1
ATOM 5577 C C . TYR C 1 157 ? 41.505 9.830 74.775 1.00 12.03 157 TYR C C 1
ATOM 5578 O O . TYR C 1 157 ? 41.861 10.021 75.947 1.00 10.86 157 TYR C O 1
ATOM 5587 N N . SER C 1 158 ? 41.230 10.834 73.941 1.00 11.94 158 SER C N 1
ATOM 5588 C CA . SER C 1 158 ? 41.250 12.258 74.417 1.00 11.73 158 SER C CA 1
ATOM 5589 C C . SER C 1 158 ? 40.238 12.496 75.567 1.00 12.41 158 SER C C 1
ATOM 5590 O O . SER C 1 158 ? 40.475 13.328 76.448 1.00 13.14 158 SER C O 1
ATOM 5593 N N . ARG C 1 159 ? 39.111 11.763 75.530 1.00 12.31 159 ARG C N 1
ATOM 5594 C CA . ARG C 1 159 ? 38.143 11.716 76.634 1.00 11.77 159 ARG C CA 1
ATOM 5595 C C . ARG C 1 159 ? 38.622 10.788 77.742 1.00 11.96 159 ARG C C 1
ATOM 5596 O O . ARG C 1 159 ? 38.694 11.198 78.913 1.00 11.59 159 ARG C O 1
ATOM 5604 N N . GLU C 1 160 ? 38.925 9.536 77.369 1.00 11.74 160 GLU C N 1
ATOM 5605 C CA . GLU C 1 160 ? 39.129 8.441 78.317 1.00 11.65 160 GLU C CA 1
ATOM 5606 C C . GLU C 1 160 ? 40.406 8.623 79.115 1.00 10.88 160 GLU C C 1
ATOM 5607 O O . GLU C 1 160 ? 40.421 8.360 80.312 1.00 11.60 160 GLU C O 1
ATOM 5613 N N . MET C 1 161 ? 41.474 9.071 78.447 1.00 10.53 161 MET C N 1
ATOM 5614 C CA . MET C 1 161 ? 42.822 9.108 79.031 1.00 9.28 161 MET C CA 1
ATOM 5615 C C . MET C 1 161 ? 43.328 10.512 79.306 1.00 8.79 161 MET C C 1
ATOM 5616 O O . MET C 1 161 ? 44.471 10.666 79.722 1.00 9.40 161 MET C O 1
ATOM 5621 N N . VAL C 1 162 ? 42.481 11.524 79.090 1.00 9.61 162 VAL C N 1
ATOM 5622 C CA . VAL C 1 162 ? 42.876 12.937 79.330 1.00 10.41 162 VAL C CA 1
ATOM 5623 C C . VAL C 1 162 ? 41.782 13.690 80.059 1.00 10.73 162 VAL C C 1
ATOM 5624 O O . VAL C 1 162 ? 41.948 14.043 81.243 1.00 10.78 162 VAL C O 1
ATOM 5628 N N . ALA C 1 163 ? 40.636 13.897 79.424 1.00 10.37 163 ALA C N 1
ATOM 5629 C CA . ALA C 1 163 ? 39.562 14.571 80.109 1.00 9.72 163 ALA C CA 1
ATOM 5630 C C . ALA C 1 163 ? 39.189 13.951 81.449 1.00 10.39 163 ALA C C 1
ATOM 5631 O O . ALA C 1 163 ? 39.118 14.667 82.466 1.00 11.50 163 ALA C O 1
ATOM 5633 N N . ILE C 1 164 ? 38.845 12.654 81.452 1.00 10.21 164 ILE C N 1
ATOM 5634 C CA . ILE C 1 164 ? 38.391 12.002 82.699 1.00 10.43 164 ILE C CA 1
ATOM 5635 C C . ILE C 1 164 ? 39.439 12.093 83.812 1.00 10.36 164 ILE C C 1
ATOM 5636 O O . ILE C 1 164 ? 39.132 12.518 84.919 1.00 8.94 164 ILE C O 1
ATOM 5641 N N . PRO C 1 165 ? 40.663 11.625 83.584 1.00 10.06 165 PRO C N 1
ATOM 5642 C CA . PRO C 1 165 ? 41.673 11.765 84.658 1.00 10.74 165 PRO C CA 1
ATOM 5643 C C . PRO C 1 165 ? 42.024 13.177 85.050 1.00 10.73 165 PRO C C 1
ATOM 5644 O O . PRO C 1 165 ? 42.343 13.384 86.221 1.00 10.71 165 PRO C O 1
ATOM 5648 N N . SER C 1 166 ? 41.960 14.133 84.119 1.00 11.04 166 SER C N 1
ATOM 5649 C CA . SER C 1 166 ? 42.157 15.559 84.473 1.00 11.12 166 SER C CA 1
ATOM 5650 C C . SER C 1 166 ? 41.140 16.001 85.545 1.00 11.62 166 SER C C 1
ATOM 5651 O O . SER C 1 166 ? 41.468 16.732 86.457 1.00 13.45 166 SER C O 1
ATOM 5654 N N . ALA C 1 167 ? 39.904 15.544 85.439 1.00 12.26 167 ALA C N 1
ATOM 5655 C CA . ALA C 1 167 ? 38.865 15.942 86.393 1.00 11.91 167 ALA C CA 1
ATOM 5656 C C . ALA C 1 167 ? 39.103 15.357 87.786 1.00 11.50 167 ALA C C 1
ATOM 5657 O O . ALA C 1 167 ? 38.861 16.020 88.794 1.00 12.86 167 ALA C O 1
ATOM 5659 N N . HIS C 1 168 ? 39.588 14.105 87.845 1.00 10.62 168 HIS C N 1
ATOM 5660 C CA . HIS C 1 168 ? 39.951 13.511 89.107 1.00 11.43 168 HIS C CA 1
ATOM 5661 C C . HIS C 1 168 ? 41.121 14.308 89.766 1.00 10.73 168 HIS C C 1
ATOM 5662 O O . HIS C 1 168 ? 41.108 14.611 90.966 1.00 9.87 168 HIS C O 1
ATOM 5669 N N . LEU C 1 169 ? 42.120 14.653 88.974 1.00 11.01 169 LEU C N 1
ATOM 5670 C CA . LEU C 1 169 ? 43.224 15.481 89.480 1.00 11.44 169 LEU C CA 1
ATOM 5671 C C . LEU C 1 169 ? 42.744 16.836 89.984 1.00 11.95 169 LEU C C 1
ATOM 5672 O O . LEU C 1 169 ? 43.150 17.289 91.052 1.00 12.56 169 LEU C O 1
ATOM 5677 N N . ALA C 1 170 ? 41.864 17.477 89.228 1.00 13.26 170 ALA C N 1
ATOM 5678 C CA . ALA C 1 170 ? 41.258 18.747 89.667 1.00 13.70 170 ALA C CA 1
ATOM 5679 C C . ALA C 1 170 ? 40.548 18.590 91.024 1.00 14.33 170 ALA C C 1
ATOM 5680 O O . ALA C 1 170 ? 40.663 19.473 91.875 1.00 15.11 170 ALA C O 1
ATOM 5682 N N . ALA C 1 171 ? 39.878 17.460 91.231 1.00 15.16 171 ALA C N 1
ATOM 5683 C CA . ALA C 1 171 ? 39.133 17.166 92.461 1.00 16.26 171 ALA C CA 1
ATOM 5684 C C . ALA C 1 171 ? 39.973 16.783 93.661 1.00 16.92 171 ALA C C 1
ATOM 5685 O O . ALA C 1 171 ? 39.421 16.567 94.716 1.00 18.14 171 ALA C O 1
ATOM 5687 N N . GLY C 1 172 ? 41.285 16.672 93.528 1.00 16.81 172 GLY C N 1
ATOM 5688 C CA . GLY C 1 172 ? 42.103 16.347 94.670 1.00 17.36 172 GLY C CA 1
ATOM 5689 C C . GLY C 1 172 ? 42.689 14.957 94.652 1.00 17.22 172 GLY C C 1
ATOM 5690 O O . GLY C 1 172 ? 43.371 14.543 95.632 1.00 16.67 172 GLY C O 1
ATOM 5691 N N . PHE C 1 173 ? 42.471 14.216 93.568 1.00 16.80 173 PHE C N 1
ATOM 5692 C CA . PHE C 1 173 ? 43.029 12.879 93.509 1.00 16.32 173 PHE C CA 1
ATOM 5693 C C . PHE C 1 173 ? 44.563 13.013 93.507 1.00 16.79 173 PHE C C 1
ATOM 5694 O O . PHE C 1 173 ? 45.096 13.774 92.710 1.00 16.36 173 PHE C O 1
ATOM 5702 N N . PRO C 1 174 ? 45.277 12.270 94.369 1.00 17.22 174 PRO C N 1
ATOM 5703 C CA . PRO C 1 174 ? 46.734 12.411 94.434 1.00 16.97 174 PRO C CA 1
ATOM 5704 C C . PRO C 1 174 ? 47.423 12.036 93.113 1.00 16.68 174 PRO C C 1
ATOM 5705 O O . PRO C 1 174 ? 47.298 10.906 92.619 1.00 16.26 174 PRO C O 1
ATOM 5709 N N . LEU C 1 175 ? 48.204 12.975 92.580 1.00 16.08 175 LEU C N 1
ATOM 5710 C CA . LEU C 1 175 ? 48.929 12.755 91.322 1.00 15.91 175 LEU C CA 1
ATOM 5711 C C . LEU C 1 175 ? 49.758 11.433 91.298 1.00 15.79 175 LEU C C 1
ATOM 5712 O O . LEU C 1 175 ? 49.841 10.739 90.285 1.00 15.56 175 LEU C O 1
ATOM 5717 N N . SER C 1 176 ? 50.363 11.078 92.418 1.00 16.18 176 SER C N 1
ATOM 5718 C CA . SER C 1 176 ? 51.262 9.909 92.445 1.00 16.18 176 SER C CA 1
ATOM 5719 C C . SER C 1 176 ? 50.510 8.567 92.420 1.00 16.42 176 SER C C 1
ATOM 5720 O O . SER C 1 176 ? 51.113 7.525 92.196 1.00 16.90 176 SER C O 1
ATOM 5723 N N . GLU C 1 177 ? 49.192 8.607 92.615 1.00 16.91 177 GLU C N 1
ATOM 5724 C CA . GLU C 1 177 ? 48.368 7.393 92.608 1.00 16.98 177 GLU C CA 1
ATOM 5725 C C . GLU C 1 177 ? 47.760 7.088 91.215 1.00 15.40 177 GLU C C 1
ATOM 5726 O O . GLU C 1 177 ? 46.971 6.138 91.082 1.00 14.80 177 GLU C O 1
ATOM 5732 N N . VAL C 1 178 ? 48.110 7.863 90.180 1.00 15.03 178 VAL C N 1
ATOM 5733 C CA . VAL C 1 178 ? 47.511 7.613 88.858 1.00 14.81 178 VAL C CA 1
ATOM 5734 C C . VAL C 1 178 ? 48.159 6.444 88.135 1.00 15.24 178 VAL C C 1
ATOM 5735 O O . VAL C 1 178 ? 47.562 5.851 87.226 1.00 15.16 178 VAL C O 1
ATOM 5739 N N . GLY C 1 179 ? 49.391 6.140 88.517 1.00 14.69 179 GLY C N 1
ATOM 5740 C CA . GLY C 1 179 ? 50.157 5.078 87.915 1.00 15.20 179 GLY C CA 1
ATOM 5741 C C . GLY C 1 179 ? 51.622 5.150 88.318 1.00 15.25 179 GLY C C 1
ATOM 5742 O O . GLY C 1 179 ? 52.032 5.964 89.162 1.00 14.88 179 GLY C O 1
ATOM 5743 N N . ARG C 1 180 ? 52.429 4.284 87.735 1.00 15.71 180 ARG C N 1
ATOM 5744 C CA . ARG C 1 180 ? 53.835 4.228 88.130 1.00 16.78 180 ARG C CA 1
ATOM 5745 C C . ARG C 1 180 ? 54.586 5.485 87.696 1.00 17.39 180 ARG C C 1
ATOM 5746 O O . ARG C 1 180 ? 54.242 6.089 86.684 1.00 17.31 180 ARG C O 1
ATOM 5754 N N . PRO C 1 181 ? 55.654 5.850 88.407 1.00 17.53 181 PRO C N 1
ATOM 5755 C CA . PRO C 1 181 ? 56.461 7.008 87.984 1.00 17.38 181 PRO C CA 1
ATOM 5756 C C . PRO C 1 181 ? 57.156 6.708 86.673 1.00 17.90 181 PRO C C 1
ATOM 5757 O O . PRO C 1 181 ? 57.550 5.568 86.431 1.00 17.18 181 PRO C O 1
ATOM 5761 N N . LEU C 1 182 ? 57.301 7.730 85.831 1.00 18.35 182 LEU C N 1
ATOM 5762 C CA . LEU C 1 182 ? 57.958 7.594 84.548 1.00 19.25 182 LEU C CA 1
ATOM 5763 C C . LEU C 1 182 ? 59.334 8.213 84.679 1.00 19.91 182 LEU C C 1
ATOM 5764 O O . LEU C 1 182 ? 59.476 9.305 85.243 1.00 19.28 182 LEU C O 1
ATOM 5769 N N . GLU C 1 183 ? 60.343 7.499 84.186 1.00 20.04 183 GLU C N 1
ATOM 5770 C CA . GLU C 1 183 ? 61.676 8.077 84.033 1.00 20.72 183 GLU C CA 1
ATOM 5771 C C . GLU C 1 183 ? 61.673 9.100 82.917 1.00 19.74 183 GLU C C 1
ATOM 5772 O O . GLU C 1 183 ? 60.832 9.053 82.003 1.00 19.28 183 GLU C O 1
ATOM 5778 N N . ASP C 1 184 ? 62.658 9.979 82.935 1.00 19.00 184 ASP C N 1
ATOM 5779 C CA . ASP C 1 184 ? 62.699 11.023 81.955 1.00 18.67 184 ASP C CA 1
ATOM 5780 C C . ASP C 1 184 ? 62.763 10.465 80.538 1.00 17.98 184 ASP C C 1
ATOM 5781 O O . ASP C 1 184 ? 62.112 11.008 79.638 1.00 17.87 184 ASP C O 1
ATOM 5786 N N . HIS C 1 185 ? 63.524 9.389 80.299 1.00 16.43 185 HIS C N 1
ATOM 5787 C CA . HIS C 1 185 ? 63.659 8.902 78.922 1.00 16.77 185 HIS C CA 1
ATOM 5788 C C . HIS C 1 185 ? 62.358 8.279 78.361 1.00 16.28 185 HIS C C 1
ATOM 5789 O O . HIS C 1 185 ? 62.212 8.097 77.173 1.00 16.79 185 HIS C O 1
ATOM 5796 N N . GLU C 1 186 ? 61.421 7.959 79.227 1.00 16.07 186 GLU C N 1
ATOM 5797 C CA . GLU C 1 186 ? 60.168 7.347 78.815 1.00 16.05 186 GLU C CA 1
ATOM 5798 C C . GLU C 1 186 ? 59.156 8.407 78.402 1.00 15.77 186 GLU C C 1
ATOM 5799 O O . GLU C 1 186 ? 58.115 8.068 77.885 1.00 16.28 186 GLU C O 1
ATOM 5805 N N . ILE C 1 187 ? 59.464 9.681 78.617 1.00 15.75 187 ILE C N 1
ATOM 5806 C CA . ILE C 1 187 ? 58.578 10.772 78.148 1.00 15.69 187 ILE C CA 1
ATOM 5807 C C . ILE C 1 187 ? 58.973 11.189 76.739 1.00 15.80 187 ILE C C 1
ATOM 5808 O O . ILE C 1 187 ? 60.027 11.800 76.553 1.00 16.50 187 ILE C O 1
ATOM 5813 N N . VAL C 1 188 ? 58.159 10.826 75.751 1.00 15.11 188 VAL C N 1
ATOM 5814 C CA . VAL C 1 188 ? 58.433 11.128 74.329 1.00 15.83 188 VAL C CA 1
ATOM 5815 C C . VAL C 1 188 ? 58.625 12.627 74.093 1.00 16.22 188 VAL C C 1
ATOM 5816 O O . VAL C 1 188 ? 57.902 13.433 74.661 1.00 15.25 188 VAL C O 1
ATOM 5820 N N . ARG C 1 189 ? 59.614 12.993 73.278 1.00 17.33 189 ARG C N 1
ATOM 5821 C CA . ARG C 1 189 ? 59.894 14.388 72.925 1.00 18.38 189 ARG C CA 1
ATOM 5822 C C . ARG C 1 189 ? 59.901 14.519 71.399 1.00 18.65 189 ARG C C 1
ATOM 5823 O O . ARG C 1 189 ? 60.258 13.559 70.709 1.00 18.57 189 ARG C O 1
ATOM 5831 N N . PHE C 1 190 ? 59.492 15.673 70.860 1.00 18.12 190 PHE C N 1
ATOM 5832 C CA . PHE C 1 190 ? 59.765 15.974 69.457 1.00 19.51 190 PHE C CA 1
ATOM 5833 C C . PHE C 1 190 ? 61.051 16.790 69.382 1.00 21.32 190 PHE C C 1
ATOM 5834 O O . PHE C 1 190 ? 61.483 17.339 70.371 1.00 21.29 190 PHE C O 1
ATOM 5842 N N . ASN C 1 191 ? 61.669 16.808 68.216 1.00 24.46 191 ASN C N 1
ATOM 5843 C CA . ASN C 1 191 ? 62.882 17.588 67.971 1.00 27.53 191 ASN C CA 1
ATOM 5844 C C . ASN C 1 191 ? 62.473 18.965 67.456 1.00 29.76 191 ASN C C 1
ATOM 5845 O O . ASN C 1 191 ? 61.800 19.051 66.454 1.00 29.35 191 ASN C O 1
ATOM 5850 N N . ARG C 1 192 ? 62.821 20.034 68.166 1.00 32.68 192 ARG C N 1
ATOM 5851 C CA . ARG C 1 192 ? 62.492 21.394 67.701 1.00 35.27 192 ARG C CA 1
ATOM 5852 C C . ARG C 1 192 ? 63.450 21.703 66.565 1.00 36.75 192 ARG C C 1
ATOM 5853 O O . ARG C 1 192 ? 64.630 21.395 66.670 1.00 36.90 192 ARG C O 1
ATOM 5861 N N . PRO C 1 193 ? 62.969 22.297 65.480 1.00 38.58 193 PRO C N 1
ATOM 5862 C CA . PRO C 1 193 ? 63.894 22.685 64.402 1.00 39.41 193 PRO C CA 1
ATOM 5863 C C . PRO C 1 193 ? 64.751 23.827 64.931 1.00 40.15 193 PRO C C 1
ATOM 5864 O O . PRO C 1 193 ? 64.187 24.760 65.524 1.00 40.46 193 PRO C O 1
ATOM 5868 N N . ALA C 1 194 ? 66.071 23.723 64.802 1.00 40.99 194 ALA C N 1
ATOM 5869 C CA . ALA C 1 194 ? 66.991 24.759 65.310 1.00 41.41 194 ALA C CA 1
ATOM 5870 C C . ALA C 1 194 ? 67.206 25.928 64.332 1.00 41.62 194 ALA C C 1
ATOM 5871 O O . ALA C 1 194 ? 67.330 25.722 63.132 1.00 41.98 194 ALA C O 1
ATOM 5873 N N . VAL C 1 195 ? 67.271 27.140 64.887 1.00 41.76 195 VAL C N 1
ATOM 5874 C CA . VAL C 1 195 ? 67.608 28.359 64.164 1.00 42.28 195 VAL C CA 1
ATOM 5875 C C . VAL C 1 195 ? 69.096 28.308 63.797 1.00 43.23 195 VAL C C 1
ATOM 5876 O O . VAL C 1 195 ? 69.938 28.425 64.677 1.00 43.45 195 VAL C O 1
ATOM 5880 N N . GLU C 1 196 ? 69.423 28.108 62.523 1.00 44.20 196 GLU C N 1
ATOM 5881 C CA . GLU C 1 196 ? 70.818 27.919 62.101 1.00 45.11 196 GLU C CA 1
ATOM 5882 C C . GLU C 1 196 ? 71.477 29.190 61.521 1.00 45.16 196 GLU C C 1
ATOM 5883 O O . GLU C 1 196 ? 70.923 30.291 61.629 1.00 44.79 196 GLU C O 1
ATOM 5889 N N . GLN C 1 197 ? 72.665 29.016 60.936 1.00 45.36 197 GLN C N 1
ATOM 5890 C CA . GLN C 1 197 ? 73.567 30.114 60.545 1.00 45.34 197 GLN C CA 1
ATOM 5891 C C . GLN C 1 197 ? 74.009 30.033 59.087 1.00 45.48 197 GLN C C 1
ATOM 5892 O O . GLN C 1 197 ? 74.391 28.968 58.603 1.00 45.92 197 GLN C O 1
ATOM 5898 N N . ASP C 1 198 ? 73.948 31.156 58.379 1.00 45.65 198 ASP C N 1
ATOM 5899 C CA . ASP C 1 198 ? 74.954 31.432 57.347 1.00 45.79 198 ASP C CA 1
ATOM 5900 C C . ASP C 1 198 ? 75.337 32.910 57.363 1.00 45.10 198 ASP C C 1
ATOM 5901 O O . ASP C 1 198 ? 74.495 33.784 57.095 1.00 44.51 198 ASP C O 1
ATOM 5906 N N . GLY C 1 199 ? 76.625 33.161 57.617 1.00 44.26 199 GLY C N 1
ATOM 5907 C CA . GLY C 1 199 ? 77.079 34.481 57.992 1.00 43.76 199 GLY C CA 1
ATOM 5908 C C . GLY C 1 199 ? 76.537 34.806 59.377 1.00 43.31 199 GLY C C 1
ATOM 5909 O O . GLY C 1 199 ? 76.534 33.942 60.256 1.00 43.30 199 GLY C O 1
ATOM 5910 N N . GLU C 1 200 ? 76.078 36.045 59.574 1.00 42.83 200 GLU C N 1
ATOM 5911 C CA . GLU C 1 200 ? 75.413 36.443 60.823 1.00 42.31 200 GLU C CA 1
ATOM 5912 C C . GLU C 1 200 ? 73.895 36.627 60.556 1.00 40.84 200 GLU C C 1
ATOM 5913 O O . GLU C 1 200 ? 73.205 37.280 61.335 1.00 41.03 200 GLU C O 1
ATOM 5919 N N . ALA C 1 201 ? 73.403 36.033 59.456 1.00 39.08 201 ALA C N 1
ATOM 5920 C CA . ALA C 1 201 ? 71.964 35.968 59.119 1.00 37.40 201 ALA C CA 1
ATOM 5921 C C . ALA C 1 201 ? 71.294 34.725 59.726 1.00 35.47 201 ALA C C 1
ATOM 5922 O O . ALA C 1 201 ? 71.674 33.591 59.415 1.00 36.03 201 ALA C O 1
ATOM 5924 N N . LEU C 1 202 ? 70.269 34.950 60.548 1.00 32.80 202 LEU C N 1
ATOM 5925 C CA . LEU C 1 202 ? 69.543 33.873 61.195 1.00 30.53 202 LEU C CA 1
ATOM 5926 C C . LEU C 1 202 ? 68.546 33.247 60.221 1.00 29.29 202 LEU C C 1
ATOM 5927 O O . LEU C 1 202 ? 67.835 33.955 59.502 1.00 27.35 202 LEU C O 1
ATOM 5932 N N . VAL C 1 203 ? 68.568 31.917 60.171 1.00 28.11 203 VAL C N 1
ATOM 5933 C CA . VAL C 1 203 ? 67.763 31.135 59.251 1.00 27.52 203 VAL C CA 1
ATOM 5934 C C . VAL C 1 203 ? 66.893 30.189 60.074 1.00 26.36 203 VAL C C 1
ATOM 5935 O O . VAL C 1 203 ? 67.393 29.333 60.831 1.00 27.26 203 VAL C O 1
ATOM 5939 N N . GLY C 1 204 ? 65.592 30.380 59.960 1.00 23.27 204 GLY C N 1
ATOM 5940 C CA . GLY C 1 204 ? 64.645 29.561 60.655 1.00 21.53 204 GLY C CA 1
ATOM 5941 C C . GLY C 1 204 ? 63.452 29.356 59.744 1.00 19.29 204 GLY C C 1
ATOM 5942 O O . GLY C 1 204 ? 63.588 29.201 58.526 1.00 15.46 204 GLY C O 1
ATOM 5943 N N . VAL C 1 205 ? 62.285 29.383 60.371 1.00 18.47 205 VAL C N 1
ATOM 5944 C CA . VAL C 1 205 ? 61.038 29.117 59.693 1.00 18.13 205 VAL C CA 1
ATOM 5945 C C . VAL C 1 205 ? 59.960 30.007 60.249 1.00 17.10 205 VAL C C 1
ATOM 5946 O O . VAL C 1 205 ? 60.070 30.526 61.367 1.00 16.05 205 VAL C O 1
ATOM 5950 N N . VAL C 1 206 ? 58.885 30.098 59.486 1.00 16.23 206 VAL C N 1
ATOM 5951 C CA . VAL C 1 206 ? 57.637 30.619 59.963 1.00 16.75 206 VAL C CA 1
ATOM 5952 C C . VAL C 1 206 ? 57.051 29.522 60.848 1.00 17.08 206 VAL C C 1
ATOM 5953 O O . VAL C 1 206 ? 56.725 28.449 60.359 1.00 16.27 206 VAL C O 1
ATOM 5957 N N . SER C 1 207 ? 56.978 29.781 62.153 1.00 18.40 207 SER C N 1
ATOM 5958 C CA . SER C 1 207 ? 56.309 28.886 63.097 1.00 19.26 207 SER C CA 1
ATOM 5959 C C . SER C 1 207 ? 54.792 28.973 63.118 1.00 19.85 207 SER C C 1
ATOM 5960 O O . SER C 1 207 ? 54.118 27.973 63.393 1.00 20.77 207 SER C O 1
ATOM 5963 N N . ALA C 1 208 ? 54.202 30.130 62.814 1.00 20.23 208 ALA C N 1
ATOM 5964 C CA . ALA C 1 208 ? 52.738 30.254 62.781 1.00 20.43 208 ALA C CA 1
ATOM 5965 C C . ALA C 1 208 ? 52.248 31.508 62.066 1.00 20.09 208 ALA C C 1
ATOM 5966 O O . ALA C 1 208 ? 52.964 32.480 61.982 1.00 20.26 208 ALA C O 1
ATOM 5968 N N . ILE C 1 209 ? 51.064 31.431 61.469 1.00 20.47 209 ILE C N 1
ATOM 5969 C CA . ILE C 1 209 ? 50.329 32.616 61.040 1.00 20.88 209 ILE C CA 1
ATOM 5970 C C . ILE C 1 209 ? 49.436 32.917 62.237 1.00 21.08 209 ILE C C 1
ATOM 5971 O O . ILE C 1 209 ? 48.665 32.076 62.683 1.00 21.37 209 ILE C O 1
ATOM 5976 N N . ASP C 1 210 ? 49.612 34.100 62.803 1.00 20.81 210 ASP C N 1
ATOM 5977 C CA . ASP C 1 210 ? 48.816 34.590 63.943 1.00 20.57 210 ASP C CA 1
ATOM 5978 C C . ASP C 1 210 ? 47.421 35.070 63.519 1.00 20.50 210 ASP C C 1
ATOM 5979 O O . ASP C 1 210 ? 47.209 36.236 63.155 1.00 19.72 210 ASP C O 1
ATOM 5984 N N . HIS C 1 211 ? 46.481 34.139 63.495 1.00 20.30 211 HIS C N 1
ATOM 5985 C CA . HIS C 1 211 ? 45.123 34.448 63.108 1.00 20.86 211 HIS C CA 1
ATOM 5986 C C . HIS C 1 211 ? 44.469 35.179 64.258 1.00 20.01 211 HIS C C 1
ATOM 5987 O O . HIS C 1 211 ? 44.785 34.861 65.391 1.00 21.10 211 HIS C O 1
ATOM 5994 N N . PRO C 1 212 ? 43.492 36.045 64.028 1.00 20.59 212 PRO C N 1
ATOM 5995 C CA . PRO C 1 212 ? 42.884 36.353 62.722 1.00 20.29 212 PRO C CA 1
ATOM 5996 C C . PRO C 1 212 ? 43.532 37.502 61.980 1.00 20.31 212 PRO C C 1
ATOM 5997 O O . PRO C 1 212 ? 42.950 37.981 60.994 1.00 20.63 212 PRO C O 1
ATOM 6001 N N . PHE C 1 213 ? 44.695 37.932 62.430 1.00 18.97 213 PHE C N 1
ATOM 6002 C CA . PHE C 1 213 ? 45.258 39.176 61.948 1.00 19.16 213 PHE C CA 1
ATOM 6003 C C . PHE C 1 213 ? 46.100 38.967 60.693 1.00 20.39 213 PHE C C 1
ATOM 6004 O O . PHE C 1 213 ? 46.344 39.920 59.943 1.00 21.30 213 PHE C O 1
ATOM 6012 N N . GLY C 1 214 ? 46.533 37.727 60.490 1.00 20.38 214 GLY C N 1
ATOM 6013 C CA . GLY C 1 214 ? 47.528 37.428 59.467 1.00 21.35 214 GLY C CA 1
ATOM 6014 C C . GLY C 1 214 ? 48.926 37.961 59.744 1.00 20.95 214 GLY C C 1
ATOM 6015 O O . GLY C 1 214 ? 49.697 38.227 58.793 1.00 22.52 214 GLY C O 1
ATOM 6016 N N . ASN C 1 215 ? 49.303 38.106 61.010 1.00 21.34 215 ASN C N 1
ATOM 6017 C CA . ASN C 1 215 ? 50.715 38.427 61.322 1.00 20.23 215 ASN C CA 1
ATOM 6018 C C . ASN C 1 215 ? 51.550 37.156 61.144 1.00 20.87 215 ASN C C 1
ATOM 6019 O O . ASN C 1 215 ? 50.998 36.046 61.087 1.00 21.05 215 ASN C O 1
ATOM 6024 N N . VAL C 1 216 ? 52.854 37.329 61.030 1.00 19.92 216 VAL C N 1
ATOM 6025 C CA . VAL C 1 216 ? 53.776 36.229 60.728 1.00 19.81 216 VAL C CA 1
ATOM 6026 C C . VAL C 1 216 ? 54.775 35.981 61.862 1.00 19.54 216 VAL C C 1
ATOM 6027 O O . VAL C 1 216 ? 55.657 36.798 62.162 1.00 18.64 216 VAL C O 1
ATOM 6031 N N . TRP C 1 217 ? 54.631 34.830 62.530 1.00 20.03 217 TRP C N 1
ATOM 6032 C CA . TRP C 1 217 ? 55.542 34.479 63.625 1.00 20.83 217 TRP C CA 1
ATOM 6033 C C . TRP C 1 217 ? 56.675 33.574 63.166 1.00 21.47 217 TRP C C 1
ATOM 6034 O O . TRP C 1 217 ? 56.437 32.579 62.482 1.00 20.89 217 TRP C O 1
ATOM 6045 N N . THR C 1 218 ? 57.902 33.914 63.523 1.00 21.53 218 THR C N 1
ATOM 6046 C CA . THR C 1 218 ? 59.025 33.041 63.239 1.00 21.73 218 THR C CA 1
ATOM 6047 C C . THR C 1 218 ? 59.437 32.318 64.506 1.00 22.92 218 THR C C 1
ATOM 6048 O O . THR C 1 218 ? 58.992 32.702 65.609 1.00 23.20 218 THR C O 1
ATOM 6052 N N . ASN C 1 219 ? 60.296 31.308 64.342 1.00 23.26 219 ASN C N 1
ATOM 6053 C CA . ASN C 1 219 ? 60.851 30.559 65.476 1.00 24.07 219 ASN C CA 1
ATOM 6054 C C . ASN C 1 219 ? 62.085 31.230 66.000 1.00 25.19 219 ASN C C 1
ATOM 6055 O O . ASN C 1 219 ? 62.853 30.602 66.728 1.00 26.85 219 ASN C O 1
ATOM 6060 N N . ILE C 1 220 ? 62.319 32.485 65.599 1.00 25.94 220 ILE C N 1
ATOM 6061 C CA . ILE C 1 220 ? 63.466 33.237 66.094 1.00 26.48 220 ILE C CA 1
ATOM 6062 C C . ILE C 1 220 ? 63.094 34.028 67.352 1.00 26.54 220 ILE C C 1
ATOM 6063 O O . ILE C 1 220 ? 62.286 34.983 67.328 1.00 26.59 220 ILE C O 1
ATOM 6068 N N . HIS C 1 221 ? 63.700 33.598 68.464 1.00 26.25 221 HIS C N 1
ATOM 6069 C CA . HIS C 1 221 ? 63.452 34.181 69.764 1.00 26.43 221 HIS C CA 1
ATOM 6070 C C . HIS C 1 221 ? 64.229 35.482 69.997 1.00 26.35 221 HIS C C 1
ATOM 6071 O O . HIS C 1 221 ? 65.355 35.675 69.482 1.00 25.10 221 HIS C O 1
ATOM 6078 N N . ARG C 1 222 ? 63.634 36.352 70.807 1.00 26.41 222 ARG C N 1
ATOM 6079 C CA . ARG C 1 222 ? 64.378 37.439 71.452 1.00 27.53 222 ARG C CA 1
ATOM 6080 C C . ARG C 1 222 ? 65.832 37.073 71.790 1.00 27.14 222 ARG C C 1
ATOM 6081 O O . ARG C 1 222 ? 66.726 37.848 71.513 1.00 26.31 222 ARG C O 1
ATOM 6089 N N . THR C 1 223 ? 66.058 35.893 72.378 1.00 27.41 223 THR C N 1
ATOM 6090 C CA . THR C 1 223 ? 67.435 35.458 72.771 1.00 27.51 223 THR C CA 1
ATOM 6091 C C . THR C 1 223 ? 68.331 35.187 71.546 1.00 27.81 223 THR C C 1
ATOM 6092 O O . THR C 1 223 ? 69.528 35.453 71.573 1.00 27.84 223 THR C O 1
ATOM 6096 N N . ASP C 1 224 ? 67.749 34.640 70.490 1.00 28.49 224 ASP C N 1
ATOM 6097 C CA . ASP C 1 224 ? 68.443 34.502 69.194 1.00 29.62 224 ASP C CA 1
ATOM 6098 C C . ASP C 1 224 ? 68.928 35.855 68.655 1.00 30.69 224 ASP C C 1
ATOM 6099 O O . ASP C 1 224 ? 70.019 35.968 68.056 1.00 29.60 224 ASP C O 1
ATOM 6104 N N . LEU C 1 225 ? 68.094 36.875 68.872 1.00 32.45 225 LEU C N 1
ATOM 6105 C CA . LEU C 1 225 ? 68.391 38.255 68.453 1.00 33.72 225 LEU C CA 1
ATOM 6106 C C . LEU C 1 225 ? 69.459 38.957 69.311 1.00 34.88 225 LEU C C 1
ATOM 6107 O O . LEU C 1 225 ? 70.289 39.680 68.772 1.00 34.84 225 LEU C O 1
ATOM 6112 N N . GLU C 1 226 ? 69.399 38.798 70.633 1.00 36.46 226 GLU C N 1
ATOM 6113 C CA . GLU C 1 226 ? 70.454 39.330 71.520 1.00 37.73 226 GLU C CA 1
ATOM 6114 C C . GLU C 1 226 ? 71.703 38.461 71.282 1.00 38.14 226 GLU C C 1
ATOM 6115 O O . GLU C 1 226 ? 71.624 37.243 71.146 1.00 38.00 226 GLU C O 1
ATOM 6121 N N . LYS C 1 227 ? 72.858 39.076 71.174 1.00 39.15 227 LYS C N 1
ATOM 6122 C CA . LYS C 1 227 ? 74.071 38.330 70.774 1.00 39.97 227 LYS C CA 1
ATOM 6123 C C . LYS C 1 227 ? 73.931 37.636 69.385 1.00 39.25 227 LYS C C 1
ATOM 6124 O O . LYS C 1 227 ? 74.665 36.707 69.032 1.00 38.86 227 LYS C O 1
ATOM 6130 N N . ALA C 1 228 ? 72.943 38.101 68.627 1.00 38.66 228 ALA C N 1
ATOM 6131 C CA . ALA C 1 228 ? 73.178 38.454 67.233 1.00 38.18 228 ALA C CA 1
ATOM 6132 C C . ALA C 1 228 ? 73.471 39.990 67.173 1.00 37.71 228 ALA C C 1
ATOM 6133 O O . ALA C 1 228 ? 73.863 40.522 66.133 1.00 37.66 228 ALA C O 1
ATOM 6135 N N . GLY C 1 229 ? 73.286 40.694 68.298 1.00 37.17 229 GLY C N 1
ATOM 6136 C CA . GLY C 1 229 ? 73.496 42.140 68.357 1.00 36.91 229 GLY C CA 1
ATOM 6137 C C . GLY C 1 229 ? 72.381 42.924 67.657 1.00 36.61 229 GLY C C 1
ATOM 6138 O O . GLY C 1 229 ? 72.562 44.071 67.206 1.00 36.68 229 GLY C O 1
ATOM 6139 N N . ILE C 1 230 ? 71.219 42.292 67.553 1.00 35.54 230 ILE C N 1
ATOM 6140 C CA . ILE C 1 230 ? 70.041 42.970 67.044 1.00 35.20 230 ILE C CA 1
ATOM 6141 C C . ILE C 1 230 ? 69.228 43.427 68.260 1.00 34.68 230 ILE C C 1
ATOM 6142 O O . ILE C 1 230 ? 68.731 42.598 69.027 1.00 34.28 230 ILE C O 1
ATOM 6147 N N . GLY C 1 231 ? 69.134 44.753 68.430 1.00 34.45 231 GLY C N 1
ATOM 6148 C CA . GLY C 1 231 ? 68.299 45.389 69.442 1.00 34.41 231 GLY C CA 1
ATOM 6149 C C . GLY C 1 231 ? 67.178 46.167 68.782 1.00 34.49 231 GLY C C 1
ATOM 6150 O O . GLY C 1 231 ? 67.116 46.213 67.553 1.00 34.78 231 GLY C O 1
ATOM 6151 N N . TYR C 1 232 ? 66.299 46.775 69.578 1.00 34.40 232 TYR C N 1
ATOM 6152 C CA . TYR C 1 232 ? 65.141 47.535 69.051 1.00 34.70 232 TYR C CA 1
ATOM 6153 C C . TYR C 1 232 ? 65.416 48.672 68.042 1.00 34.69 232 TYR C C 1
ATOM 6154 O O . TYR C 1 232 ? 64.491 49.156 67.408 1.00 35.04 232 TYR C O 1
ATOM 6163 N N . GLY C 1 233 ? 66.651 49.102 67.845 1.00 34.66 233 GLY C N 1
ATOM 6164 C CA . GLY C 1 233 ? 66.905 50.060 66.757 1.00 34.14 233 GLY C CA 1
ATOM 6165 C C . GLY C 1 233 ? 67.148 49.499 65.352 1.00 32.95 233 GLY C C 1
ATOM 6166 O O . GLY C 1 233 ? 67.039 50.230 64.350 1.00 33.13 233 GLY C O 1
ATOM 6167 N N . ALA C 1 234 ? 67.467 48.211 65.283 1.00 31.22 234 ALA C N 1
ATOM 6168 C CA . ALA C 1 234 ? 68.116 47.586 64.122 1.00 29.72 234 ALA C CA 1
ATOM 6169 C C . ALA C 1 234 ? 67.275 47.483 62.827 1.00 28.57 234 ALA C C 1
ATOM 6170 O O . ALA C 1 234 ? 66.142 46.947 62.827 1.00 27.13 234 ALA C O 1
ATOM 6172 N N . ARG C 1 235 ? 67.867 47.969 61.733 1.00 27.56 235 ARG C N 1
ATOM 6173 C CA . ARG C 1 235 ? 67.265 47.900 60.398 1.00 27.48 235 ARG C CA 1
ATOM 6174 C C . ARG C 1 235 ? 67.491 46.504 59.787 1.00 26.09 235 ARG C C 1
ATOM 6175 O O . ARG C 1 235 ? 68.640 46.109 59.461 1.00 25.26 235 ARG C O 1
ATOM 6183 N N . LEU C 1 236 ? 66.379 45.787 59.583 1.00 24.34 236 LEU C N 1
ATOM 6184 C CA . LEU C 1 236 ? 66.439 44.370 59.208 1.00 23.60 236 LEU C CA 1
ATOM 6185 C C . LEU C 1 236 ? 65.930 44.096 57.772 1.00 21.68 236 LEU C C 1
ATOM 6186 O O . LEU C 1 236 ? 65.037 44.797 57.321 1.00 20.72 236 LEU C O 1
ATOM 6191 N N . ARG C 1 237 ? 66.542 43.129 57.079 1.00 20.19 237 ARG C N 1
ATOM 6192 C CA . ARG C 1 237 ? 65.970 42.498 55.860 1.00 20.14 237 ARG C CA 1
ATOM 6193 C C . ARG C 1 237 ? 65.530 41.036 56.193 1.00 20.09 237 ARG C C 1
ATOM 6194 O O . ARG C 1 237 ? 66.353 40.188 56.494 1.00 21.76 237 ARG C O 1
ATOM 6202 N N . LEU C 1 238 ? 64.235 40.770 56.101 1.00 19.10 238 LEU C N 1
ATOM 6203 C CA . LEU C 1 238 ? 63.623 39.479 56.446 1.00 17.43 238 LEU C CA 1
ATOM 6204 C C . LEU C 1 238 ? 63.088 38.882 55.122 1.00 16.72 238 LEU C C 1
ATOM 6205 O O . LEU C 1 238 ? 62.270 39.498 54.485 1.00 15.33 238 LEU C O 1
ATOM 6210 N N . THR C 1 239 ? 63.636 37.769 54.655 1.00 15.46 239 THR C N 1
ATOM 6211 C CA . THR C 1 239 ? 63.112 37.066 53.464 1.00 15.68 239 THR C CA 1
ATOM 6212 C C . THR C 1 239 ? 62.275 35.869 53.879 1.00 15.35 239 THR C C 1
ATOM 6213 O O . THR C 1 239 ? 62.688 35.098 54.770 1.00 15.93 239 THR C O 1
ATOM 6217 N N . LEU C 1 240 ? 61.115 35.699 53.240 1.00 14.21 240 LEU C N 1
ATOM 6218 C CA . LEU C 1 240 ? 60.195 34.600 53.545 1.00 13.39 240 LEU C CA 1
ATOM 6219 C C . LEU C 1 240 ? 59.998 33.704 52.343 1.00 12.96 240 LEU C C 1
ATOM 6220 O O . LEU C 1 240 ? 59.887 34.201 51.206 1.00 11.60 240 LEU C O 1
ATOM 6225 N N . ASP C 1 241 ? 59.990 32.390 52.573 1.00 13.73 241 ASP C N 1
ATOM 6226 C CA . ASP C 1 241 ? 59.760 31.350 51.542 1.00 13.94 241 ASP C CA 1
ATOM 6227 C C . ASP C 1 241 ? 60.832 31.303 50.488 1.00 14.29 241 ASP C C 1
ATOM 6228 O O . ASP C 1 241 ? 60.615 30.787 49.391 1.00 13.77 241 ASP C O 1
ATOM 6233 N N . GLY C 1 242 ? 61.960 31.932 50.793 1.00 14.15 242 GLY C N 1
ATOM 6234 C CA . GLY C 1 242 ? 63.078 32.021 49.901 1.00 14.31 242 GLY C CA 1
ATOM 6235 C C . GLY C 1 242 ? 62.860 32.939 48.719 1.00 14.09 242 GLY C C 1
ATOM 6236 O O . GLY C 1 242 ? 63.602 32.868 47.757 1.00 14.75 242 GLY C O 1
ATOM 6237 N N . VAL C 1 243 ? 61.824 33.768 48.783 1.00 14.06 243 VAL C N 1
ATOM 6238 C CA . VAL C 1 243 ? 61.450 34.655 47.696 1.00 12.94 243 VAL C CA 1
ATOM 6239 C C . VAL C 1 243 ? 61.165 36.103 48.163 1.00 12.99 243 VAL C C 1
ATOM 6240 O O . VAL C 1 243 ? 61.758 37.037 47.627 1.00 12.02 243 VAL C O 1
ATOM 6244 N N . LEU C 1 244 ? 60.226 36.279 49.100 1.00 12.43 244 LEU C N 1
ATOM 6245 C CA . LEU C 1 244 ? 59.657 37.579 49.393 1.00 13.06 244 LEU C CA 1
ATOM 6246 C C . LEU C 1 244 ? 60.500 38.355 50.407 1.00 13.25 244 LEU C C 1
ATOM 6247 O O . LEU C 1 244 ? 60.583 37.961 51.555 1.00 14.18 244 LEU C O 1
ATOM 6252 N N . PRO C 1 245 ? 61.075 39.472 50.009 1.00 13.71 245 PRO C N 1
ATOM 6253 C CA . PRO C 1 245 ? 61.880 40.285 50.935 1.00 14.53 245 PRO C CA 1
ATOM 6254 C C . PRO C 1 245 ? 61.113 41.452 51.578 1.00 15.30 245 PRO C C 1
ATOM 6255 O O . PRO C 1 245 ? 60.292 42.132 50.919 1.00 15.70 245 PRO C O 1
ATOM 6259 N N . PHE C 1 246 ? 61.370 41.677 52.866 1.00 15.05 246 PHE C N 1
ATOM 6260 C CA . PHE C 1 246 ? 60.797 42.822 53.589 1.00 16.19 246 PHE C CA 1
ATOM 6261 C C . PHE C 1 246 ? 61.887 43.534 54.359 1.00 17.24 246 PHE C C 1
ATOM 6262 O O . PHE C 1 246 ? 62.870 42.896 54.740 1.00 17.07 246 PHE C O 1
ATOM 6270 N N . GLU C 1 247 ? 61.716 44.840 54.583 1.00 18.11 247 GLU C N 1
ATOM 6271 C CA . GLU C 1 247 ? 62.704 45.646 55.326 1.00 19.73 247 GLU C CA 1
ATOM 6272 C C . GLU C 1 247 ? 62.011 46.595 56.323 1.00 20.20 247 GLU C C 1
ATOM 6273 O O . GLU C 1 247 ? 61.002 47.249 55.990 1.00 20.28 247 GLU C O 1
ATOM 6279 N N . ALA C 1 248 ? 62.550 46.669 57.544 1.00 20.84 248 ALA C N 1
ATOM 6280 C CA . ALA C 1 248 ? 62.095 47.616 58.565 1.00 20.47 248 ALA C CA 1
ATOM 6281 C C . ALA C 1 248 ? 62.988 47.528 59.795 1.00 20.91 248 ALA C C 1
ATOM 6282 O O . ALA C 1 248 ? 63.625 46.507 60.024 1.00 21.57 248 ALA C O 1
ATOM 6284 N N . PRO C 1 249 ? 62.977 48.550 60.638 1.00 20.93 249 PRO C N 1
ATOM 6285 C CA . PRO C 1 249 ? 63.614 48.429 61.955 1.00 20.86 249 PRO C CA 1
ATOM 6286 C C . PRO C 1 249 ? 62.781 47.558 62.874 1.00 20.78 249 PRO C C 1
ATOM 6287 O O . PRO C 1 249 ? 61.551 47.500 62.694 1.00 20.33 249 PRO C O 1
ATOM 6291 N N . LEU C 1 250 ? 63.428 46.934 63.854 1.00 21.03 250 LEU C N 1
ATOM 6292 C CA . LEU C 1 250 ? 62.733 46.258 64.968 1.00 21.20 250 LEU C CA 1
ATOM 6293 C C . LEU C 1 250 ? 62.043 47.247 65.913 1.00 21.29 250 LEU C C 1
ATOM 6294 O O . LEU C 1 250 ? 62.691 48.104 66.477 1.00 20.92 250 LEU C O 1
ATOM 6299 N N . THR C 1 251 ? 60.723 47.125 66.055 1.00 21.10 251 THR C N 1
ATOM 6300 C CA . THR C 1 251 ? 59.935 47.961 66.942 1.00 20.92 251 THR C CA 1
ATOM 6301 C C . THR C 1 251 ? 59.075 47.139 67.920 1.00 20.68 251 THR C C 1
ATOM 6302 O O . THR C 1 251 ? 58.785 45.964 67.674 1.00 21.06 251 THR C O 1
ATOM 6306 N N . PRO C 1 252 ? 58.683 47.749 69.032 1.00 20.49 252 PRO C N 1
ATOM 6307 C CA . PRO C 1 252 ? 57.795 47.086 70.009 1.00 20.14 252 PRO C CA 1
ATOM 6308 C C . PRO C 1 252 ? 56.375 46.720 69.492 1.00 19.64 252 PRO C C 1
ATOM 6309 O O . PRO C 1 252 ? 55.784 45.748 69.964 1.00 20.76 252 PRO C O 1
ATOM 6313 N N . THR C 1 253 ? 55.815 47.490 68.573 1.00 18.28 253 THR C N 1
ATOM 6314 C CA . THR C 1 253 ? 54.405 47.277 68.204 1.00 18.37 253 THR C CA 1
ATOM 6315 C C . THR C 1 253 ? 54.077 47.710 66.791 1.00 18.87 253 THR C C 1
ATOM 6316 O O . THR C 1 253 ? 54.957 48.272 66.083 1.00 20.04 253 THR C O 1
ATOM 6320 N N . PHE C 1 254 ? 52.832 47.453 66.401 1.00 18.70 254 PHE C N 1
ATOM 6321 C CA . PHE C 1 254 ? 52.385 47.617 65.018 1.00 19.12 254 PHE C CA 1
ATOM 6322 C C . PHE C 1 254 ? 52.324 49.104 64.588 1.00 20.39 254 PHE C C 1
ATOM 6323 O O . PHE C 1 254 ? 52.782 49.469 63.503 1.00 21.02 254 PHE C O 1
ATOM 6331 N N . ALA C 1 255 ? 51.776 49.961 65.439 1.00 21.50 255 ALA C N 1
ATOM 6332 C CA . ALA C 1 255 ? 51.597 51.380 65.106 1.00 21.97 255 ALA C CA 1
ATOM 6333 C C . ALA C 1 255 ? 52.931 52.134 64.921 1.00 22.88 255 ALA C C 1
ATOM 6334 O O . ALA C 1 255 ? 52.934 53.248 64.408 1.00 22.95 255 ALA C O 1
ATOM 6336 N N . ASP C 1 256 ? 54.043 51.541 65.372 1.00 23.41 256 ASP C N 1
ATOM 6337 C CA . ASP C 1 256 ? 55.362 52.139 65.181 1.00 24.01 256 ASP C CA 1
ATOM 6338 C C . ASP C 1 256 ? 55.735 52.215 63.682 1.00 24.78 256 ASP C C 1
ATOM 6339 O O . ASP C 1 256 ? 56.587 53.034 63.279 1.00 25.24 256 ASP C O 1
ATOM 6344 N N . ALA C 1 257 ? 55.091 51.378 62.866 1.00 24.67 257 ALA C N 1
ATOM 6345 C CA . ALA C 1 257 ? 55.258 51.427 61.410 1.00 25.36 257 ALA C CA 1
ATOM 6346 C C . ALA C 1 257 ? 54.748 52.719 60.727 1.00 25.81 257 ALA C C 1
ATOM 6347 O O . ALA C 1 257 ? 55.038 52.968 59.538 1.00 25.74 257 ALA C O 1
ATOM 6349 N N . GLY C 1 258 ? 53.987 53.522 61.462 1.00 26.65 258 GLY C N 1
ATOM 6350 C CA . GLY C 1 258 ? 53.373 54.732 60.929 1.00 26.93 258 GLY C CA 1
ATOM 6351 C C . GLY C 1 258 ? 52.003 54.457 60.314 1.00 27.10 258 GLY C C 1
ATOM 6352 O O . GLY C 1 258 ? 51.115 53.964 61.013 1.00 26.66 258 GLY C O 1
ATOM 6353 N N . GLU C 1 259 ? 51.855 54.742 59.012 1.00 27.24 259 GLU C N 1
ATOM 6354 C CA . GLU C 1 259 ? 50.555 54.702 58.320 1.00 27.97 259 GLU C CA 1
ATOM 6355 C C . GLU C 1 259 ? 49.924 53.294 58.349 1.00 27.44 259 GLU C C 1
ATOM 6356 O O . GLU C 1 259 ? 50.644 52.308 58.431 1.00 27.56 259 GLU C O 1
ATOM 6362 N N . ILE C 1 260 ? 48.596 53.198 58.269 1.00 26.65 260 ILE C N 1
ATOM 6363 C CA . ILE C 1 260 ? 47.949 51.881 58.150 1.00 25.93 260 ILE C CA 1
ATOM 6364 C C . ILE C 1 260 ? 48.513 51.173 56.928 1.00 24.45 260 ILE C C 1
ATOM 6365 O O . ILE C 1 260 ? 48.645 51.768 55.849 1.00 24.15 260 ILE C O 1
ATOM 6370 N N . GLY C 1 261 ? 48.914 49.922 57.109 1.00 22.83 261 GLY C N 1
ATOM 6371 C CA . GLY C 1 261 ? 49.446 49.146 56.008 1.00 22.08 261 GLY C CA 1
ATOM 6372 C C . GLY C 1 261 ? 50.949 48.991 55.981 1.00 21.55 261 GLY C C 1
ATOM 6373 O O . GLY C 1 261 ? 51.428 48.092 55.319 1.00 21.34 261 GLY C O 1
ATOM 6374 N N . ASN C 1 262 ? 51.686 49.848 56.687 1.00 21.64 262 ASN C N 1
ATOM 6375 C CA . ASN C 1 262 ? 53.163 49.776 56.686 1.00 22.01 262 ASN C CA 1
ATOM 6376 C C . ASN C 1 262 ? 53.707 48.561 57.429 1.00 22.08 262 ASN C C 1
ATOM 6377 O O . ASN C 1 262 ? 53.030 48.017 58.289 1.00 22.51 262 ASN C O 1
ATOM 6382 N N . ILE C 1 263 ? 54.948 48.174 57.118 1.00 21.23 263 ILE C N 1
ATOM 6383 C CA . ILE C 1 263 ? 55.522 46.936 57.629 1.00 20.22 263 ILE C CA 1
ATOM 6384 C C . ILE C 1 263 ? 56.098 47.191 59.010 1.00 19.83 263 ILE C C 1
ATOM 6385 O O . ILE C 1 263 ? 56.804 48.210 59.235 1.00 19.43 263 ILE C O 1
ATOM 6390 N N . ALA C 1 264 ? 55.761 46.270 59.929 1.00 18.87 264 ALA C N 1
ATOM 6391 C CA . ALA C 1 264 ? 56.384 46.162 61.246 1.00 18.42 264 ALA C CA 1
ATOM 6392 C C . ALA C 1 264 ? 57.071 44.818 61.424 1.00 18.17 264 ALA C C 1
ATOM 6393 O O . ALA C 1 264 ? 56.462 43.760 61.269 1.00 17.75 264 ALA C O 1
ATOM 6395 N N . ILE C 1 265 ? 58.350 44.880 61.753 1.00 17.64 265 ILE C N 1
ATOM 6396 C CA . ILE C 1 265 ? 59.082 43.759 62.264 1.00 18.11 265 ILE C CA 1
ATOM 6397 C C . ILE C 1 265 ? 59.136 44.035 63.781 1.00 18.42 265 ILE C C 1
ATOM 6398 O O . ILE C 1 265 ? 59.485 45.143 64.195 1.00 19.53 265 ILE C O 1
ATOM 6403 N N . TYR C 1 266 ? 58.726 43.054 64.575 1.00 18.70 266 TYR C N 1
ATOM 6404 C CA . TYR C 1 266 ? 58.607 43.182 66.034 1.00 18.26 266 TYR C CA 1
ATOM 6405 C C . TYR C 1 266 ? 58.739 41.838 66.771 1.00 18.78 266 TYR C C 1
ATOM 6406 O O . TYR C 1 266 ? 58.887 40.802 66.155 1.00 18.21 266 TYR C O 1
ATOM 6415 N N . LEU C 1 267 ? 58.727 41.893 68.108 1.00 19.15 267 LEU C N 1
ATOM 6416 C CA . LEU C 1 267 ? 58.726 40.706 68.982 1.00 19.36 267 LEU C CA 1
ATOM 6417 C C . LEU C 1 267 ? 57.286 40.495 69.444 1.00 19.04 267 LEU C C 1
ATOM 6418 O O . LEU C 1 267 ? 56.692 41.408 70.027 1.00 19.02 267 LEU C O 1
ATOM 6423 N N . ASN C 1 268 ? 56.701 39.318 69.206 1.00 19.81 268 ASN C N 1
ATOM 6424 C CA . ASN C 1 268 ? 55.282 39.142 69.560 1.00 19.36 268 ASN C CA 1
ATOM 6425 C C . ASN C 1 268 ? 55.157 38.927 71.078 1.00 19.63 268 ASN C C 1
ATOM 6426 O O . ASN C 1 268 ? 56.171 38.883 71.798 1.00 17.13 268 ASN C O 1
ATOM 6431 N N . SER C 1 269 ? 53.926 38.725 71.531 1.00 19.75 269 SER C N 1
ATOM 6432 C CA . SER C 1 269 ? 53.647 38.616 72.962 1.00 20.28 269 SER C CA 1
ATOM 6433 C C . SER C 1 269 ? 54.143 37.302 73.576 1.00 20.58 269 SER C C 1
ATOM 6434 O O . SER C 1 269 ? 53.983 37.089 74.781 1.00 22.38 269 SER C O 1
ATOM 6437 N N . ARG C 1 270 ? 54.627 36.387 72.753 1.00 21.15 270 ARG C N 1
ATOM 6438 C CA . ARG C 1 270 ? 55.232 35.117 73.210 1.00 21.31 270 ARG C CA 1
ATOM 6439 C C . ARG C 1 270 ? 56.773 35.139 73.245 1.00 21.18 270 ARG C C 1
ATOM 6440 O O . ARG C 1 270 ? 57.397 34.127 73.578 1.00 20.89 270 ARG C O 1
ATOM 6448 N N . GLY C 1 271 ? 57.363 36.269 72.859 1.00 20.90 271 GLY C N 1
ATOM 6449 C CA . GLY C 1 271 ? 58.804 36.436 72.890 1.00 22.17 271 GLY C CA 1
ATOM 6450 C C . GLY C 1 271 ? 59.523 36.302 71.545 1.00 22.59 271 GLY C C 1
ATOM 6451 O O . GLY C 1 271 ? 60.756 36.381 71.568 1.00 23.75 271 GLY C O 1
ATOM 6452 N N . TYR C 1 272 ? 58.801 36.108 70.406 1.00 21.67 272 TYR C N 1
ATOM 6453 C CA . TYR C 1 272 ? 59.479 35.808 69.116 1.00 21.93 272 TYR C CA 1
ATOM 6454 C C . TYR C 1 272 ? 59.357 36.894 68.012 1.00 21.09 272 TYR C C 1
ATOM 6455 O O . TYR C 1 272 ? 58.293 37.558 67.863 1.00 21.32 272 TYR C O 1
ATOM 6464 N N . LEU C 1 273 ? 60.421 37.021 67.230 1.00 19.26 273 LEU C N 1
ATOM 6465 C CA . LEU C 1 273 ? 60.443 37.830 66.022 1.00 20.92 273 LEU C CA 1
ATOM 6466 C C . LEU C 1 273 ? 59.326 37.499 65.038 1.00 21.05 273 LEU C C 1
ATOM 6467 O O . LEU C 1 273 ? 59.134 36.340 64.630 1.00 21.50 273 LEU C O 1
ATOM 6472 N N . SER C 1 274 ? 58.614 38.537 64.647 1.00 19.95 274 SER C N 1
ATOM 6473 C CA . SER C 1 274 ? 57.456 38.410 63.831 1.00 19.99 274 SER C CA 1
ATOM 6474 C C . SER C 1 274 ? 57.436 39.546 62.809 1.00 19.43 274 SER C C 1
ATOM 6475 O O . SER C 1 274 ? 58.253 40.446 62.859 1.00 20.24 274 SER C O 1
ATOM 6478 N N . ILE C 1 275 ? 56.514 39.480 61.861 1.00 19.06 275 ILE C N 1
ATOM 6479 C CA . ILE C 1 275 ? 56.382 40.574 60.921 1.00 17.79 275 ILE C CA 1
ATOM 6480 C C . ILE C 1 275 ? 54.930 40.723 60.604 1.00 17.77 275 ILE C C 1
ATOM 6481 O O . ILE C 1 275 ? 54.202 39.729 60.518 1.00 18.74 275 ILE C O 1
ATOM 6486 N N . ALA C 1 276 ? 54.482 41.975 60.489 1.00 17.77 276 ALA C N 1
ATOM 6487 C CA . ALA C 1 276 ? 53.094 42.321 60.206 1.00 17.48 276 ALA C CA 1
ATOM 6488 C C . ALA C 1 276 ? 52.985 43.591 59.380 1.00 17.87 276 ALA C C 1
ATOM 6489 O O . ALA C 1 276 ? 53.965 44.305 59.217 1.00 18.16 276 ALA C O 1
ATOM 6491 N N . ARG C 1 277 ? 51.784 43.859 58.887 1.00 18.44 277 ARG C N 1
ATOM 6492 C CA . ARG C 1 277 ? 51.363 45.208 58.479 1.00 19.75 277 ARG C CA 1
ATOM 6493 C C . ARG C 1 277 ? 50.602 45.852 59.642 1.00 19.95 277 ARG C C 1
ATOM 6494 O O . ARG C 1 277 ? 49.933 45.172 60.422 1.00 20.97 277 ARG C O 1
ATOM 6502 N N . ASN C 1 278 ? 50.665 47.163 59.722 1.00 20.03 278 ASN C N 1
ATOM 6503 C CA . ASN C 1 278 ? 49.966 47.947 60.735 1.00 19.52 278 ASN C CA 1
ATOM 6504 C C . ASN C 1 278 ? 48.473 48.033 60.493 1.00 19.23 278 ASN C C 1
ATOM 6505 O O . ASN C 1 278 ? 48.024 48.607 59.520 1.00 19.42 278 ASN C O 1
ATOM 6510 N N . ALA C 1 279 ? 47.695 47.511 61.430 1.00 20.18 279 ALA C N 1
ATOM 6511 C CA . ALA C 1 279 ? 46.247 47.345 61.262 1.00 20.30 279 ALA C CA 1
ATOM 6512 C C . ALA C 1 279 ? 45.827 46.909 59.827 1.00 20.49 279 ALA C C 1
ATOM 6513 O O . ALA C 1 279 ? 44.886 47.456 59.219 1.00 19.80 279 ALA C O 1
ATOM 6515 N N . ALA C 1 280 ? 46.570 45.937 59.301 1.00 21.37 280 ALA C N 1
ATOM 6516 C CA . ALA C 1 280 ? 46.247 45.255 58.052 1.00 21.54 280 ALA C CA 1
ATOM 6517 C C . ALA C 1 280 ? 46.886 43.845 58.044 1.00 21.05 280 ALA C C 1
ATOM 6518 O O . ALA C 1 280 ? 47.825 43.573 58.767 1.00 20.18 280 ALA C O 1
ATOM 6520 N N . SER C 1 281 ? 46.362 42.941 57.226 1.00 21.62 281 SER C N 1
ATOM 6521 C CA . SER C 1 281 ? 46.886 41.584 57.207 1.00 21.60 281 SER C CA 1
ATOM 6522 C C . SER C 1 281 ? 48.088 41.437 56.263 1.00 20.72 281 SER C C 1
ATOM 6523 O O . SER C 1 281 ? 47.983 41.725 55.078 1.00 20.61 281 SER C O 1
ATOM 6526 N N . LEU C 1 282 ? 49.213 40.983 56.772 1.00 19.41 282 LEU C N 1
ATOM 6527 C CA . LEU C 1 282 ? 50.367 40.668 55.933 1.00 19.37 282 LEU C CA 1
ATOM 6528 C C . LEU C 1 282 ? 50.260 39.296 55.265 1.00 19.38 282 LEU C C 1
ATOM 6529 O O . LEU C 1 282 ? 50.412 39.171 54.038 1.00 18.61 282 LEU C O 1
ATOM 6534 N N . ALA C 1 283 ? 49.969 38.267 56.058 1.00 19.50 283 ALA C N 1
ATOM 6535 C CA . ALA C 1 283 ? 49.906 36.898 55.521 1.00 19.35 283 ALA C CA 1
ATOM 6536 C C . ALA C 1 283 ? 48.829 36.633 54.495 1.00 19.46 283 ALA C C 1
ATOM 6537 O O . ALA C 1 283 ? 49.080 35.904 53.535 1.00 20.84 283 ALA C O 1
ATOM 6539 N N . TYR C 1 284 ? 47.608 37.123 54.688 1.00 18.12 284 TYR C N 1
ATOM 6540 C CA . TYR C 1 284 ? 46.514 36.611 53.895 1.00 18.44 284 TYR C CA 1
ATOM 6541 C C . TYR C 1 284 ? 46.637 37.023 52.434 1.00 17.82 284 TYR C C 1
ATOM 6542 O O . TYR C 1 284 ? 46.484 36.152 51.584 1.00 17.49 284 TYR C O 1
ATOM 6551 N N . PRO C 1 285 ? 46.934 38.291 52.139 1.00 16.93 285 PRO C N 1
ATOM 6552 C CA . PRO C 1 285 ? 47.014 38.698 50.735 1.00 17.19 285 PRO C CA 1
ATOM 6553 C C . PRO C 1 285 ? 48.140 38.017 49.951 1.00 16.11 285 PRO C C 1
ATOM 6554 O O . PRO C 1 285 ? 47.940 37.807 48.743 1.00 15.38 285 PRO C O 1
ATOM 6558 N N . TYR C 1 286 ? 49.245 37.684 50.612 1.00 15.87 286 TYR C N 1
ATOM 6559 C CA . TYR C 1 286 ? 50.395 37.004 49.983 1.00 16.18 286 TYR C CA 1
ATOM 6560 C C . TYR C 1 286 ? 50.414 35.513 50.191 1.00 16.73 286 TYR C C 1
ATOM 6561 O O . TYR C 1 286 ? 51.365 34.842 49.747 1.00 16.33 286 TYR C O 1
ATOM 6570 N N . HIS C 1 287 ? 49.413 34.989 50.897 1.00 16.60 287 HIS C N 1
ATOM 6571 C CA . HIS C 1 287 ? 49.288 33.584 51.110 1.00 18.30 287 HIS C CA 1
ATOM 6572 C C . HIS C 1 287 ? 50.505 32.953 51.762 1.00 19.49 287 HIS C C 1
ATOM 6573 O O . HIS C 1 287 ? 50.973 31.883 51.349 1.00 19.81 287 HIS C O 1
ATOM 6580 N N . LEU C 1 288 ? 50.973 33.600 52.824 1.00 20.59 288 LEU C N 1
ATOM 6581 C CA . LEU C 1 288 ? 52.100 33.128 53.612 1.00 21.26 288 LEU C CA 1
ATOM 6582 C C . LEU C 1 288 ? 51.634 32.062 54.598 1.00 21.43 288 LEU C C 1
ATOM 6583 O O . LEU C 1 288 ? 50.507 32.101 55.052 1.00 23.26 288 LEU C O 1
ATOM 6588 N N . LYS C 1 289 ? 52.486 31.079 54.871 1.00 21.15 289 LYS C N 1
ATOM 6589 C CA . LYS C 1 289 ? 52.113 29.854 55.632 1.00 21.03 289 LYS C CA 1
ATOM 6590 C C . LYS C 1 289 ? 53.223 29.440 56.591 1.00 19.61 289 LYS C C 1
ATOM 6591 O O . LYS C 1 289 ? 54.424 29.655 56.327 1.00 17.08 289 LYS C O 1
ATOM 6597 N N . GLU C 1 290 ? 52.772 28.809 57.675 1.00 19.63 290 GLU C N 1
ATOM 6598 C CA . GLU C 1 290 ? 53.590 28.022 58.562 1.00 20.40 290 GLU C CA 1
ATOM 6599 C C . GLU C 1 290 ? 54.467 27.098 57.754 1.00 19.36 290 GLU C C 1
ATOM 6600 O O . GLU C 1 290 ? 54.013 26.505 56.759 1.00 18.76 290 GLU C O 1
ATOM 6606 N N . GLY C 1 291 ? 55.730 27.010 58.161 1.00 19.43 291 GLY C N 1
ATOM 6607 C CA . GLY C 1 291 ? 56.712 26.092 57.569 1.00 19.36 291 GLY C CA 1
ATOM 6608 C C . GLY C 1 291 ? 57.495 26.696 56.421 1.00 18.72 291 GLY C C 1
ATOM 6609 O O . GLY C 1 291 ? 58.505 26.155 55.986 1.00 19.81 291 GLY C O 1
ATOM 6610 N N . MET C 1 292 ? 57.081 27.845 55.931 1.00 18.89 292 MET C N 1
ATOM 6611 C CA . MET C 1 292 ? 57.935 28.575 54.991 1.00 18.74 292 MET C CA 1
ATOM 6612 C C . MET C 1 292 ? 59.260 28.967 55.646 1.00 18.21 292 MET C C 1
ATOM 6613 O O . MET C 1 292 ? 59.318 29.237 56.828 1.00 18.14 292 MET C O 1
ATOM 6618 N N . SER C 1 293 ? 60.325 29.040 54.877 1.00 18.11 293 SER C N 1
ATOM 6619 C CA . SER C 1 293 ? 61.615 29.507 55.433 1.00 18.06 293 SER C CA 1
ATOM 6620 C C . SER C 1 293 ? 61.554 30.980 55.801 1.00 18.61 293 SER C C 1
ATOM 6621 O O . SER C 1 293 ? 60.748 31.740 55.268 1.00 16.71 293 SER C O 1
ATOM 6624 N N . ALA C 1 294 ? 62.378 31.370 56.768 1.00 19.86 294 ALA C N 1
ATOM 6625 C CA . ALA C 1 294 ? 62.450 32.745 57.206 1.00 21.68 294 ALA C CA 1
ATOM 6626 C C . ALA C 1 294 ? 63.915 33.018 57.473 1.00 24.42 294 ALA C C 1
ATOM 6627 O O . ALA C 1 294 ? 64.629 32.194 58.077 1.00 24.62 294 ALA C O 1
ATOM 6629 N N . ARG C 1 295 ? 64.377 34.139 56.946 1.00 26.61 295 ARG C N 1
ATOM 6630 C CA . ARG C 1 295 ? 65.780 34.527 57.015 1.00 28.70 295 ARG C CA 1
ATOM 6631 C C . ARG C 1 295 ? 65.820 35.983 57.427 1.00 30.34 295 ARG C C 1
ATOM 6632 O O . ARG C 1 295 ? 65.077 36.787 56.870 1.00 30.54 295 ARG C O 1
ATOM 6640 N N . VAL C 1 296 ? 66.644 36.332 58.411 1.00 31.63 296 VAL C N 1
ATOM 6641 C CA . VAL C 1 296 ? 66.712 37.714 58.869 1.00 33.48 296 VAL C CA 1
ATOM 6642 C C . VAL C 1 296 ? 68.160 38.152 58.937 1.00 34.97 296 VAL C C 1
ATOM 6643 O O . VAL C 1 296 ? 69.013 37.388 59.386 1.00 34.92 296 VAL C O 1
ATOM 6647 N N . GLU C 1 297 ? 68.433 39.367 58.461 1.00 36.39 297 GLU C N 1
ATOM 6648 C CA . GLU C 1 297 ? 69.760 39.989 58.603 1.00 37.90 297 GLU C CA 1
ATOM 6649 C C . GLU C 1 297 ? 69.674 41.508 58.827 1.00 38.70 297 GLU C C 1
ATOM 6650 O O . GLU C 1 297 ? 68.740 42.178 58.365 1.00 37.59 297 GLU C O 1
ATOM 6656 N N . ALA C 1 298 ? 70.653 42.032 59.575 1.00 39.89 298 ALA C N 1
ATOM 6657 C CA . ALA C 1 298 ? 70.781 43.471 59.799 1.00 40.66 298 ALA C CA 1
ATOM 6658 C C . ALA C 1 298 ? 71.068 44.242 58.489 1.00 40.85 298 ALA C C 1
ATOM 6659 O O . ALA C 1 298 ? 72.013 43.898 57.754 1.00 40.51 298 ALA C O 1
#

B-factor: mean 19.66, std 9.2, range [6.48, 91.07]

GO terms:
  GO:0033846 adenosyl-fluoride synthase activity (F, EXP)

Foldseek 3Di:
DEEEEEEEQPDDPDCLVVVLVVLLCVLAVPYDYHYQYNNDDAPPLLRQLVSPQLPQLVDDFQYEYQGERCPPFQDPFFKKKFQFFASFAFFQVGARDDPDRHDHDHTRRYMYIYGLAASCQSNCVGGNTDWMFTQDDCVQFPPDHDRPPCSRRRGSRNSSNVSNPNDPPPRHHTDDPVSRDHDDDDDFDCDPLKTKWWFADQDPPAQKTFTPAFLVNCVVSVQDQPAWKWKDKLNHRIDIDGEHDDQCVLPDFQGKHFYQGGGGTTIIATRSHHDCPVVVGDTGIMMMMDD/DEEEEEEEQQDDPDCLVVVLVVLLCVLAVVYDYHYQYNNDDAPPLLRQLVSPLLPQLVDDFLYEYQGERCPVFQDPFAKKKFQFFASWAFFQVTAGDDPDRHDHDHTSGYMYIYGLAASCQSNCVRGNTDWMFTQDDCVQFPPDDDRVPCSRRRGSRNSSVVSNPDDPCPRHHTDDPVSRDHDDDDDFDCDPLKTKWWFAFQDPPAQKTFTPAFLVNCVVSVADAQQWKFKAWQNHRTDTDGEHDDQCVLPDFQGKHWYQGGRGTTIIATRRHHDCPVVVDGTPIMIMMDD/DEEEEEEEQQDDPDCLVVVLVVLLCVLAVVYDYHYQDNNDDAPPLLRQLVSPQLPQLVDDFQYEYQGERCPVFQHPFFKKKFQFFASFAFFQVGARDDPDRHDHDHTRRYMYIYGLAASCQSNCVGGNTDWMFTQDDCVQFPPDDDRVRCSRRRGSRNSSNSSRPNDPCPRHHTDDPVSRDHDDDDDFDDDPLKTKFWFAFQPPPAQKTFTPAFPVNCVVSVQDQQDWKWKDKLNDDIDIDGEHDDQCVLPDQFGKHFYQGGGGTTIIAGRSHHDCPVVVGGTGIMMIMDD

Radius of gyration: 27.46 Å; Cα contacts (8 Å, |Δi|>4): 2324; chains: 3; bounding box: 77×78×54 Å

Nearest PDB structures (foldseek):
  2c2w-assembly1_A  TM=1.002E+00  e=4.186E-66  Streptantibioticus cattleyicolor
  2v7x-assembly1_A  TM=9.991E-01  e=4.739E-66  Streptantibioticus cattleyicolor
  2cc2-assembly1_A-2  TM=1.002E+00  e=8.280E-66  Streptantibioticus cattleyicolor
  2v7w-assembly1_B  TM=9.880E-01  e=1.624E-64  Streptantibioticus cattleyicolor
  5b6i-assembly1_A  TM=9.999E-01  e=8.519E-62  Streptomyces sp. MA37

Organism: Streptantibioticus cattleyicolor (NCBI:txid29303)

CATH classification: 3.40.50.10790 (+1 more: 2.40.30.90)

Secondary structure (DSSP, 8-state):
--EEEEEESS-SSSSHHHHHHHHHHHH-TT-EEEEEES-SPTT-HHHHHHTTTT-GGGS-TT-EEEEE--TTTTSS---EEEEES----BTTTTB--SSBT-----TT--EEEE-SSSTTHHHHHHH-EEEEEE---TTTSBSS--TT-HHIIIIIHHHHHHHTT--GGGSSPBPPGGGS--PPPPPPEEETTEEEEEEEEEETTTTEEEEEEEHHHHHTTT--TT-EEEEEETTTEEEEEEEESSGGGG-STT-EEEEE-TTSEEEEEETTB-SHHHHT--TT-EEEEE-/--EEEEEESS-SSSSHHHHHHHHHHHH-TT-EEEE--S-SPTT-HHHHHHHHTT-GGGS-TT-EEEEE--TTTTSS--EEEEEES----BTTTTB--SSBT-----TT--EEEEESSSTTHHHHHHH-EEEEEE---TTTSBSS--TT-HHIIIIIHHHHHHHTT--GGGSS-B--GGGS--PPPPPPEEETTEEEEEEEEEETTTTEEEEEEEHHHHTTTT--TT-EEEEEETTTEEEEEEB-SSGGGG-STT-EEEEE-TTSEEEEEETTB-SHHHHT--TT-EEEEE-/--EEEEEESS-SSSSHHHHHHHHHHHH-TT-EEEE--S-SPTT-HHHHHHTTTT-GGGS-TT-EEEEE--TTTTSS---EEEEES----BTTTTB--SSBT-----TT--EEEE-SSSTTHHHHHHH-EEEEEE---TTTSBSS--TT-HHIIIIIHHHHHHHTT--GGGSS-B--GGGS--PPPPP-EEETTEEEEEEEEEETTTTEEEEEEEHHHHTTTT--TT-EEEEEETTTEEEEEEEESSGGGG-STT-EEEEE-TTSEEEEEETTB-SHHHHT--TT-EEEEE-

Sequence (873 aa):
RPIIAFMSDLGTTDDSVAQCKGLMYSICPDVTVVDVCHSMTPWDVEEGARYIVDLPRFFPEGTVFATTTYPATGTTTRSVAVRIKQAAKGGARGQWAGSGAGFERAEGSYIYIAPNNGLLTTVLEEHGYLEAYEVTSPKVIPEQPEPTFYSREMVAIPSAHLAAGFPLSEVGRPLEDHEIVRFNRPAVEQDGEALVGVVSAIDHPFGNVWTNIHRTDLEKAGIGYGARLRLTLDGVLPFEAPLTPTFADAGEIGNIAIYLNSRGYLSIARNAASLAYPYHLKEGMSARVEARPIIAFMSDLGTTDDSVAQCKGLMYSICPDVTVVDVCHSMTPWDVEEGARYIVDLPRFFPEGTVFATTTYPATGTTTRSVAVRIKQAAKGGARGQWAGSGAGFERAEGSYIYIAPNNGLLTTVLEEHGYLEAYEVTSPKVIPEQPEPTFYSREMVAIPSAHLAAGFPLSEVGRPLEDHEIVRFNRPAVEQDGEALVGVVSAIDHPFGNVWTNIHRTDLEKAGIGYGARLRLTLDGVLPFEAPLTPTFADAGEIGNIAIYLNSRGYLSIARNAASLAYPYHLKEGMSARVEARPIIAFMSDLGTTDDSVAQCKGLMYSICPDVTVVDVCHSMTPWDVEEGARYIVDLPRFFPEGTVFATTTYPATGTTTRSVAVRIKQAAKGGARGQWAGSGAGFERAEGSYIYIAPNNGLLTTVLEEHGYLEAYEVTSPKVIPEQPEPTFYSREMVAIPSAHLAAGFPLSEVGRPLEDHEIVRFNRPAVEQDGEALVGVVSAIDHPFGNVWTNIHRTDLEKAGIGYGARLRLTLDGVLPFEAPLTPTFADAGEIGNIAIYLNSRGYLSIARNAASLAYPYHLKEGMSARVEA

Solvent-accessible surface area: 32009 Å² total; per-residue (Å²): 180,37,10,0,0,0,0,0,4,13,9,73,49,16,0,13,13,0,1,0,19,0,0,0,23,21,21,5,64,90,10,40,18,3,43,10,6,12,50,2,74,23,70,39,20,85,19,0,0,60,23,0,14,34,0,0,10,1,0,26,86,54,3,4,0,0,0,0,0,11,33,36,7,22,40,130,42,61,0,2,0,0,69,0,92,68,1,23,122,17,3,6,164,24,40,40,4,3,10,16,86,21,45,138,24,55,93,17,18,2,18,0,0,0,2,29,38,2,0,4,5,14,0,10,116,81,10,26,58,93,50,4,23,35,0,57,14,64,143,0,8,8,107,110,31,1,24,23,12,10,6,3,7,0,0,0,0,0,0,0,32,14,16,55,58,41,65,8,65,103,0,17,123,92,20,114,75,149,52,7,74,96,31,142,111,90,73,38,99,122,77,64,114,4,12,32,13,37,1,23,6,20,18,79,36,30,0,6,0,33,2,26,0,41,56,64,33,3,108,175,30,72,17,38,92,64,26,201,4,121,0,26,0,83,56,113,70,80,33,131,13,61,4,20,46,1,27,30,77,22,50,139,132,17,67,44,2,0,2,15,3,10,26,0,50,0,0,0,0,59,10,24,18,21,1,1,88,69,124,137,9,120,85,54,21,52,0,79,2,54,87,192,29,12,0,0,0,0,0,4,13,8,69,46,15,1,11,15,0,2,0,18,0,0,0,19,29,24,1,77,97,10,43,19,3,40,9,6,13,49,2,76,19,67,44,20,85,21,0,1,58,21,0,14,33,0,0,9,1,0,34,79,52,2,3,0,0,0,0,0,11,34,35,7,26,42,128,40,62,0,2,0,0,64,0,83,78,1,28,119,19,2,3,133,22,35,41,4,3,19,16,86,24,64,137,17,58,95,14,18,2,18,0,0,0,2,30,37,2,0,5,10,20,0,12,93,87,9,24,59,98,52,5,24,35,0,56,19,72,141,0,7,7,108,94,31,1,25,23,12,10,6,4,6,0,0,0,0,0,0,0,33,12,16,59,57,39,65,10,60,100,0,18,127,93,17,114,76,148,52,6,75,97,33,126,132,86,62,33,106,141,70,77,106,5,9,26,9,47,1,25,6,23,20,78,39,31,0,4,0,30,1,28,0,44,55,72,45,2,86,152,23,59,21,41,67,55,33,212,6,105,0,17,0,71,56,111,63,68,37,120,14,58,2,18,47,0,28,32,70,26,46,136,134,15,60,42,2,0,2,13,3,10,25,0,63,0,0,0,0,58,8,22,20,22,4,2,88,71,140,132,12,118,94,53,27,50,0,86,0,47,102,205,31,11,0,0,0,0,0,5,13,8,71,48,17,1,14,14,0,1,0,16,0,0,0,21,29,25,2,74,96,11,45,18,3,44,10,5,13,52,1,75,21,71,42,19,78,21,0,1,66,22,0,12,32,0,0,9,0,0,30,92,52,2,2,0,0,0,0,0,12,34,38,8,26,40,134,41,61,0,2,0,0,67,0,88,78,3,30,123,19,2,6,153,32,35,47,5,3,8,17,87,20,51,135,26,58,104,12,17,2,25,0,0,0,2,30,35,2,0,5,6,14,0,9,109,87,4,26,59,86,45,5,24,40,0,57,21,70,143,0,8,7,108,92,32,2,27,22,13,10,6,3,7,0,0,0,0,0,0,0,32,12,16,58,59,38,65,17,62,101,0,17,121,91,17,111,75,145,51,8,72,98,26,135,128,83,82,40,116,134,105,50,117,5,22,38,8,42,0,23,8,24,18,77,35,28,0,4,0,30,0,24,0,43,48,79,50,3,100,207,12,67,14,42,97,67,22,190,3,101,0,25,0,78,61,109,57,68,20,106,14,63,3,23,57,1,28,34,73,22,47,134,140,15,56,42,2,0,2,6,3,11,26,0,62,0,0,0,0,68,9,22,25,24,0,0,89,86,100,132,12,126,99,47,22,49,0,86,3,52,95

InterPro domains:
  IPR002747 S-adenosyl-l-methionine hydroxide adenosyltransferase [PIRSF006779] (9-297)
  IPR002747 S-adenosyl-l-methionine hydroxide adenosyltransferase [PTHR35092] (116-297)
  IPR023227 S-adenosyl-l-methionine hydroxide adenosyltransferase, C-terminal domain superfamily [G3DSA:2.40.30.90] (193-299)
  IPR023227 S-adenosyl-l-methionine hydroxide adenosyltransferase, C-terminal domain superfamily [SSF101852] (195-296)
  IPR023228 S-adenosyl-l-methionine hydroxide adenosyltransferase, N-terminal domain superfamily [G3DSA:3.40.50.10790] (8-192)
  IPR023228 S-adenosyl-l-methionine hydroxide adenosyltransferase, N-terminal domain superfamily [SSF102522] (9-191)
  IPR030978 Fluorinase [TIGR04507] (15-299)
  IPR046469 S-adenosyl-l-methionine hydroxide adenosyltransferase, N-terminal domain [PF01887] (11-93)
  IPR046469 S-adenosyl-l-methionine hydroxide adenosyltransferase, N-terminal domain [PF01887] (116-179)
  IPR046470 S-adenosyl-l-methionine hydroxide adenosyltransferase, C-terminal domain [PF20257] (205-292)